Protein 3OUT (pdb70)

CATH classification: 3.40.50.1860 (+1 more: 3.40.50.1860)

Foldseek 3Di:
DLQAAEEEAECDQLSLLLVLLCVVQQAGAYEYEYAVVDDDPLPDDLVVLQVVSLLSLLVVVVSVHQAYEHSFLLCVLRHVVSSCVSNPPHYYFYLLVLQLVVCQPDQEEEEEEGNNNVVSVRNVVVNCVSPVRRHYHYWYLHVQVVVLVVPQDDDVLLVSLCVTCVVCVPRPGQEYEHSGSSCVSNVVSNCVNPVHHYHDRSNSSSCVVVVCVVVVSHNPDDNHHYEYEYQDDDPSRQVSSVNNVHHHYYDHDDSPVD/DLQAAEEEAECDQLSLLLVLLLVVFQQGAYEYEYAVVDDDPLPPDLVVLQVVSLLSLLVVVVSVHQAYEHSFLLCVLRHVVSNCVSNPVRYYFYLLVLQLVVPLPDQEEEEEERNSNVVSVRNLVVSVVSPVRRHYHYWYLHVQVVVLVVCQDDDVVLVSLCVTCVVCPPRPGQEYEDSGSSCVSNVVSNCVNDVHHYDDRSSSSSVCVVVCVVVVSHRDDPDRHHYAYEYQDDDPSRQVSSVNNVDHDHYDHDDSPVD/DLQFAEEEEECDQLSLLLVLLCCVFQFGAYEYEYAVVDDDPLVDDLVVLQVVSLLRLLVVVVSVHQEYEHSFLLCCLRHVVSSVVSQPNHYYFYLLVLQLVVDLPDAEEEEEERNNNVVSVRNLVVNCVSPVRRHYHYWYLHVQVVVLVVPQDDDVVLVSLLVGCVSCPPRPGQEYEHSGSRCVSNVVSNCVRPVHHYHYSSSSSSCVSVVCVVVVSHDDDPPRHHYAYEYQDDDDCRQVSSVNNVDHDHYYHDDSVVD

Radius of gyration: 28.75 Å; Cα contacts (8 Å, |Δi|>4): 1679; chains: 3; bounding box: 87×74×52 Å

Organism: Francisella tularensis subsp. tularensis (strain SCHU S4 / Schu 4) (NCBI:txid177416)

Structure (mmCIF, N/CA/C/O backbone):
data_3OUT
#
_entry.id   3OUT
#
_cell.length_a   98.060
_cell.length_b   98.060
_cell.length_c   154.150
_cell.angle_alpha   90.00
_cell.angle_beta   90.00
_cell.angle_gamma   90.00
#
_symmetry.space_group_name_H-M   'P 43 21 2'
#
loop_
_entity.id
_entity.type
_entity.pdbx_description
1 polymer 'Glutamate racemase'
2 non-polymer 'D-GLUTAMIC ACID'
3 water water
#
loop_
_atom_site.group_PDB
_atom_site.id
_atom_site.type_symbol
_atom_site.label_atom_id
_atom_site.label_alt_id
_atom_site.label_comp_id
_atom_site.label_asym_id
_atom_site.label_entity_id
_atom_site.label_seq_id
_atom_site.pdbx_PDB_ins_code
_atom_site.Cartn_x
_atom_site.Cartn_y
_atom_site.Cartn_z
_atom_site.occupancy
_atom_site.B_iso_or_equiv
_atom_site.auth_seq_id
_atom_site.auth_comp_id
_atom_site.auth_asym_id
_atom_site.auth_atom_id
_atom_site.pdbx_PDB_model_num
ATOM 1 N N . LEU A 1 5 ? 61.785 104.417 86.118 1.00 34.37 2 LEU A N 1
ATOM 2 C CA . LEU A 1 5 ? 60.387 104.252 85.602 1.00 34.33 2 LEU A CA 1
ATOM 3 C C . LEU A 1 5 ? 60.211 104.675 84.129 1.00 33.27 2 LEU A C 1
ATOM 4 O O . LEU A 1 5 ? 59.610 103.941 83.348 1.00 32.83 2 LEU A O 1
ATOM 9 N N . ASP A 1 6 ? 60.729 105.827 83.717 1.00 32.11 3 ASP A N 1
ATOM 10 C CA . ASP A 1 6 ? 60.553 106.208 82.297 1.00 32.11 3 ASP A CA 1
ATOM 11 C C . ASP A 1 6 ? 61.386 105.341 81.318 1.00 30.49 3 ASP A C 1
ATOM 12 O O . ASP A 1 6 ? 61.092 105.322 80.110 1.00 30.70 3 ASP A O 1
ATOM 17 N N . ASN A 1 7 ? 62.394 104.620 81.825 1.00 28.97 4 ASN A N 1
ATOM 18 C CA . ASN A 1 7 ? 63.128 103.634 80.995 1.00 27.63 4 ASN A CA 1
ATOM 19 C C . ASN A 1 7 ? 62.565 102.191 81.026 1.00 25.09 4 ASN A C 1
ATOM 20 O O . ASN A 1 7 ? 63.200 101.266 80.521 1.00 26.84 4 ASN A O 1
ATOM 25 N N A ARG A 1 8 ? 61.393 102.005 81.636 0.50 22.92 5 ARG A N 1
ATOM 26 N N B ARG A 1 8 ? 61.385 102.013 81.612 0.50 22.73 5 ARG A N 1
ATOM 27 C CA A ARG A 1 8 ? 60.694 100.719 81.616 0.50 20.79 5 ARG A CA 1
ATOM 28 C CA B ARG A 1 8 ? 60.703 100.729 81.586 0.50 20.45 5 ARG A CA 1
ATOM 29 C C A ARG A 1 8 ? 59.975 100.598 80.270 0.50 18.60 5 ARG A C 1
ATOM 30 C C B ARG A 1 8 ? 59.991 100.601 80.246 0.50 18.41 5 ARG A C 1
ATOM 31 O O A ARG A 1 8 ? 59.652 101.621 79.652 0.50 17.18 5 ARG A O 1
ATOM 32 O O B ARG A 1 8 ? 59.685 101.619 79.609 0.50 16.96 5 ARG A O 1
ATOM 47 N N . PRO A 1 9 ? 59.724 99.354 79.800 1.00 16.71 6 PRO A N 1
ATOM 48 C CA . PRO A 1 9 ? 59.017 99.190 78.548 1.00 14.57 6 PRO A CA 1
ATOM 49 C C . PRO A 1 9 ? 57.514 99.407 78.616 1.00 13.51 6 PRO A C 1
ATOM 50 O O . PRO A 1 9 ? 56.899 99.263 79.649 1.00 13.05 6 PRO A O 1
ATOM 54 N N . ILE A 1 10 ? 56.948 99.678 77.467 1.00 11.72 7 ILE A N 1
ATOM 55 C CA . ILE A 1 10 ? 55.548 99.615 77.262 1.00 11.61 7 ILE A CA 1
ATOM 56 C C . ILE A 1 10 ? 55.123 98.168 77.032 1.00 11.60 7 ILE A C 1
ATOM 57 O O . ILE A 1 10 ? 55.769 97.505 76.310 1.00 11.18 7 ILE A O 1
ATOM 62 N N . GLY A 1 11 ? 53.995 97.760 77.600 1.00 11.06 8 GLY A N 1
ATOM 63 C CA . GLY A 1 11 ? 53.467 96.442 77.317 1.00 10.95 8 GLY A CA 1
ATOM 64 C C . GLY A 1 11 ? 52.314 96.432 76.340 1.00 10.54 8 GLY A C 1
ATOM 65 O O . GLY A 1 11 ? 51.364 97.021 76.590 1.00 11.99 8 GLY A O 1
ATOM 66 N N . VAL A 1 12 ? 52.452 95.729 75.220 1.00 8.76 9 VAL A N 1
ATOM 67 C CA . VAL A 1 12 ? 51.344 95.564 74.281 1.00 8.39 9 VAL A CA 1
ATOM 68 C C . VAL A 1 12 ? 50.729 94.207 74.512 1.00 8.94 9 VAL A C 1
ATOM 69 O O . VAL A 1 12 ? 51.355 93.238 74.349 1.00 9.81 9 VAL A O 1
ATOM 73 N N . PHE A 1 13 ? 49.485 94.216 74.942 1.00 8.36 10 PHE A N 1
ATOM 74 C CA . PHE A 1 13 ? 48.777 93.053 75.471 1.00 8.98 10 PHE A CA 1
ATOM 75 C C . PHE A 1 13 ? 47.813 92.553 74.383 1.00 8.23 10 PHE A C 1
ATOM 76 O O . PHE A 1 13 ? 46.913 93.210 74.019 1.00 9.66 10 PHE A O 1
ATOM 84 N N . ASP A 1 14 ? 48.115 91.402 73.815 1.00 7.79 11 ASP A N 1
ATOM 85 C CA . ASP A 1 14 ? 47.328 90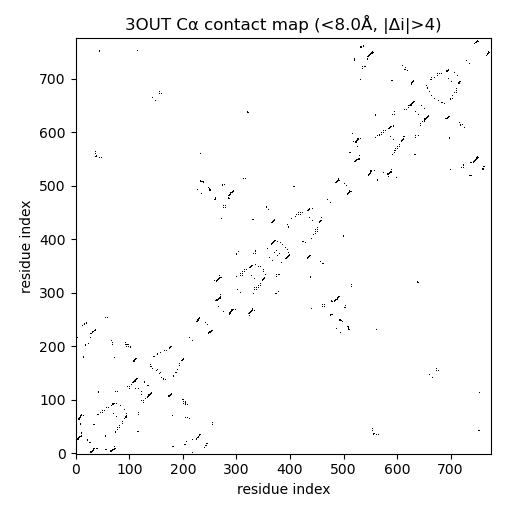.849 72.742 1.00 8.49 11 ASP A CA 1
ATOM 86 C C . ASP A 1 14 ? 46.820 89.440 73.084 1.00 8.76 11 ASP A C 1
ATOM 87 O O . ASP A 1 14 ? 47.352 88.787 73.932 1.00 9.49 11 ASP A O 1
ATOM 92 N N . SER A 1 15 ? 45.797 89.018 72.355 1.00 8.57 12 SER A N 1
ATOM 93 C CA . SER A 1 15 ? 45.446 87.632 72.272 1.00 8.68 12 SER A CA 1
ATOM 94 C C . SER A 1 15 ? 46.509 86.937 71.366 1.00 9.52 12 SER A C 1
ATOM 95 O O . SER A 1 15 ? 47.194 86.075 71.743 1.00 9.53 12 SER A O 1
ATOM 98 N N . GLY A 1 16 ? 46.646 87.454 70.167 1.00 9.19 13 GLY A N 1
ATOM 99 C CA . GLY A 1 16 ? 47.744 87.056 69.331 1.00 9.63 13 GLY A CA 1
ATOM 100 C C . GLY A 1 16 ? 47.646 87.515 67.906 1.00 9.96 13 GLY A C 1
ATOM 101 O O . GLY A 1 16 ? 46.529 87.663 67.354 1.00 10.69 13 GLY A O 1
ATOM 102 N N . ILE A 1 17 ? 48.817 87.809 67.324 1.00 9.06 14 ILE A N 1
ATOM 103 C CA . ILE A 1 17 ? 48.980 88.163 65.907 1.00 10.66 14 ILE A CA 1
ATOM 104 C C . ILE A 1 17 ? 48.513 89.533 65.464 1.00 10.08 14 ILE A C 1
ATOM 105 O O . ILE A 1 17 ? 49.303 90.298 64.940 1.00 10.66 14 ILE A O 1
ATOM 110 N N . GLY A 1 18 ? 47.244 89.870 65.655 1.00 9.72 15 GLY A N 1
ATOM 111 C CA . GLY A 1 18 ? 46.763 91.170 65.129 1.00 11.10 15 GLY A CA 1
ATOM 112 C C . GLY A 1 18 ? 47.172 92.411 65.891 1.00 11.05 15 GLY A C 1
ATOM 113 O O . GLY A 1 18 ? 47.201 93.526 65.362 1.00 11.35 15 GLY A O 1
ATOM 114 N N . GLY A 1 19 ? 47.511 92.227 67.159 1.00 10.26 16 GLY A N 1
ATOM 115 C CA . GLY A 1 19 ? 47.945 93.318 68.035 1.00 9.66 16 GLY A CA 1
ATOM 116 C C . GLY A 1 19 ? 49.331 93.838 67.667 1.00 9.01 16 GLY A C 1
ATOM 117 O O . GLY A 1 19 ? 49.788 94.855 68.204 1.00 10.62 16 GLY A O 1
ATOM 118 N N . LEU A 1 20 ? 50.020 93.129 66.789 1.00 9.32 17 LEU A N 1
ATOM 119 C CA . LEU A 1 20 ? 51.288 93.608 66.241 1.00 8.99 17 LEU A CA 1
ATOM 120 C C . LEU A 1 20 ? 51.125 94.941 65.496 1.00 10.79 17 LEU A C 1
ATOM 121 O O . LEU A 1 20 ? 52.087 95.691 65.364 1.00 12.32 17 LEU A O 1
ATOM 126 N N A THR A 1 21 ? 49.909 95.235 65.051 0.50 10.97 18 THR A N 1
ATOM 127 N N B THR A 1 21 ? 49.914 95.268 65.031 0.50 11.15 18 THR A N 1
ATOM 128 C CA A THR A 1 21 ? 49.589 96.527 64.450 0.50 11.42 18 THR A CA 1
ATOM 129 C CA B THR A 1 21 ? 49.715 96.586 64.394 0.50 11.88 18 THR A CA 1
ATOM 130 C C A THR A 1 21 ? 49.886 97.664 65.417 0.50 11.11 18 THR A C 1
ATOM 131 C C B THR A 1 21 ? 49.912 97.698 65.424 0.50 11.28 18 THR A C 1
ATOM 132 O O A THR A 1 21 ? 50.425 98.696 65.020 0.50 12.95 18 THR A O 1
ATOM 133 O O B THR A 1 21 ? 50.415 98.767 65.071 0.50 13.15 18 THR A O 1
ATOM 140 N N . ILE A 1 22 ? 49.536 97.470 66.686 1.00 11.83 19 ILE A N 1
ATOM 141 C CA . ILE A 1 22 ? 49.799 98.474 67.735 1.00 11.69 19 ILE A CA 1
ATOM 142 C C . ILE A 1 22 ? 51.306 98.651 67.937 1.00 11.72 19 ILE A C 1
ATOM 143 O O . ILE A 1 22 ? 51.792 99.768 68.124 1.00 11.55 19 ILE A O 1
ATOM 148 N N . VAL A 1 23 ? 52.070 97.559 67.924 1.00 9.76 20 VAL A N 1
ATOM 149 C CA . VAL A 1 23 ? 53.529 97.701 67.985 1.00 10.01 20 VAL A CA 1
ATOM 150 C C . VAL A 1 23 ? 54.055 98.568 66.810 1.00 10.14 20 VAL A C 1
ATOM 151 O O . VAL A 1 23 ? 54.893 99.466 67.015 1.00 10.73 20 VAL A O 1
ATOM 155 N N . LYS A 1 24 ? 53.583 98.269 65.598 1.00 10.41 21 LYS A N 1
ATOM 156 C CA . LYS A 1 24 ? 53.943 99.059 64.396 1.00 11.26 21 LYS A CA 1
ATOM 157 C C . LYS A 1 24 ? 53.654 100.546 64.612 1.00 12.15 21 LYS A C 1
ATOM 158 O O . LYS A 1 24 ? 54.486 101.405 64.320 1.00 12.48 21 LYS A O 1
ATOM 164 N N . ASN A 1 25 ? 52.464 100.837 65.122 1.00 12.18 22 ASN A N 1
ATOM 165 C CA . ASN A 1 25 ? 52.054 102.230 65.345 1.00 12.56 22 ASN A CA 1
ATOM 166 C C . ASN A 1 25 ? 52.989 102.905 66.357 1.00 12.40 22 ASN A C 1
ATOM 167 O O . ASN A 1 25 ? 53.433 104.050 66.172 1.00 12.89 22 ASN A O 1
ATOM 172 N N . LEU A 1 26 ? 53.311 102.215 67.452 1.00 12.01 23 LEU A N 1
ATOM 173 C CA . LEU A 1 26 ? 54.143 102.779 68.499 1.00 11.80 23 LEU A CA 1
ATOM 174 C C . LEU A 1 26 ? 55.609 102.962 67.997 1.00 12.83 23 LEU A C 1
ATOM 175 O O . LEU A 1 26 ? 56.275 103.968 68.332 1.00 12.55 23 LEU A O 1
ATOM 188 N N . SER A 1 28 ? 56.379 103.860 65.155 1.00 13.12 25 SER A N 1
ATOM 189 C CA . SER A 1 28 ? 56.301 105.064 64.346 1.00 13.62 25 SER A CA 1
ATOM 190 C C . SER A 1 28 ? 56.180 106.341 65.191 1.00 13.94 25 SER A C 1
ATOM 191 O O . SER A 1 28 ? 56.952 107.312 65.001 1.00 15.31 25 SER A O 1
ATOM 194 N N . ILE A 1 29 ? 55.237 106.347 66.125 1.00 14.33 26 ILE A N 1
ATOM 195 C CA . ILE A 1 29 ? 54.941 107.573 66.859 1.00 13.79 26 ILE A CA 1
ATOM 196 C C . ILE A 1 29 ? 55.795 107.734 68.124 1.00 14.29 26 ILE A C 1
ATOM 197 O O . ILE A 1 29 ? 55.961 108.840 68.612 1.00 15.34 26 ILE A O 1
ATOM 202 N N . LEU A 1 30 ? 56.340 106.632 68.646 1.00 14.41 27 LEU A N 1
ATOM 203 C CA . LEU A 1 30 ? 57.179 106.644 69.845 1.00 14.42 27 LEU A CA 1
ATOM 204 C C . LEU A 1 30 ? 58.485 105.849 69.543 1.00 15.16 27 LEU A C 1
ATOM 205 O O . LEU A 1 30 ? 58.725 104.785 70.102 1.00 15.40 27 LEU A O 1
ATOM 210 N N . PRO A 1 31 ? 59.341 106.394 68.660 1.00 15.93 28 PRO A N 1
ATOM 211 C CA . PRO A 1 31 ? 60.488 105.610 68.141 1.00 16.55 28 PRO A CA 1
ATOM 212 C C . PRO A 1 31 ? 61.581 105.307 69.142 1.00 17.95 28 PRO A C 1
ATOM 213 O O . PRO A 1 31 ? 62.470 104.534 68.809 1.00 19.34 28 PRO A O 1
ATOM 217 N N . ASN A 1 32 ? 61.537 105.907 70.332 1.00 18.50 29 ASN A N 1
ATOM 218 C CA . ASN A 1 32 ? 62.565 105.658 71.312 1.00 19.31 29 ASN A CA 1
ATOM 219 C C . ASN A 1 32 ? 62.067 104.909 72.548 1.00 18.08 29 ASN A C 1
ATOM 220 O O . ASN A 1 32 ? 62.792 104.750 73.533 1.00 18.34 29 ASN A O 1
ATOM 225 N N . GLU A 1 33 ? 60.843 104.402 72.466 1.00 15.90 30 GLU A N 1
ATOM 226 C CA . GLU A 1 33 ? 60.291 103.554 73.524 1.00 15.74 30 GLU A CA 1
ATOM 227 C C . GLU A 1 33 ? 60.639 102.083 73.301 1.00 14.83 30 GLU A C 1
ATOM 228 O O . GLU A 1 33 ? 60.533 101.586 72.183 1.00 14.42 30 GLU A O 1
ATOM 234 N N . ASP A 1 34 ? 61.071 101.429 74.373 1.00 14.29 31 ASP A N 1
ATOM 235 C CA . ASP A 1 34 ? 61.194 99.967 74.394 1.00 14.21 31 ASP A CA 1
ATOM 236 C C . ASP A 1 34 ? 59.786 99.381 74.493 1.00 12.81 31 ASP A C 1
ATOM 237 O O . ASP A 1 34 ? 58.894 99.940 75.148 1.00 12.96 31 ASP A O 1
ATOM 242 N N . ILE A 1 35 ? 59.589 98.231 73.855 1.00 11.56 32 ILE A N 1
ATOM 243 C CA . ILE A 1 35 ? 58.258 97.586 73.835 1.00 10.26 32 ILE A CA 1
ATOM 244 C C . ILE A 1 35 ? 58.409 96.091 74.116 1.00 10.77 32 ILE A C 1
ATOM 245 O O . ILE A 1 35 ? 59.306 95.444 73.574 1.00 11.18 32 ILE A O 1
ATOM 250 N N . ILE A 1 36 ? 57.529 95.582 74.972 1.00 9.91 33 ILE A N 1
ATOM 251 C CA . ILE A 1 36 ? 57.299 94.147 75.153 1.00 10.43 33 ILE A CA 1
ATOM 252 C C . ILE A 1 36 ? 55.923 93.838 74.574 1.00 10.07 33 ILE A C 1
ATOM 253 O O . ILE A 1 36 ? 54.929 94.397 75.033 1.00 10.16 33 ILE A O 1
ATOM 258 N N . TYR A 1 37 ? 55.888 92.980 73.556 1.00 8.93 34 TYR A N 1
ATOM 259 C CA . TYR A 1 37 ? 54.647 92.452 72.997 1.00 8.01 34 TYR A CA 1
ATOM 260 C C . TYR A 1 37 ? 54.379 91.081 73.633 1.00 8.09 34 TYR A C 1
ATOM 261 O O . TYR A 1 37 ? 55.304 90.267 73.749 1.00 7.23 34 TYR A O 1
ATOM 270 N N . PHE A 1 38 ? 53.141 90.822 74.055 1.00 7.31 35 PHE A N 1
ATOM 271 C CA . PHE A 1 38 ? 52.735 89.508 74.499 1.00 7.58 35 PHE A CA 1
ATOM 272 C C . PHE A 1 38 ? 51.639 88.944 73.623 1.00 7.49 35 PHE A C 1
ATOM 273 O O . PHE A 1 38 ? 50.611 89.586 73.437 1.00 7.76 35 PHE A O 1
ATOM 281 N N . GLY A 1 39 ? 51.856 87.754 73.070 1.00 7.31 36 GLY A N 1
ATOM 282 C CA . GLY A 1 39 ? 50.847 87.066 72.304 1.00 7.28 36 GLY A CA 1
ATOM 283 C C . GLY A 1 39 ? 50.689 85.662 72.818 1.00 7.91 36 GLY A C 1
ATOM 284 O O . GLY A 1 39 ? 51.652 84.893 72.837 1.00 6.72 36 GLY A O 1
ATOM 285 N N . ASP A 1 40 ? 49.445 85.292 73.125 1.00 7.93 37 ASP A N 1
ATOM 286 C CA . ASP A 1 40 ? 49.120 83.936 73.614 1.00 7.82 37 ASP A CA 1
ATOM 287 C C . ASP A 1 40 ? 48.835 83.014 72.413 1.00 7.57 37 ASP A C 1
ATOM 288 O O . ASP A 1 40 ? 47.709 82.476 72.211 1.00 8.56 37 ASP A O 1
ATOM 293 N N . ILE A 1 41 ? 49.862 82.869 71.572 1.00 6.52 38 ILE A N 1
ATOM 294 C CA . ILE A 1 41 ? 49.771 82.156 70.290 1.00 6.79 38 ILE A CA 1
ATOM 295 C C . ILE A 1 41 ? 49.339 80.695 70.547 1.00 6.96 38 ILE A C 1
ATOM 296 O O . ILE A 1 41 ? 48.732 80.075 69.704 1.00 8.31 38 ILE A O 1
ATOM 301 N N . ALA A 1 42 ? 49.676 80.117 71.712 1.00 6.89 39 ALA A N 1
ATOM 302 C CA . ALA A 1 42 ? 49.262 78.724 71.988 1.00 7.36 39 ALA A CA 1
ATOM 303 C C . ALA A 1 42 ? 47.761 78.511 72.015 1.00 7.75 39 ALA A C 1
ATOM 304 O O . ALA A 1 42 ? 47.307 77.423 71.697 1.00 8.48 39 ALA A O 1
ATOM 306 N N . ARG A 1 43 ? 46.993 79.541 72.407 1.00 7.84 40 ARG A N 1
ATOM 307 C CA . ARG A 1 43 ? 45.572 79.389 72.725 1.00 7.91 40 ARG A CA 1
ATOM 308 C C . ARG A 1 43 ? 44.644 80.221 71.865 1.00 8.32 40 ARG A C 1
ATOM 309 O O . ARG A 1 43 ? 43.457 80.123 72.019 1.00 10.27 40 ARG A O 1
ATOM 317 N N . ILE A 1 44 ? 45.184 81.019 70.946 1.00 8.92 41 ILE A N 1
ATOM 318 C CA . ILE A 1 44 ? 44.322 81.689 69.967 1.00 8.91 41 ILE A CA 1
ATOM 319 C C . ILE A 1 44 ? 43.576 80.700 69.049 1.00 8.92 41 ILE A C 1
ATOM 320 O O . ILE A 1 44 ? 44.016 79.583 68.777 1.00 7.92 41 ILE A O 1
ATOM 325 N N . PRO A 1 45 ? 42.406 81.119 68.549 1.00 8.05 42 PRO A N 1
ATOM 326 C CA . PRO A 1 45 ? 41.781 82.410 68.754 1.00 9.00 42 PRO A CA 1
ATOM 327 C C . PRO A 1 45 ? 41.062 82.546 70.058 1.00 8.29 42 PRO A C 1
ATOM 328 O O . PRO A 1 45 ? 40.558 81.540 70.612 1.00 10.42 42 PRO A O 1
ATOM 332 N N . TYR A 1 46 ? 40.958 83.788 70.545 1.00 8.42 43 TYR A N 1
ATOM 333 C CA . TYR A 1 46 ? 40.066 84.129 71.664 1.00 8.80 43 TYR A CA 1
ATOM 334 C C . TYR A 1 46 ? 38.633 84.443 71.208 1.00 9.22 43 TYR A C 1
ATOM 335 O O . TYR A 1 46 ? 37.687 84.352 72.004 1.00 9.86 43 TYR A O 1
ATOM 344 N N . GLY A 1 47 ? 38.495 84.828 69.943 1.00 10.42 44 GLY A N 1
ATOM 345 C CA . GLY A 1 47 ? 37.250 85.461 69.480 1.00 11.05 44 GLY A CA 1
ATOM 346 C C . GLY A 1 47 ? 36.061 84.540 69.391 1.00 11.29 44 GLY A C 1
ATOM 347 O O . GLY A 1 47 ? 34.922 84.997 69.254 1.00 10.47 44 GLY A O 1
ATOM 348 N N . THR A 1 48 ? 36.315 83.233 69.433 1.00 11.65 45 THR A N 1
ATOM 349 C CA . THR A 1 48 ? 35.236 82.252 69.451 1.00 13.41 45 THR A CA 1
ATOM 350 C C . THR A 1 48 ? 35.134 81.493 70.791 1.00 15.47 45 THR A C 1
ATOM 351 O O . THR A 1 48 ? 34.386 80.512 70.882 1.00 19.21 45 THR A O 1
ATOM 355 N N . LYS A 1 49 ? 35.840 81.939 71.819 1.00 14.48 46 LYS A N 1
ATOM 356 C CA . LYS A 1 49 ? 35.842 81.256 73.109 1.00 13.73 46 LYS A CA 1
ATOM 357 C C . LYS A 1 49 ? 34.820 81.912 74.045 1.00 13.14 46 LYS A C 1
ATOM 358 O O . LYS A 1 49 ? 34.348 83.027 73.782 1.00 13.18 46 LYS A O 1
ATOM 364 N N . SER A 1 50 ? 34.500 81.243 75.153 1.00 11.89 47 SER A N 1
ATOM 365 C CA . SER A 1 50 ? 33.576 81.812 76.165 1.00 12.25 47 SER A CA 1
ATOM 366 C C . SER A 1 50 ? 34.157 82.969 76.942 1.00 11.99 47 SER A C 1
ATOM 367 O O . SER A 1 50 ? 35.381 83.124 77.073 1.00 11.01 47 SER A O 1
ATOM 370 N N . ARG A 1 51 ? 33.230 83.748 77.496 1.00 12.61 48 ARG A N 1
ATOM 371 C CA . ARG A 1 51 ? 33.557 84.869 78.370 1.00 12.49 48 ARG A CA 1
ATOM 372 C C . ARG A 1 51 ? 34.467 84.431 79.502 1.00 11.81 48 ARG A C 1
ATOM 373 O O . ARG A 1 51 ? 35.518 85.045 79.701 1.00 11.39 48 ARG A O 1
ATOM 381 N N . ALA A 1 52 ? 34.101 83.357 80.224 1.00 12.43 49 ALA A N 1
ATOM 382 C CA . ALA A 1 52 ? 34.890 82.942 81.369 1.00 12.95 49 ALA A CA 1
ATOM 383 C C . ALA A 1 52 ? 36.299 82.490 80.982 1.00 12.93 49 ALA A C 1
ATOM 384 O O . ALA A 1 52 ? 37.248 82.761 81.721 1.00 12.32 49 ALA A O 1
ATOM 386 N N . THR A 1 53 ? 36.428 81.833 79.831 1.00 12.48 50 THR A N 1
ATOM 387 C CA . THR A 1 53 ? 37.761 81.407 79.323 1.00 12.80 50 THR A CA 1
ATOM 388 C C . THR A 1 53 ? 38.645 82.578 78.941 1.00 12.06 50 THR A C 1
ATOM 389 O O . THR A 1 53 ? 39.833 82.647 79.350 1.00 12.44 50 THR A O 1
ATOM 393 N N . ILE A 1 54 ? 38.059 83.552 78.246 1.00 10.44 51 ILE A N 1
ATOM 394 C CA . ILE A 1 54 ? 38.819 84.742 77.877 1.00 10.18 51 ILE A CA 1
ATOM 395 C C . ILE A 1 54 ? 39.312 85.474 79.140 1.00 10.64 51 ILE A C 1
ATOM 396 O O . ILE A 1 54 ? 40.465 85.901 79.201 1.00 10.70 51 ILE A O 1
ATOM 401 N N . GLN A 1 55 ? 38.455 85.588 80.161 1.00 10.66 52 GLN A N 1
ATOM 402 C CA . GLN A 1 55 ? 38.818 86.238 81.410 1.00 10.59 52 GLN A CA 1
ATOM 403 C C . GLN A 1 55 ? 39.958 85.512 82.131 1.00 11.28 52 GLN A C 1
ATOM 404 O O . GLN A 1 55 ? 40.833 86.150 82.687 1.00 11.51 52 GLN A O 1
ATOM 410 N N . LYS A 1 56 ? 39.898 84.180 82.100 1.00 11.32 53 LYS A N 1
ATOM 411 C CA . LYS A 1 56 ? 40.932 83.327 82.740 1.00 12.68 53 LYS A CA 1
ATOM 412 C C . LYS A 1 56 ? 42.260 83.554 82.027 1.00 11.83 53 LYS A C 1
ATOM 413 O O . LYS A 1 56 ? 43.287 83.821 82.686 1.00 12.05 53 LYS A O 1
ATOM 419 N N . PHE A 1 57 ? 42.238 83.491 80.695 1.00 11.05 54 PHE A N 1
ATOM 420 C CA . PHE A 1 57 ? 43.449 83.684 79.916 1.00 10.58 54 PHE A CA 1
ATOM 421 C C . PHE A 1 57 ? 44.050 85.068 80.096 1.00 10.11 54 PHE A C 1
ATOM 422 O O . PHE A 1 57 ? 45.247 85.229 80.282 1.00 10.28 54 PHE A O 1
ATOM 430 N N . ALA A 1 58 ? 43.200 86.098 80.040 1.00 9.53 55 ALA A N 1
ATOM 431 C CA . ALA A 1 58 ? 43.656 87.476 80.170 1.00 9.34 55 ALA A CA 1
ATOM 432 C C . ALA A 1 58 ? 44.287 87.781 81.513 1.00 9.42 55 ALA A C 1
ATOM 433 O O . ALA A 1 58 ? 45.227 88.565 81.588 1.00 9.85 55 ALA A O 1
ATOM 435 N N . ALA A 1 59 ? 43.753 87.187 82.581 1.00 9.22 56 ALA A N 1
ATOM 436 C CA . ALA A 1 59 ? 44.326 87.373 83.899 1.00 9.37 56 ALA A CA 1
ATOM 437 C C . ALA A 1 59 ? 45.762 86.853 83.950 1.00 9.55 56 ALA A C 1
ATOM 438 O O . ALA A 1 59 ? 46.606 87.464 84.595 1.00 9.11 56 ALA A O 1
ATOM 440 N N . GLN A 1 60 ? 46.014 85.715 83.305 1.00 10.24 57 GLN A N 1
ATOM 441 C CA . GLN A 1 60 ? 47.390 85.158 83.282 1.00 9.61 57 GLN A CA 1
ATOM 442 C C . GLN A 1 60 ? 48.362 86.114 82.564 1.00 9.51 57 GLN A C 1
ATOM 443 O O . GLN A 1 60 ? 49.445 86.431 83.096 1.00 9.27 57 GLN A O 1
ATOM 449 N N . THR A 1 61 ? 47.999 86.582 81.363 1.00 8.44 58 THR A N 1
ATOM 450 C CA . THR A 1 61 ? 48.863 87.542 80.639 1.00 9.18 58 THR A CA 1
ATOM 451 C C . THR A 1 61 ? 49.099 88.839 81.409 1.00 8.54 58 THR A C 1
ATOM 452 O O . THR A 1 61 ? 50.203 89.355 81.460 1.00 8.65 58 THR A O 1
ATOM 456 N N . ALA A 1 62 ? 48.043 89.374 82.014 1.00 9.85 59 ALA A N 1
ATOM 457 C CA . ALA A 1 62 ? 48.176 90.573 82.804 1.00 9.34 59 ALA A CA 1
ATOM 458 C C . ALA A 1 62 ? 49.233 90.378 83.906 1.00 10.16 59 ALA A C 1
ATOM 459 O O . ALA A 1 62 ? 50.069 91.253 84.128 1.00 10.13 59 ALA A O 1
ATOM 461 N N . LYS A 1 63 ? 49.169 89.248 84.617 1.00 10.32 60 LYS A N 1
ATOM 462 C CA . LYS A 1 63 ? 50.100 88.976 85.724 1.00 10.76 60 LYS A CA 1
ATOM 463 C C . LYS A 1 63 ? 51.530 88.861 85.201 1.00 9.99 60 LYS A C 1
ATOM 464 O O . LYS A 1 63 ? 52.480 89.397 85.810 1.00 11.12 60 LYS A O 1
ATOM 470 N N . PHE A 1 64 ? 51.681 88.206 84.044 1.00 9.87 61 PHE A N 1
ATOM 471 C CA . PHE A 1 64 ? 52.988 88.095 83.377 1.00 10.26 61 PHE A CA 1
ATOM 472 C C . PHE A 1 64 ? 53.560 89.481 83.081 1.00 10.12 61 PHE A C 1
ATOM 473 O O . PHE A 1 64 ? 54.709 89.784 83.408 1.00 10.36 61 PHE A O 1
ATOM 481 N N . LEU A 1 65 ? 52.751 90.356 82.489 1.00 11.03 62 LEU A N 1
ATOM 482 C CA . LEU A 1 65 ? 53.214 91.683 82.129 1.00 10.66 62 LEU A CA 1
ATOM 483 C C . LEU A 1 65 ? 53.559 92.538 83.337 1.00 10.84 62 LEU A C 1
ATOM 484 O O . LEU A 1 65 ? 54.569 93.227 83.334 1.00 9.40 62 LEU A O 1
ATOM 489 N N . ILE A 1 66 ? 52.763 92.457 84.387 1.00 11.41 63 ILE A N 1
ATOM 490 C CA . ILE A 1 66 ? 53.069 93.217 85.610 1.00 13.28 63 ILE A CA 1
ATOM 491 C C . ILE A 1 66 ? 54.381 92.728 86.246 1.00 12.65 63 ILE A C 1
ATOM 492 O O . ILE A 1 66 ? 55.151 93.546 86.764 1.00 12.07 63 ILE A O 1
ATOM 497 N N . ASP A 1 67 ? 54.680 91.428 86.130 1.00 12.49 64 ASP A N 1
ATOM 498 C CA . ASP A 1 67 ? 55.966 90.904 86.662 1.00 12.59 64 ASP A CA 1
ATOM 499 C C . ASP A 1 67 ? 57.167 91.517 85.923 1.00 12.18 64 ASP A C 1
ATOM 500 O O . ASP A 1 67 ? 58.262 91.580 86.491 1.00 12.20 64 ASP A O 1
ATOM 505 N N . GLN A 1 68 ? 56.968 91.955 84.670 1.00 10.17 65 GLN A N 1
ATOM 506 C CA . GLN A 1 68 ? 58.017 92.561 83.866 1.00 11.09 65 GLN A CA 1
ATOM 507 C C . GLN A 1 68 ? 58.227 94.029 84.216 1.00 11.47 65 GLN A C 1
ATOM 508 O O . GLN A 1 68 ? 59.177 94.654 83.704 1.00 12.95 65 GLN A O 1
ATOM 514 N N . GLU A 1 69 ? 57.347 94.562 85.062 1.00 11.71 66 GLU A N 1
ATOM 515 C CA . GLU A 1 69 ? 57.361 95.993 85.448 1.00 12.18 66 GLU A CA 1
ATOM 516 C C . GLU A 1 69 ? 57.336 96.892 84.228 1.00 12.89 66 GLU A C 1
ATOM 517 O O . GLU A 1 69 ? 58.146 97.811 84.073 1.00 13.27 66 GLU A O 1
ATOM 523 N N . VAL A 1 70 ? 56.380 96.625 83.352 1.00 13.13 67 VAL A N 1
ATOM 524 C CA . VAL A 1 70 ? 56.045 97.596 82.307 1.00 12.01 67 VAL A CA 1
ATOM 525 C C . VAL A 1 70 ? 55.519 98.888 82.958 1.00 13.18 67 VAL A C 1
ATOM 526 O O . VAL A 1 70 ? 54.979 98.857 84.060 1.00 13.20 67 VAL A O 1
ATOM 530 N N . LYS A 1 71 ? 55.700 100.020 82.263 1.00 12.94 68 LYS A N 1
ATOM 531 C CA . LYS A 1 71 ? 55.206 101.299 82.793 1.00 13.36 68 LYS A CA 1
ATOM 532 C C . LYS A 1 71 ? 53.779 101.635 82.400 1.00 13.47 68 LYS A C 1
ATOM 533 O O . LYS A 1 71 ? 53.125 102.502 83.032 1.00 14.97 68 LYS A O 1
ATOM 539 N N . ALA A 1 72 ? 53.276 100.951 81.374 1.00 12.33 69 ALA A N 1
ATOM 540 C CA . ALA A 1 72 ? 51.926 101.127 80.894 1.00 11.48 69 ALA A CA 1
ATOM 541 C C . ALA A 1 72 ? 51.566 99.936 80.042 1.00 10.81 69 ALA A C 1
ATOM 542 O O . ALA A 1 72 ? 52.440 99.289 79.516 1.00 11.48 69 ALA A O 1
ATOM 544 N N . ILE A 1 73 ? 50.281 99.679 79.916 1.00 11.85 70 ILE A N 1
ATOM 545 C CA . ILE A 1 73 ? 49.757 98.577 79.119 1.00 11.32 70 ILE A CA 1
ATOM 546 C C . ILE A 1 73 ? 48.764 99.115 78.103 1.00 11.83 70 ILE A C 1
ATOM 547 O O . ILE A 1 73 ? 47.898 99.920 78.451 1.00 11.74 70 ILE A O 1
ATOM 552 N N . ILE A 1 74 ? 48.884 98.646 76.872 1.00 10.61 71 ILE A N 1
ATOM 553 C CA . ILE A 1 74 ? 47.858 98.875 75.866 1.00 10.30 71 ILE A CA 1
ATOM 554 C C . ILE A 1 74 ? 47.259 97.541 75.461 1.00 10.74 71 ILE A C 1
ATOM 555 O O . ILE A 1 74 ? 47.967 96.649 75.010 1.00 11.10 71 ILE A O 1
ATOM 560 N N . ILE A 1 75 ? 45.948 97.391 75.665 1.00 9.24 72 ILE A N 1
ATOM 561 C CA . ILE A 1 75 ? 45.260 96.180 75.270 1.00 9.87 72 ILE A CA 1
ATOM 562 C C . ILE A 1 75 ? 44.910 96.357 73.820 1.00 10.42 72 ILE A C 1
ATOM 563 O O . ILE A 1 75 ? 44.019 97.132 73.452 1.00 10.68 72 ILE A O 1
ATOM 568 N N . ALA A 1 76 ? 45.659 95.652 72.976 1.00 10.05 73 ALA A N 1
ATOM 569 C CA . ALA A 1 76 ? 45.554 95.762 71.556 1.00 10.54 73 ALA A CA 1
ATOM 570 C C . ALA A 1 76 ? 44.377 94.989 70.975 1.00 10.94 73 ALA A C 1
ATOM 571 O O . ALA A 1 76 ? 43.890 95.356 69.892 1.00 14.13 73 ALA A O 1
ATOM 573 N N . CYS A 1 77 ? 43.871 93.992 71.712 1.00 9.69 74 CYS A N 1
ATOM 574 C CA . CYS A 1 77 ? 42.843 93.070 71.230 1.00 9.11 74 CYS A CA 1
ATOM 575 C C . CYS A 1 77 ? 41.458 93.556 71.672 1.00 8.55 74 CYS A C 1
ATOM 576 O O . CYS A 1 77 ? 41.246 93.867 72.827 1.00 8.81 74 CYS A O 1
ATOM 579 N N . ASN A 1 78 ? 40.545 93.668 70.716 1.00 9.73 75 ASN A N 1
ATOM 580 C CA . ASN A 1 78 ? 39.173 94.079 71.003 1.00 9.27 75 ASN A CA 1
ATOM 581 C C . ASN A 1 78 ? 38.450 93.054 71.856 1.00 10.16 75 ASN A C 1
ATOM 582 O O . ASN A 1 78 ? 37.629 93.409 72.688 1.00 8.27 75 ASN A O 1
ATOM 587 N N . THR A 1 79 ? 38.768 91.786 71.636 1.00 9.65 76 THR A N 1
ATOM 588 C CA . THR A 1 79 ? 38.109 90.703 72.383 1.00 10.19 76 THR A CA 1
ATOM 589 C C . THR A 1 79 ? 38.468 90.766 73.888 1.00 10.07 76 THR A C 1
ATOM 590 O O . THR A 1 79 ? 37.574 90.738 74.750 1.00 10.16 76 THR A O 1
ATOM 594 N N . ILE A 1 80 ? 39.763 90.862 74.225 1.00 9.72 77 ILE A N 1
ATOM 595 C CA . ILE A 1 80 ? 40.150 91.038 75.631 1.00 9.73 77 ILE A CA 1
ATOM 596 C C . ILE A 1 80 ? 39.593 92.336 76.190 1.00 10.68 77 ILE A C 1
ATOM 597 O O . ILE A 1 80 ? 39.157 92.403 77.352 1.00 11.75 77 ILE A O 1
ATOM 602 N N . SER A 1 81 ? 39.604 93.402 75.356 1.00 10.40 78 SER A N 1
ATOM 603 C CA . SER A 1 81 ? 39.135 94.699 75.819 1.00 10.97 78 SER A CA 1
ATOM 604 C C . SER A 1 81 ? 37.647 94.620 76.144 1.00 10.80 78 SER A C 1
ATOM 605 O O . SER A 1 81 ? 37.222 95.222 77.129 1.00 11.20 78 SER A O 1
ATOM 608 N N . ALA A 1 82 ? 36.887 93.898 75.331 1.00 11.67 79 ALA A N 1
ATOM 609 C CA . ALA A 1 82 ? 35.421 93.782 75.533 1.00 11.57 79 ALA A CA 1
ATOM 610 C C . ALA A 1 82 ? 35.054 93.041 76.802 1.00 13.50 79 ALA A C 1
ATOM 611 O O . ALA A 1 82 ? 34.034 93.346 77.448 1.00 13.63 79 ALA A O 1
ATOM 613 N N . ILE A 1 83 ? 35.855 92.023 77.133 1.00 12.97 80 ILE A N 1
ATOM 614 C CA . ILE A 1 83 ? 35.442 91.012 78.090 1.00 14.28 80 ILE A CA 1
ATOM 615 C C . ILE A 1 83 ? 36.242 91.048 79.383 1.00 14.67 80 ILE A C 1
ATOM 616 O O . ILE A 1 83 ? 35.725 90.695 80.444 1.00 15.81 80 ILE A O 1
ATOM 621 N N . ALA A 1 84 ? 37.514 91.461 79.314 1.00 15.29 81 ALA A N 1
ATOM 622 C CA . ALA A 1 84 ? 38.406 91.330 80.452 1.00 16.01 81 ALA A CA 1
ATOM 623 C C . ALA A 1 84 ? 39.107 92.613 80.858 1.00 17.07 81 ALA A C 1
ATOM 624 O O . ALA A 1 84 ? 40.063 92.601 81.644 1.00 16.43 81 ALA A O 1
ATOM 626 N N . LYS A 1 85 ? 38.644 93.757 80.350 1.00 17.45 82 LYS A N 1
ATOM 627 C CA . LYS A 1 85 ? 39.283 95.001 80.695 1.00 18.51 82 LYS A CA 1
ATOM 628 C C . LYS A 1 85 ? 39.308 95.228 82.195 1.00 19.19 82 LYS A C 1
ATOM 629 O O . LYS A 1 85 ? 40.304 95.688 82.703 1.00 18.41 82 LYS A O 1
ATOM 635 N N . ASP A 1 86 ? 38.208 94.931 82.892 1.00 20.17 83 ASP A N 1
ATOM 636 C CA . ASP A 1 86 ? 38.178 95.153 84.333 1.00 21.36 83 ASP A CA 1
ATOM 637 C C . ASP A 1 86 ? 39.158 94.246 85.072 1.00 20.11 83 ASP A C 1
ATOM 638 O O . ASP A 1 86 ? 39.809 94.690 86.003 1.00 20.52 83 ASP A O 1
ATOM 643 N N . ILE A 1 87 ? 39.239 92.992 84.672 1.00 19.76 84 ILE A N 1
ATOM 644 C CA . ILE A 1 87 ? 40.202 92.080 85.295 1.00 19.67 84 ILE A CA 1
ATOM 645 C C . ILE A 1 87 ? 41.644 92.580 85.083 1.00 19.40 84 ILE A C 1
ATOM 646 O O . ILE A 1 87 ? 42.474 92.624 86.015 1.00 19.13 84 ILE A O 1
ATOM 651 N N . VAL A 1 88 ? 41.948 93.006 83.864 1.00 18.38 85 VAL A N 1
ATOM 652 C CA . VAL A 1 88 ? 43.298 93.495 83.580 1.00 17.42 85 VAL A CA 1
ATOM 653 C C . VAL A 1 88 ? 43.628 94.727 84.424 1.00 18.38 85 VAL A C 1
ATOM 654 O O . VAL A 1 88 ? 44.734 94.873 84.971 1.00 16.75 85 VAL A O 1
ATOM 658 N N . GLN A 1 89 ? 42.669 95.639 84.530 1.00 19.01 86 GLN A N 1
ATOM 659 C CA . GLN A 1 89 ? 42.865 96.821 85.334 1.00 21.17 86 GLN A CA 1
ATOM 660 C C . GLN A 1 89 ? 43.056 96.488 86.812 1.00 21.26 86 GLN A C 1
ATOM 661 O O . GLN A 1 89 ? 43.838 97.160 87.460 1.00 22.98 86 GLN A O 1
ATOM 667 N N . GLU A 1 90 ? 42.339 95.487 87.329 1.00 22.17 87 GLU A N 1
ATOM 668 C CA . GLU A 1 90 ? 42.449 95.075 88.748 1.00 23.45 87 GLU A CA 1
ATOM 669 C C . GLU A 1 90 ? 43.835 94.498 89.037 1.00 22.58 87 GLU A C 1
ATOM 670 O O . GLU A 1 90 ? 44.419 94.728 90.117 1.00 23.41 87 GLU A O 1
ATOM 676 N N . ILE A 1 91 ? 44.387 93.795 88.053 1.00 20.12 88 ILE A N 1
ATOM 677 C CA . ILE A 1 91 ? 45.719 93.209 88.175 1.00 19.27 88 ILE A CA 1
ATOM 678 C C . ILE A 1 91 ? 46.780 94.293 88.003 1.00 18.93 88 ILE A C 1
ATOM 679 O O . ILE A 1 91 ? 47.781 94.285 88.697 1.00 17.64 88 ILE A O 1
ATOM 684 N N . ALA A 1 92 ? 46.574 95.210 87.055 1.00 18.56 89 ALA A N 1
ATOM 685 C CA . ALA A 1 92 ? 47.571 96.242 86.769 1.00 18.70 89 ALA A CA 1
ATOM 686 C C . ALA A 1 92 ? 47.715 97.254 87.885 1.00 21.20 89 ALA A C 1
ATOM 687 O O . ALA A 1 92 ? 48.766 97.841 88.043 1.00 20.51 89 ALA A O 1
ATOM 689 N N . LYS A 1 93 ? 46.649 97.449 88.650 1.00 23.06 90 LYS A N 1
ATOM 690 C CA . LYS A 1 93 ? 46.681 98.319 89.827 1.00 24.21 90 LYS A CA 1
ATOM 691 C C . LYS A 1 93 ? 47.106 99.684 89.290 1.00 24.42 90 LYS A C 1
ATOM 692 O O . LYS A 1 93 ? 46.425 100.180 88.403 1.00 24.11 90 LYS A O 1
ATOM 698 N N . ALA A 1 94 ? 48.223 100.258 89.745 1.00 24.36 91 ALA A N 1
ATOM 699 C CA . ALA A 1 94 ? 48.553 101.657 89.431 1.00 24.27 91 ALA A CA 1
ATOM 700 C C . ALA A 1 94 ? 49.184 101.835 88.055 1.00 24.58 91 ALA A C 1
ATOM 701 O O . ALA A 1 94 ? 49.459 102.958 87.649 1.00 25.26 91 ALA A O 1
ATOM 703 N N . ILE A 1 95 ? 49.392 100.735 87.341 1.00 22.44 92 ILE A N 1
ATOM 704 C CA . ILE A 1 95 ? 49.863 100.791 85.972 1.00 22.38 92 ILE A CA 1
ATOM 705 C C . ILE A 1 95 ? 48.674 101.132 85.072 1.00 21.82 92 ILE A C 1
ATOM 706 O O . ILE A 1 95 ? 47.682 100.378 85.032 1.00 22.55 92 ILE A O 1
ATOM 711 N N . PRO A 1 96 ? 48.779 102.245 84.361 1.00 20.06 93 PRO A N 1
ATOM 712 C CA . PRO A 1 96 ? 47.711 102.649 83.448 1.00 20.40 93 PRO A CA 1
ATOM 713 C C . PRO A 1 96 ? 47.475 101.695 82.285 1.00 19.18 93 PRO A C 1
ATOM 714 O O . PRO A 1 96 ? 48.435 101.164 81.727 1.00 18.89 93 PRO A O 1
ATOM 718 N N . VAL A 1 97 ? 46.210 101.538 81.911 1.00 17.69 94 VAL A N 1
ATOM 719 C CA . VAL A 1 97 ? 45.781 100.641 80.873 1.00 16.99 94 VAL A CA 1
ATOM 720 C C . VAL A 1 97 ? 44.978 101.465 79.881 1.00 16.50 94 VAL A C 1
ATOM 721 O O . VAL A 1 97 ? 44.007 102.147 80.270 1.00 18.15 94 VAL A O 1
ATOM 725 N N . ILE A 1 98 ? 45.397 101.413 78.626 1.00 13.74 95 ILE A N 1
ATOM 726 C CA . ILE A 1 98 ? 44.646 101.946 77.497 1.00 14.53 95 ILE A CA 1
ATOM 727 C C . ILE A 1 98 ? 44.061 100.728 76.778 1.00 12.96 95 ILE A C 1
ATOM 728 O O . ILE A 1 98 ? 44.730 99.693 76.714 1.00 12.60 95 ILE A O 1
ATOM 733 N N . ASP A 1 99 ? 42.847 100.827 76.225 1.00 11.01 96 ASP A N 1
ATOM 734 C CA . ASP A 1 99 ? 42.321 99.730 75.406 1.00 11.18 96 ASP A CA 1
ATOM 735 C C . ASP A 1 99 ? 41.715 100.225 74.111 1.00 11.32 96 ASP A C 1
ATOM 736 O O . ASP A 1 99 ? 41.276 101.386 74.025 1.00 10.83 96 ASP A O 1
ATOM 741 N N . VAL A 1 100 ? 41.650 99.339 73.133 1.00 10.99 97 VAL A N 1
ATOM 742 C CA . VAL A 1 100 ? 41.243 99.713 71.766 1.00 12.08 97 VAL A CA 1
ATOM 743 C C . VAL A 1 100 ? 39.736 100.054 71.656 1.00 12.26 97 VAL A C 1
ATOM 744 O O . VAL A 1 100 ? 39.331 100.829 70.766 1.00 12.57 97 VAL A O 1
ATOM 748 N N . ILE A 1 101 ? 38.886 99.473 72.511 1.00 12.13 98 ILE A N 1
ATOM 749 C CA . ILE A 1 101 ? 37.442 99.807 72.454 1.00 12.63 98 ILE A CA 1
ATOM 750 C C . ILE A 1 101 ? 37.198 101.251 72.880 1.00 12.36 98 ILE A C 1
ATOM 751 O O . ILE A 1 101 ? 36.476 101.966 72.177 1.00 13.20 98 ILE A O 1
ATOM 756 N N . THR A 1 102 ? 37.828 101.692 73.962 1.00 11.65 99 THR A N 1
ATOM 757 C CA . THR A 1 102 ? 37.800 103.105 74.396 1.00 11.98 99 THR A CA 1
ATOM 758 C C . THR A 1 102 ? 38.270 104.002 73.255 1.00 12.31 99 THR A C 1
ATOM 759 O O . THR A 1 102 ? 37.652 105.054 72.959 1.00 11.52 99 THR A O 1
ATOM 763 N N . ALA A 1 103 ? 39.308 103.563 72.552 1.00 10.62 100 ALA A N 1
ATOM 764 C CA . ALA A 1 103 ? 39.767 104.332 71.379 1.00 11.76 100 ALA A CA 1
ATOM 765 C C . ALA A 1 103 ? 38.726 104.409 70.269 1.00 12.01 100 ALA A C 1
ATOM 766 O O . ALA A 1 103 ? 38.424 105.498 69.731 1.00 11.60 100 ALA A O 1
ATOM 768 N N . GLY A 1 104 ? 38.143 103.269 69.936 1.00 12.58 101 GLY A N 1
ATOM 769 C CA . GLY A 1 104 ? 37.121 103.194 68.879 1.00 13.73 101 GLY A CA 1
ATOM 770 C C . GLY A 1 104 ? 35.899 104.039 69.204 1.00 14.64 101 GLY A C 1
ATOM 771 O O . GLY A 1 104 ? 35.382 104.778 68.342 1.00 13.73 101 GLY A O 1
ATOM 772 N N . VAL A 1 105 ? 35.457 103.950 70.441 1.00 14.93 102 VAL A N 1
ATOM 773 C CA . VAL A 1 105 ? 34.297 104.729 70.896 1.00 16.19 102 VAL A CA 1
ATOM 774 C C . VAL A 1 105 ? 34.546 106.230 70.812 1.00 16.92 102 VAL A C 1
ATOM 775 O O . VAL A 1 105 ? 33.664 106.991 70.358 1.00 17.10 102 VAL A O 1
ATOM 779 N N . SER A 1 106 ? 35.786 106.645 71.107 1.00 15.47 103 SER A N 1
ATOM 780 C CA . SER A 1 106 ? 36.166 108.050 71.071 1.00 16.10 103 SER A CA 1
ATOM 781 C C . SER A 1 106 ? 36.049 108.648 69.676 1.00 17.13 103 SER A C 1
ATOM 782 O O . SER A 1 106 ? 35.971 109.870 69.561 1.00 18.49 103 SER A O 1
ATOM 785 N N . LEU A 1 107 ? 36.097 107.815 68.636 1.00 16.44 104 LEU A N 1
ATOM 786 C CA . LEU A 1 107 ? 36.108 108.280 67.253 1.00 17.18 104 LEU A CA 1
ATOM 787 C C . LEU A 1 107 ? 34.700 108.428 66.651 1.00 18.76 104 LEU A C 1
ATOM 788 O O . LEU A 1 107 ? 34.561 108.839 65.494 1.00 18.88 104 LEU A O 1
ATOM 793 N N . VAL A 1 108 ? 33.669 108.028 67.391 1.00 20.95 105 VAL A N 1
ATOM 794 C CA . VAL A 1 108 ? 32.294 108.033 66.865 1.00 22.40 105 VAL A CA 1
ATOM 795 C C . VAL A 1 108 ? 31.348 108.860 67.711 1.00 25.11 105 VAL A C 1
ATOM 796 O O . VAL A 1 108 ? 30.127 108.935 67.419 1.00 23.99 105 VAL A O 1
ATOM 800 N N . ASP A 1 109 ? 31.877 109.543 68.720 1.00 27.99 106 ASP A N 1
ATOM 801 C CA . ASP A 1 109 ? 30.956 110.101 69.714 1.00 30.91 106 ASP A CA 1
ATOM 802 C C . ASP A 1 109 ? 30.246 111.382 69.232 1.00 31.28 106 ASP A C 1
ATOM 803 O O . ASP A 1 109 ? 29.377 111.895 69.927 1.00 33.42 106 ASP A O 1
ATOM 808 N N . ASN A 1 110 ? 30.566 111.832 68.019 1.00 31.93 107 ASN A N 1
ATOM 809 C CA . ASN A 1 110 ? 29.829 112.917 67.338 1.00 32.09 107 ASN A CA 1
ATOM 810 C C . ASN A 1 110 ? 28.883 112.465 66.199 1.00 30.51 107 ASN A C 1
ATOM 811 O O . ASN A 1 110 ? 28.342 113.293 65.469 1.00 30.02 107 ASN A O 1
ATOM 816 N N . LEU A 1 111 ? 28.700 111.157 66.036 1.00 27.82 108 LEU A N 1
ATOM 817 C CA . LEU A 1 111 ? 27.806 110.612 65.006 1.00 26.28 108 LEU A CA 1
ATOM 818 C C . LEU A 1 111 ? 26.443 110.254 65.606 1.00 25.43 108 LEU A C 1
ATOM 819 O O . LEU A 1 111 ? 26.273 110.273 66.820 1.00 25.24 108 LEU A O 1
ATOM 824 N N . ASN A 1 112 ? 25.477 109.918 64.763 1.00 25.18 109 ASN A N 1
ATOM 825 C CA . ASN A 1 112 ? 24.195 109.436 65.296 1.00 25.58 109 ASN A CA 1
ATOM 826 C C . ASN A 1 112 ? 23.806 108.009 64.871 1.00 23.59 109 ASN A C 1
ATOM 827 O O . ASN A 1 112 ? 22.916 107.453 65.467 1.00 23.93 109 ASN A O 1
ATOM 832 N N . THR A 1 113 ? 24.454 107.437 63.858 1.00 22.97 110 THR A N 1
ATOM 833 C CA . THR A 1 113 ? 24.220 106.034 63.458 1.00 21.89 110 THR A CA 1
ATOM 834 C C . THR A 1 113 ? 25.564 105.346 63.118 1.00 20.39 110 THR A C 1
ATOM 835 O O . THR A 1 113 ? 26.295 105.794 62.255 1.00 19.69 110 THR A O 1
ATOM 839 N N . VAL A 1 114 ? 25.859 104.227 63.779 1.00 19.62 111 VAL A N 1
ATOM 840 C CA . VAL A 1 114 ? 27.164 103.591 63.689 1.00 18.91 111 VAL A CA 1
ATOM 841 C C . VAL A 1 114 ? 27.019 102.085 63.559 1.00 17.44 111 VAL A C 1
ATOM 842 O O . VAL A 1 114 ? 26.100 101.512 64.126 1.00 17.70 111 VAL A O 1
ATOM 846 N N . GLY A 1 115 ? 27.885 101.464 62.753 1.00 16.47 112 GLY A N 1
ATOM 847 C CA . GLY A 1 115 ? 27.936 100.012 62.688 1.00 15.27 112 GLY A CA 1
ATOM 848 C C . GLY A 1 115 ? 29.217 99.540 63.334 1.00 15.27 112 GLY A C 1
ATOM 849 O O . GLY A 1 115 ? 30.171 100.290 63.430 1.00 14.35 112 GLY A O 1
ATOM 850 N N . VAL A 1 116 ? 29.205 98.307 63.803 1.00 14.18 113 VAL A N 1
ATOM 851 C CA . VAL A 1 116 ? 30.383 97.701 64.442 1.00 13.55 113 VAL A CA 1
ATOM 852 C C . VAL A 1 116 ? 30.423 96.255 63.947 1.00 13.34 113 VAL A C 1
ATOM 853 O O . VAL A 1 116 ? 29.409 95.542 64.010 1.00 13.33 113 VAL A O 1
ATOM 857 N N . ILE A 1 117 ? 31.584 95.831 63.467 1.00 12.07 114 ILE A N 1
ATOM 858 C CA . ILE A 1 117 ? 31.869 94.405 63.183 1.00 11.31 114 ILE A CA 1
ATOM 859 C C . ILE A 1 117 ? 33.016 93.997 64.130 1.00 11.18 114 ILE A C 1
ATOM 860 O O . ILE A 1 117 ? 33.890 94.812 64.427 1.00 11.99 114 ILE A O 1
ATOM 865 N N . ALA A 1 118 ? 32.948 92.759 64.626 1.00 11.17 115 ALA A N 1
ATOM 866 C CA . ALA A 1 118 ? 33.940 92.259 65.568 1.00 11.00 115 ALA A CA 1
ATOM 867 C C . ALA A 1 118 ? 33.840 90.727 65.609 1.00 11.24 115 ALA A C 1
ATOM 868 O O . ALA A 1 118 ? 33.000 90.103 64.928 1.00 10.48 115 ALA A O 1
ATOM 870 N N . THR A 1 119 ? 34.667 90.113 66.460 1.00 11.20 116 THR A N 1
ATOM 871 C CA . THR A 1 119 ? 34.558 88.681 66.690 1.00 11.29 116 THR A CA 1
ATOM 872 C C . THR A 1 119 ? 33.232 88.290 67.308 1.00 11.53 116 THR A C 1
ATOM 873 O O . THR A 1 119 ? 32.603 89.071 67.984 1.00 10.59 116 THR A O 1
ATOM 877 N N . PRO A 1 120 ? 32.832 87.018 67.151 1.00 11.06 117 PRO A N 1
ATOM 878 C CA . PRO A 1 120 ? 31.629 86.581 67.870 1.00 11.99 117 PRO A CA 1
ATOM 879 C C . PRO A 1 120 ? 31.622 86.914 69.383 1.00 10.98 117 PRO A C 1
ATOM 880 O O . PRO A 1 120 ? 30.615 87.381 69.896 1.00 10.97 117 PRO A O 1
ATOM 884 N N . ALA A 1 121 ? 32.726 86.703 70.112 1.00 11.48 118 ALA A N 1
ATOM 885 C CA . ALA A 1 121 ? 32.789 87.046 71.494 1.00 10.59 118 ALA A CA 1
ATOM 886 C C . ALA A 1 121 ? 32.612 88.526 71.783 1.00 10.46 118 ALA A C 1
ATOM 887 O O . ALA A 1 121 ? 31.908 88.888 72.716 1.00 11.13 118 ALA A O 1
ATOM 889 N N . THR A 1 122 ? 33.251 89.378 70.980 1.00 10.98 119 THR A N 1
ATOM 890 C CA . THR A 1 122 ? 33.158 90.825 71.179 1.00 10.89 119 THR A CA 1
ATOM 891 C C . THR A 1 122 ? 31.725 91.267 70.953 1.00 11.02 119 THR A C 1
ATOM 892 O O . THR A 1 122 ? 31.189 91.998 71.779 1.00 12.57 119 THR A O 1
ATOM 896 N N . ILE A 1 123 ? 31.131 90.799 69.873 1.00 11.67 120 ILE A N 1
ATOM 897 C CA . ILE A 1 123 ? 29.731 91.198 69.568 1.00 11.26 120 ILE A CA 1
ATOM 898 C C . ILE A 1 123 ? 28.781 90.638 70.620 1.00 12.71 120 ILE A C 1
ATOM 899 O O . ILE A 1 123 ? 27.888 91.335 71.141 1.00 11.39 120 ILE A O 1
ATOM 904 N N . ASN A 1 124 ? 28.953 89.366 70.967 1.00 13.04 121 ASN A N 1
ATOM 905 C CA . ASN A 1 124 ? 28.118 88.787 72.025 1.00 13.45 121 ASN A CA 1
ATOM 906 C C . ASN A 1 124 ? 28.136 89.562 73.342 1.00 14.26 121 ASN A C 1
ATOM 907 O O . ASN A 1 124 ? 27.113 89.704 74.011 1.00 15.67 121 ASN A O 1
ATOM 912 N N . SER A 1 125 ? 29.304 90.103 73.715 1.00 13.62 122 SER A N 1
ATOM 913 C CA . SER A 1 125 ? 29.480 90.839 74.927 1.00 13.68 122 SER A CA 1
ATOM 914 C C . SER A 1 125 ? 28.721 92.178 74.951 1.00 13.25 122 SER A C 1
ATOM 915 O O . SER A 1 125 ? 28.454 92.725 76.027 1.00 13.61 122 SER A O 1
ATOM 918 N N . ASN A 1 126 ? 28.423 92.653 73.752 1.00 13.95 123 ASN A N 1
ATOM 919 C CA . ASN A 1 126 ? 27.789 93.927 73.470 1.00 14.20 123 ASN A CA 1
ATOM 920 C C . ASN A 1 126 ? 28.603 95.116 73.950 1.00 14.45 123 ASN A C 1
ATOM 921 O O . ASN A 1 126 ? 28.063 96.225 74.098 1.00 13.65 123 ASN A O 1
ATOM 926 N N . ALA A 1 127 ? 29.916 94.919 74.183 1.00 13.89 124 ALA A N 1
ATOM 927 C CA . ALA A 1 127 ? 30.744 95.983 74.736 1.00 13.56 124 ALA A CA 1
ATOM 928 C C . ALA A 1 127 ? 30.727 97.286 73.927 1.00 12.82 124 ALA A C 1
ATOM 929 O O . ALA A 1 127 ? 30.669 98.356 74.520 1.00 13.66 124 ALA A O 1
ATOM 931 N N . TYR A 1 128 ? 30.783 97.206 72.607 1.00 12.47 125 TYR A N 1
ATOM 932 C CA . TYR A 1 128 ? 30.862 98.417 71.775 1.00 12.68 125 TYR A CA 1
ATOM 933 C C . TYR A 1 128 ? 29.573 99.237 71.922 1.00 13.02 125 TYR A C 1
ATOM 934 O O . TYR A 1 128 ? 29.617 100.443 72.161 1.00 14.04 125 TYR A O 1
ATOM 943 N N . ALA A 1 129 ? 28.432 98.573 71.804 1.00 13.78 126 ALA A N 1
ATOM 944 C CA . ALA A 1 129 ? 27.137 99.287 71.929 1.00 14.81 126 ALA A CA 1
ATOM 945 C C . ALA A 1 129 ? 27.001 99.858 73.309 1.00 16.12 126 ALA A C 1
ATOM 946 O O . ALA A 1 129 ? 26.573 101.014 73.484 1.00 16.80 126 ALA A O 1
ATOM 948 N N . LEU A 1 130 ? 27.375 99.087 74.330 1.00 16.37 127 LEU A N 1
ATOM 949 C CA . LEU A 1 130 ? 27.259 99.569 75.682 1.00 17.58 127 LEU A CA 1
ATOM 950 C C . LEU A 1 130 ? 28.129 100.784 75.934 1.00 17.48 127 LEU A C 1
ATOM 951 O O . LEU A 1 130 ? 27.666 101.758 76.519 1.00 18.45 127 LEU A O 1
ATOM 956 N N . GLN A 1 131 ? 29.377 100.738 75.479 1.00 16.78 128 GLN A N 1
ATOM 957 C CA . GLN A 1 131 ? 30.289 101.853 75.701 1.00 17.51 128 GLN A CA 1
ATOM 958 C C . GLN A 1 131 ? 29.890 103.085 74.859 1.00 16.83 128 GLN A C 1
ATOM 959 O O . GLN A 1 131 ? 30.027 104.204 75.341 1.00 18.30 128 GLN A O 1
ATOM 965 N N . ILE A 1 132 ? 29.356 102.907 73.658 1.00 17.75 129 ILE A N 1
ATOM 966 C CA . ILE A 1 132 ? 28.862 104.027 72.850 1.00 17.57 129 ILE A CA 1
ATOM 967 C C . ILE A 1 132 ? 27.598 104.651 73.486 1.00 19.60 129 ILE A C 1
ATOM 968 O O . ILE A 1 132 ? 27.528 105.865 73.665 1.00 19.28 129 ILE A O 1
ATOM 973 N N . HIS A 1 133 ? 26.624 103.801 73.843 1.00 20.54 130 HIS A N 1
ATOM 974 C CA . HIS A 1 133 ? 25.331 104.270 74.353 1.00 21.41 130 HIS A CA 1
ATOM 975 C C . HIS A 1 133 ? 25.474 104.937 75.689 1.00 22.91 130 HIS A C 1
ATOM 976 O O . HIS A 1 133 ? 24.650 105.792 76.066 1.00 24.27 130 HIS A O 1
ATOM 983 N N . LYS A 1 134 ? 26.516 104.567 76.400 1.00 23.98 131 LYS A N 1
ATOM 984 C CA . LYS A 1 134 ? 26.849 105.220 77.626 1.00 25.82 131 LYS A CA 1
ATOM 985 C C . LYS A 1 134 ? 27.158 106.691 77.424 1.00 27.80 131 LYS A C 1
ATOM 986 O O . LYS A 1 134 ? 26.688 107.514 78.223 1.00 28.89 131 LYS A O 1
ATOM 992 N N . LYS A 1 135 ? 27.975 107.004 76.402 1.00 29.28 132 LYS A N 1
ATOM 993 C CA . LYS A 1 135 ? 28.334 108.404 76.033 1.00 29.68 132 LYS A CA 1
ATOM 994 C C . LYS A 1 135 ? 27.145 109.166 75.455 1.00 29.66 132 LYS A C 1
ATOM 995 O O . LYS A 1 135 ? 26.879 110.302 75.849 1.00 30.59 132 LYS A O 1
ATOM 1001 N N . ASN A 1 136 ? 26.422 108.537 74.543 1.00 28.64 133 ASN A N 1
ATOM 1002 C CA . ASN A 1 136 ? 25.215 109.104 73.989 1.00 28.13 133 ASN A CA 1
ATOM 1003 C C . ASN A 1 136 ? 24.220 108.006 73.597 1.00 27.65 133 ASN A C 1
ATOM 1004 O O . ASN A 1 136 ? 24.402 107.309 72.603 1.00 25.78 133 ASN A O 1
ATOM 1009 N N . PRO A 1 137 ? 23.139 107.860 74.392 1.00 27.32 134 PRO A N 1
ATOM 1010 C CA . PRO A 1 137 ? 22.094 106.850 74.183 1.00 27.49 134 PRO A CA 1
ATOM 1011 C C . PRO A 1 137 ? 21.334 106.971 72.880 1.00 27.70 134 PRO A C 1
ATOM 1012 O O . PRO A 1 137 ? 20.733 105.977 72.411 1.00 27.76 134 PRO A O 1
ATOM 1016 N N . ASN A 1 138 ? 21.350 108.174 72.295 1.00 26.94 135 ASN A N 1
ATOM 1017 C CA . ASN A 1 138 ? 20.667 108.405 71.044 1.00 27.63 135 ASN A CA 1
ATOM 1018 C C . ASN A 1 138 ? 21.395 107.893 69.822 1.00 26.55 135 ASN A C 1
ATOM 1019 O O . ASN A 1 138 ? 20.756 107.715 68.787 1.00 27.77 135 ASN A O 1
ATOM 1024 N N . ILE A 1 139 ? 22.689 107.571 69.925 1.00 25.57 136 ILE A N 1
ATOM 1025 C CA . ILE A 1 139 ? 23.373 107.014 68.767 1.00 24.61 136 ILE A CA 1
ATOM 1026 C C . ILE A 1 139 ? 22.802 105.617 68.481 1.00 23.51 136 ILE A C 1
ATOM 1027 O O . ILE A 1 139 ? 22.718 104.804 69.380 1.00 25.09 136 ILE A O 1
ATOM 1032 N N . GLU A 1 140 ? 22.361 105.355 67.260 1.00 23.76 137 GLU A N 1
ATOM 1033 C CA . GLU A 1 140 ? 21.886 104.024 66.898 1.00 23.61 137 GLU A CA 1
ATOM 1034 C C . GLU A 1 140 ? 23.129 103.196 66.610 1.00 21.89 137 GLU A C 1
ATOM 1035 O O . GLU A 1 140 ? 23.943 103.599 65.780 1.00 21.26 137 GLU A O 1
ATOM 1041 N N . VAL A 1 141 ? 23.267 102.049 67.284 1.00 20.81 138 VAL A N 1
ATOM 1042 C CA . VAL A 1 141 ? 24.418 101.158 67.057 1.00 17.74 138 VAL A CA 1
ATOM 1043 C C . VAL A 1 141 ? 23.931 99.813 66.530 1.00 17.16 138 VAL A C 1
ATOM 1044 O O . VAL A 1 141 ? 23.078 99.172 67.160 1.00 17.67 138 VAL A O 1
ATOM 1048 N N . TYR A 1 142 ? 24.445 99.404 65.375 1.00 15.91 139 TYR A N 1
ATOM 1049 C CA . TYR A 1 142 ? 24.106 98.110 64.768 1.00 15.97 139 TYR A CA 1
ATOM 1050 C C . TYR A 1 142 ? 25.370 97.256 64.783 1.00 16.58 139 TYR A C 1
ATOM 1051 O O . TYR A 1 142 ? 26.417 97.674 64.234 1.00 16.75 139 TYR A O 1
ATOM 1060 N N . SER A 1 143 ? 25.256 96.065 65.388 1.00 15.32 140 SER A N 1
ATOM 1061 C CA . SER A 1 143 ? 26.393 95.155 65.512 1.00 15.40 140 SER A CA 1
ATOM 1062 C C . SER A 1 143 ? 26.207 93.818 64.748 1.00 15.68 140 SER A C 1
ATOM 1063 O O . SER A 1 143 ? 25.101 93.292 64.643 1.00 14.40 140 SER A O 1
ATOM 1066 N N . ASN A 1 144 ? 27.274 93.281 64.168 1.00 14.44 141 ASN A N 1
ATOM 1067 C CA . ASN A 1 144 ? 27.216 91.967 63.490 1.00 14.54 141 ASN A CA 1
ATOM 1068 C C . ASN A 1 144 ? 28.569 91.247 63.647 1.00 14.72 141 ASN A C 1
ATOM 1069 O O . ASN A 1 144 ? 29.609 91.773 63.256 1.00 14.73 141 ASN A O 1
ATOM 1074 N N . PRO A 1 145 ? 28.550 90.023 64.183 1.00 14.44 142 PRO A N 1
ATOM 1075 C CA . PRO A 1 145 ? 29.825 89.282 64.224 1.00 13.89 142 PRO A CA 1
ATOM 1076 C C . PRO A 1 145 ? 30.280 88.796 62.838 1.00 13.47 142 PRO A C 1
ATOM 1077 O O . PRO A 1 145 ? 29.441 88.522 61.953 1.00 13.37 142 PRO A O 1
ATOM 1081 N N . CYS A 1 146 ? 31.602 88.633 62.659 1.00 13.06 143 CYS A N 1
ATOM 1082 C CA . CYS A 1 146 ? 32.207 88.221 61.394 1.00 12.90 143 CYS A CA 1
ATOM 1083 C C . CYS A 1 146 ? 33.137 87.038 61.642 1.00 12.77 143 CYS A C 1
ATOM 1084 O O . CYS A 1 146 ? 34.350 87.135 61.402 1.00 12.54 143 CYS A O 1
ATOM 1087 N N . GLY A 1 147 ? 32.566 85.941 62.135 1.00 12.95 144 GLY A N 1
ATOM 1088 C CA . GLY A 1 147 ? 33.368 84.830 62.668 1.00 12.14 144 GLY A CA 1
ATOM 1089 C C . GLY A 1 147 ? 34.513 84.310 61.836 1.00 11.13 144 GLY A C 1
ATOM 1090 O O . GLY A 1 147 ? 35.594 84.050 62.370 1.00 11.96 144 GLY A O 1
ATOM 1091 N N . LEU A 1 148 ? 34.318 84.136 60.542 1.00 11.63 145 LEU A N 1
ATOM 1092 C CA . LEU A 1 148 ? 35.358 83.568 59.708 1.00 12.01 145 LEU A CA 1
ATOM 1093 C C . LEU A 1 148 ? 36.527 84.509 59.396 1.00 12.27 145 LEU A C 1
ATOM 1094 O O . LEU A 1 148 ? 37.591 84.031 58.979 1.00 12.16 145 LEU A O 1
ATOM 1099 N N . PHE A 1 149 ? 36.355 85.818 59.572 1.00 12.14 146 PHE A N 1
ATOM 1100 C CA . PHE A 1 149 ? 37.380 86.787 59.121 1.00 11.86 146 PHE A CA 1
ATOM 1101 C C . PHE A 1 149 ? 38.795 86.520 59.708 1.00 12.31 146 PHE A C 1
ATOM 1102 O O . PHE A 1 149 ? 39.768 86.520 58.968 1.00 12.75 146 PHE A O 1
ATOM 1110 N N . VAL A 1 150 ? 38.878 86.289 61.011 1.00 11.17 147 VAL A N 1
ATOM 1111 C CA . VAL A 1 150 ? 40.188 86.106 61.677 1.00 11.30 147 VAL A CA 1
ATOM 1112 C C . VAL A 1 150 ? 40.989 84.972 61.016 1.00 10.79 147 VAL A C 1
ATOM 1113 O O . VAL A 1 150 ? 42.121 85.199 60.554 1.00 10.40 147 VAL A O 1
ATOM 1117 N N A SER A 1 151 ? 40.420 83.762 60.937 0.50 10.09 148 SER A N 1
ATOM 1118 N N B SER A 1 151 ? 40.414 83.777 60.938 0.50 10.73 148 SER A N 1
ATOM 1119 C CA A SER A 1 151 ? 41.129 82.628 60.322 0.50 9.87 148 SER A CA 1
ATOM 1120 C CA B SER A 1 151 ? 41.129 82.651 60.366 0.50 11.12 148 SER A CA 1
ATOM 1121 C C A SER A 1 151 ? 41.427 82.882 58.852 0.50 10.42 148 SER A C 1
ATOM 1122 C C B SER A 1 151 ? 41.397 82.838 58.860 0.50 11.05 148 SER A C 1
ATOM 1123 O O A SER A 1 151 ? 42.518 82.622 58.371 0.50 10.21 148 SER A O 1
ATOM 1124 O O B SER A 1 151 ? 42.454 82.495 58.365 0.50 10.89 148 SER A O 1
ATOM 1137 N N . ILE A 1 153 ? 41.943 85.583 57.251 1.00 12.22 150 ILE A N 1
ATOM 1138 C CA . ILE A 1 153 ? 43.041 86.526 57.124 1.00 11.42 150 ILE A CA 1
ATOM 1139 C C . ILE A 1 153 ? 44.383 85.899 57.534 1.00 11.58 150 ILE A C 1
ATOM 1140 O O . ILE A 1 153 ? 45.387 86.063 56.847 1.00 12.75 150 ILE A O 1
ATOM 1145 N N . GLU A 1 154 ? 44.373 85.144 58.634 1.00 11.70 151 GLU A N 1
ATOM 1146 C CA . GLU A 1 154 ? 45.609 84.466 59.076 1.00 12.16 151 GLU A CA 1
ATOM 1147 C C . GLU A 1 154 ? 46.064 83.392 58.073 1.00 13.22 151 GLU A C 1
ATOM 1148 O O . GLU A 1 154 ? 47.250 83.034 58.022 1.00 13.65 151 GLU A O 1
ATOM 1154 N N . GLU A 1 155 ? 45.155 82.879 57.246 1.00 12.42 152 GLU A N 1
ATOM 1155 C CA . GLU A 1 155 ? 45.479 81.8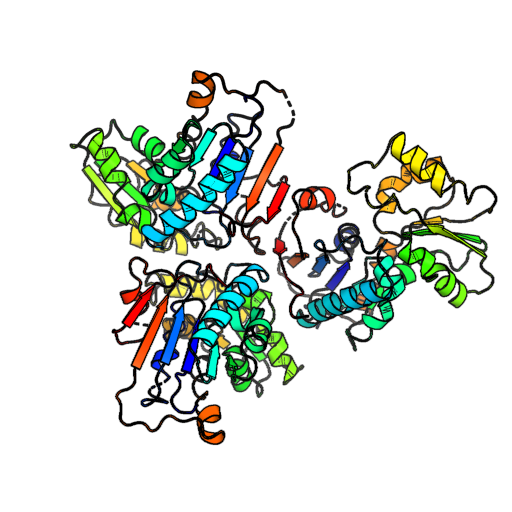78 56.225 1.00 13.80 152 GLU A CA 1
ATOM 1156 C C . GLU A 1 155 ? 45.874 82.528 54.899 1.00 16.03 152 GLU A C 1
ATOM 1157 O O . GLU A 1 155 ? 46.137 81.823 53.942 1.00 18.25 152 GLU A O 1
ATOM 1163 N N . GLY A 1 156 ? 45.863 83.851 54.884 1.00 17.68 153 GLY A N 1
ATOM 1164 C CA . GLY A 1 156 ? 46.374 84.661 53.773 1.00 18.28 153 GLY A CA 1
ATOM 1165 C C . GLY A 1 156 ? 45.350 84.960 52.690 1.00 18.67 153 GLY A C 1
ATOM 1166 O O . GLY A 1 156 ? 45.731 85.360 51.583 1.00 19.31 153 GLY A O 1
ATOM 1167 N N . PHE A 1 157 ? 44.068 84.784 52.991 1.00 17.98 154 PHE A N 1
ATOM 1168 C CA . PHE A 1 157 ? 43.004 85.232 52.075 1.00 18.48 154 PHE A CA 1
ATOM 1169 C C . PHE A 1 157 ? 42.684 86.667 52.447 1.00 18.68 154 PHE A C 1
ATOM 1170 O O . PHE A 1 157 ? 41.925 86.936 53.398 1.00 18.37 154 PHE A O 1
ATOM 1178 N N . VAL A 1 158 ? 43.317 87.610 51.738 1.00 18.62 155 VAL A N 1
ATOM 1179 C CA . VAL A 1 158 ? 43.217 89.008 52.120 1.00 20.23 155 VAL A CA 1
ATOM 1180 C C . VAL A 1 158 ? 42.706 89.925 50.984 1.00 21.19 155 VAL A C 1
ATOM 1181 O O . VAL A 1 158 ? 42.545 91.122 51.195 1.00 22.00 155 VAL A O 1
ATOM 1185 N N . SER A 1 159 ? 42.449 89.353 49.824 1.00 22.27 156 SER A N 1
ATOM 1186 C CA . SER A 1 159 ? 41.795 90.074 48.730 1.00 23.11 156 SER A CA 1
ATOM 1187 C C . SER A 1 159 ? 41.167 89.062 47.799 1.00 22.76 156 SER A C 1
ATOM 1188 O O . SER A 1 159 ? 41.400 87.852 47.920 1.00 23.26 156 SER A O 1
ATOM 1191 N N . GLY A 1 160 ? 40.347 89.537 46.875 1.00 22.16 157 GLY A N 1
ATOM 1192 C CA . GLY A 1 160 ? 39.852 88.665 45.832 1.00 21.94 157 GLY A CA 1
ATOM 1193 C C . GLY A 1 160 ? 38.464 88.139 46.104 1.00 21.82 157 GLY A C 1
ATOM 1194 O O . GLY A 1 160 ? 37.813 88.539 47.065 1.00 20.85 157 GLY A O 1
ATOM 1195 N N . HIS A 1 161 ? 38.028 87.223 45.252 1.00 22.21 158 HIS A N 1
ATOM 1196 C CA . HIS A 1 161 ? 36.636 86.804 45.213 1.00 22.78 158 HIS A CA 1
ATOM 1197 C C . HIS A 1 161 ? 36.166 86.080 46.493 1.00 21.33 158 HIS A C 1
ATOM 1198 O O . HIS A 1 161 ? 35.040 86.272 46.929 1.00 20.87 158 HIS A O 1
ATOM 1205 N N . ILE A 1 162 ? 37.022 85.259 47.100 1.00 19.49 159 ILE A N 1
ATOM 1206 C CA . ILE A 1 162 ? 36.645 84.613 48.352 1.00 18.80 159 ILE A CA 1
ATOM 1207 C C . ILE A 1 162 ? 36.379 85.629 49.470 1.00 17.45 159 ILE A C 1
ATOM 1208 O O . ILE A 1 162 ? 35.357 85.547 50.150 1.00 17.20 159 ILE A O 1
ATOM 1213 N N . VAL A 1 163 ? 37.298 86.568 49.648 1.00 16.95 160 VAL A N 1
ATOM 1214 C CA . VAL A 1 163 ? 37.156 87.611 50.647 1.00 16.86 160 VAL A CA 1
ATOM 1215 C C . VAL A 1 163 ? 35.874 88.450 50.409 1.00 18.31 160 VAL A C 1
ATOM 1216 O O . VAL A 1 163 ? 35.102 88.713 51.328 1.00 16.32 160 VAL A O 1
ATOM 1220 N N . GLU A 1 164 ? 35.653 88.837 49.159 1.00 19.41 161 GLU A N 1
ATOM 1221 C CA . GLU A 1 164 ? 34.435 89.584 48.812 1.00 20.53 161 GLU A CA 1
ATOM 1222 C C . GLU A 1 164 ? 33.147 88.825 49.149 1.00 19.12 161 GLU A C 1
ATOM 1223 O O . GLU A 1 164 ? 32.221 89.394 49.743 1.00 19.54 161 GLU A O 1
ATOM 1229 N N . LEU A 1 165 ? 33.114 87.529 48.846 1.00 18.31 162 LEU A N 1
ATOM 1230 C CA . LEU A 1 165 ? 31.924 86.720 49.150 1.00 17.09 162 LEU A CA 1
ATOM 1231 C C . LEU A 1 165 ? 31.673 86.531 50.655 1.00 16.22 162 LEU A C 1
ATOM 1232 O O . LEU A 1 165 ? 30.533 86.597 51.137 1.00 15.23 162 LEU A O 1
ATOM 1237 N N . VAL A 1 166 ? 32.732 86.273 51.426 1.00 15.31 163 VAL A N 1
ATOM 1238 C CA . VAL A 1 166 ? 32.545 86.152 52.876 1.00 14.94 163 VAL A CA 1
ATOM 1239 C C . VAL A 1 166 ? 32.096 87.497 53.470 1.00 14.16 163 VAL A C 1
ATOM 1240 O O . VAL A 1 166 ? 31.232 87.553 54.299 1.00 13.68 163 VAL A O 1
ATOM 1244 N N . ALA A 1 167 ? 32.741 88.570 53.033 1.00 15.18 164 ALA A N 1
ATOM 1245 C CA . ALA A 1 167 ? 32.414 89.917 53.461 1.00 16.17 164 ALA A CA 1
ATOM 1246 C C . ALA A 1 167 ? 30.955 90.248 53.130 1.00 16.90 164 ALA A C 1
ATOM 1247 O O . ALA A 1 167 ? 30.268 90.806 53.957 1.00 17.59 164 ALA A O 1
ATOM 1249 N N . LYS A 1 168 ? 30.477 89.846 51.950 1.00 19.27 165 LYS A N 1
ATOM 1250 C CA . LYS A 1 168 ? 29.059 90.125 51.576 1.00 20.04 165 LYS A CA 1
ATOM 1251 C C . LYS A 1 168 ? 28.097 89.424 52.532 1.00 19.86 165 LYS A C 1
ATOM 1252 O O . LYS A 1 168 ? 27.066 89.980 52.941 1.00 19.94 165 LYS A O 1
ATOM 1258 N N . GLU A 1 169 ? 28.443 88.195 52.915 1.00 19.94 166 GLU A N 1
ATOM 1259 C CA . GLU A 1 169 ? 27.670 87.434 53.886 1.00 20.07 166 GLU A CA 1
ATOM 1260 C C . GLU A 1 169 ? 27.508 88.166 55.237 1.00 19.38 166 GLU A C 1
ATOM 1261 O O . GLU A 1 169 ? 26.448 88.146 55.849 1.00 19.31 166 GLU A O 1
ATOM 1267 N N . TYR A 1 170 ? 28.568 88.808 55.735 1.00 17.70 167 TYR A N 1
ATOM 1268 C CA . TYR A 1 170 ? 28.523 89.485 57.016 1.00 16.68 167 TYR A CA 1
ATOM 1269 C C . TYR A 1 170 ? 28.085 90.966 56.978 1.00 16.78 167 TYR A C 1
ATOM 1270 O O . TYR A 1 170 ? 27.594 91.496 57.964 1.00 17.81 167 TYR A O 1
ATOM 1279 N N . LEU A 1 171 ? 28.332 91.631 55.858 1.00 17.02 168 LEU A N 1
ATOM 1280 C CA . LEU A 1 171 ? 28.160 93.087 55.765 1.00 17.73 168 LEU A CA 1
ATOM 1281 C C . LEU A 1 171 ? 26.866 93.523 55.125 1.00 19.41 168 LEU A C 1
ATOM 1282 O O . LEU A 1 171 ? 26.454 94.676 55.291 1.00 18.85 168 LEU A O 1
ATOM 1287 N N A SER A 1 172 ? 26.205 92.615 54.413 0.50 20.22 169 SER A N 1
ATOM 1288 N N B SER A 1 172 ? 26.212 92.623 54.409 0.50 19.96 169 SER A N 1
ATOM 1289 C CA A SER A 1 172 ? 24.938 92.974 53.746 0.50 20.76 169 SER A CA 1
ATOM 1290 C CA B SER A 1 172 ? 24.960 92.995 53.738 0.50 20.26 169 SER A CA 1
ATOM 1291 C C A SER A 1 172 ? 23.926 93.475 54.774 0.50 20.43 169 SER A C 1
ATOM 1292 C C B SER A 1 172 ? 23.914 93.458 54.766 0.50 20.19 169 SER A C 1
ATOM 1293 O O A SER A 1 172 ? 23.092 94.342 54.479 0.50 20.75 169 SER A O 1
ATOM 1294 O O B SER A 1 172 ? 23.049 94.288 54.462 0.50 20.57 169 SER A O 1
ATOM 1299 N N . TYR A 1 173 ? 24.023 92.954 55.993 1.00 19.87 170 TYR A N 1
ATOM 1300 C CA . TYR A 1 173 ? 23.259 93.439 57.133 1.00 19.02 170 TYR A CA 1
ATOM 1301 C C . TYR A 1 173 ? 23.214 94.964 57.283 1.00 18.98 170 TYR A C 1
ATOM 1302 O O . TYR A 1 173 ? 22.246 95.513 57.772 1.00 17.93 170 TYR A O 1
ATOM 1311 N N . PHE A 1 174 ? 24.284 95.639 56.886 1.00 18.97 171 PHE A N 1
ATOM 1312 C CA . PHE A 1 174 ? 24.380 97.064 57.123 1.00 18.33 171 PHE A CA 1
ATOM 1313 C C . PHE A 1 174 ? 23.773 97.941 56.025 1.00 18.29 171 PHE A C 1
ATOM 1314 O O . PHE A 1 174 ? 23.629 99.143 56.253 1.00 18.45 171 PHE A O 1
ATOM 1322 N N . HIS A 1 175 ? 23.450 97.354 54.883 1.00 18.91 172 HIS A N 1
ATOM 1323 C CA . HIS A 1 175 ? 22.988 98.134 53.702 1.00 19.68 172 HIS A CA 1
ATOM 1324 C C . HIS A 1 175 ? 21.774 99.008 53.985 1.00 19.97 172 HIS A C 1
ATOM 1325 O O . HIS A 1 175 ? 21.682 100.122 53.432 1.00 20.37 172 HIS A O 1
ATOM 1332 N N . ASP A 1 176 ? 20.865 98.532 54.833 1.00 18.66 173 ASP A N 1
ATOM 1333 C CA . ASP A 1 176 ? 19.625 99.265 55.105 1.00 18.74 173 ASP A CA 1
ATOM 1334 C C . ASP A 1 176 ? 19.606 99.955 56.457 1.00 17.87 173 ASP A C 1
ATOM 1335 O O . ASP A 1 176 ? 18.564 100.375 56.942 1.00 17.96 173 ASP A O 1
ATOM 1340 N N . LYS A 1 177 ? 20.783 100.110 57.078 1.00 17.02 174 LYS A N 1
ATOM 1341 C CA . LYS A 1 177 ? 20.868 100.656 58.405 1.00 16.80 174 LYS A CA 1
ATOM 1342 C C . LYS A 1 177 ? 21.275 102.155 58.472 1.00 16.88 174 LYS A C 1
ATOM 1343 O O . LYS A 1 177 ? 21.258 102.748 59.532 1.00 16.08 174 LYS A O 1
ATOM 1349 N N . ASN A 1 178 ? 21.596 102.750 57.331 1.00 18.10 175 ASN A N 1
ATOM 1350 C CA . ASN A 1 178 ? 21.954 104.173 57.227 1.00 19.08 175 ASN A CA 1
ATOM 1351 C C . ASN A 1 178 ? 23.081 104.573 58.195 1.00 18.37 175 ASN A C 1
ATOM 1352 O O . ASN A 1 178 ? 23.032 105.589 58.861 1.00 18.44 175 ASN A O 1
ATOM 1357 N N . ILE A 1 179 ? 24.103 103.735 58.287 1.00 18.21 176 ILE A N 1
ATOM 1358 C CA . ILE A 1 179 ? 25.197 104.055 59.196 1.00 17.80 176 ILE A CA 1
ATOM 1359 C C . ILE A 1 179 ? 26.105 105.106 58.579 1.00 16.79 176 ILE A C 1
ATOM 1360 O O . ILE A 1 179 ? 26.304 105.125 57.378 1.00 18.48 176 ILE A O 1
ATOM 1365 N N . GLN A 1 180 ? 26.682 105.932 59.434 1.00 17.65 177 GLN A N 1
ATOM 1366 C CA . GLN A 1 180 ? 27.614 106.978 59.019 1.00 17.99 177 GLN A CA 1
ATOM 1367 C C . GLN A 1 180 ? 29.067 106.491 59.102 1.00 18.20 177 GLN A C 1
ATOM 1368 O O . GLN A 1 180 ? 29.968 107.063 58.473 1.00 19.11 177 GLN A O 1
ATOM 1374 N N . ALA A 1 181 ? 29.300 105.414 59.860 1.00 17.10 178 ALA A N 1
ATOM 1375 C CA . ALA A 1 181 ? 30.653 104.830 59.907 1.00 16.07 178 ALA A CA 1
ATOM 1376 C C . ALA A 1 181 ? 30.563 103.407 60.379 1.00 15.30 178 ALA A C 1
ATOM 1377 O O . ALA A 1 181 ? 29.599 103.075 61.041 1.00 14.96 178 ALA A O 1
ATOM 1379 N N . LEU A 1 182 ? 31.555 102.594 60.010 1.00 15.20 179 LEU A N 1
ATOM 1380 C CA . LEU A 1 182 ? 31.672 101.198 60.504 1.00 14.97 179 LEU A CA 1
ATOM 1381 C C . LEU A 1 182 ? 32.976 101.104 61.300 1.00 14.56 179 LEU A C 1
ATOM 1382 O O . LEU A 1 182 ? 34.047 101.369 60.742 1.00 14.53 179 LEU A O 1
ATOM 1387 N N . ILE A 1 183 ? 32.881 100.702 62.569 1.00 13.91 180 ILE A N 1
ATOM 1388 C CA . ILE A 1 183 ? 34.046 100.410 63.423 1.00 13.24 180 ILE A CA 1
ATOM 1389 C C . ILE A 1 183 ? 34.541 98.989 63.073 1.00 13.11 180 ILE A C 1
ATOM 1390 O O . ILE A 1 183 ? 33.770 97.987 63.125 1.00 13.25 180 ILE A O 1
ATOM 1395 N N . LEU A 1 184 ? 35.807 98.944 62.677 1.00 12.10 181 LEU A N 1
ATOM 1396 C CA . LEU A 1 184 ? 36.526 97.703 62.429 1.00 12.40 181 LEU A CA 1
ATOM 1397 C C . LEU A 1 184 ? 37.013 97.236 63.796 1.00 12.19 181 LEU A C 1
ATOM 1398 O O . LEU A 1 184 ? 38.175 97.473 64.188 1.00 13.29 181 LEU A O 1
ATOM 1403 N N . GLY A 1 185 ? 36.112 96.590 64.540 1.00 11.42 182 GLY A N 1
ATOM 1404 C CA . GLY A 1 185 ? 36.295 96.228 65.927 1.00 10.88 182 GLY A CA 1
ATOM 1405 C C . GLY A 1 185 ? 37.019 94.901 66.194 1.00 9.62 182 GLY A C 1
ATOM 1406 O O . GLY A 1 185 ? 36.738 94.215 67.150 1.00 10.63 182 GLY A O 1
ATOM 1407 N N . CYS A 1 186 ? 37.982 94.625 65.340 1.00 10.78 183 CYS A N 1
ATOM 1408 C CA . CYS A 1 186 ? 38.902 93.480 65.465 1.00 11.23 183 CYS A CA 1
ATOM 1409 C C . CYS A 1 186 ? 40.203 93.877 64.787 1.00 11.48 183 CYS A C 1
ATOM 1410 O O . CYS A 1 186 ? 40.194 94.432 63.672 1.00 12.75 183 CYS A O 1
ATOM 1413 N N . THR A 1 187 ? 41.335 93.568 65.425 1.00 11.44 184 THR A N 1
ATOM 1414 C CA . THR A 1 187 ? 42.650 93.930 64.877 1.00 12.00 184 THR A CA 1
ATOM 1415 C C . THR A 1 187 ? 42.871 93.502 63.441 1.00 11.11 184 THR A C 1
ATOM 1416 O O . THR A 1 187 ? 43.631 94.161 62.711 1.00 11.62 184 THR A O 1
ATOM 1420 N N . HIS A 1 188 ? 42.278 92.376 63.036 1.00 10.38 185 HIS A N 1
ATOM 1421 C CA . HIS A 1 188 ? 42.524 91.783 61.737 1.00 10.46 185 HIS A CA 1
ATOM 1422 C C . HIS A 1 188 ? 41.824 92.508 60.590 1.00 11.62 185 HIS A C 1
ATOM 1423 O O . HIS A 1 188 ? 42.254 92.393 59.450 1.00 13.16 185 HIS A O 1
ATOM 1430 N N . TYR A 1 189 ? 40.726 93.201 60.884 1.00 12.88 186 TYR A N 1
ATOM 1431 C CA . TYR A 1 189 ? 39.825 93.604 59.806 1.00 13.62 186 TYR A CA 1
ATOM 1432 C C . TYR A 1 189 ? 40.393 94.714 58.905 1.00 13.50 186 TYR A C 1
ATOM 1433 O O . TYR A 1 189 ? 40.092 94.705 57.717 1.00 15.20 186 TYR A O 1
ATOM 1442 N N . PRO A 1 190 ? 41.218 95.637 59.451 1.00 13.60 187 PRO A N 1
ATOM 1443 C CA . PRO A 1 190 ? 41.865 96.623 58.573 1.00 14.07 187 PRO A CA 1
ATOM 1444 C C . PRO A 1 190 ? 42.679 96.038 57.413 1.00 16.01 187 PRO A C 1
ATOM 1445 O O . PRO A 1 190 ? 42.798 96.684 56.359 1.00 17.07 187 PRO A O 1
ATOM 1449 N N . ILE A 1 191 ? 43.201 94.815 57.544 1.00 15.82 188 ILE A N 1
ATOM 1450 C CA . ILE A 1 191 ? 43.894 94.146 56.433 1.00 17.18 188 ILE A CA 1
ATOM 1451 C C . ILE A 1 191 ? 43.038 94.024 55.176 1.00 17.17 188 ILE A C 1
ATOM 1452 O O . ILE A 1 191 ? 43.560 94.102 54.048 1.00 19.17 188 ILE A O 1
ATOM 1457 N N . ILE A 1 192 ? 41.723 93.847 55.364 1.00 16.48 189 ILE A N 1
ATOM 1458 C CA . ILE A 1 192 ? 40.815 93.653 54.248 1.00 16.06 189 ILE A CA 1
ATOM 1459 C C . ILE A 1 192 ? 39.908 94.846 54.021 1.00 17.53 189 ILE A C 1
ATOM 1460 O O . ILE A 1 192 ? 38.843 94.705 53.402 1.00 17.90 189 ILE A O 1
ATOM 1465 N N . LYS A 1 193 ? 40.342 96.016 54.479 1.00 18.83 190 LYS A N 1
ATOM 1466 C CA . LYS A 1 193 ? 39.501 97.226 54.378 1.00 21.33 190 LYS A CA 1
ATOM 1467 C C . LYS A 1 193 ? 39.097 97.541 52.931 1.00 21.77 190 LYS A C 1
ATOM 1468 O O . LYS A 1 193 ? 38.010 98.079 52.724 1.00 22.88 190 LYS A O 1
ATOM 1474 N N . GLU A 1 194 ? 39.944 97.209 51.961 1.00 23.56 191 GLU A N 1
ATOM 1475 C CA . GLU A 1 194 ? 39.628 97.435 50.530 1.00 24.39 191 GLU A CA 1
ATOM 1476 C C . GLU A 1 194 ? 38.409 96.624 50.090 1.00 24.48 191 GLU A C 1
ATOM 1477 O O . GLU A 1 194 ? 37.552 97.133 49.344 1.00 24.67 191 GLU A O 1
ATOM 1483 N N . SER A 1 195 ? 38.308 95.372 50.545 1.00 22.32 192 SER A N 1
ATOM 1484 C CA . SER A 1 195 ? 37.134 94.545 50.240 1.00 22.27 192 SER A CA 1
ATOM 1485 C C . SER A 1 195 ? 35.899 95.015 51.013 1.00 21.08 192 SER A C 1
ATOM 1486 O O . SER A 1 195 ? 34.783 94.988 50.474 1.00 23.33 192 SER A O 1
ATOM 1489 N N . ILE A 1 196 ? 36.081 95.457 52.249 1.00 20.10 193 ILE A N 1
ATOM 1490 C CA . ILE A 1 196 ? 34.977 95.956 53.056 1.00 19.76 193 ILE A CA 1
ATOM 1491 C C . ILE A 1 196 ? 34.406 97.211 52.385 1.00 21.64 193 ILE A C 1
ATOM 1492 O O . ILE A 1 196 ? 33.198 97.302 52.221 1.00 22.28 193 ILE A O 1
ATOM 1497 N N . ALA A 1 197 ? 35.293 98.109 51.960 1.00 22.94 194 ALA A N 1
ATOM 1498 C CA . ALA A 1 197 ? 34.900 99.382 51.319 1.00 25.27 194 ALA A CA 1
ATOM 1499 C C . ALA A 1 197 ? 34.047 99.124 50.100 1.00 26.01 194 ALA A C 1
ATOM 1500 O O . ALA A 1 197 ? 33.029 99.813 49.877 1.00 27.72 194 ALA A O 1
ATOM 1502 N N . LYS A 1 198 ? 34.483 98.162 49.303 1.00 26.28 195 LYS A N 1
ATOM 1503 C CA . LYS A 1 198 ? 33.776 97.717 48.098 1.00 27.32 195 LYS A CA 1
ATOM 1504 C C . LYS A 1 198 ? 32.302 97.440 48.373 1.00 26.45 195 LYS A C 1
ATOM 1505 O O . LYS A 1 198 ? 31.434 97.862 47.611 1.00 27.24 195 LYS A O 1
ATOM 1511 N N . ILE A 1 199 ? 32.017 96.734 49.463 1.00 25.12 196 ILE A N 1
ATOM 1512 C CA . ILE A 1 199 ? 30.665 96.264 49.768 1.00 25.16 196 ILE A CA 1
ATOM 1513 C C . ILE A 1 199 ? 29.844 97.335 50.470 1.00 25.32 196 ILE A C 1
ATOM 1514 O O . ILE A 1 199 ? 28.651 97.477 50.220 1.00 25.81 196 ILE A O 1
ATOM 1519 N N . LEU A 1 200 ? 30.500 98.090 51.337 1.00 25.22 197 LEU A N 1
ATOM 1520 C CA . LEU A 1 200 ? 29.869 99.066 52.207 1.00 25.66 197 LEU A CA 1
ATOM 1521 C C . LEU A 1 200 ? 30.588 100.414 52.060 1.00 26.48 197 LEU A C 1
ATOM 1522 O O . LEU A 1 200 ? 31.689 100.621 52.597 1.00 27.37 197 LEU A O 1
ATOM 1527 N N . ASP A 1 201 ? 29.956 101.346 51.359 1.00 25.66 198 ASP A N 1
ATOM 1528 C CA . ASP A 1 201 ? 30.550 102.642 51.061 1.00 25.57 198 ASP A CA 1
ATOM 1529 C C . ASP A 1 201 ? 30.340 103.627 52.220 1.00 24.73 198 ASP A C 1
ATOM 1530 O O . ASP A 1 201 ? 29.572 104.584 52.142 1.00 24.97 198 ASP A O 1
ATOM 1535 N N . VAL A 1 202 ? 31.031 103.376 53.317 1.00 22.98 199 VAL A N 1
ATOM 1536 C CA . VAL A 1 202 ? 30.939 104.215 54.512 1.00 21.79 199 VAL A CA 1
ATOM 1537 C C . VAL A 1 202 ? 32.342 104.383 55.071 1.00 20.96 199 VAL A C 1
ATOM 1538 O O . VAL A 1 202 ? 33.246 103.588 54.748 1.00 20.99 199 VAL A O 1
ATOM 1542 N N . LYS A 1 203 ? 32.510 105.425 55.878 1.00 19.78 200 LYS A N 1
ATOM 1543 C CA . LYS A 1 203 ? 33.747 105.665 56.611 1.00 19.79 200 LYS A CA 1
ATOM 1544 C C . LYS A 1 203 ? 34.060 104.444 57.475 1.00 18.77 200 LYS A C 1
ATOM 1545 O O . LYS A 1 203 ? 33.192 104.002 58.212 1.00 16.81 200 LYS A O 1
ATOM 1551 N N . LEU A 1 204 ? 35.290 103.935 57.370 1.00 18.06 201 LEU A N 1
ATOM 1552 C CA . LEU A 1 204 ? 35.736 102.764 58.161 1.00 19.12 201 LEU A CA 1
ATOM 1553 C C . LEU A 1 204 ? 36.611 103.276 59.282 1.00 18.79 201 LEU A C 1
ATOM 1554 O O . LEU A 1 204 ? 37.559 104.005 59.003 1.00 21.55 201 LEU A O 1
ATOM 1559 N N . ILE A 1 205 ? 36.266 102.975 60.532 1.00 18.13 202 ILE A N 1
ATOM 1560 C CA . ILE A 1 205 ? 37.004 103.455 61.707 1.00 17.59 202 ILE A CA 1
ATOM 1561 C C . ILE A 1 205 ? 37.925 102.321 62.222 1.00 17.46 202 ILE A C 1
ATOM 1562 O O . ILE A 1 205 ? 37.461 101.214 62.533 1.00 16.70 202 ILE A O 1
ATOM 1567 N N . ASP A 1 206 ? 39.233 102.591 62.222 1.00 16.85 203 ASP A N 1
ATOM 1568 C CA . ASP A 1 206 ? 40.237 101.629 62.676 1.00 16.26 203 ASP A CA 1
ATOM 1569 C C . ASP A 1 206 ? 40.777 102.232 63.955 1.00 15.96 203 ASP A C 1
ATOM 1570 O O . ASP A 1 206 ? 41.483 103.250 63.894 1.00 17.43 203 ASP A O 1
ATOM 1575 N N . PRO A 1 207 ? 40.462 101.636 65.124 1.00 15.54 204 PRO A N 1
ATOM 1576 C CA . PRO A 1 207 ? 40.881 102.265 66.361 1.00 15.87 204 PRO A CA 1
ATOM 1577 C C . PRO A 1 207 ? 42.352 102.095 66.767 1.00 14.57 204 PRO A C 1
ATOM 1578 O O . PRO A 1 207 ? 42.766 102.656 67.783 1.00 14.05 204 PRO A O 1
ATOM 1582 N N A SER A 1 208 ? 43.110 101.321 65.991 0.50 14.25 205 SER A N 1
ATOM 1583 N N B SER A 1 208 ? 43.127 101.330 66.009 0.50 14.61 205 SER A N 1
ATOM 1584 C CA A SER A 1 208 ? 44.515 101.047 66.312 0.50 13.49 205 SER A CA 1
ATOM 1585 C CA B SER A 1 208 ? 44.503 101.048 66.423 0.50 14.25 205 SER A CA 1
ATOM 1586 C C A SER A 1 208 ? 45.342 102.302 66.576 0.50 13.13 205 SER A C 1
ATOM 1587 C C B SER A 1 208 ? 45.402 102.286 66.568 0.50 13.46 205 SER A C 1
ATOM 1588 O O A SER A 1 208 ? 45.924 102.434 67.641 0.50 12.02 205 SER A O 1
ATOM 1589 O O B SER A 1 208 ? 46.103 102.391 67.562 0.50 12.19 205 SER A O 1
ATOM 1594 N N . LEU A 1 209 ? 45.403 103.226 65.615 1.00 13.66 206 LEU A N 1
ATOM 1595 C CA . LEU A 1 209 ? 46.267 104.423 65.783 1.00 13.44 206 LEU A CA 1
ATOM 1596 C C . LEU A 1 209 ? 45.798 105.311 66.942 1.00 12.96 206 LEU A C 1
ATOM 1597 O O . LEU A 1 209 ? 46.595 105.792 67.743 1.00 11.98 206 LEU A O 1
ATOM 1602 N N . GLN A 1 210 ? 44.496 105.507 67.044 1.00 12.37 207 GLN A N 1
ATOM 1603 C CA . GLN A 1 210 ? 43.951 106.305 68.118 1.00 11.60 207 GLN A CA 1
ATOM 1604 C C . GLN A 1 210 ? 44.317 105.705 69.482 1.00 10.56 207 GLN A C 1
ATOM 1605 O O . GLN A 1 210 ? 44.637 106.436 70.409 1.00 10.58 207 GLN A O 1
ATOM 1611 N N . ALA A 1 211 ? 44.257 104.380 69.613 1.00 11.12 208 ALA A N 1
ATOM 1612 C CA . ALA A 1 211 ? 44.698 103.763 70.884 1.00 10.94 208 ALA A CA 1
ATOM 1613 C C . ALA A 1 211 ? 46.169 104.081 71.156 1.00 11.31 208 ALA A C 1
ATOM 1614 O O . ALA A 1 211 ? 46.535 104.430 72.276 1.00 11.07 208 ALA A O 1
ATOM 1616 N N . SER A 1 212 ? 46.990 103.967 70.123 1.00 11.54 209 SER A N 1
ATOM 1617 C CA . SER A 1 212 ? 48.435 104.257 70.266 1.00 11.96 209 SER A CA 1
ATOM 1618 C C . SER A 1 212 ? 48.675 105.732 70.640 1.00 11.32 209 SER A C 1
ATOM 1619 O O . SER A 1 212 ? 49.494 106.031 71.523 1.00 11.63 209 SER A O 1
ATOM 1622 N N . LYS A 1 213 ? 47.907 106.641 70.027 1.00 12.33 210 LYS A N 1
ATOM 1623 C CA . LYS A 1 213 ? 47.921 108.081 70.379 1.00 12.77 210 LYS A CA 1
ATOM 1624 C C . LYS A 1 213 ? 47.449 108.382 71.797 1.00 12.77 210 LYS A C 1
ATOM 1625 O O . LYS A 1 213 ? 48.002 109.249 72.473 1.00 13.10 210 LYS A O 1
ATOM 1639 N N . LEU A 1 215 ? 47.815 106.287 74.244 1.00 12.93 212 LEU A N 1
ATOM 1640 C CA . LEU A 1 215 ? 48.943 105.862 75.075 1.00 13.86 212 LEU A CA 1
ATOM 1641 C C . LEU A 1 215 ? 50.042 106.942 75.128 1.00 13.97 212 LEU A C 1
ATOM 1642 O O . LEU A 1 215 ? 50.556 107.262 76.196 1.00 14.76 212 LEU A O 1
ATOM 1647 N N . TYR A 1 216 ? 50.373 107.516 73.975 1.00 14.75 213 TYR A N 1
ATOM 1648 C CA . TYR A 1 216 ? 51.300 108.638 73.946 1.00 14.67 213 TYR A CA 1
ATOM 1649 C C . TYR A 1 216 ? 50.829 109.732 74.923 1.00 14.72 213 TYR A C 1
ATOM 1650 O O . TYR A 1 216 ? 51.598 110.206 75.798 1.00 14.05 213 TYR A O 1
ATOM 1659 N N . SER A 1 217 ? 49.581 110.144 74.785 1.00 15.82 214 SER A N 1
ATOM 1660 C CA . SER A 1 217 ? 49.048 111.164 75.696 1.00 16.80 214 SER A CA 1
ATOM 1661 C C . SER A 1 217 ? 49.184 110.793 77.153 1.00 17.42 214 SER A C 1
ATOM 1662 O O . SER A 1 217 ? 49.603 111.615 77.976 1.00 18.81 214 SER A O 1
ATOM 1665 N N . LEU A 1 218 ? 48.883 109.543 77.479 1.00 18.24 215 LEU A N 1
ATOM 1666 C CA . LEU A 1 218 ? 48.998 109.086 78.847 1.00 19.51 215 LEU A CA 1
ATOM 1667 C C . LEU A 1 218 ? 50.447 109.154 79.377 1.00 19.28 215 LEU A C 1
ATOM 1668 O O . LEU A 1 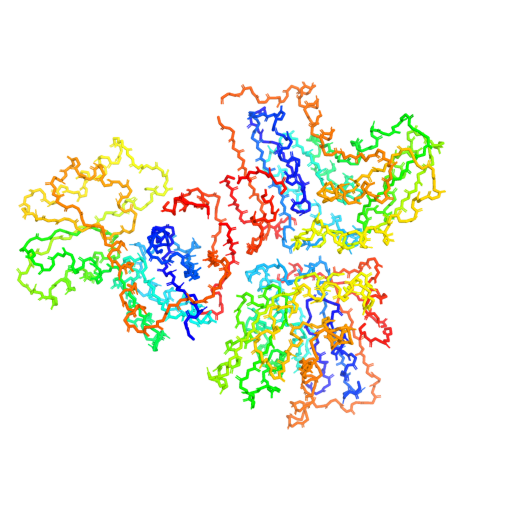218 ? 50.696 109.612 80.514 1.00 20.53 215 LEU A O 1
ATOM 1673 N N . LEU A 1 219 ? 51.394 108.707 78.567 1.00 17.52 216 LEU A N 1
ATOM 1674 C CA . LEU A 1 219 ? 52.797 108.778 78.951 1.00 17.84 216 LEU A CA 1
ATOM 1675 C C . LEU A 1 219 ? 53.226 110.229 79.104 1.00 18.15 216 LEU A C 1
ATOM 1676 O O . LEU A 1 219 ? 53.954 110.559 80.031 1.00 17.86 216 LEU A O 1
ATOM 1681 N N . PHE A 1 220 ? 52.791 111.098 78.190 1.00 18.71 217 PHE A N 1
ATOM 1682 C CA . PHE A 1 220 ? 53.142 112.506 78.322 1.00 19.62 217 PHE A CA 1
ATOM 1683 C C . PHE A 1 220 ? 52.564 113.123 79.614 1.00 20.00 217 PHE A C 1
ATOM 1684 O O . PHE A 1 220 ? 53.269 113.813 80.359 1.00 20.91 217 PHE A O 1
ATOM 1692 N N . GLU A 1 221 ? 51.288 112.883 79.877 1.00 21.52 218 GLU A N 1
ATOM 1693 C CA . GLU A 1 221 ? 50.612 113.479 81.040 1.00 22.95 218 GLU A CA 1
ATOM 1694 C C . GLU A 1 221 ? 51.181 112.995 82.371 1.00 23.11 218 GLU A C 1
ATOM 1695 O O . GLU A 1 221 ? 51.284 113.771 83.327 1.00 23.75 218 GLU A O 1
ATOM 1701 N N . ASN A 1 222 ? 51.540 111.716 82.427 1.00 22.98 219 ASN A N 1
ATOM 1702 C CA . ASN A 1 222 ? 52.119 111.119 83.612 1.00 24.10 219 ASN A CA 1
ATOM 1703 C C . ASN A 1 222 ? 53.634 111.224 83.687 1.00 22.88 219 ASN A C 1
ATOM 1704 O O . ASN A 1 222 ? 54.241 110.661 84.592 1.00 23.61 219 ASN A O 1
ATOM 1709 N N . LYS A 1 223 ? 54.251 111.958 82.761 1.00 22.25 220 LYS A N 1
ATOM 1710 C CA . LYS A 1 223 ? 55.702 112.152 82.775 1.00 22.83 220 LYS A CA 1
ATOM 1711 C C . LYS A 1 223 ? 56.462 110.825 82.694 1.00 22.27 220 LYS A C 1
ATOM 1712 O O . LYS A 1 223 ? 57.395 110.584 83.459 1.00 21.59 220 LYS A O 1
ATOM 1718 N N . LEU A 1 224 ? 56.078 109.980 81.739 1.00 21.64 221 LEU A N 1
ATOM 1719 C CA . LEU A 1 224 ? 56.631 108.624 81.602 1.00 21.52 221 LEU A CA 1
ATOM 1720 C C . LEU A 1 224 ? 57.327 108.392 80.252 1.00 21.35 221 LEU A C 1
ATOM 1721 O O . LEU A 1 224 ? 57.645 107.230 79.896 1.00 21.60 221 LEU A O 1
ATOM 1726 N N . LEU A 1 225 ? 57.574 109.461 79.493 1.00 19.96 222 LEU A N 1
ATOM 1727 C CA . LEU A 1 225 ? 58.231 109.296 78.196 1.00 20.57 222 LEU A CA 1
ATOM 1728 C C . LEU A 1 225 ? 59.717 108.958 78.344 1.00 21.71 222 LEU A C 1
ATOM 1729 O O . LEU A 1 225 ? 60.428 109.579 79.152 1.00 22.22 222 LEU A O 1
ATOM 1734 N N . ASN A 1 226 ? 60.179 107.971 77.576 1.00 22.10 223 ASN A N 1
ATOM 1735 C CA . ASN A 1 226 ? 61.619 107.615 77.516 1.00 24.00 223 ASN A CA 1
ATOM 1736 C C . ASN A 1 226 ? 62.337 108.732 76.751 1.00 25.77 223 ASN A C 1
ATOM 1737 O O . ASN A 1 226 ? 61.938 109.100 75.651 1.00 24.68 223 ASN A O 1
ATOM 1742 N N . THR A 1 227 ? 63.364 109.323 77.345 1.00 28.53 224 THR A N 1
ATOM 1743 C CA . THR A 1 227 ? 64.045 110.433 76.682 1.00 30.78 224 THR A CA 1
ATOM 1744 C C . THR A 1 227 ? 65.239 109.972 75.841 1.00 32.37 224 THR A C 1
ATOM 1745 O O . THR A 1 227 ? 65.742 110.742 75.014 1.00 33.50 224 THR A O 1
ATOM 1749 N N . THR A 1 228 ? 65.663 108.715 76.000 1.00 33.45 225 THR A N 1
ATOM 1750 C CA . THR A 1 228 ? 66.856 108.195 75.299 1.00 34.05 225 THR A CA 1
ATOM 1751 C C . THR A 1 228 ? 66.797 108.350 73.784 1.00 34.00 225 THR A C 1
ATOM 1752 O O . THR A 1 228 ? 65.720 108.346 73.187 1.00 33.79 225 THR A O 1
ATOM 1756 N N . LYS A 1 229 ? 67.967 108.449 73.174 1.00 34.72 226 LYS A N 1
ATOM 1757 C CA . LYS A 1 229 ? 68.088 108.505 71.717 1.00 35.54 226 LYS A CA 1
ATOM 1758 C C . LYS A 1 229 ? 69.086 107.464 71.189 1.00 36.03 226 LYS A C 1
ATOM 1759 O O . LYS A 1 229 ? 68.801 106.258 71.173 1.00 37.55 226 LYS A O 1
ATOM 1765 N N . ASN A 1 231 ? 68.912 103.333 70.230 1.00 28.07 228 ASN A N 1
ATOM 1766 C CA . ASN A 1 231 ? 68.264 102.198 69.596 1.00 27.81 228 ASN A CA 1
ATOM 1767 C C . ASN A 1 231 ? 67.361 101.428 70.597 1.00 25.24 228 ASN A C 1
ATOM 1768 O O . ASN A 1 231 ? 67.836 100.760 71.515 1.00 25.03 228 ASN A O 1
ATOM 1773 N N . PRO A 1 232 ? 66.034 101.511 70.402 1.00 23.38 229 PRO A N 1
ATOM 1774 C CA . PRO A 1 232 ? 65.132 100.847 71.325 1.00 22.77 229 PRO A CA 1
ATOM 1775 C C . PRO A 1 232 ? 65.141 99.317 71.169 1.00 21.31 229 PRO A C 1
ATOM 1776 O O . PRO A 1 232 ? 65.587 98.774 70.139 1.00 20.81 229 PRO A O 1
ATOM 1780 N N . GLU A 1 233 ? 64.734 98.643 72.221 1.00 20.70 230 GLU A N 1
ATOM 1781 C CA . GLU A 1 233 ? 64.628 97.214 72.159 1.00 20.46 230 GLU A CA 1
ATOM 1782 C C . GLU A 1 233 ? 63.187 96.726 72.106 1.00 18.04 230 GLU A C 1
ATOM 1783 O O . GLU A 1 233 ? 62.333 97.170 72.913 1.00 17.30 230 GLU A O 1
ATOM 1789 N N . TYR A 1 234 ? 62.956 95.798 71.187 1.00 16.18 231 TYR A N 1
ATOM 1790 C CA . TYR A 1 234 ? 61.623 95.247 70.934 1.00 14.42 231 TYR A CA 1
ATOM 1791 C C . TYR A 1 234 ? 61.690 93.750 71.265 1.00 13.62 231 TYR A C 1
ATOM 1792 O O . TYR A 1 234 ? 62.407 93.014 70.565 1.00 13.53 231 TYR A O 1
ATOM 1801 N N . ARG A 1 235 ? 60.973 93.324 72.298 1.00 11.58 232 ARG A N 1
ATOM 1802 C CA . ARG A 1 235 ? 60.855 91.914 72.704 1.00 11.86 232 ARG A CA 1
ATOM 1803 C C . ARG A 1 235 ? 59.458 91.381 72.423 1.00 11.72 232 ARG A C 1
ATOM 1804 O O . ARG A 1 235 ? 58.465 92.040 72.702 1.00 12.19 232 ARG A O 1
ATOM 1812 N N . PHE A 1 236 ? 59.412 90.203 71.813 1.00 9.35 233 PHE A N 1
ATOM 1813 C CA . PHE A 1 236 ? 58.160 89.540 71.438 1.00 9.26 233 PHE A CA 1
ATOM 1814 C C . PHE A 1 236 ? 58.094 88.244 72.208 1.00 9.21 233 PHE A C 1
ATOM 1815 O O . PHE A 1 236 ? 58.825 87.285 71.929 1.00 7.90 233 PHE A O 1
ATOM 1823 N N . TYR A 1 237 ? 57.282 88.271 73.250 1.00 8.39 234 TYR A N 1
ATOM 1824 C CA . TYR A 1 237 ? 57.072 87.110 74.106 1.00 8.32 234 TYR A CA 1
ATOM 1825 C C . TYR A 1 237 ? 55.813 86.385 73.692 1.00 8.31 234 TYR A C 1
ATOM 1826 O O . TYR A 1 237 ? 54.728 86.995 73.672 1.00 8.47 234 TYR A O 1
ATOM 1835 N N . VAL A 1 238 ? 55.944 85.108 73.342 1.00 7.56 235 VAL A N 1
ATOM 1836 C CA . VAL A 1 238 ? 54.824 84.339 72.866 1.00 7.18 235 VAL A CA 1
ATOM 1837 C C . VAL A 1 238 ? 54.729 82.941 73.503 1.00 7.05 235 VAL A C 1
ATOM 1838 O O . VAL A 1 238 ? 55.726 82.322 73.801 1.00 8.34 235 VAL A O 1
ATOM 1842 N N . THR A 1 239 ? 53.513 82.425 73.649 1.00 7.39 236 THR A N 1
ATOM 1843 C CA . THR A 1 239 ? 53.304 81.079 74.215 1.00 7.24 236 THR A CA 1
ATOM 1844 C C . THR A 1 239 ? 53.372 79.935 73.182 1.00 7.32 236 THR A C 1
ATOM 1845 O O . THR A 1 239 ? 53.342 78.761 73.557 1.00 7.83 236 THR A O 1
ATOM 1849 N N . ASP A 1 240 ? 53.470 80.249 71.899 1.00 7.54 237 ASP A N 1
ATOM 1850 C CA . ASP A 1 240 ? 53.795 79.226 70.892 1.00 7.78 237 ASP A CA 1
ATOM 1851 C C . ASP A 1 240 ? 54.478 79.903 69.702 1.00 8.11 237 ASP A C 1
ATOM 1852 O O . ASP A 1 240 ? 54.276 81.096 69.464 1.00 7.30 237 ASP A O 1
ATOM 1857 N N . ILE A 1 241 ? 55.220 79.117 68.946 1.00 8.09 238 ILE A N 1
ATOM 1858 C CA . ILE A 1 241 ? 55.827 79.537 67.677 1.00 7.77 238 ILE A CA 1
ATOM 1859 C C . ILE A 1 241 ? 55.650 78.420 66.630 1.00 8.57 238 ILE A C 1
ATOM 1860 O O . ILE A 1 241 ? 56.556 77.596 66.427 1.00 7.83 238 ILE A O 1
ATOM 1865 N N . PRO A 1 242 ? 54.503 78.417 65.949 1.00 8.04 239 PRO A N 1
ATOM 1866 C CA . PRO A 1 242 ? 54.359 77.558 64.793 1.00 9.21 239 PRO A CA 1
ATOM 1867 C C . PRO A 1 242 ? 55.007 78.159 63.546 1.00 8.84 239 PRO A C 1
ATOM 1868 O O . PRO A 1 242 ? 55.297 79.282 63.501 1.00 8.69 239 PRO A O 1
ATOM 1872 N N . LEU A 1 243 ? 55.231 77.283 62.571 1.00 9.42 240 LEU A N 1
ATOM 1873 C CA . LEU A 1 243 ? 55.947 77.609 61.351 1.00 10.52 240 LEU A CA 1
ATOM 1874 C C . LEU A 1 243 ? 55.429 78.878 60.703 1.00 9.54 240 LEU A C 1
ATOM 1875 O O . LEU A 1 243 ? 56.216 79.704 60.240 1.00 9.84 240 LEU A O 1
ATOM 1880 N N . LYS A 1 244 ? 54.111 79.044 60.657 1.00 10.73 241 LYS A N 1
ATOM 1881 C CA . LYS A 1 244 ? 53.591 80.209 59.994 1.00 11.93 241 LYS A CA 1
ATOM 1882 C C . LYS A 1 244 ? 53.610 81.528 60.805 1.00 11.73 241 LYS A C 1
ATOM 1883 O O . LYS A 1 244 ? 53.299 82.547 60.328 1.00 12.15 241 LYS A O 1
ATOM 1889 N N . PHE A 1 245 ? 54.011 81.462 62.043 1.00 10.58 242 PHE A N 1
ATOM 1890 C CA . PHE A 1 245 ? 53.900 82.611 62.921 1.00 10.54 242 PHE A CA 1
ATOM 1891 C C . PHE A 1 245 ? 54.677 83.862 62.444 1.00 11.06 242 PHE A C 1
ATOM 1892 O O . PHE A 1 245 ? 54.123 84.978 62.437 1.00 10.34 242 PHE A O 1
ATOM 1900 N N . ARG A 1 246 ? 55.946 83.720 62.110 1.00 10.65 243 ARG A N 1
ATOM 1901 C CA . ARG A 1 246 ? 56.711 84.904 61.696 1.00 12.46 243 ARG A CA 1
ATOM 1902 C C . ARG A 1 246 ? 56.137 85.583 60.464 1.00 12.17 243 ARG A C 1
ATOM 1903 O O . ARG A 1 246 ? 56.017 86.786 60.443 1.00 12.16 243 ARG A O 1
ATOM 1911 N N A SER A 1 247 ? 55.751 84.798 59.465 0.50 12.17 244 SER A N 1
ATOM 1912 N N B SER A 1 247 ? 55.745 84.799 59.465 0.50 12.04 244 SER A N 1
ATOM 1913 C CA A SER A 1 247 ? 55.181 85.336 58.237 0.50 12.67 244 SER A CA 1
ATOM 1914 C CA B SER A 1 247 ? 55.225 85.358 58.225 0.50 12.40 244 SER A CA 1
ATOM 1915 C C A SER A 1 247 ? 53.915 86.125 58.512 0.50 12.60 244 SER A C 1
ATOM 1916 C C B SER A 1 247 ? 53.900 86.096 58.455 0.50 12.55 244 SER A C 1
ATOM 1917 O O A SER A 1 247 ? 53.784 87.259 58.070 0.50 13.41 244 SER A O 1
ATOM 1918 O O B SER A 1 247 ? 53.720 87.181 57.924 0.50 13.30 244 SER A O 1
ATOM 1923 N N . VAL A 1 248 ? 52.987 85.503 59.227 1.00 11.97 245 VAL A N 1
ATOM 1924 C CA . VAL A 1 248 ? 51.694 86.139 59.495 1.00 11.76 245 VAL A CA 1
ATOM 1925 C C . VAL A 1 248 ? 51.854 87.314 60.420 1.00 11.47 245 VAL A C 1
ATOM 1926 O O . VAL A 1 248 ? 51.316 88.390 60.154 1.00 11.10 245 VAL A O 1
ATOM 1930 N N . GLY A 1 249 ? 52.645 87.151 61.465 1.00 10.84 246 GLY A N 1
ATOM 1931 C CA . GLY A 1 249 ? 52.881 88.251 62.409 1.00 9.83 246 GLY A CA 1
ATOM 1932 C C . GLY A 1 249 ? 53.542 89.439 61.766 1.00 10.33 246 GLY A C 1
ATOM 1933 O O . GLY A 1 249 ? 53.182 90.616 62.025 1.00 10.50 246 GLY A O 1
ATOM 1934 N N . GLU A 1 250 ? 54.505 89.150 60.899 1.00 10.62 247 GLU A N 1
ATOM 1935 C CA . GLU A 1 250 ? 55.313 90.226 60.302 1.00 11.76 247 GLU A CA 1
ATOM 1936 C C . GLU A 1 250 ? 54.522 90.954 59.238 1.00 13.29 247 GLU A C 1
ATOM 1937 O O . GLU A 1 250 ? 54.822 92.095 58.875 1.00 15.34 247 GLU A O 1
ATOM 1951 N N . PHE A 1 252 ? 51.464 91.897 59.940 1.00 13.71 249 PHE A N 1
ATOM 1952 C CA . PHE A 1 252 ? 50.857 92.944 60.712 1.00 12.94 249 PHE A CA 1
ATOM 1953 C C . PHE A 1 252 ? 51.885 93.935 61.197 1.00 12.92 249 PHE A C 1
ATOM 1954 O O . PHE A 1 252 ? 51.588 95.098 61.320 1.00 14.50 249 PHE A O 1
ATOM 1962 N N . LEU A 1 253 ? 53.068 93.455 61.546 1.00 12.17 250 LEU A N 1
ATOM 1963 C CA . LEU A 1 253 ? 54.085 94.333 62.151 1.00 11.60 250 LEU A CA 1
ATOM 1964 C C . LEU A 1 253 ? 54.741 95.250 61.117 1.00 12.74 250 LEU A C 1
ATOM 1965 O O . LEU A 1 253 ? 55.151 96.359 61.459 1.00 12.34 250 LEU A O 1
ATOM 1970 N N . GLN A 1 254 ? 54.848 94.741 59.879 1.00 14.57 251 GLN A N 1
ATOM 1971 C CA . GLN A 1 254 ? 55.456 95.452 58.734 1.00 15.63 251 GLN A CA 1
ATOM 1972 C C . GLN A 1 254 ? 56.952 95.645 58.896 1.00 16.22 251 GLN A C 1
ATOM 1973 O O . GLN A 1 254 ? 57.571 96.442 58.180 1.00 17.01 251 GLN A O 1
ATOM 1979 N N . THR A 1 255 ? 57.548 94.908 59.833 1.00 15.27 252 THR A N 1
ATOM 1980 C CA . THR A 1 255 ? 58.985 94.786 59.904 1.00 16.14 252 THR A CA 1
ATOM 1981 C C . THR A 1 255 ? 59.291 93.428 60.556 1.00 15.52 252 THR A C 1
ATOM 1982 O O . THR A 1 255 ? 58.394 92.697 60.944 1.00 14.70 252 THR A O 1
ATOM 1986 N N . GLU A 1 256 ? 60.555 93.065 60.599 1.00 15.93 253 GLU A N 1
ATOM 1987 C CA . GLU A 1 256 ? 60.934 91.797 61.208 1.00 16.24 253 GLU A CA 1
ATOM 1988 C C . GLU A 1 256 ? 60.979 91.907 62.727 1.00 15.67 253 GLU A C 1
ATOM 1989 O O . GLU A 1 256 ? 61.337 92.964 63.275 1.00 16.03 253 GLU A O 1
ATOM 2011 N N . GLN A 1 258 ? 62.536 91.710 66.126 1.00 15.84 255 GLN A N 1
ATOM 2012 C CA . GLN A 1 258 ? 63.956 91.814 66.534 1.00 16.71 255 GLN A CA 1
ATOM 2013 C C . GLN A 1 258 ? 64.395 90.634 67.430 1.00 15.57 255 GLN A C 1
ATOM 2014 O O . GLN A 1 258 ? 65.373 89.957 67.156 1.00 17.44 255 GLN A O 1
ATOM 2020 N N . HIS A 1 259 ? 63.609 90.349 68.451 1.00 12.35 256 HIS A N 1
ATOM 2021 C CA . HIS A 1 259 ? 63.969 89.381 69.501 1.00 9.98 256 HIS A CA 1
ATOM 2022 C C . HIS A 1 259 ? 62.678 88.647 69.888 1.00 9.34 256 HIS A C 1
ATOM 2023 O O . HIS A 1 259 ? 61.697 89.276 70.290 1.00 9.24 256 HIS A O 1
ATOM 2030 N N . LEU A 1 260 ? 62.675 87.331 69.721 1.00 8.89 257 LEU A N 1
ATOM 2031 C CA . LEU A 1 260 ? 61.503 86.515 69.961 1.00 8.68 257 LEU A CA 1
ATOM 2032 C C . LEU A 1 260 ? 61.835 85.438 70.997 1.00 8.51 257 LEU A C 1
ATOM 2033 O O . LEU A 1 260 ? 62.881 84.795 70.908 1.00 8.02 257 LEU A O 1
ATOM 2038 N N . GLU A 1 261 ? 60.945 85.205 71.963 1.00 7.74 258 GLU A N 1
ATOM 2039 C CA . GLU A 1 261 ? 61.170 84.176 73.004 1.00 7.11 258 GLU A CA 1
ATOM 2040 C C . GLU A 1 261 ? 59.889 83.452 73.321 1.00 7.93 258 GLU A C 1
ATOM 2041 O O . GLU A 1 261 ? 58.810 84.080 73.493 1.00 8.04 258 GLU A O 1
ATOM 2047 N N . ILE A 1 262 ? 60.007 82.133 73.407 1.00 7.09 259 ILE A N 1
ATOM 2048 C CA . ILE A 1 262 ? 58.921 81.266 73.890 1.00 7.77 259 ILE A CA 1
ATOM 2049 C C . ILE A 1 262 ? 58.861 81.267 75.415 1.00 7.84 259 ILE A C 1
ATOM 2050 O O . ILE A 1 262 ? 59.870 81.056 76.114 1.00 7.44 259 ILE A O 1
ATOM 2055 N N . VAL A 1 263 ? 57.672 81.626 75.895 1.00 7.59 260 VAL A N 1
ATOM 2056 C CA . VAL A 1 263 ? 57.388 81.705 77.320 1.00 8.41 260 VAL A CA 1
ATOM 2057 C C . VAL A 1 263 ? 56.173 80.864 77.673 1.00 8.76 260 VAL A C 1
ATOM 2058 O O . VAL A 1 263 ? 55.435 80.384 76.815 1.00 8.54 260 VAL A O 1
ATOM 2062 N N . SER A 1 264 ? 55.965 80.685 78.987 1.00 9.72 261 SER A N 1
ATOM 2063 C CA . SER A 1 264 ? 54.838 79.902 79.511 1.00 9.60 261 SER A CA 1
ATOM 2064 C C . SER A 1 264 ? 54.017 80.685 80.525 1.00 9.31 261 SER A C 1
ATOM 2065 O O . SER A 1 264 ? 54.571 81.450 81.334 1.00 9.33 261 SER A O 1
ATOM 2068 N N . LEU A 1 265 ? 52.711 80.459 80.486 1.00 9.70 262 LEU A N 1
ATOM 2069 C CA . LEU A 1 265 ? 51.807 81.024 81.480 1.00 9.43 262 LEU A CA 1
ATOM 2070 C C . LEU A 1 265 ? 51.405 79.990 82.544 1.00 11.32 262 LEU A C 1
ATOM 2071 O O . LEU A 1 265 ? 50.513 80.247 83.357 1.00 10.62 262 LEU A O 1
ATOM 2076 N N . ASP A 1 266 ? 52.079 78.835 82.566 1.00 10.97 263 ASP A N 1
ATOM 2077 C CA . ASP A 1 266 ? 51.699 77.761 83.488 1.00 12.33 263 ASP A CA 1
ATOM 2078 C C . ASP A 1 266 ? 51.694 78.236 84.955 1.00 11.97 263 ASP A C 1
ATOM 2079 O O . ASP A 1 266 ? 50.839 77.785 85.745 1.00 13.53 263 ASP A O 1
ATOM 2084 N N . SER A 1 267 ? 52.594 79.150 85.318 1.00 12.57 264 SER A N 1
ATOM 2085 C CA . SER A 1 267 ? 52.685 79.640 86.716 1.00 13.76 264 SER A CA 1
ATOM 2086 C C . SER A 1 267 ? 51.849 80.867 87.012 1.00 14.90 264 SER A C 1
ATOM 2087 O O . SER A 1 267 ? 51.932 81.447 88.128 1.00 15.89 264 SER A O 1
ATOM 2090 N N . TYR A 1 268 ? 51.038 81.283 86.044 1.00 13.40 265 TYR A N 1
ATOM 2091 C CA . TYR A 1 268 ? 50.301 82.547 86.155 1.00 14.56 265 TYR A CA 1
ATOM 2092 C C . TYR A 1 268 ? 48.804 82.314 86.258 1.00 15.80 265 TYR A C 1
ATOM 2093 O O . TYR A 1 268 ? 48.273 81.210 85.991 1.00 14.90 265 TYR A O 1
ATOM 2103 N N . LEU B 1 5 ? 61.866 60.772 45.281 1.00 22.00 2 LEU B N 1
ATOM 2104 C CA . LEU B 1 5 ? 63.048 61.167 46.138 1.00 20.62 2 LEU B CA 1
ATOM 2105 C C . LEU B 1 5 ? 63.582 62.564 45.767 1.00 20.03 2 LEU B C 1
ATOM 2106 O O . LEU B 1 5 ? 63.987 63.352 46.641 1.00 17.81 2 LEU B O 1
ATOM 2111 N N . ASP B 1 6 ? 63.562 62.869 44.471 1.00 18.65 3 ASP B N 1
ATOM 2112 C CA . ASP B 1 6 ? 64.079 64.146 43.951 1.00 18.56 3 ASP B CA 1
ATOM 2113 C C . ASP B 1 6 ? 63.582 65.387 44.667 1.00 17.54 3 ASP B C 1
ATOM 2114 O O . ASP B 1 6 ? 64.322 66.371 44.806 1.00 16.09 3 ASP B O 1
ATOM 2119 N N . ASN B 1 7 ? 62.305 65.390 45.023 1.00 16.72 4 ASN B N 1
ATOM 2120 C CA . ASN B 1 7 ? 61.653 66.600 45.534 1.00 16.67 4 ASN B CA 1
ATOM 2121 C C . ASN B 1 7 ? 61.528 66.613 47.067 1.00 15.08 4 ASN B C 1
ATOM 2122 O O . ASN B 1 7 ? 60.784 67.400 47.637 1.00 16.79 4 ASN B O 1
ATOM 2127 N N A ARG B 1 8 ? 62.275 65.728 47.722 0.50 14.10 5 ARG B N 1
ATOM 2128 N N B ARG B 1 8 ? 62.267 65.718 47.719 0.50 13.93 5 ARG B N 1
ATOM 2129 C CA A ARG B 1 8 ? 62.381 65.730 49.165 0.50 13.19 5 ARG B CA 1
ATOM 2130 C CA B ARG B 1 8 ? 62.389 65.716 49.160 0.50 12.90 5 ARG B CA 1
ATOM 2131 C C A ARG B 1 8 ? 63.409 66.779 49.594 0.50 12.30 5 ARG B C 1
ATOM 2132 C C B ARG B 1 8 ? 63.356 66.839 49.572 0.50 12.13 5 ARG B C 1
ATOM 2133 O O A ARG B 1 8 ? 64.295 67.147 48.796 0.50 11.17 5 ARG B O 1
ATOM 2134 O O B ARG B 1 8 ? 64.150 67.316 48.743 0.50 10.84 5 ARG B O 1
ATOM 2149 N N . PRO B 1 9 ? 63.290 67.281 50.839 1.00 12.01 6 PRO B N 1
ATOM 2150 C CA . PRO B 1 9 ? 64.214 68.305 51.340 1.00 11.14 6 PRO B CA 1
ATOM 2151 C C . PRO B 1 9 ? 65.574 67.736 51.717 1.00 10.37 6 PRO B C 1
ATOM 2152 O O . PRO B 1 9 ? 65.724 66.532 51.997 1.00 10.44 6 PRO B O 1
ATOM 2156 N N . ILE B 1 10 ? 66.557 68.631 51.764 1.00 9.78 7 ILE B N 1
ATOM 2157 C CA . ILE B 1 10 ? 67.885 68.369 52.329 1.00 9.23 7 ILE B CA 1
ATOM 2158 C C . ILE B 1 10 ? 67.791 68.676 53.833 1.00 9.57 7 ILE B C 1
ATOM 2159 O O . ILE B 1 10 ? 67.202 69.673 54.216 1.00 10.87 7 ILE B O 1
ATOM 2164 N N . GLY B 1 11 ? 68.347 67.801 54.657 1.00 9.41 8 GLY B N 1
ATOM 2165 C CA . GLY B 1 11 ? 68.422 68.019 56.095 1.00 8.99 8 GLY B CA 1
ATOM 2166 C C . GLY B 1 11 ? 69.767 68.598 56.470 1.00 9.00 8 GLY B C 1
ATOM 2167 O O . GLY B 1 11 ? 70.804 67.988 56.183 1.00 9.66 8 GLY B O 1
ATOM 2168 N N . VAL B 1 12 ? 69.754 69.741 57.141 1.00 7.08 9 VAL B N 1
ATOM 2169 C CA . VAL B 1 12 ? 70.932 70.305 57.693 1.00 7.18 9 VAL B CA 1
ATOM 2170 C C . VAL B 1 12 ? 70.893 70.089 59.215 1.00 7.90 9 VAL B C 1
ATOM 2171 O O . VAL B 1 12 ? 70.026 70.631 59.915 1.00 7.86 9 VAL B O 1
ATOM 2175 N N . PHE B 1 13 ? 71.834 69.260 59.675 1.00 7.56 10 PHE B N 1
ATOM 2176 C CA . PHE B 1 13 ? 71.895 68.690 61.029 1.00 7.67 10 PHE B CA 1
ATOM 2177 C C . PHE B 1 13 ? 72.921 69.444 61.875 1.00 7.88 10 PHE B C 1
ATOM 2178 O O . PHE B 1 13 ? 74.124 69.346 61.624 1.00 8.85 10 PHE B O 1
ATOM 2186 N N . ASP B 1 14 ? 72.440 70.219 62.856 1.00 7.41 11 ASP B N 1
ATOM 2187 C CA . ASP B 1 14 ? 73.318 71.052 63.672 1.00 6.85 11 ASP B CA 1
ATOM 2188 C C . ASP B 1 14 ? 73.117 70.690 65.134 1.00 7.80 11 ASP B C 1
ATOM 2189 O O . ASP B 1 14 ? 72.075 70.135 65.541 1.00 8.56 11 ASP B O 1
ATOM 2194 N N . SER B 1 15 ? 74.103 71.069 65.925 1.00 7.18 12 SER B N 1
ATOM 2195 C CA . SER B 1 15 ? 73.917 71.184 67.374 1.00 6.95 12 SER B CA 1
ATOM 2196 C C . SER B 1 15 ? 73.088 72.462 67.617 1.00 7.48 12 SER B C 1
ATOM 2197 O O . SER B 1 15 ? 71.987 72.413 68.183 1.00 7.97 12 SER B O 1
ATOM 2200 N N . GLY B 1 16 ? 73.586 73.591 67.141 1.00 6.92 13 GLY B N 1
ATOM 2201 C CA . GLY B 1 16 ? 72.769 74.787 67.087 1.00 8.11 13 GLY B CA 1
ATOM 2202 C C . GLY B 1 16 ? 73.557 76.016 66.688 1.00 8.44 13 GLY B C 1
ATOM 2203 O O . GLY B 1 16 ? 74.734 76.146 67.011 1.00 10.47 13 GLY B O 1
ATOM 2204 N N . ILE B 1 17 ? 72.834 76.928 66.014 1.00 7.94 14 ILE B N 1
ATOM 2205 C CA . ILE B 1 17 ? 73.297 78.279 65.680 1.00 8.34 14 ILE B CA 1
ATOM 2206 C C . ILE B 1 17 ? 74.387 78.432 64.597 1.00 9.88 14 ILE B C 1
ATOM 2207 O O . ILE B 1 17 ? 74.174 79.156 63.587 1.00 8.88 14 ILE B O 1
ATOM 2212 N N . GLY B 1 18 ? 75.542 77.776 64.759 1.00 8.89 15 GLY B N 1
ATOM 2213 C CA . GLY B 1 18 ? 76.611 77.961 63.749 1.00 10.25 15 GLY B CA 1
ATOM 2214 C C . GLY B 1 18 ? 76.417 77.231 62.436 1.00 10.51 15 GLY B C 1
ATOM 2215 O O . GLY B 1 18 ? 76.964 77.600 61.386 1.00 9.61 15 GLY B O 1
ATOM 2216 N N . GLY B 1 19 ? 75.668 76.145 62.466 1.00 9.39 16 GLY B N 1
ATOM 2217 C CA . GLY B 1 19 ? 75.353 75.373 61.249 1.00 9.06 16 GLY B CA 1
ATOM 2218 C C . GLY B 1 19 ? 74.482 76.097 60.249 1.00 8.79 16 GLY B C 1
ATOM 2219 O O . GLY B 1 19 ? 74.265 75.586 59.154 1.00 9.20 16 GLY B O 1
ATOM 2220 N N . LEU B 1 20 ? 73.922 77.248 60.633 1.00 8.46 17 LEU B N 1
ATOM 2221 C CA . LEU B 1 20 ? 73.094 78.057 59.738 1.00 8.35 17 LEU B CA 1
ATOM 2222 C C . LEU B 1 20 ? 73.926 78.537 58.531 1.00 9.97 17 LEU B C 1
ATOM 2223 O O . LEU B 1 20 ? 73.364 78.818 57.477 1.00 9.70 17 LEU B O 1
ATOM 2228 N N A THR B 1 21 ? 75.242 78.630 58.687 0.50 10.72 18 THR B N 1
ATOM 2229 N N B THR B 1 21 ? 75.252 78.619 58.690 0.50 10.87 18 THR B N 1
ATOM 2230 C CA A THR B 1 21 ? 76.083 78.969 57.554 0.50 11.20 18 THR B CA 1
ATOM 2231 C CA B THR B 1 21 ? 76.134 78.953 57.567 0.50 11.53 18 THR B CA 1
ATOM 2232 C C A THR B 1 21 ? 75.953 77.969 56.401 0.50 11.36 18 THR B C 1
ATOM 2233 C C B THR B 1 21 ? 75.988 77.963 56.405 0.50 11.54 18 THR B C 1
ATOM 2234 O O A THR B 1 21 ? 76.023 78.380 55.233 0.50 10.98 18 THR B O 1
ATOM 2235 O O B THR B 1 21 ? 76.076 78.373 55.236 0.50 11.22 18 THR B O 1
ATOM 2242 N N . ILE B 1 22 ? 75.749 76.681 56.711 1.00 10.71 19 ILE B N 1
ATOM 2243 C CA . ILE B 1 22 ? 75.574 75.636 55.667 1.00 11.37 19 ILE B CA 1
ATOM 2244 C C . ILE B 1 22 ? 74.290 75.910 54.892 1.00 11.05 19 ILE B C 1
ATOM 2245 O O . ILE B 1 22 ? 74.215 75.676 53.676 1.00 10.49 19 ILE B O 1
ATOM 2250 N N . VAL B 1 23 ? 73.251 76.394 55.578 1.00 10.18 20 VAL B N 1
ATOM 2251 C CA . VAL B 1 23 ? 72.020 76.752 54.895 1.00 9.69 20 VAL B CA 1
ATOM 2252 C C . VAL B 1 23 ? 72.288 77.868 53.865 1.00 10.06 20 VAL B C 1
ATOM 2253 O O . VAL B 1 23 ? 71.869 77.789 52.705 1.00 9.46 20 VAL B O 1
ATOM 2257 N N . LYS B 1 24 ? 73.013 78.891 54.304 1.00 9.97 21 LYS B N 1
ATOM 2258 C CA . LYS B 1 24 ? 73.438 79.995 53.461 1.00 10.53 21 LYS B CA 1
ATOM 2259 C C . LYS B 1 24 ? 74.201 79.448 52.218 1.00 10.62 21 LYS B C 1
ATOM 2260 O O . LYS B 1 24 ? 73.920 79.819 51.060 1.00 10.11 21 LYS B O 1
ATOM 2266 N N . ASN B 1 25 ? 75.138 78.554 52.472 1.00 10.40 22 ASN B N 1
ATOM 2267 C CA . ASN B 1 25 ? 75.967 78.029 51.407 1.00 9.94 22 ASN B CA 1
ATOM 2268 C C . ASN B 1 25 ? 75.107 77.269 50.408 1.00 9.82 22 ASN B C 1
ATOM 2269 O O . ASN B 1 25 ? 75.234 77.385 49.268 1.00 9.82 22 ASN B O 1
ATOM 2274 N N . LEU B 1 26 ? 74.218 76.448 50.934 1.00 10.39 23 LEU B N 1
ATOM 2275 C CA . LEU B 1 26 ? 73.342 75.654 50.080 1.00 10.52 23 LEU B CA 1
ATOM 2276 C C . LEU B 1 26 ? 72.456 76.528 49.227 1.00 11.50 23 LEU B C 1
ATOM 2277 O O . LEU B 1 26 ? 72.224 76.232 48.110 1.00 12.29 23 LEU B O 1
ATOM 2290 N N . SER B 1 28 ? 73.140 79.211 48.022 1.00 10.59 25 SER B N 1
ATOM 2291 C CA . SER B 1 28 ? 73.939 79.850 46.984 1.00 10.06 25 SER B CA 1
ATOM 2292 C C . SER B 1 28 ? 74.321 78.938 45.826 1.00 11.02 25 SER B C 1
ATOM 2293 O O . SER B 1 28 ? 74.641 79.437 44.801 1.00 10.98 25 SER B O 1
ATOM 2296 N N . ILE B 1 29 ? 74.283 77.619 46.054 1.00 9.74 26 ILE B N 1
ATOM 2297 C CA . ILE B 1 29 ? 74.659 76.651 44.995 1.00 10.96 26 ILE B CA 1
ATOM 2298 C C . ILE B 1 29 ? 73.495 75.772 44.532 1.00 12.16 26 ILE B C 1
ATOM 2299 O O . ILE B 1 29 ? 73.575 75.163 43.450 1.00 13.51 26 ILE B O 1
ATOM 2304 N N . LEU B 1 30 ? 72.441 75.702 45.353 1.00 10.72 27 LEU B N 1
ATOM 2305 C CA . LEU B 1 30 ? 71.273 74.849 45.103 1.00 12.73 27 LEU B CA 1
ATOM 2306 C C . LEU B 1 30 ? 70.010 75.642 45.417 1.00 12.30 27 LEU B C 1
ATOM 2307 O O . LEU B 1 30 ? 69.245 75.319 46.324 1.00 11.32 27 LEU B O 1
ATOM 2312 N N . PRO B 1 31 ? 69.755 76.719 44.667 1.00 12.32 28 PRO B N 1
ATOM 2313 C CA . PRO B 1 31 ? 68.688 77.629 45.027 1.00 12.73 28 PRO B CA 1
ATOM 2314 C C . PRO B 1 31 ? 67.267 77.091 44.879 1.00 12.43 28 PRO B C 1
ATOM 2315 O O . PRO B 1 31 ? 66.362 77.731 45.412 1.00 14.87 28 PRO B O 1
ATOM 2319 N N . ASN B 1 32 ? 67.099 75.943 44.218 1.00 12.83 29 ASN B N 1
ATOM 2320 C CA . ASN B 1 32 ? 65.765 75.351 44.023 1.00 14.97 29 ASN B CA 1
ATOM 2321 C C . ASN B 1 32 ? 65.455 74.270 45.031 1.00 13.26 29 ASN B C 1
ATOM 2322 O O . ASN B 1 32 ? 64.388 73.719 44.953 1.00 14.96 29 ASN B O 1
ATOM 2327 N N . GLU B 1 33 ? 66.381 73.939 45.922 1.00 11.28 30 GLU B N 1
ATOM 2328 C CA . GLU B 1 33 ? 66.165 72.845 46.902 1.00 11.34 30 GLU B CA 1
ATOM 2329 C C . GLU B 1 33 ? 65.432 73.291 48.165 1.00 10.99 30 GLU B C 1
ATOM 2330 O O . GLU B 1 33 ? 65.686 74.380 48.690 1.00 11.49 30 GLU B O 1
ATOM 2336 N N . ASP B 1 34 ? 64.520 72.445 48.650 1.00 9.30 31 ASP B N 1
ATOM 2337 C CA . ASP B 1 34 ? 63.931 72.635 49.976 1.00 10.12 31 ASP B CA 1
ATOM 2338 C C . ASP B 1 34 ? 64.963 72.213 51.027 1.00 8.43 31 ASP B C 1
ATOM 2339 O O . ASP B 1 34 ? 65.742 71.268 50.827 1.00 8.11 31 ASP B O 1
ATOM 2344 N N . ILE B 1 35 ? 64.996 72.925 52.153 1.00 8.30 32 ILE B N 1
ATOM 2345 C CA . ILE B 1 35 ? 65.946 72.644 53.236 1.00 8.56 32 ILE B CA 1
ATOM 2346 C C . ILE B 1 35 ? 65.191 72.637 54.562 1.00 8.20 32 ILE B C 1
ATOM 2347 O O . ILE B 1 35 ? 64.391 73.542 54.852 1.00 9.96 32 ILE B O 1
ATOM 2352 N N . ILE B 1 36 ? 65.497 71.633 55.385 1.00 8.48 33 ILE B N 1
ATOM 2353 C CA . ILE B 1 36 ? 65.067 71.577 56.766 1.00 8.30 33 ILE B CA 1
ATOM 2354 C C . ILE B 1 36 ? 66.341 71.723 57.604 1.00 7.18 33 ILE B C 1
ATOM 2355 O O . ILE B 1 36 ? 67.227 70.884 57.514 1.00 8.33 33 ILE B O 1
ATOM 2360 N N . TYR B 1 37 ? 66.436 72.806 58.360 1.00 7.52 34 TYR B N 1
ATOM 2361 C CA . TYR B 1 37 ? 67.485 72.997 59.333 1.00 6.73 34 TYR B CA 1
ATOM 2362 C C . TYR B 1 37 ? 66.973 72.496 60.711 1.00 6.72 34 TYR B C 1
ATOM 2363 O O . TYR B 1 37 ? 65.841 72.840 61.119 1.00 7.59 34 TYR B O 1
ATOM 2372 N N . PHE B 1 38 ? 67.803 71.723 61.400 1.00 5.54 35 PHE B N 1
ATOM 2373 C CA . PHE B 1 38 ? 67.513 71.326 62.785 1.00 5.50 35 PHE B CA 1
ATOM 2374 C C . PHE B 1 38 ? 68.556 71.850 63.717 1.00 6.58 35 PHE B C 1
ATOM 2375 O O . PHE B 1 38 ? 69.748 71.553 63.548 1.00 7.71 35 PHE B O 1
ATOM 2383 N N . GLY B 1 39 ? 68.135 72.576 64.734 1.00 5.99 36 GLY B N 1
ATOM 2384 C CA . GLY B 1 39 ? 69.062 72.984 65.781 1.00 6.68 36 GLY B CA 1
ATOM 2385 C C . GLY B 1 39 ? 68.497 72.625 67.140 1.00 6.56 36 GLY B C 1
ATOM 2386 O O . GLY B 1 39 ? 67.363 73.015 67.478 1.00 6.19 36 GLY B O 1
ATOM 2387 N N . ASP B 1 40 ? 69.284 71.899 67.928 1.00 6.09 37 ASP B N 1
ATOM 2388 C CA . ASP B 1 40 ? 68.921 71.500 69.296 1.00 5.68 37 ASP B CA 1
ATOM 2389 C C . ASP B 1 40 ? 69.268 72.620 70.272 1.00 6.21 37 ASP B C 1
ATOM 2390 O O . ASP B 1 40 ? 70.053 72.446 71.216 1.00 6.92 37 ASP B O 1
ATOM 2395 N N . ILE B 1 41 ? 68.650 73.766 70.052 1.00 5.75 38 ILE B N 1
ATOM 2396 C CA . ILE B 1 41 ? 68.903 74.998 70.839 1.00 5.72 38 ILE B CA 1
ATOM 2397 C C . ILE B 1 41 ? 68.681 74.810 72.362 1.00 6.71 38 ILE B C 1
ATOM 2398 O O . ILE B 1 41 ? 69.323 75.473 73.174 1.00 7.48 38 ILE B O 1
ATOM 2403 N N . ALA B 1 42 ? 67.780 73.908 72.749 1.00 6.76 39 ALA B N 1
ATOM 2404 C CA . ALA B 1 42 ? 67.514 73.645 74.167 1.00 6.61 39 ALA B CA 1
ATOM 2405 C C . ALA B 1 42 ? 68.725 73.105 74.915 1.00 6.17 39 ALA B C 1
ATOM 2406 O O . ALA B 1 42 ? 68.839 73.319 76.115 1.00 7.01 39 ALA B O 1
ATOM 2408 N N . ARG B 1 43 ? 69.627 72.396 74.225 1.00 6.41 40 ARG B N 1
ATOM 2409 C CA . ARG B 1 43 ? 70.703 71.650 74.921 1.00 6.21 40 ARG B CA 1
ATOM 2410 C C . ARG B 1 43 ? 72.112 72.022 74.486 1.00 6.88 40 ARG B C 1
ATOM 2411 O O . ARG B 1 43 ? 73.081 71.431 74.984 1.00 8.94 40 ARG B O 1
ATOM 2419 N N . ILE B 1 44 ? 72.251 73.002 73.593 1.00 7.36 41 ILE B N 1
ATOM 2420 C CA . ILE B 1 44 ? 73.566 73.573 73.283 1.00 7.80 41 ILE B CA 1
ATOM 2421 C C . ILE B 1 44 ? 74.192 74.229 74.536 1.00 8.03 41 ILE B C 1
ATOM 2422 O O . ILE B 1 44 ? 73.494 74.724 75.437 1.00 8.12 41 ILE B O 1
ATOM 2427 N N . PRO B 1 45 ? 75.523 74.252 74.602 1.00 7.41 42 PRO B N 1
ATOM 2428 C CA . PRO B 1 45 ? 76.466 73.750 73.610 1.00 6.68 42 PRO B CA 1
ATOM 2429 C C . PRO B 1 45 ? 76.680 72.251 73.710 1.00 8.07 42 PRO B C 1
ATOM 2430 O O . PRO B 1 45 ? 76.577 71.660 74.797 1.00 8.72 42 PRO B O 1
ATOM 2434 N N . TYR B 1 46 ? 77.027 71.620 72.596 1.00 5.91 43 TYR B N 1
ATOM 2435 C CA . TYR B 1 46 ? 77.508 70.249 72.628 1.00 6.10 43 TYR B CA 1
ATOM 2436 C C . TYR B 1 46 ? 79.019 70.171 72.847 1.00 7.18 43 TYR B C 1
ATOM 2437 O O . TYR B 1 46 ? 79.525 69.136 73.243 1.00 6.36 43 TYR B O 1
ATOM 2446 N N . GLY B 1 47 ? 79.727 71.264 72.591 1.00 7.07 44 GLY B N 1
ATOM 2447 C CA . GLY B 1 47 ? 81.195 71.241 72.584 1.00 7.61 44 GLY B CA 1
ATOM 2448 C C . GLY B 1 47 ? 81.846 70.921 73.918 1.00 8.05 44 GLY B C 1
ATOM 2449 O O . GLY B 1 47 ? 83.049 70.631 73.974 1.00 7.91 44 GLY B O 1
ATOM 2450 N N . THR B 1 48 ? 81.087 71.053 75.004 1.00 7.61 45 THR B N 1
ATOM 2451 C CA . THR B 1 48 ? 81.565 70.818 76.357 1.00 9.38 45 THR B CA 1
ATOM 2452 C C . THR B 1 48 ? 80.879 69.617 77.018 1.00 8.73 45 THR B C 1
ATOM 2453 O O . THR B 1 48 ? 81.021 69.458 78.226 1.00 10.79 45 THR B O 1
ATOM 2457 N N . LYS B 1 49 ? 80.159 68.793 76.247 1.00 7.06 46 LYS B N 1
ATOM 2458 C CA . LYS B 1 49 ? 79.430 67.629 76.776 1.00 6.77 46 LYS B CA 1
ATOM 2459 C C . LYS B 1 49 ? 80.244 66.348 76.515 1.00 6.79 46 LYS B C 1
ATOM 2460 O O . LYS B 1 49 ? 81.219 66.374 75.768 1.00 7.39 46 LYS B O 1
ATOM 2466 N N . SER B 1 50 ? 79.855 65.257 77.148 1.00 6.65 47 SER B N 1
ATOM 2467 C CA . SER B 1 50 ? 80.520 63.964 77.009 1.00 6.70 47 SER B CA 1
ATOM 2468 C C . SER B 1 50 ? 80.220 63.297 75.671 1.00 7.14 47 SER B C 1
ATOM 2469 O O . SER B 1 50 ? 79.204 63.576 75.009 1.00 7.38 47 SER B O 1
ATOM 2472 N N . ARG B 1 51 ? 81.066 62.358 75.299 1.00 7.55 48 ARG B N 1
ATOM 2473 C CA . ARG B 1 51 ? 80.791 61.574 74.090 1.00 7.88 48 ARG B CA 1
ATOM 2474 C C . ARG B 1 51 ? 79.465 60.822 74.179 1.00 8.00 48 ARG B C 1
ATOM 2475 O O . ARG B 1 51 ? 78.717 60.753 73.182 1.00 7.71 48 ARG B O 1
ATOM 2483 N N . ALA B 1 52 ? 79.157 60.231 75.336 1.00 6.73 49 ALA B N 1
ATOM 2484 C CA . ALA B 1 52 ? 77.929 59.416 75.490 1.00 7.36 49 ALA B CA 1
ATOM 2485 C C . ALA B 1 52 ? 76.709 60.300 75.291 1.00 8.20 49 ALA B C 1
ATOM 2486 O O . ALA B 1 52 ? 75.750 59.919 74.607 1.00 8.51 49 ALA B O 1
ATOM 2488 N N . THR B 1 53 ? 76.754 61.501 75.837 1.00 7.52 50 THR B N 1
ATOM 2489 C CA . THR B 1 53 ? 75.613 62.393 75.739 1.00 7.81 50 THR B CA 1
ATOM 2490 C C . THR B 1 53 ? 75.452 62.989 74.344 1.00 7.42 50 THR B C 1
ATOM 2491 O O . THR B 1 53 ? 74.338 63.093 73.838 1.00 7.30 50 THR B O 1
ATOM 2495 N N . ILE B 1 54 ? 76.563 63.323 73.698 1.00 6.30 51 ILE B N 1
ATOM 2496 C CA . ILE B 1 54 ? 76.503 63.818 72.329 1.00 6.40 51 ILE B CA 1
ATOM 2497 C C . ILE B 1 54 ? 75.904 62.762 71.424 1.00 7.33 51 ILE B C 1
ATOM 2498 O O . ILE B 1 54 ? 75.051 63.096 70.586 1.00 7.06 51 ILE B O 1
ATOM 2503 N N . GLN B 1 55 ? 76.300 61.497 71.589 1.00 6.99 52 GLN B N 1
ATOM 2504 C CA . GLN B 1 55 ? 75.698 60.421 70.801 1.00 7.86 52 GLN B CA 1
ATOM 2505 C C . GLN B 1 55 ? 74.201 60.246 71.048 1.00 7.47 52 GLN B C 1
ATOM 2506 O O . GLN B 1 55 ? 73.460 60.016 70.105 1.00 7.11 52 GLN B O 1
ATOM 2512 N N . LYS B 1 56 ? 73.771 60.308 72.312 1.00 7.42 53 LYS B N 1
ATOM 2513 C CA . LYS B 1 56 ? 72.373 60.221 72.676 1.00 8.26 53 LYS B CA 1
ATOM 2514 C C . LYS B 1 56 ? 71.571 61.311 71.972 1.00 8.59 53 LYS B C 1
ATOM 2515 O O . LYS B 1 56 ? 70.558 61.018 71.319 1.00 8.16 53 LYS B O 1
ATOM 2521 N N . PHE B 1 57 ? 72.054 62.562 72.041 1.00 7.33 54 PHE B N 1
ATOM 2522 C CA . PHE B 1 57 ? 71.354 63.696 71.453 1.00 7.47 54 PHE B CA 1
ATOM 2523 C C . PHE B 1 57 ? 71.285 63.554 69.943 1.00 7.28 54 PHE B C 1
ATOM 2524 O O . PHE B 1 57 ? 70.208 63.753 69.301 1.00 6.97 54 PHE B O 1
ATOM 2532 N N . ALA B 1 58 ? 72.405 63.159 69.323 1.00 6.91 55 ALA B N 1
ATOM 2533 C CA . ALA B 1 58 ? 72.455 63.047 67.846 1.00 7.03 55 ALA B CA 1
ATOM 2534 C C . ALA B 1 58 ? 71.535 61.954 67.324 1.00 7.13 55 ALA B C 1
ATOM 2535 O O . ALA B 1 58 ? 70.939 62.133 66.255 1.00 7.60 55 ALA B O 1
ATOM 2537 N N . ALA B 1 59 ? 71.379 60.858 68.074 1.00 6.92 56 ALA B N 1
ATOM 2538 C CA . ALA B 1 59 ? 70.448 59.806 67.632 1.00 7.35 56 ALA B CA 1
ATOM 2539 C C . ALA B 1 59 ? 69.014 60.355 67.562 1.00 6.87 56 ALA B C 1
ATOM 2540 O O . ALA B 1 59 ? 68.282 60.051 66.646 1.00 7.04 56 ALA B O 1
ATOM 2542 N N . GLN B 1 60 ? 68.629 61.225 68.493 1.00 7.48 57 GLN B N 1
ATOM 2543 C CA . GLN B 1 60 ? 67.300 61.779 68.493 1.00 7.64 57 GLN B CA 1
ATOM 2544 C C . GLN B 1 60 ? 67.066 62.677 67.272 1.00 8.20 57 GLN B C 1
ATOM 2545 O O . GLN B 1 60 ? 66.054 62.532 66.584 1.00 7.53 57 GLN B O 1
ATOM 2551 N N . THR B 1 61 ? 68.006 63.591 66.994 1.00 7.23 58 THR B N 1
ATOM 2552 C CA . THR B 1 61 ? 67.889 64.512 65.848 1.00 6.40 58 THR B CA 1
ATOM 2553 C C . THR B 1 61 ? 67.869 63.694 64.554 1.00 6.53 58 THR B C 1
ATOM 2554 O O . THR B 1 61 ? 67.112 63.988 63.660 1.00 7.73 58 THR B O 1
ATOM 2558 N N . ALA B 1 62 ? 68.700 62.684 64.455 1.00 6.55 59 ALA B N 1
ATOM 2559 C CA . ALA B 1 62 ? 68.725 61.830 63.265 1.00 7.17 59 ALA B CA 1
ATOM 2560 C C . ALA B 1 62 ? 67.384 61.210 63.000 1.00 7.12 59 ALA B C 1
ATOM 2561 O O . ALA B 1 62 ? 66.879 61.251 61.860 1.00 7.75 59 ALA B O 1
ATOM 2563 N N . LYS B 1 63 ? 66.757 60.668 64.051 1.00 8.05 60 LYS B N 1
ATOM 2564 C CA . LYS B 1 63 ? 65.452 60.049 63.889 1.00 7.77 60 LYS B CA 1
ATOM 2565 C C . LYS B 1 63 ? 64.417 61.089 63.463 1.00 8.62 60 LYS B C 1
ATOM 2566 O O . LYS B 1 63 ? 63.551 60.806 62.631 1.00 7.79 60 LYS B O 1
ATOM 2572 N N . PHE B 1 64 ? 64.456 62.286 64.053 1.00 7.90 61 PHE B N 1
ATOM 2573 C CA . PHE B 1 64 ? 63.533 63.329 63.664 1.00 8.46 61 PHE B CA 1
ATOM 2574 C C . PHE B 1 64 ? 63.685 63.633 62.180 1.00 8.99 61 PHE B C 1
ATOM 2575 O O . PHE B 1 64 ? 62.697 63.747 61.460 1.00 8.33 61 PHE B O 1
ATOM 2583 N N . LEU B 1 65 ? 64.911 63.769 61.693 1.00 7.88 62 LEU B N 1
ATOM 2584 C CA . LEU B 1 65 ? 65.084 64.147 60.284 1.00 7.86 62 LEU B CA 1
ATOM 2585 C C . LEU B 1 65 ? 64.639 63.048 59.334 1.00 7.76 62 LEU B C 1
ATOM 2586 O O . LEU B 1 65 ? 64.062 63.337 58.286 1.00 7.85 62 LEU B O 1
ATOM 2591 N N . ILE B 1 66 ? 64.928 61.798 59.693 1.00 8.31 63 ILE B N 1
ATOM 2592 C CA . ILE B 1 66 ? 64.547 60.647 58.861 1.00 10.10 63 ILE B CA 1
ATOM 2593 C C . ILE B 1 66 ? 63.025 60.520 58.781 1.00 10.50 63 ILE B C 1
ATOM 2594 O O . ILE B 1 66 ? 62.482 60.208 57.724 1.00 10.23 63 ILE B O 1
ATOM 2599 N N . ASP B 1 67 ? 62.319 60.862 59.849 1.00 10.45 64 ASP B N 1
ATOM 2600 C CA . ASP B 1 67 ? 60.856 60.907 59.841 1.00 10.13 64 ASP B CA 1
ATOM 2601 C C . ASP B 1 67 ? 60.292 61.977 58.925 1.00 9.92 64 ASP B C 1
ATOM 2602 O O . ASP B 1 67 ? 59.120 61.872 58.487 1.00 11.24 64 ASP B O 1
ATOM 2607 N N . GLN B 1 68 ? 61.096 62.995 58.599 1.00 9.12 65 GLN B N 1
ATOM 2608 C CA . GLN B 1 68 ? 60.681 64.028 57.619 1.00 9.40 65 GLN B CA 1
ATOM 2609 C C . GLN B 1 68 ? 61.003 63.645 56.183 1.00 9.64 65 GLN B C 1
ATOM 2610 O O . GLN B 1 68 ? 60.709 64.420 55.232 1.00 11.56 65 GLN B O 1
ATOM 2616 N N . GLU B 1 69 ? 61.598 62.475 56.004 1.00 8.79 66 GLU B N 1
ATOM 2617 C CA . GLU B 1 69 ? 61.916 61.912 54.682 1.00 8.80 66 GLU B CA 1
ATOM 2618 C C . GLU B 1 69 ? 62.809 62.863 53.882 1.00 9.25 66 GLU B C 1
ATOM 2619 O O . GLU B 1 69 ? 62.512 63.205 52.716 1.00 12.73 66 GLU B O 1
ATOM 2625 N N . VAL B 1 70 ? 63.893 63.326 54.526 1.00 9.05 67 VAL B N 1
ATOM 2626 C CA . VAL B 1 70 ? 64.939 64.055 53.800 1.00 9.67 67 VAL B CA 1
ATOM 2627 C C . VAL B 1 70 ? 65.595 63.129 52.769 1.00 9.91 67 VAL B C 1
ATOM 2628 O O . VAL B 1 70 ? 65.691 61.923 53.011 1.00 10.69 67 VAL B O 1
ATOM 2632 N N . LYS B 1 71 ? 66.114 63.678 51.675 1.00 9.15 68 LYS B N 1
ATOM 2633 C CA . LYS B 1 71 ? 66.857 62.849 50.676 1.00 10.10 68 LYS B CA 1
ATOM 2634 C C . LYS B 1 71 ? 68.356 62.723 50.950 1.00 9.83 68 LYS B C 1
ATOM 2635 O O . LYS B 1 71 ? 69.030 61.848 50.394 1.00 10.28 68 LYS B O 1
ATOM 2641 N N . ALA B 1 72 ? 68.863 63.596 51.819 1.00 8.02 69 ALA B N 1
ATOM 2642 C CA . ALA B 1 72 ? 70.274 63.643 52.182 1.00 8.20 69 ALA B CA 1
ATOM 2643 C C . ALA B 1 72 ? 70.393 64.451 53.473 1.00 7.94 69 ALA B C 1
ATOM 2644 O O . ALA B 1 72 ? 69.575 65.316 53.752 1.00 9.29 69 ALA B O 1
ATOM 2646 N N . ILE B 1 73 ? 71.424 64.147 54.223 1.00 9.13 70 ILE B N 1
ATOM 2647 C CA . ILE B 1 73 ? 71.781 64.869 55.444 1.00 9.16 70 ILE B CA 1
ATOM 2648 C C . ILE B 1 73 ? 73.175 65.442 55.301 1.00 8.63 70 ILE B C 1
ATOM 2649 O O . ILE B 1 73 ? 74.057 64.758 54.869 1.00 9.33 70 ILE B O 1
ATOM 2654 N N . ILE B 1 74 ? 73.356 66.699 55.709 1.00 8.86 71 ILE B N 1
ATOM 2655 C CA . ILE B 1 74 ? 74.666 67.237 55.943 1.00 9.15 71 ILE B CA 1
ATOM 2656 C C . ILE B 1 74 ? 74.801 67.563 57.425 1.00 9.32 71 ILE B C 1
ATOM 2657 O O . ILE B 1 74 ? 73.995 68.331 57.977 1.00 9.38 71 ILE B O 1
ATOM 2662 N N . ILE B 1 75 ? 75.808 66.989 58.057 1.00 7.86 72 ILE B N 1
ATOM 2663 C CA . ILE B 1 75 ? 76.113 67.333 59.477 1.00 7.98 72 ILE B CA 1
ATOM 2664 C C . ILE B 1 75 ? 77.001 68.572 59.475 1.00 8.88 72 ILE B C 1
ATOM 2665 O O . ILE B 1 75 ? 78.174 68.533 59.076 1.00 9.76 72 ILE B O 1
ATOM 2670 N N . ALA B 1 76 ? 76.394 69.689 59.839 1.00 8.92 73 ALA B N 1
ATOM 2671 C C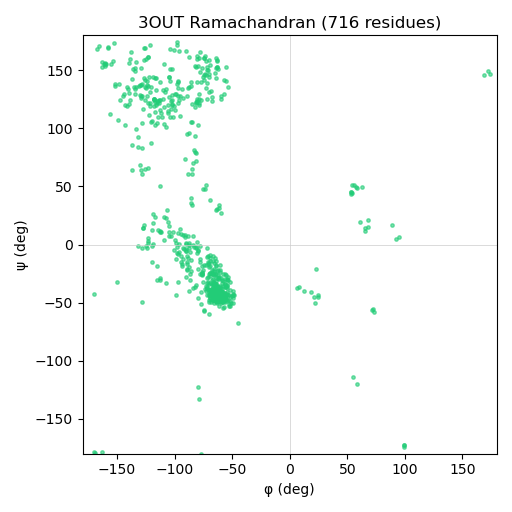A . ALA B 1 76 ? 77.034 71.028 59.827 1.00 8.65 73 ALA B CA 1
ATOM 2672 C C . ALA B 1 76 ? 78.000 71.251 60.985 1.00 9.38 73 ALA B C 1
ATOM 2673 O O . ALA B 1 76 ? 78.929 72.108 60.905 1.00 10.97 73 ALA B O 1
ATOM 2675 N N . CYS B 1 77 ? 77.773 70.489 62.060 1.00 9.22 74 CYS B N 1
ATOM 2676 C CA . CYS B 1 77 ? 78.455 70.641 63.338 1.00 7.94 74 CYS B CA 1
ATOM 2677 C C . CYS B 1 77 ? 79.675 69.727 63.383 1.00 7.73 74 CYS B C 1
ATOM 2678 O O . CYS B 1 77 ? 79.570 68.507 63.164 1.00 7.64 74 CYS B O 1
ATOM 2681 N N . ASN B 1 78 ? 80.838 70.304 63.673 1.00 7.75 75 ASN B N 1
ATOM 2682 C CA . ASN B 1 78 ? 82.049 69.532 63.795 1.00 7.85 75 ASN B CA 1
ATOM 2683 C C . ASN B 1 78 ? 82.038 68.582 64.993 1.00 7.75 75 ASN B C 1
ATOM 2684 O O . ASN B 1 78 ? 82.628 67.502 64.950 1.00 7.65 75 ASN B O 1
ATOM 2689 N N . THR B 1 79 ? 81.364 68.985 66.058 1.00 7.11 76 THR B N 1
ATOM 2690 C CA . THR B 1 79 ? 81.319 68.214 67.302 1.00 6.98 76 THR B CA 1
ATOM 2691 C C . THR B 1 79 ? 80.482 66.953 67.068 1.00 6.81 76 THR B C 1
ATOM 2692 O O . THR B 1 79 ? 80.922 65.858 67.379 1.00 6.70 76 THR B O 1
ATOM 2696 N N . ILE B 1 80 ? 79.302 67.087 66.464 1.00 6.80 77 ILE B N 1
ATOM 2697 C CA . ILE B 1 80 ? 78.503 65.900 66.084 1.00 6.67 77 ILE B CA 1
ATOM 2698 C C . ILE B 1 80 ? 79.253 65.040 65.058 1.00 7.39 77 ILE B C 1
ATOM 2699 O O . ILE B 1 80 ? 79.301 63.820 65.189 1.00 7.47 77 ILE B O 1
ATOM 2704 N N . SER B 1 81 ? 79.866 65.674 64.066 1.00 6.62 78 SER B N 1
ATOM 2705 C CA . SER B 1 81 ? 80.646 64.887 63.073 1.00 7.53 78 SER B CA 1
ATOM 2706 C C . SER B 1 81 ? 81.778 64.075 63.699 1.00 8.26 78 SER B C 1
ATOM 2707 O O . SER B 1 81 ? 82.074 62.959 63.279 1.00 8.59 78 SER B O 1
ATOM 2710 N N . ALA B 1 82 ? 82.463 64.667 64.654 1.00 8.36 79 ALA B N 1
ATOM 2711 C CA . ALA B 1 82 ? 83.579 64.033 65.325 1.00 8.86 79 ALA B CA 1
ATOM 2712 C C . ALA B 1 82 ? 83.195 62.784 66.119 1.00 9.45 79 ALA B C 1
ATOM 2713 O O . ALA B 1 82 ? 83.956 61.799 66.217 1.00 9.51 79 ALA B O 1
ATOM 2715 N N . ILE B 1 83 ? 82.025 62.860 66.751 1.00 8.47 80 ILE B N 1
ATOM 2716 C CA . ILE B 1 83 ? 81.649 61.923 67.807 1.00 8.44 80 ILE B CA 1
ATOM 2717 C C . ILE B 1 83 ? 80.502 61.000 67.453 1.00 8.71 80 ILE B C 1
ATOM 2718 O O . ILE B 1 83 ? 80.468 59.874 67.964 1.00 10.86 80 ILE B O 1
ATOM 2723 N N . ALA B 1 84 ? 79.595 61.448 66.578 1.00 9.18 81 ALA B N 1
ATOM 2724 C CA . ALA B 1 84 ? 78.343 60.743 66.294 1.00 8.14 81 ALA B CA 1
ATOM 2725 C C . ALA B 1 84 ? 78.059 60.477 64.851 1.00 8.52 81 ALA B C 1
ATOM 2726 O O . ALA B 1 84 ? 76.943 60.056 64.514 1.00 9.08 81 ALA B O 1
ATOM 2728 N N . LYS B 1 85 ? 79.057 60.622 63.960 1.00 9.07 82 LYS B N 1
ATOM 2729 C CA . LYS B 1 85 ? 78.802 60.399 62.547 1.00 10.63 82 LYS B CA 1
ATOM 2730 C C . LYS B 1 85 ? 78.263 59.009 62.302 1.00 10.07 82 LYS B C 1
ATOM 2731 O O . LYS B 1 85 ? 77.330 58.843 61.530 1.00 10.44 82 LYS B O 1
ATOM 2737 N N . ASP B 1 86 ? 78.852 57.985 62.925 1.00 11.67 83 ASP B N 1
ATOM 2738 C CA . ASP B 1 86 ? 78.416 56.624 62.665 1.00 13.31 83 ASP B CA 1
ATOM 2739 C C . ASP B 1 86 ? 77.015 56.335 63.201 1.00 12.79 83 ASP B C 1
ATOM 2740 O O . ASP B 1 86 ? 76.258 55.627 62.547 1.00 12.23 83 ASP B O 1
ATOM 2745 N N . ILE B 1 87 ? 76.693 56.882 64.376 1.00 12.89 84 ILE B N 1
ATOM 2746 C CA . ILE B 1 87 ? 75.349 56.813 64.960 1.00 12.88 84 ILE B CA 1
ATOM 2747 C C . ILE B 1 87 ? 74.345 57.366 63.952 1.00 11.44 84 ILE B C 1
ATOM 2748 O O . ILE B 1 87 ? 73.306 56.758 63.686 1.00 11.51 84 ILE B O 1
ATOM 2753 N N . VAL B 1 88 ? 74.670 58.520 63.364 1.00 9.84 85 VAL B N 1
ATOM 2754 C CA . VAL B 1 88 ? 73.754 59.183 62.399 1.00 9.37 85 VAL B CA 1
ATOM 2755 C C . VAL B 1 88 ? 73.616 58.376 61.101 1.00 10.32 85 VAL B C 1
ATOM 2756 O O . VAL B 1 88 ? 72.509 58.174 60.613 1.00 10.07 85 VAL B O 1
ATOM 2760 N N A GLN B 1 89 ? 74.749 57.940 60.556 0.50 10.86 86 GLN B N 1
ATOM 2761 N N B GLN B 1 89 ? 74.724 57.915 60.529 0.50 10.56 86 GLN B N 1
ATOM 2762 C CA A GLN B 1 89 ? 74.776 57.088 59.366 0.50 12.20 86 GLN B CA 1
ATOM 2763 C CA B GLN B 1 89 ? 74.635 57.103 59.306 0.50 11.57 86 GLN B CA 1
ATOM 2764 C C A GLN B 1 89 ? 73.944 55.804 59.536 0.50 12.47 86 GLN B C 1
ATOM 2765 C C B GLN B 1 89 ? 73.880 55.790 59.534 0.50 12.18 86 GLN B C 1
ATOM 2766 O O A GLN B 1 89 ? 73.221 55.395 58.610 0.50 13.27 86 GLN B O 1
ATOM 2767 O O B GLN B 1 89 ? 73.150 55.331 58.638 0.50 12.82 86 GLN B O 1
ATOM 2778 N N . GLU B 1 90 ? 74.016 55.190 60.715 1.00 12.25 87 GLU B N 1
ATOM 2779 C CA . GLU B 1 90 ? 73.320 53.936 60.995 1.00 13.82 87 GLU B CA 1
ATOM 2780 C C . GLU B 1 90 ? 71.810 54.136 60.980 1.00 12.77 87 GLU B C 1
ATOM 2781 O O . GLU B 1 90 ? 71.055 53.302 60.482 1.00 13.70 87 GLU B O 1
ATOM 2787 N N . ILE B 1 91 ? 71.373 55.244 61.558 1.00 10.42 88 ILE B N 1
ATOM 2788 C CA . ILE B 1 91 ? 69.960 55.627 61.513 1.00 10.45 88 ILE B CA 1
ATOM 2789 C C . ILE B 1 91 ? 69.495 56.033 60.110 1.00 10.22 88 ILE B C 1
ATOM 2790 O O . ILE B 1 91 ? 68.376 55.686 59.723 1.00 11.39 88 ILE B O 1
ATOM 2795 N N . ALA B 1 92 ? 70.333 56.747 59.371 1.00 11.51 89 ALA B N 1
ATOM 2796 C CA . ALA B 1 92 ? 69.946 57.232 58.060 1.00 11.32 89 ALA B CA 1
ATOM 2797 C C . ALA B 1 92 ? 69.804 56.079 57.045 1.00 13.13 89 ALA B C 1
ATOM 2798 O O . ALA B 1 92 ? 69.072 56.216 56.082 1.00 13.88 89 ALA B O 1
ATOM 2800 N N . LYS B 1 93 ? 70.494 54.966 57.288 1.00 14.23 90 LYS B N 1
ATOM 2801 C CA . LYS B 1 93 ? 70.470 53.774 56.422 1.00 15.39 90 LYS B CA 1
ATOM 2802 C C . LYS B 1 93 ? 70.852 54.201 55.020 1.00 14.59 90 LYS B C 1
ATOM 2803 O O . LYS B 1 93 ? 71.966 54.649 54.832 1.00 15.85 90 LYS B O 1
ATOM 2809 N N . ALA B 1 94 ? 69.937 54.112 54.052 1.00 15.15 91 ALA B N 1
ATOM 2810 C CA . ALA B 1 94 ? 70.283 54.387 52.640 1.00 15.49 91 ALA B CA 1
ATOM 2811 C C . ALA B 1 94 ? 70.348 55.875 52.288 1.00 14.99 91 ALA B C 1
ATOM 2812 O O . ALA B 1 94 ? 70.740 56.257 51.174 1.00 16.19 91 ALA B O 1
ATOM 2814 N N . ILE B 1 95 ? 69.985 56.737 53.234 1.00 12.29 92 ILE B N 1
ATOM 2815 C CA . ILE B 1 95 ? 70.093 58.193 53.031 1.00 12.00 92 ILE B CA 1
ATOM 2816 C C . ILE B 1 95 ? 71.539 58.634 53.220 1.00 11.36 92 ILE B C 1
ATOM 2817 O O . ILE B 1 95 ? 72.129 58.350 54.243 1.00 11.41 92 ILE B O 1
ATOM 2822 N N . PRO B 1 96 ? 72.123 59.320 52.242 1.00 11.46 93 PRO B N 1
ATOM 2823 C CA . PRO B 1 96 ? 73.511 59.701 52.383 1.00 12.26 93 PRO B CA 1
ATOM 2824 C C . PRO B 1 96 ? 73.728 60.814 53.397 1.00 11.93 93 PRO B C 1
ATOM 2825 O O . PRO B 1 96 ? 72.911 61.717 53.497 1.00 11.26 93 PRO B O 1
ATOM 2829 N N . VAL B 1 97 ? 74.864 60.731 54.085 1.00 13.02 94 VAL B N 1
ATOM 2830 C CA . VAL B 1 97 ? 75.277 61.692 55.090 1.00 11.93 94 VAL B CA 1
ATOM 2831 C C . VAL B 1 97 ? 76.638 62.253 54.713 1.00 12.63 94 VAL B C 1
ATOM 2832 O O . VAL B 1 97 ? 77.625 61.495 54.569 1.00 13.13 94 VAL B O 1
ATOM 2836 N N . ILE B 1 98 ? 76.696 63.572 54.562 1.00 10.01 95 ILE B N 1
ATOM 2837 C CA . ILE B 1 98 ? 77.911 64.313 54.307 1.00 11.06 95 ILE B CA 1
ATOM 2838 C C . ILE B 1 98 ? 78.264 64.997 55.619 1.00 10.67 95 ILE B C 1
ATOM 2839 O O . ILE B 1 98 ? 77.373 65.427 56.328 1.00 10.42 95 ILE B O 1
ATOM 2844 N N . ASP B 1 99 ? 79.535 65.123 55.954 1.00 9.32 96 ASP B N 1
ATOM 2845 C CA . ASP B 1 99 ? 79.922 65.768 57.248 1.00 9.22 96 ASP B CA 1
ATOM 2846 C C . ASP B 1 99 ? 81.057 66.757 57.063 1.00 9.08 96 ASP B C 1
ATOM 2847 O O . ASP B 1 99 ? 81.881 66.618 56.151 1.00 8.91 96 ASP B O 1
ATOM 2852 N N . VAL B 1 100 ? 81.104 67.767 57.925 1.00 8.89 97 VAL B N 1
ATOM 2853 C CA . VAL B 1 100 ? 82.077 68.856 57.775 1.00 8.48 97 VAL B CA 1
ATOM 2854 C C . VAL B 1 100 ? 83.516 68.445 58.057 1.00 8.41 97 VAL B C 1
ATOM 2855 O O . VAL B 1 100 ? 84.424 69.077 57.529 1.00 9.50 97 VAL B O 1
ATOM 2859 N N . ILE B 1 101 ? 83.765 67.407 58.863 1.00 8.09 98 ILE B N 1
ATOM 2860 C CA . ILE B 1 101 ? 85.130 66.971 59.097 1.00 8.32 98 ILE B CA 1
ATOM 2861 C C . ILE B 1 101 ? 85.689 66.332 57.829 1.00 8.13 98 ILE B C 1
ATOM 2862 O O . ILE B 1 101 ? 86.826 66.623 57.452 1.00 8.85 98 ILE B O 1
ATOM 2867 N N . THR B 1 102 ? 84.890 65.496 57.164 1.00 8.12 99 THR B N 1
ATOM 2868 C CA . THR B 1 102 ? 85.316 64.960 55.841 1.00 8.16 99 THR B CA 1
ATOM 2869 C C . THR B 1 102 ? 85.675 66.082 54.883 1.00 9.02 99 THR B C 1
ATOM 2870 O O . THR B 1 102 ? 86.678 65.997 54.155 1.00 9.88 99 THR B O 1
ATOM 2874 N N . ALA B 1 103 ? 84.878 67.125 54.868 1.00 8.67 100 ALA B N 1
ATOM 2875 C CA . ALA B 1 103 ? 85.159 68.308 54.048 1.00 9.52 100 ALA B CA 1
ATOM 2876 C C . ALA B 1 103 ? 86.480 68.974 54.423 1.00 9.80 100 ALA B C 1
ATOM 2877 O O . ALA B 1 103 ? 87.302 69.285 53.560 1.00 11.34 100 ALA B O 1
ATOM 2879 N N . GLY B 1 104 ? 86.695 69.212 55.721 1.00 9.67 101 GLY B N 1
ATOM 2880 C CA . GLY B 1 104 ? 87.958 69.807 56.166 1.00 9.35 101 GLY B CA 1
ATOM 2881 C C . GLY B 1 104 ? 89.172 68.987 55.773 1.00 8.84 101 GLY B C 1
ATOM 2882 O O . GLY B 1 104 ? 90.192 69.544 55.344 1.00 10.12 101 GLY B O 1
ATOM 2883 N N . VAL B 1 105 ? 89.075 67.683 55.975 1.00 8.96 102 VAL B N 1
ATOM 2884 C CA . VAL B 1 105 ? 90.202 66.788 55.705 1.00 9.40 102 VAL B CA 1
ATOM 2885 C C . VAL B 1 105 ? 90.559 66.898 54.230 1.00 10.49 102 VAL B C 1
ATOM 2886 O O . VAL B 1 105 ? 91.751 66.939 53.859 1.00 12.08 102 VAL B O 1
ATOM 2890 N N . SER B 1 106 ? 89.518 66.950 53.386 1.00 12.23 103 SER B N 1
ATOM 2891 C CA . SER B 1 106 ? 89.720 67.011 51.934 1.00 11.67 103 SER B CA 1
ATOM 2892 C C . SER B 1 106 ? 90.514 68.274 51.509 1.00 13.15 103 SER B C 1
ATOM 2893 O O . SER B 1 106 ? 91.097 68.312 50.432 1.00 13.99 103 SER B O 1
ATOM 2896 N N . LEU B 1 107 ? 90.515 69.296 52.335 1.00 11.88 104 LEU B N 1
ATOM 2897 C CA . LEU B 1 107 ? 91.214 70.539 52.024 1.00 11.93 104 LEU B CA 1
ATOM 2898 C C . LEU B 1 107 ? 92.646 70.637 52.510 1.00 12.85 104 LEU B C 1
ATOM 2899 O O . LEU B 1 107 ? 93.317 71.619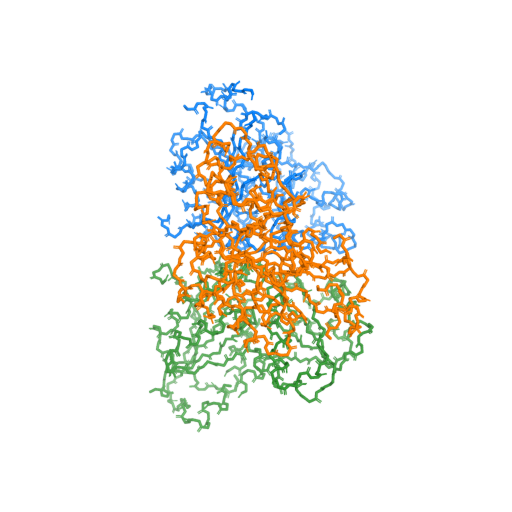 52.173 1.00 14.89 104 LEU B O 1
ATOM 2904 N N . VAL B 1 108 ? 93.158 69.644 53.239 1.00 11.38 105 VAL B N 1
ATOM 2905 C CA . VAL B 1 108 ? 94.485 69.694 53.855 1.00 11.48 105 VAL B CA 1
ATOM 2906 C C . VAL B 1 108 ? 95.329 68.440 53.610 1.00 13.19 105 VAL B C 1
ATOM 2907 O O . VAL B 1 108 ? 96.456 68.357 54.118 1.00 14.14 105 VAL B O 1
ATOM 2911 N N . ASP B 1 109 ? 94.779 67.448 52.905 1.00 14.97 106 ASP B N 1
ATOM 2912 C CA . ASP B 1 109 ? 95.419 66.123 52.940 1.00 15.73 106 ASP B CA 1
ATOM 2913 C C . ASP B 1 109 ? 96.630 66.019 51.997 1.00 17.35 106 ASP B C 1
ATOM 2914 O O . ASP B 1 109 ? 97.259 64.947 51.956 1.00 17.10 106 ASP B O 1
ATOM 2919 N N . ASN B 1 110 ? 96.981 67.120 51.318 1.00 16.81 107 ASN B N 1
ATOM 2920 C CA . ASN B 1 110 ? 98.287 67.236 50.644 1.00 18.71 107 ASN B CA 1
ATOM 2921 C C . ASN B 1 110 ? 99.336 68.097 51.350 1.00 17.95 107 ASN B C 1
ATOM 2922 O O . ASN B 1 110 ? 100.423 68.312 50.811 1.00 18.92 107 ASN B O 1
ATOM 2927 N N . LEU B 1 111 ? 99.057 68.545 52.571 1.00 15.14 108 LEU B N 1
ATOM 2928 C CA . LEU B 1 111 ? 100.011 69.313 53.328 1.00 14.74 108 LEU B CA 1
ATOM 2929 C C . LEU B 1 111 ? 100.877 68.394 54.163 1.00 14.29 108 LEU B C 1
ATOM 2930 O O . LEU B 1 111 ? 100.549 67.233 54.319 1.00 14.49 108 LEU B O 1
ATOM 2935 N N . ASN B 1 112 ? 101.961 68.924 54.701 1.00 14.42 109 ASN B N 1
ATOM 2936 C CA . ASN B 1 112 ? 102.856 68.199 55.578 1.00 14.57 109 ASN B CA 1
ATOM 2937 C C . ASN B 1 112 ? 102.591 68.445 57.066 1.00 13.18 109 ASN B C 1
ATOM 2938 O O . ASN B 1 112 ? 102.775 67.551 57.896 1.00 11.83 109 ASN B O 1
ATOM 2943 N N . THR B 1 113 ? 102.141 69.664 57.388 1.00 13.82 110 THR B N 1
ATOM 2944 C CA . THR B 1 113 ? 101.971 70.095 58.777 1.00 13.86 110 THR B CA 1
ATOM 2945 C C . THR B 1 113 ? 100.687 70.936 58.889 1.00 13.72 110 THR B C 1
ATOM 2946 O O . THR B 1 113 ? 100.534 71.928 58.186 1.00 14.04 110 THR B O 1
ATOM 2950 N N . VAL B 1 114 ? 99.730 70.463 59.709 1.00 12.60 111 VAL B N 1
ATOM 2951 C CA . VAL B 1 114 ? 98.383 71.066 59.791 1.00 12.73 111 VAL B CA 1
ATOM 2952 C C . VAL B 1 114 ? 98.052 71.338 61.255 1.00 11.10 111 VAL B C 1
ATOM 2953 O O . VAL B 1 114 ? 98.345 70.519 62.128 1.00 11.89 111 VAL B O 1
ATOM 2957 N N . GLY B 1 115 ? 97.471 72.507 61.525 1.00 11.28 112 GLY B N 1
ATOM 2958 C CA . GLY B 1 115 ? 96.888 72.804 62.807 1.00 10.82 112 GLY B CA 1
ATOM 2959 C C . GLY B 1 115 ? 95.378 72.690 62.758 1.00 9.99 112 GLY B C 1
ATOM 2960 O O . GLY B 1 115 ? 94.760 72.924 61.735 1.00 10.00 112 GLY B O 1
ATOM 2961 N N . VAL B 1 116 ? 94.801 72.343 63.901 1.00 10.29 113 VAL B N 1
ATOM 2962 C CA . VAL B 1 116 ? 93.328 72.272 64.084 1.00 10.36 113 VAL B CA 1
ATOM 2963 C C . VAL B 1 116 ? 92.931 72.940 65.394 1.00 9.72 113 VAL B C 1
ATOM 2964 O O . VAL B 1 116 ? 93.500 72.663 66.450 1.00 9.62 113 VAL B O 1
ATOM 2968 N N . ILE B 1 117 ? 91.902 73.772 65.316 1.00 9.04 114 ILE B N 1
ATOM 2969 C CA . ILE B 1 117 ? 91.244 74.306 66.519 1.00 9.48 114 ILE B CA 1
ATOM 2970 C C . ILE B 1 117 ? 89.789 73.914 66.446 1.00 9.28 114 ILE B C 1
ATOM 2971 O O . ILE B 1 117 ? 89.190 73.917 65.360 1.00 9.25 114 ILE B O 1
ATOM 2976 N N . ALA B 1 118 ? 89.207 73.620 67.612 1.00 8.35 115 ALA B N 1
ATOM 2977 C CA . ALA B 1 118 ? 87.828 73.160 67.673 1.00 7.69 115 ALA B CA 1
ATOM 2978 C C . ALA B 1 118 ? 87.358 73.150 69.106 1.00 8.19 115 ALA B C 1
ATOM 2979 O O . ALA B 1 118 ? 88.121 73.458 70.016 1.00 8.70 115 ALA B O 1
ATOM 2981 N N . THR B 1 119 ? 86.125 72.722 69.307 1.00 7.78 116 THR B N 1
ATOM 2982 C CA . THR B 1 119 ? 85.610 72.591 70.673 1.00 7.87 116 THR B CA 1
ATOM 2983 C C . THR B 1 119 ? 86.390 71.551 71.472 1.00 8.25 116 THR B C 1
ATOM 2984 O O . THR B 1 119 ? 87.036 70.649 70.914 1.00 7.15 116 THR B O 1
ATOM 2988 N N . PRO B 1 120 ? 86.323 71.658 72.798 1.00 8.28 117 PRO B N 1
ATOM 2989 C CA . PRO B 1 120 ? 86.950 70.607 73.618 1.00 8.62 117 PRO B CA 1
ATOM 2990 C C . PRO B 1 120 ? 86.507 69.198 73.243 1.00 8.33 117 PRO B C 1
ATOM 2991 O O . PRO B 1 120 ? 87.359 68.299 73.128 1.00 8.83 117 PRO B O 1
ATOM 2995 N N . ALA B 1 121 ? 85.201 68.970 73.035 1.00 8.10 118 ALA B N 1
ATOM 2996 C CA . ALA B 1 121 ? 84.723 67.641 72.624 1.00 7.48 118 ALA B CA 1
ATOM 2997 C C . ALA B 1 121 ? 85.360 67.180 71.320 1.00 7.17 118 ALA B C 1
ATOM 2998 O O . ALA B 1 121 ? 85.806 66.047 71.219 1.00 8.20 118 ALA B O 1
ATOM 3000 N N . THR B 1 122 ? 85.440 68.071 70.334 1.00 6.67 119 THR B N 1
ATOM 3001 C CA . THR B 1 122 ? 85.995 67.687 69.059 1.00 6.87 119 THR B CA 1
ATOM 3002 C C . THR B 1 122 ? 87.452 67.320 69.208 1.00 6.90 119 THR B C 1
ATOM 3003 O O . THR B 1 122 ? 87.899 66.338 68.630 1.00 8.39 119 THR B O 1
ATOM 3007 N N . ILE B 1 123 ? 88.231 68.167 69.879 1.00 8.34 120 ILE B N 1
ATOM 3008 C CA . ILE B 1 123 ? 89.678 67.937 69.948 1.00 8.89 120 ILE B CA 1
ATOM 3009 C C . ILE B 1 123 ? 89.934 66.678 70.801 1.00 9.06 120 ILE B C 1
ATOM 3010 O O . ILE B 1 123 ? 90.706 65.798 70.403 1.00 9.73 120 ILE B O 1
ATOM 3015 N N . ASN B 1 124 ? 89.235 66.547 71.940 1.00 9.49 121 ASN B N 1
ATOM 3016 C CA . ASN B 1 124 ? 89.414 65.386 72.809 1.00 10.61 121 ASN B CA 1
ATOM 3017 C C . ASN B 1 124 ? 88.981 64.083 72.146 1.00 10.34 121 ASN B C 1
ATOM 3018 O O . ASN B 1 124 ? 89.515 63.033 72.458 1.00 11.24 121 ASN B O 1
ATOM 3023 N N . SER B 1 125 ? 88.068 64.145 71.176 1.00 9.54 122 SER B N 1
ATOM 3024 C CA . SER B 1 125 ? 87.662 62.968 70.437 1.00 9.28 122 SER B CA 1
ATOM 3025 C C . SER B 1 125 ? 88.764 62.464 69.505 1.00 9.96 122 SER B C 1
ATOM 3026 O O . SER B 1 125 ? 88.730 61.313 69.069 1.00 9.61 122 SER B O 1
ATOM 3029 N N . ASN B 1 126 ? 89.702 63.344 69.207 1.00 9.64 123 ASN B N 1
ATOM 3030 C CA . ASN B 1 126 ? 90.791 63.083 68.241 1.00 9.53 123 ASN B CA 1
ATOM 3031 C C . ASN B 1 126 ? 90.347 62.885 66.791 1.00 10.30 123 ASN B C 1
ATOM 3032 O O . ASN B 1 126 ? 91.163 62.454 65.939 1.00 9.17 123 ASN B O 1
ATOM 3037 N N . ALA B 1 127 ? 89.107 63.243 66.457 1.00 9.61 124 ALA B N 1
ATOM 3038 C CA . ALA B 1 127 ? 88.584 62.912 65.160 1.00 9.60 124 ALA B CA 1
ATOM 3039 C C . ALA B 1 127 ? 89.382 63.552 63.997 1.00 9.46 124 ALA B C 1
ATOM 3040 O O . ALA B 1 127 ? 89.589 62.904 62.974 1.00 9.51 124 ALA B O 1
ATOM 3042 N N . TYR B 1 128 ? 89.784 64.812 64.117 1.00 9.29 125 TYR B N 1
ATOM 3043 C CA . TYR B 1 128 ? 90.442 65.461 62.972 1.00 9.20 125 TYR B CA 1
ATOM 3044 C C . TYR B 1 128 ? 91.786 64.808 62.720 1.00 8.79 125 TYR B C 1
ATOM 3045 O O . TYR B 1 128 ? 92.113 64.484 61.585 1.00 10.37 125 TYR B O 1
ATOM 3054 N N . ALA B 1 129 ? 92.575 64.619 63.772 1.00 9.45 126 ALA B N 1
ATOM 3055 C CA . ALA B 1 129 ? 93.893 63.950 63.567 1.00 9.54 126 ALA B CA 1
ATOM 3056 C C . ALA B 1 129 ? 93.715 62.551 63.002 1.00 9.93 126 ALA B C 1
ATOM 3057 O O . ALA B 1 129 ? 94.401 62.154 62.078 1.00 9.83 126 ALA B O 1
ATOM 3059 N N . LEU B 1 130 ? 92.771 61.793 63.544 1.00 9.71 127 LEU B N 1
ATOM 3060 C CA . LEU B 1 130 ? 92.512 60.441 63.052 1.00 9.75 127 LEU B CA 1
ATOM 3061 C C . LEU B 1 130 ? 92.131 60.406 61.581 1.00 9.19 127 LEU B C 1
ATOM 3062 O O . LEU B 1 130 ? 92.673 59.600 60.804 1.00 10.28 127 LEU B O 1
ATOM 3067 N N . GLN B 1 131 ? 91.232 61.291 61.181 1.00 9.72 128 GLN B N 1
ATOM 3068 C CA . GLN B 1 131 ? 90.730 61.288 59.792 1.00 10.54 128 GLN B CA 1
ATOM 3069 C C . GLN B 1 131 ? 91.779 61.799 58.828 1.00 11.25 128 GLN B C 1
ATOM 3070 O O . GLN B 1 131 ? 91.862 61.316 57.715 1.00 10.62 128 GLN B O 1
ATOM 3076 N N . ILE B 1 132 ? 92.575 62.766 59.258 1.00 10.22 129 ILE B N 1
ATOM 3077 C CA . ILE B 1 132 ? 93.687 63.244 58.434 1.00 10.67 129 ILE B CA 1
ATOM 3078 C C . ILE B 1 132 ? 94.664 62.104 58.254 1.00 11.48 129 ILE B C 1
ATOM 3079 O O . ILE B 1 132 ? 95.126 61.847 57.146 1.00 12.63 129 ILE B O 1
ATOM 3084 N N . HIS B 1 133 ? 94.959 61.396 59.346 1.00 10.63 130 HIS B N 1
ATOM 3085 C CA . HIS B 1 133 ? 95.894 60.263 59.289 1.00 11.26 130 HIS B CA 1
ATOM 3086 C C . HIS B 1 133 ? 95.406 59.046 58.494 1.00 11.79 130 HIS B C 1
ATOM 3087 O O . HIS B 1 133 ? 96.248 58.286 57.957 1.00 13.05 130 HIS B O 1
ATOM 3094 N N . LYS B 1 134 ? 94.094 58.900 58.348 1.00 11.32 131 LYS B N 1
ATOM 3095 C CA . LYS B 1 134 ? 93.522 57.902 57.437 1.00 12.61 131 LYS B CA 1
ATOM 3096 C C . LYS B 1 134 ? 93.875 58.162 55.981 1.00 13.44 131 LYS B C 1
ATOM 3097 O O . LYS B 1 134 ? 93.993 57.220 55.210 1.00 13.40 131 LYS B O 1
ATOM 3103 N N . LYS B 1 135 ? 94.034 59.438 55.608 1.00 12.65 132 LYS B N 1
ATOM 3104 C CA . LYS B 1 135 ? 94.514 59.824 54.271 1.00 13.14 132 LYS B CA 1
ATOM 3105 C C . LYS B 1 135 ? 96.014 59.692 54.185 1.00 14.13 132 LYS B C 1
ATOM 3106 O O . LYS B 1 135 ? 96.548 59.149 53.193 1.00 12.77 132 LYS B O 1
ATOM 3112 N N . ASN B 1 136 ? 96.730 60.183 55.200 1.00 12.42 133 ASN B N 1
ATOM 3113 C CA . ASN B 1 136 ? 98.181 60.061 55.237 1.00 13.17 133 ASN B CA 1
ATOM 3114 C C . ASN B 1 136 ? 98.697 60.138 56.661 1.00 13.90 133 ASN B C 1
ATOM 3115 O O . ASN B 1 136 ? 98.664 61.198 57.253 1.00 12.76 133 ASN B O 1
ATOM 3120 N N . PRO B 1 137 ? 99.236 59.030 57.180 1.00 14.16 134 PRO B N 1
ATOM 3121 C CA . PRO B 1 137 ? 99.611 58.949 58.584 1.00 14.87 134 PRO B CA 1
ATOM 3122 C C . PRO B 1 137 ? 100.840 59.764 58.915 1.00 14.55 134 PRO B C 1
ATOM 3123 O O . PRO B 1 137 ? 101.124 59.989 60.070 1.00 16.57 134 PRO B O 1
ATOM 3127 N N . ASN B 1 138 ? 101.543 60.258 57.901 1.00 14.93 135 ASN B N 1
ATOM 3128 C CA . ASN B 1 138 ? 102.740 61.035 58.158 1.00 15.58 135 ASN B CA 1
ATOM 3129 C C . ASN B 1 138 ? 102.553 62.544 58.158 1.00 14.92 135 ASN B C 1
ATOM 3130 O O . ASN B 1 138 ? 103.514 63.274 58.412 1.00 15.70 135 ASN B O 1
ATOM 3135 N N . ILE B 1 139 ? 101.316 63.003 57.942 1.00 13.43 136 ILE B N 1
ATOM 3136 C CA . ILE B 1 139 ? 100.980 64.418 58.132 1.00 12.53 136 ILE B CA 1
ATOM 3137 C C . ILE B 1 139 ? 101.070 64.713 59.632 1.00 13.32 136 ILE B C 1
ATOM 3138 O O . ILE B 1 139 ? 100.532 63.970 60.484 1.00 13.32 136 ILE B O 1
ATOM 3143 N N . GLU B 1 140 ? 101.755 65.797 59.962 1.00 12.55 137 GLU B N 1
ATOM 3144 C CA . GLU B 1 140 ? 101.912 66.239 61.335 1.00 12.45 137 GLU B CA 1
ATOM 3145 C C . GLU B 1 140 ? 100.682 67.053 61.653 1.00 11.82 137 GLU B C 1
ATOM 3146 O O . GLU B 1 140 ? 100.412 68.044 60.970 1.00 11.64 137 GLU B O 1
ATOM 3152 N N . VAL B 1 141 ? 99.935 66.621 62.667 1.00 10.92 138 VAL B N 1
ATOM 3153 C CA . VAL B 1 141 ? 98.700 67.317 63.095 1.00 11.05 138 VAL B CA 1
ATOM 3154 C C . VAL B 1 141 ? 98.818 67.833 64.532 1.00 10.90 138 VAL B C 1
ATOM 3155 O O . VAL B 1 141 ? 99.084 67.066 65.446 1.00 13.46 138 VAL B O 1
ATOM 3159 N N . TYR B 1 142 ? 98.702 69.152 64.682 1.00 11.19 139 TYR B N 1
ATOM 3160 C CA . TYR B 1 142 ? 98.722 69.819 65.982 1.00 11.90 139 TYR B CA 1
ATOM 3161 C C . TYR B 1 142 ? 97.311 70.348 66.284 1.00 12.04 139 TYR B C 1
ATOM 3162 O O . TYR B 1 142 ? 96.722 71.064 65.479 1.00 12.45 139 TYR B O 1
ATOM 3171 N N . SER B 1 143 ? 96.783 69.955 67.429 1.00 12.28 140 SER B N 1
ATOM 3172 C CA . SER B 1 143 ? 95.409 70.275 67.776 1.00 12.51 140 SER B CA 1
ATOM 3173 C C . SER B 1 143 ? 95.345 71.001 69.103 1.00 13.43 140 SER B C 1
ATOM 3174 O O . SER B 1 143 ? 96.073 70.646 70.052 1.00 13.83 140 SER B O 1
ATOM 3177 N N . ASN B 1 144 ? 94.464 71.997 69.191 1.00 11.97 141 ASN B N 1
ATOM 3178 C CA . ASN B 1 144 ? 94.259 72.720 70.451 1.00 12.03 141 ASN B CA 1
ATOM 3179 C C . ASN B 1 144 ? 92.792 73.129 70.606 1.00 10.88 141 ASN B C 1
ATOM 3180 O O . ASN B 1 144 ? 92.260 73.764 69.731 1.00 10.96 141 ASN B O 1
ATOM 3185 N N . PRO B 1 145 ? 92.162 72.793 71.764 1.00 9.99 142 PRO B N 1
ATOM 3186 C CA . PRO B 1 145 ? 90.788 73.260 71.984 1.00 10.16 142 PRO B CA 1
ATOM 3187 C C . PRO B 1 145 ? 90.721 74.778 72.251 1.00 10.41 142 PRO B C 1
ATOM 3188 O O . PRO B 1 145 ? 91.671 75.361 72.774 1.00 11.49 142 PRO B O 1
ATOM 3192 N N . CYS B 1 146 ? 89.614 75.421 71.864 1.00 10.30 143 CYS B N 1
ATOM 3193 C CA . CYS B 1 146 ? 89.419 76.847 72.112 1.00 9.79 143 CYS B CA 1
ATOM 3194 C C . CYS B 1 146 ? 88.107 77.032 72.849 1.00 9.10 143 CYS B C 1
ATOM 3195 O O . CYS B 1 146 ? 87.166 77.636 72.325 1.00 10.11 143 CYS B O 1
ATOM 3198 N N . GLY B 1 147 ? 88.045 76.506 74.069 1.00 9.96 144 GLY B N 1
ATOM 3199 C CA . GLY B 1 147 ? 86.764 76.360 74.777 1.00 9.23 144 GLY B CA 1
ATOM 3200 C C . GLY B 1 147 ? 85.865 77.583 74.833 1.00 9.81 144 GLY B C 1
ATOM 3201 O O . GLY B 1 147 ? 84.649 77.473 74.612 1.00 10.44 144 GLY B O 1
ATOM 3202 N N . LEU B 1 148 ? 86.445 78.760 75.105 1.00 8.19 145 LEU B N 1
ATOM 3203 C CA . LEU B 1 148 ? 85.658 79.981 75.253 1.00 8.41 145 LEU B CA 1
ATOM 3204 C C . LEU B 1 148 ? 85.101 80.549 73.962 1.00 8.06 145 LEU B C 1
ATOM 3205 O O . LEU B 1 148 ? 84.137 81.336 74.014 1.00 8.07 145 LEU B O 1
ATOM 3210 N N . PHE B 1 149 ? 85.640 80.148 72.805 1.00 8.41 146 PHE B N 1
ATOM 3211 C CA . PHE B 1 149 ? 85.235 80.835 71.584 1.00 8.72 146 PHE B CA 1
ATOM 3212 C C . PHE B 1 149 ? 83.717 80.790 71.282 1.00 7.95 146 PHE B C 1
ATOM 3213 O O . PHE B 1 149 ? 83.134 81.787 70.846 1.00 8.60 146 PHE B O 1
ATOM 3221 N N . VAL B 1 150 ? 83.081 79.640 71.449 1.00 9.29 147 VAL B N 1
ATOM 3222 C CA . VAL B 1 150 ? 81.681 79.514 71.113 1.00 8.06 147 VAL B CA 1
ATOM 3223 C C . VAL B 1 150 ? 80.817 80.514 71.880 1.00 8.27 147 VAL B C 1
ATOM 3224 O O . VAL B 1 150 ? 80.062 81.282 71.275 1.00 8.48 147 VAL B O 1
ATOM 3228 N N . SER B 1 151 ? 80.913 80.529 73.207 1.00 8.12 148 SER B N 1
ATOM 3229 C CA . SER B 1 151 ? 80.092 81.467 73.992 1.00 8.22 148 SER B CA 1
ATOM 3230 C C . SER B 1 151 ? 80.439 82.935 73.686 1.00 9.08 148 SER B C 1
ATOM 3231 O O . SER B 1 151 ? 79.564 83.774 73.570 1.00 9.31 148 SER B O 1
ATOM 3242 N N . ILE B 1 153 ? 81.500 84.257 70.967 1.00 7.85 150 ILE B N 1
ATOM 3243 C CA . ILE B 1 153 ? 80.941 84.661 69.687 1.00 8.53 150 ILE B CA 1
ATOM 3244 C C . ILE B 1 153 ? 79.418 84.805 69.791 1.00 8.85 150 ILE B C 1
ATOM 3245 O O . ILE B 1 153 ? 78.811 85.754 69.259 1.00 10.29 150 ILE B O 1
ATOM 3250 N N . GLU B 1 154 ? 78.784 83.874 70.506 1.00 9.14 151 GLU B N 1
ATOM 3251 C CA . GLU B 1 154 ? 77.325 83.936 70.678 1.00 10.08 151 GLU B CA 1
ATOM 3252 C C . GLU B 1 154 ? 76.903 85.138 71.513 1.00 11.06 151 GLU B C 1
ATOM 3253 O O . GLU B 1 154 ? 75.781 85.624 71.354 1.00 12.29 151 GLU B O 1
ATOM 3259 N N . GLU B 1 155 ? 77.800 85.624 72.374 1.00 9.89 152 GLU B N 1
ATOM 3260 C CA . GLU B 1 155 ? 77.536 86.822 73.172 1.00 11.26 152 GLU B CA 1
ATOM 3261 C C . GLU B 1 155 ? 77.849 88.110 72.418 1.00 12.81 152 GLU B C 1
ATOM 3262 O O . GLU B 1 155 ? 77.713 89.197 72.969 1.00 15.88 152 GLU B O 1
ATOM 3268 N N . GLY B 1 156 ? 78.317 87.980 71.189 1.00 13.65 153 GLY B N 1
ATOM 3269 C CA . GLY B 1 156 ? 78.545 89.152 70.329 1.00 14.64 153 GLY B CA 1
ATOM 3270 C C . GLY B 1 156 ? 79.947 89.697 70.328 1.00 15.50 153 GLY B C 1
ATOM 3271 O O . GLY B 1 156 ? 80.172 90.767 69.736 1.00 16.94 153 GLY B O 1
ATOM 3272 N N . PHE B 1 157 ? 80.898 89.023 70.982 1.00 14.60 154 PHE B N 1
ATOM 3273 C CA . PHE B 1 157 ? 82.288 89.463 70.984 1.00 14.12 154 PHE B CA 1
ATOM 3274 C C . PHE B 1 157 ? 82.926 88.838 69.746 1.00 14.23 154 PHE B C 1
ATOM 3275 O O . PHE B 1 157 ? 83.330 87.680 69.776 1.00 12.28 154 PHE B O 1
ATOM 3283 N N . VAL B 1 158 ? 82.986 89.606 68.662 1.00 14.55 155 VAL B N 1
ATOM 3284 C CA . VAL B 1 158 ? 83.360 89.073 67.320 1.00 16.07 155 VAL B CA 1
ATOM 3285 C C . VAL B 1 158 ? 84.557 89.799 66.682 1.00 16.38 155 VAL B C 1
ATOM 3286 O O . VAL B 1 158 ? 85.034 89.415 65.604 1.00 16.98 155 VAL B O 1
ATOM 3290 N N . SER B 1 159 ? 85.044 90.820 67.361 1.00 17.15 156 SER B N 1
ATOM 3291 C CA . SER B 1 159 ? 86.268 91.516 67.002 1.00 17.90 156 SER B CA 1
ATOM 3292 C C . SER B 1 159 ? 86.692 92.366 68.177 1.00 18.14 156 SER B C 1
ATOM 3293 O O . SER B 1 159 ? 85.956 92.497 69.141 1.00 18.26 156 SER B O 1
ATOM 3296 N N . GLY B 1 160 ? 87.883 92.933 68.113 1.00 17.96 157 GLY B N 1
ATOM 3297 C CA . GLY B 1 160 ? 88.362 93.787 69.197 1.00 18.63 157 GLY B CA 1
ATOM 3298 C C . GLY B 1 160 ? 89.310 93.132 70.188 1.00 19.05 157 GLY B C 1
ATOM 3299 O O . GLY B 1 160 ? 89.790 91.992 70.013 1.00 18.07 157 GLY B O 1
ATOM 3300 N N . HIS B 1 161 ? 89.610 93.869 71.248 1.00 18.86 158 HIS B N 1
ATOM 3301 C CA . HIS B 1 161 ? 90.742 93.525 72.090 1.00 20.24 158 HIS B CA 1
ATOM 3302 C C . HIS B 1 161 ? 90.471 92.241 72.888 1.00 18.47 158 HIS B C 1
ATOM 3303 O O . HIS B 1 161 ? 91.360 91.434 73.062 1.00 18.82 158 HIS B O 1
ATOM 3310 N N . ILE B 1 162 ? 89.257 92.061 73.377 1.00 18.68 159 ILE B N 1
ATOM 3311 C CA . ILE B 1 162 ? 88.932 90.789 74.103 1.00 17.85 159 ILE B CA 1
ATOM 3312 C C . ILE B 1 162 ? 89.120 89.557 73.210 1.00 16.82 159 ILE B C 1
ATOM 3313 O O . ILE B 1 162 ? 89.763 88.555 73.601 1.00 16.27 159 ILE B O 1
ATOM 3318 N N . VAL B 1 163 ? 88.558 89.618 72.016 1.00 16.61 160 VAL B N 1
ATOM 3319 C CA . VAL B 1 163 ? 88.656 88.515 71.061 1.00 14.08 160 VAL B CA 1
ATOM 3320 C C . VAL B 1 163 ? 90.117 88.246 70.756 1.00 15.78 160 VAL B C 1
ATOM 3321 O O . VAL B 1 163 ? 90.581 87.105 70.785 1.00 13.64 160 VAL B O 1
ATOM 3325 N N . GLU B 1 164 ? 90.874 89.310 70.509 1.00 16.72 161 GLU B N 1
ATOM 3326 C CA . GLU B 1 164 ? 92.308 89.140 70.267 1.00 17.28 161 GLU B CA 1
ATOM 3327 C C . GLU B 1 164 ? 93.078 88.510 71.432 1.00 16.35 161 GLU B C 1
ATOM 3328 O O . GLU B 1 164 ? 93.906 87.646 71.230 1.00 17.24 161 GLU B O 1
ATOM 3334 N N . LEU B 1 165 ? 92.786 88.900 72.672 1.00 15.90 162 LEU B N 1
ATOM 3335 C CA . LEU B 1 165 ? 93.463 88.310 73.797 1.00 15.14 162 LEU B CA 1
ATOM 3336 C C . LEU B 1 165 ? 93.086 86.846 74.048 1.00 14.13 162 LEU B C 1
ATOM 3337 O O . LEU B 1 165 ? 93.942 86.070 74.393 1.00 14.06 162 LEU B O 1
ATOM 3342 N N . VAL B 1 166 ? 91.795 86.509 73.924 1.00 13.75 163 VAL B N 1
ATOM 3343 C CA . VAL B 1 166 ? 91.385 85.118 74.050 1.00 13.35 163 VAL B CA 1
ATOM 3344 C C . VAL B 1 166 ? 92.049 84.278 72.931 1.00 12.27 163 VAL B C 1
ATOM 3345 O O . VAL B 1 166 ? 92.538 83.204 73.197 1.00 13.71 163 VAL B O 1
ATOM 3349 N N . ALA B 1 167 ? 92.054 84.787 71.695 1.00 12.73 164 ALA B N 1
ATOM 3350 C CA . ALA B 1 167 ? 92.699 84.082 70.584 1.00 12.86 164 ALA B CA 1
ATOM 3351 C C . ALA B 1 167 ? 94.200 83.902 70.850 1.00 14.66 164 ALA B C 1
ATOM 3352 O O . ALA B 1 167 ? 94.758 82.822 70.595 1.00 15.18 164 ALA B O 1
ATOM 3354 N N . LYS B 1 168 ? 94.867 84.924 71.378 1.00 14.82 165 LYS B N 1
ATOM 3355 C CA . LYS B 1 168 ? 96.315 84.764 71.709 1.00 16.68 165 LYS B CA 1
ATOM 3356 C C . LYS B 1 168 ? 96.520 83.633 72.694 1.00 16.45 165 LYS B C 1
ATOM 3357 O O . LYS B 1 168 ? 97.448 82.820 72.548 1.00 16.63 165 LYS B O 1
ATOM 3363 N N . GLU B 1 169 ? 95.630 83.522 73.684 1.00 15.84 166 GLU B N 1
ATOM 3364 C CA . GLU B 1 169 ? 95.735 82.467 74.679 1.00 17.18 166 GLU B CA 1
ATOM 3365 C C . GLU B 1 169 ? 95.710 81.070 74.044 1.00 16.22 166 GLU B C 1
ATOM 3366 O O . GLU B 1 169 ? 96.497 80.204 74.423 1.00 17.79 166 GLU B O 1
ATOM 3372 N N . TYR B 1 170 ? 94.816 80.862 73.073 1.00 15.00 167 TYR B N 1
ATOM 3373 C CA . TYR B 1 170 ? 94.628 79.569 72.461 1.00 14.11 167 TYR B CA 1
ATOM 3374 C C . TYR B 1 170 ? 95.584 79.305 71.290 1.00 15.06 167 TYR B C 1
ATOM 3375 O O . TYR B 1 170 ? 95.903 78.150 71.004 1.00 16.32 167 TYR B O 1
ATOM 3384 N N . LEU B 1 171 ? 95.984 80.341 70.589 1.00 15.45 168 LEU B N 1
ATOM 3385 C CA . LEU B 1 171 ? 96.753 80.163 69.334 1.00 16.41 168 LEU B CA 1
ATOM 3386 C C . LEU B 1 171 ? 98.257 80.231 69.517 1.00 17.67 168 LEU B C 1
ATOM 3387 O O . LEU B 1 171 ? 99.006 79.857 68.602 1.00 16.45 168 LEU B O 1
ATOM 3392 N N A SER B 1 172 ? 98.707 80.686 70.685 0.50 18.35 169 SER B N 1
ATOM 3393 N N B SER B 1 172 ? 98.702 80.678 70.690 0.50 18.43 169 SER B N 1
ATOM 3394 C CA A SER B 1 172 ? 100.143 80.751 70.973 0.50 19.33 169 SER B CA 1
ATOM 3395 C CA B SER B 1 172 ? 100.133 80.726 71.009 0.50 19.51 169 SER B CA 1
ATOM 3396 C C A SER B 1 172 ? 100.787 79.358 70.901 0.50 19.66 169 SER B C 1
ATOM 3397 C C B SER B 1 172 ? 100.783 79.353 70.898 0.50 19.75 169 SER B C 1
ATOM 3398 O O A SER B 1 172 ? 101.963 79.241 70.528 0.50 20.37 169 SER B O 1
ATOM 3399 O O B SER B 1 172 ? 101.954 79.244 70.507 0.50 20.45 169 SER B O 1
ATOM 3404 N N . TYR B 1 173 ? 100.019 78.315 71.232 1.00 19.34 170 TYR B N 1
ATOM 3405 C CA . TYR B 1 173 ? 100.459 76.927 71.081 1.00 19.49 170 TYR B CA 1
ATOM 3406 C C . TYR B 1 173 ? 101.068 76.648 69.695 1.00 18.60 170 TYR B C 1
ATOM 3407 O O . TYR B 1 173 ? 101.938 75.801 69.607 1.00 19.50 170 TYR B O 1
ATOM 3416 N N . PHE B 1 174 ? 100.600 77.339 68.648 1.00 19.04 171 PHE B N 1
ATOM 3417 C CA . PHE B 1 174 ? 101.011 77.036 67.269 1.00 19.24 171 PHE B CA 1
ATOM 3418 C C . PHE B 1 174 ? 102.244 77.800 66.816 1.00 20.79 171 PHE B C 1
ATOM 3419 O O . PHE B 1 174 ? 102.769 77.526 65.753 1.00 20.17 171 PHE B O 1
ATOM 3427 N N . HIS B 1 175 ? 102.691 78.778 67.593 1.00 23.41 172 HIS B N 1
ATOM 3428 C CA . HIS B 1 175 ? 103.729 79.676 67.057 1.00 25.24 172 HIS B CA 1
ATOM 3429 C C . HIS B 1 175 ? 105.028 78.958 66.685 1.00 26.24 172 HIS B C 1
ATOM 3430 O O . HIS B 1 175 ? 105.645 79.311 65.676 1.00 28.04 172 HIS B O 1
ATOM 3437 N N . ASP B 1 176 ? 105.422 77.952 67.449 1.00 26.79 173 ASP B N 1
ATOM 3438 C CA . ASP B 1 176 ? 106.658 77.215 67.128 1.00 27.71 173 ASP B CA 1
ATOM 3439 C C . ASP B 1 176 ? 106.428 75.951 66.276 1.00 26.64 173 ASP B C 1
ATOM 3440 O O . ASP B 1 176 ? 107.367 75.174 66.088 1.00 27.35 173 ASP B O 1
ATOM 3445 N N . LYS B 1 177 ? 105.213 75.732 65.756 1.00 24.48 174 LYS B N 1
ATOM 3446 C CA . LYS B 1 177 ? 104.893 74.434 65.130 1.00 24.07 174 LYS B CA 1
ATOM 3447 C C . LYS B 1 177 ? 105.045 74.422 63.614 1.00 22.78 174 LYS B C 1
ATOM 3448 O O . LYS B 1 177 ? 104.926 73.357 63.004 1.00 23.22 174 LYS B O 1
ATOM 3454 N N . ASN B 1 178 ? 105.271 75.583 63.002 1.00 22.07 175 ASN B N 1
ATOM 3455 C CA . ASN B 1 178 ? 105.439 75.690 61.565 1.00 22.04 175 ASN B CA 1
ATOM 3456 C C . ASN B 1 178 ? 104.278 75.039 60.787 1.00 19.96 175 ASN B C 1
ATOM 3457 O O . ASN B 1 178 ? 104.477 74.309 59.800 1.00 18.77 175 ASN B O 1
ATOM 3462 N N . ILE B 1 179 ? 103.047 75.312 61.215 1.00 17.40 176 ILE B N 1
ATOM 3463 C CA . ILE B 1 179 ? 101.895 74.797 60.463 1.00 15.67 176 ILE B CA 1
ATOM 3464 C C . ILE B 1 179 ? 101.730 75.502 59.105 1.00 14.72 176 ILE B C 1
ATOM 3465 O O . ILE B 1 179 ? 101.997 76.715 58.955 1.00 15.20 176 ILE B O 1
ATOM 3470 N N . GLN B 1 180 ? 101.255 74.751 58.110 1.00 14.55 177 GLN B N 1
ATOM 3471 C CA . GLN B 1 180 ? 100.966 75.275 56.775 1.00 14.37 177 GLN B CA 1
ATOM 3472 C C . GLN B 1 180 ? 99.553 75.804 56.598 1.00 13.20 177 GLN B C 1
ATOM 3473 O O . GLN B 1 180 ? 99.271 76.577 55.679 1.00 13.28 177 GLN B O 1
ATOM 3479 N N . ALA B 1 181 ? 98.646 75.344 57.463 1.00 12.37 178 ALA B N 1
ATOM 3480 C CA . ALA B 1 181 ? 97.260 75.800 57.437 1.00 11.16 178 ALA B CA 1
ATOM 3481 C C . ALA B 1 181 ? 96.657 75.483 58.800 1.00 10.27 178 ALA B C 1
ATOM 3482 O O . ALA B 1 181 ? 97.147 74.603 59.543 1.00 11.70 178 ALA B O 1
ATOM 3484 N N . LEU B 1 182 ? 95.627 76.227 59.133 1.00 11.25 179 LEU B N 1
ATOM 3485 C CA . LEU B 1 182 ? 94.890 76.056 60.385 1.00 10.18 179 LEU B CA 1
ATOM 3486 C C . LEU B 1 182 ? 93.435 75.761 60.018 1.00 9.43 179 LEU B C 1
ATOM 3487 O O . LEU B 1 182 ? 92.750 76.607 59.410 1.00 10.64 179 LEU B O 1
ATOM 3492 N N . ILE B 1 183 ? 92.948 74.587 60.426 1.00 9.59 180 ILE B N 1
ATOM 3493 C CA . ILE B 1 183 ? 91.539 74.237 60.238 1.00 9.85 180 ILE B CA 1
ATOM 3494 C C . ILE B 1 183 ? 90.699 74.925 61.295 1.00 9.28 180 ILE B C 1
ATOM 3495 O O . ILE B 1 183 ? 90.900 74.735 62.519 1.00 9.30 180 ILE B O 1
ATOM 3500 N N . LEU B 1 184 ? 89.742 75.719 60.809 1.00 9.25 181 LEU B N 1
ATOM 3501 C CA . LEU B 1 184 ? 88.715 76.322 61.662 1.00 9.75 181 LEU B CA 1
ATOM 3502 C C . LEU B 1 184 ? 87.610 75.250 61.906 1.00 8.72 181 LEU B C 1
ATOM 3503 O O . LEU B 1 184 ? 86.521 75.213 61.228 1.00 9.56 181 LEU B O 1
ATOM 3508 N N . GLY B 1 185 ? 87.927 74.341 62.827 1.00 9.26 182 GLY B N 1
ATOM 3509 C CA . GLY B 1 185 ? 87.153 73.117 63.062 1.00 8.88 182 GLY B CA 1
ATOM 3510 C C . GLY B 1 185 ? 85.963 73.258 64.000 1.00 8.53 182 GLY B C 1
ATOM 3511 O O . GLY B 1 185 ? 85.601 72.316 64.690 1.00 7.38 182 GLY B O 1
ATOM 3512 N N . CYS B 1 186 ? 85.337 74.428 63.947 1.00 8.27 183 CYS B N 1
ATOM 3513 C CA . CYS B 1 186 ? 84.081 74.714 64.628 1.00 8.18 183 CYS B CA 1
ATOM 3514 C C . CYS B 1 186 ? 83.334 75.715 63.779 1.00 8.96 183 CYS B C 1
ATOM 3515 O O . CYS B 1 186 ? 83.922 76.671 63.258 1.00 7.78 183 CYS B O 1
ATOM 3518 N N . THR B 1 187 ? 82.036 75.522 63.640 1.00 8.25 184 THR B N 1
ATOM 3519 C CA . THR B 1 187 ? 81.217 76.411 62.801 1.00 9.21 184 THR B CA 1
ATOM 3520 C C . THR B 1 187 ? 81.340 77.901 63.148 1.00 9.80 184 THR B C 1
ATOM 3521 O O . THR B 1 187 ? 81.136 78.770 62.272 1.00 10.94 184 THR B O 1
ATOM 3525 N N . HIS B 1 188 ? 81.587 78.186 64.427 1.00 8.93 185 HIS B N 1
ATOM 3526 C CA . HIS B 1 188 ? 81.576 79.560 64.911 1.00 8.92 185 HIS B CA 1
ATOM 3527 C C . HIS B 1 188 ? 82.832 80.344 64.523 1.00 9.35 185 HIS B C 1
ATOM 3528 O O . HIS B 1 188 ? 82.798 81.568 64.492 1.00 11.26 185 HIS B O 1
ATOM 3535 N N . TYR B 1 189 ? 83.934 79.641 64.279 1.00 9.19 186 TYR B N 1
ATOM 3536 C CA . TYR B 1 189 ? 85.249 80.310 64.256 1.00 9.66 186 TYR B CA 1
ATOM 3537 C C . TYR B 1 189 ? 85.470 81.199 63.028 1.00 10.45 186 TYR B C 1
ATOM 3538 O O . TYR B 1 189 ? 86.194 82.185 63.157 1.00 10.78 186 TYR B O 1
ATOM 3547 N N . PRO B 1 190 ? 84.914 80.843 61.853 1.00 10.32 187 PRO B N 1
ATOM 3548 C CA . PRO B 1 190 ? 85.097 81.771 60.703 1.00 11.71 187 PRO B CA 1
ATOM 3549 C C . PRO B 1 190 ? 84.598 83.215 60.949 1.00 12.76 187 PRO B C 1
ATOM 3550 O O . PRO B 1 190 ? 85.123 84.137 60.326 1.00 13.58 187 PRO B O 1
ATOM 3554 N N . ILE B 1 191 ? 83.637 83.431 61.851 1.00 12.73 188 ILE B N 1
ATOM 3555 C CA . ILE B 1 191 ? 83.192 84.786 62.240 1.00 13.69 188 ILE B CA 1
ATOM 3556 C C . ILE B 1 191 ? 84.316 85.671 62.702 1.00 12.90 188 ILE B C 1
ATOM 3557 O O . ILE B 1 191 ? 84.285 86.887 62.441 1.00 14.19 188 ILE B O 1
ATOM 3562 N N . ILE B 1 192 ? 85.299 85.079 63.378 1.00 12.29 189 ILE B N 1
ATOM 3563 C CA . ILE B 1 192 ? 86.427 85.801 63.940 1.00 11.67 189 ILE B CA 1
ATOM 3564 C C . ILE B 1 192 ? 87.730 85.588 63.142 1.00 12.13 189 ILE B C 1
ATOM 3565 O O . ILE B 1 192 ? 88.817 85.798 63.670 1.00 12.23 189 ILE B O 1
ATOM 3570 N N . LYS B 1 193 ? 87.605 85.153 61.899 1.00 13.38 190 LYS B N 1
ATOM 3571 C CA . LYS B 1 193 ? 88.793 84.811 61.117 1.00 15.19 190 LYS B CA 1
ATOM 3572 C C . LYS B 1 193 ? 89.790 85.964 61.003 1.00 15.09 190 LYS B C 1
ATOM 3573 O O . LYS B 1 193 ? 91.014 85.726 61.004 1.00 16.10 190 LYS B O 1
ATOM 3579 N N . GLU B 1 194 ? 89.281 87.185 60.903 1.00 15.92 191 GLU B N 1
ATOM 3580 C CA . GLU B 1 194 ? 90.170 88.363 60.820 1.00 17.90 191 GLU B CA 1
ATOM 3581 C C . GLU B 1 194 ? 91.004 88.542 62.083 1.00 16.98 191 GLU B C 1
ATOM 3582 O O . GLU B 1 194 ? 92.186 88.888 61.999 1.00 17.74 191 GLU B O 1
ATOM 3588 N N . SER B 1 195 ? 90.425 88.295 63.259 1.00 16.20 192 SER B N 1
ATOM 3589 C CA . SER B 1 195 ? 91.193 88.330 64.501 1.00 16.20 192 SER B CA 1
ATOM 3590 C C . SER B 1 195 ? 92.186 87.184 64.547 1.00 15.87 192 SER B C 1
ATOM 3591 O O . SER B 1 195 ? 93.300 87.356 64.982 1.00 16.94 192 SER B O 1
ATOM 3594 N N . ILE B 1 196 ? 91.787 85.994 64.106 1.00 14.98 193 ILE B N 1
ATOM 3595 C CA . ILE B 1 196 ? 92.709 84.859 64.083 1.00 15.27 193 ILE B CA 1
ATOM 3596 C C . ILE B 1 196 ? 93.917 85.169 63.176 1.00 16.75 193 ILE B C 1
ATOM 3597 O O . ILE B 1 196 ? 95.048 84.925 63.551 1.00 15.94 193 ILE B O 1
ATOM 3602 N N . ALA B 1 197 ? 93.640 85.691 61.994 1.00 18.17 194 ALA B N 1
ATOM 3603 C CA . ALA B 1 197 ? 94.668 86.003 60.987 1.00 20.12 194 ALA B CA 1
ATOM 3604 C C . ALA B 1 197 ? 95.709 86.997 61.507 1.00 22.21 194 ALA B C 1
ATOM 3605 O O . ALA B 1 197 ? 96.874 86.949 61.085 1.00 23.36 194 ALA B O 1
ATOM 3607 N N . LYS B 1 198 ? 95.302 87.892 62.411 1.00 23.05 195 LYS B N 1
ATOM 3608 C CA . LYS B 1 198 ? 96.262 88.852 63.058 1.00 24.95 195 LYS B CA 1
ATOM 3609 C C . LYS B 1 198 ? 97.293 88.168 63.964 1.00 25.10 195 LYS B C 1
ATOM 3610 O O . LYS B 1 198 ? 98.440 88.632 64.079 1.00 25.19 195 LYS B O 1
ATOM 3616 N N . ILE B 1 199 ? 96.878 87.093 64.634 1.00 24.18 196 ILE B N 1
ATOM 3617 C CA . ILE B 1 199 ? 97.717 86.373 65.589 1.00 24.62 196 ILE B CA 1
ATOM 3618 C C . ILE B 1 199 ? 98.574 85.284 64.922 1.00 24.50 196 ILE B C 1
ATOM 3619 O O . ILE B 1 199 ? 99.738 85.067 65.284 1.00 25.28 196 ILE B O 1
ATOM 3624 N N . LEU B 1 200 ? 97.982 84.580 63.965 1.00 24.48 197 LEU B N 1
ATOM 3625 C CA . LEU B 1 200 ? 98.611 83.436 63.361 1.00 24.84 197 LEU B CA 1
ATOM 3626 C C . LEU B 1 200 ? 98.452 83.561 61.867 1.00 25.37 197 LEU B C 1
ATOM 3627 O O . LEU B 1 200 ? 97.407 83.251 61.302 1.00 25.19 197 LEU B O 1
ATOM 3632 N N . ASP B 1 201 ? 99.512 84.033 61.234 1.00 25.44 198 ASP B N 1
ATOM 3633 C CA . ASP B 1 201 ? 99.519 84.366 59.822 1.00 26.20 198 ASP B CA 1
ATOM 3634 C C . ASP B 1 201 ? 99.718 83.125 58.948 1.00 25.09 198 ASP B C 1
ATOM 3635 O O . ASP B 1 201 ? 100.795 82.889 58.383 1.00 26.00 198 ASP B O 1
ATOM 3640 N N . VAL B 1 202 ? 98.681 82.291 58.876 1.00 23.04 199 VAL B N 1
ATOM 3641 C CA . VAL B 1 202 ? 98.700 81.099 58.027 1.00 20.48 199 VAL B CA 1
ATOM 3642 C C . VAL B 1 202 ? 97.369 80.938 57.320 1.00 19.25 199 VAL B C 1
ATOM 3643 O O . VAL B 1 202 ? 96.395 81.590 57.697 1.00 18.96 199 VAL B O 1
ATOM 3647 N N . LYS B 1 203 ? 97.324 80.085 56.299 1.00 17.86 200 LYS B N 1
ATOM 3648 C CA . LYS B 1 203 ? 96.106 79.826 55.553 1.00 18.20 200 LYS B CA 1
ATOM 3649 C C . LYS B 1 203 ? 95.038 79.277 56.514 1.00 16.03 200 LYS B C 1
ATOM 3650 O O . LYS B 1 203 ? 95.303 78.315 57.208 1.00 15.11 200 LYS B O 1
ATOM 3656 N N . LEU B 1 204 ? 93.879 79.925 56.551 1.00 15.03 201 LEU B N 1
ATOM 3657 C CA . LEU B 1 204 ? 92.766 79.439 57.390 1.00 14.10 201 LEU B CA 1
ATOM 3658 C C . LEU B 1 204 ? 91.774 78.641 56.552 1.00 14.66 201 LEU B C 1
ATOM 3659 O O . LEU B 1 204 ? 91.301 79.107 55.510 1.00 16.00 201 LEU B O 1
ATOM 3664 N N . ILE B 1 205 ? 91.423 77.438 57.019 1.00 12.59 202 ILE B N 1
ATOM 3665 C CA . ILE B 1 205 ? 90.567 76.540 56.289 1.00 13.61 202 ILE B CA 1
ATOM 3666 C C . ILE B 1 205 ? 89.174 76.519 56.929 1.00 13.43 202 ILE B C 1
ATOM 3667 O O . ILE B 1 205 ? 89.020 76.139 58.092 1.00 12.59 202 ILE B O 1
ATOM 3672 N N . ASP B 1 206 ? 88.166 76.903 56.145 1.00 13.98 203 ASP B N 1
ATOM 3673 C CA . ASP B 1 206 ? 86.779 76.885 56.611 1.00 13.31 203 ASP B CA 1
ATOM 3674 C C . ASP B 1 206 ? 86.071 75.850 55.764 1.00 14.25 203 ASP B C 1
ATOM 3675 O O . ASP B 1 206 ? 85.833 76.108 54.589 1.00 15.48 203 ASP B O 1
ATOM 3680 N N . PRO B 1 207 ? 85.699 74.714 56.353 1.00 14.28 204 PRO B N 1
ATOM 3681 C CA . PRO B 1 207 ? 85.189 73.608 55.550 1.00 15.13 204 PRO B CA 1
ATOM 3682 C C . PRO B 1 207 ? 83.709 73.678 55.183 1.00 12.98 204 PRO B C 1
ATOM 3683 O O . PRO B 1 207 ? 83.229 72.786 54.504 1.00 12.80 204 PRO B O 1
ATOM 3687 N N . SER B 1 208 ? 82.958 74.682 55.638 1.00 12.31 205 SER B N 1
ATOM 3688 C CA . SER B 1 208 ? 81.500 74.688 55.353 1.00 13.11 205 SER B CA 1
ATOM 3689 C C . SER B 1 208 ? 81.094 74.670 53.905 1.00 11.94 205 SER B C 1
ATOM 3690 O O . SER B 1 208 ? 80.192 73.921 53.526 1.00 11.23 205 SER B O 1
ATOM 3693 N N . LEU B 1 209 ? 81.700 75.518 53.075 1.00 11.36 206 LEU B N 1
ATOM 3694 C CA . LEU B 1 209 ? 81.317 75.542 51.669 1.00 11.28 206 LEU B CA 1
ATOM 3695 C C . LEU B 1 209 ? 81.696 74.237 50.963 1.00 11.07 206 LEU B C 1
ATOM 3696 O O . LEU B 1 209 ? 80.924 73.729 50.168 1.00 12.50 206 LEU B O 1
ATOM 3701 N N . GLN B 1 210 ? 82.875 73.715 51.271 1.00 12.03 207 GLN B N 1
ATOM 3702 C CA . GLN B 1 210 ? 83.332 72.422 50.723 1.00 11.65 207 GLN B CA 1
ATOM 3703 C C . GLN B 1 210 ? 82.323 71.328 51.047 1.00 12.37 207 GLN B C 1
ATOM 3704 O O . GLN B 1 210 ? 81.968 70.531 50.161 1.00 11.52 207 GLN B O 1
ATOM 3710 N N . ALA B 1 211 ? 81.835 71.296 52.294 1.00 11.22 208 ALA B N 1
ATOM 3711 C CA . ALA B 1 211 ? 80.802 70.315 52.655 1.00 10.93 208 ALA B CA 1
ATOM 3712 C C . ALA B 1 211 ? 79.550 70.476 51.801 1.00 11.15 208 ALA B C 1
ATOM 3713 O O . ALA B 1 211 ? 78.969 69.504 51.292 1.00 10.33 208 ALA B O 1
ATOM 3715 N N . SER B 1 212 ? 79.122 71.724 51.614 1.00 10.99 209 SER B N 1
ATOM 3716 C CA . SER B 1 212 ? 77.971 71.983 50.746 1.00 12.14 209 SER B CA 1
ATOM 3717 C C . SER B 1 212 ? 78.208 71.521 49.305 1.00 12.05 209 SER B C 1
ATOM 3718 O O . SER B 1 212 ? 77.327 70.935 48.691 1.00 12.31 209 SER B O 1
ATOM 3721 N N . LYS B 1 213 ? 79.401 71.790 48.780 1.00 12.51 210 LYS B N 1
ATOM 3722 C CA . LYS B 1 213 ? 79.781 71.304 47.434 1.00 13.18 210 LYS B CA 1
ATOM 3723 C C . LYS B 1 213 ? 79.788 69.796 47.306 1.00 12.42 210 LYS B C 1
ATOM 3724 O O . LYS B 1 213 ? 79.396 69.280 46.257 1.00 12.39 210 LYS B O 1
ATOM 3738 N N . LEU B 1 215 ? 77.799 67.819 48.956 1.00 13.71 212 LEU B N 1
ATOM 3739 C CA . LEU B 1 215 ? 76.401 67.469 48.845 1.00 13.96 212 LEU B CA 1
ATOM 3740 C C . LEU B 1 215 ? 75.879 67.775 47.424 1.00 14.17 212 LEU B C 1
ATOM 3741 O O . LEU B 1 215 ? 75.247 66.937 46.839 1.00 14.31 212 LEU B O 1
ATOM 3746 N N . TYR B 1 216 ? 76.201 68.942 46.869 1.00 14.95 213 TYR B N 1
ATOM 3747 C CA . TYR B 1 216 ? 75.861 69.262 45.480 1.00 14.67 213 TYR B CA 1
ATOM 3748 C C . TYR B 1 216 ? 76.327 68.135 44.520 1.00 15.62 213 TYR B C 1
ATOM 3749 O O . TYR B 1 216 ? 75.543 67.642 43.696 1.00 14.79 213 TYR B O 1
ATOM 3758 N N . SER B 1 217 ? 77.591 67.715 44.635 1.00 15.67 214 SER B N 1
ATOM 3759 C CA . SER B 1 217 ? 78.114 66.735 43.677 1.00 17.69 214 SER B CA 1
ATOM 3760 C C . SER B 1 217 ? 77.351 65.436 43.771 1.00 17.82 214 SER B C 1
ATOM 3761 O O . SER B 1 217 ? 77.028 64.830 42.749 1.00 18.08 214 SER B O 1
ATOM 3764 N N . LEU B 1 218 ? 77.030 65.022 45.002 1.00 16.79 215 LEU B N 1
ATOM 3765 C CA . LEU B 1 218 ? 76.274 63.817 45.199 1.00 18.03 215 LEU B CA 1
ATOM 3766 C C . LEU B 1 218 ? 74.897 63.918 44.571 1.00 17.87 215 LEU B C 1
ATOM 3767 O O . LEU B 1 218 ? 74.472 63.006 43.876 1.00 18.99 215 LEU B O 1
ATOM 3772 N N . LEU B 1 219 ? 74.176 65.005 44.830 1.00 16.87 216 LEU B N 1
ATOM 3773 C CA . LEU B 1 219 ? 72.823 65.133 44.245 1.00 17.25 216 LEU B CA 1
ATOM 3774 C C . LEU B 1 219 ? 72.853 65.184 42.717 1.00 18.86 216 LEU B C 1
ATOM 3775 O O . LEU B 1 219 ? 72.025 64.589 42.045 1.00 18.68 216 LEU B O 1
ATOM 3780 N N . PHE B 1 220 ? 73.809 65.923 42.182 1.00 20.47 217 PHE B N 1
ATOM 3781 C CA . PHE B 1 220 ? 73.936 66.062 40.740 1.00 22.69 217 PHE B CA 1
ATOM 3782 C C . PHE B 1 220 ? 74.250 64.724 40.090 1.00 24.05 217 PHE B C 1
ATOM 3783 O O . PHE B 1 220 ? 73.590 64.315 39.117 1.00 24.48 217 PHE B O 1
ATOM 3791 N N . GLU B 1 221 ? 75.258 64.038 40.614 1.00 25.85 218 GLU B N 1
ATOM 3792 C CA . GLU B 1 221 ? 75.727 62.822 39.949 1.00 27.69 218 GLU B CA 1
ATOM 3793 C C . GLU B 1 221 ? 74.658 61.741 40.041 1.00 28.06 218 GLU B C 1
ATOM 3794 O O . GLU B 1 221 ? 74.510 60.917 39.126 1.00 27.89 218 GLU B O 1
ATOM 3800 N N . ASN B 1 222 ? 73.873 61.769 41.114 1.00 28.38 219 ASN B N 1
ATOM 3801 C CA . ASN B 1 222 ? 72.820 60.773 41.312 1.00 28.62 219 ASN B CA 1
ATOM 3802 C C . ASN B 1 222 ? 71.446 61.188 40.783 1.00 28.20 219 ASN B C 1
ATOM 3803 O O . ASN B 1 222 ? 70.467 60.482 40.998 1.00 28.99 219 ASN B O 1
ATOM 3808 N N . LYS B 1 223 ? 71.396 62.313 40.062 1.00 28.31 220 LYS B N 1
ATOM 3809 C CA . LYS B 1 223 ? 70.170 62.861 39.472 1.00 28.12 220 LYS B CA 1
ATOM 3810 C C . LYS B 1 223 ? 69.044 63.059 40.505 1.00 27.15 220 LYS B C 1
ATOM 3811 O O . LYS B 1 223 ? 67.877 62.709 40.250 1.00 27.97 220 LYS B O 1
ATOM 3817 N N . LEU B 1 224 ? 69.397 63.606 41.669 1.00 23.84 221 LEU B N 1
ATOM 3818 C CA . LEU B 1 224 ? 68.428 63.822 42.751 1.00 23.08 221 LEU B CA 1
ATOM 3819 C C . LEU B 1 224 ? 68.171 65.299 43.026 1.00 21.58 221 LEU B C 1
ATOM 3820 O O . LEU B 1 224 ? 68.229 65.737 44.154 1.00 21.20 221 LEU B O 1
ATOM 3825 N N . LEU B 1 225 ? 67.872 66.051 41.975 1.00 21.26 222 LEU B N 1
ATOM 3826 C CA . LEU B 1 225 ? 67.658 67.483 42.052 1.00 19.60 222 LEU B CA 1
ATOM 3827 C C . LEU B 1 225 ? 66.182 67.834 41.974 1.00 19.57 222 LEU B C 1
ATOM 3828 O O . LEU B 1 225 ? 65.396 67.229 41.235 1.00 18.86 222 LEU B O 1
ATOM 3833 N N . ASN B 1 226 ? 65.785 68.823 42.770 1.00 19.10 223 ASN B N 1
ATOM 3834 C CA . ASN B 1 226 ? 64.414 69.266 42.867 1.00 20.24 223 ASN B CA 1
ATOM 3835 C C . ASN B 1 226 ? 63.948 69.937 41.563 1.00 22.47 223 ASN B C 1
ATOM 3836 O O . ASN B 1 226 ? 64.584 70.877 41.088 1.00 22.93 223 ASN B O 1
ATOM 3841 N N . THR B 1 227 ? 62.865 69.413 40.993 1.00 24.91 224 THR B N 1
ATOM 3842 C CA . THR B 1 227 ? 62.310 69.923 39.725 1.00 27.02 224 THR B CA 1
ATOM 3843 C C . THR B 1 227 ? 60.911 70.479 39.905 1.00 27.87 224 THR B C 1
ATOM 3844 O O . THR B 1 227 ? 60.126 70.525 38.946 1.00 30.13 224 THR B O 1
ATOM 3848 N N . THR B 1 228 ? 60.563 70.882 41.124 1.00 27.02 225 THR B N 1
ATOM 3849 C CA . THR B 1 228 ? 59.308 71.583 41.347 1.00 26.48 225 THR B CA 1
ATOM 3850 C C . THR B 1 228 ? 59.494 73.059 40.921 1.00 26.18 225 THR B C 1
ATOM 3851 O O . THR B 1 228 ? 60.621 73.571 40.853 1.00 26.01 225 THR B O 1
ATOM 3855 N N . LYS B 1 229 ? 58.383 73.730 40.672 1.00 25.65 226 LYS B N 1
ATOM 3856 C CA . LYS B 1 229 ? 58.412 75.116 40.180 1.00 25.19 226 LYS B CA 1
ATOM 3857 C C . LYS B 1 229 ? 57.951 76.104 41.240 1.00 25.14 226 LYS B C 1
ATOM 3858 O O . LYS B 1 229 ? 57.862 77.308 40.993 1.00 25.77 226 LYS B O 1
ATOM 3864 N N . SER B 1 230 ? 57.675 75.593 42.431 1.00 24.67 227 SER B N 1
ATOM 3865 C CA . SER B 1 230 ? 57.176 76.397 43.533 1.00 24.10 227 SER B CA 1
ATOM 3866 C C . SER B 1 230 ? 58.366 76.972 44.301 1.00 23.09 227 SER B C 1
ATOM 3867 O O . SER B 1 230 ? 59.487 76.491 44.155 1.00 23.46 227 SER B O 1
ATOM 3870 N N . ASN B 1 231 ? 58.112 78.013 45.076 1.00 21.45 228 ASN B N 1
ATOM 3871 C CA . ASN B 1 231 ? 59.107 78.617 45.933 1.00 20.99 228 ASN B CA 1
ATOM 3872 C C . ASN B 1 231 ? 59.714 77.535 46.830 1.00 20.00 228 ASN B C 1
ATOM 3873 O O . ASN B 1 231 ? 58.968 76.735 47.379 1.00 19.81 228 ASN B O 1
ATOM 3878 N N . PRO B 1 232 ? 61.048 77.530 46.989 1.00 18.43 229 PRO B N 1
ATOM 3879 C CA . PRO B 1 232 ? 61.629 76.567 47.914 1.00 18.69 229 PRO B CA 1
ATOM 3880 C C . PRO B 1 232 ? 61.194 76.849 49.326 1.00 18.57 229 PRO B C 1
ATOM 3881 O O . PRO B 1 232 ? 60.968 78.007 49.702 1.00 19.14 229 PRO B O 1
ATOM 3885 N N . GLU B 1 233 ? 61.069 75.772 50.078 1.00 17.61 230 GLU B N 1
ATOM 3886 C CA . GLU B 1 233 ? 60.644 75.822 51.432 1.00 17.96 230 GLU B CA 1
ATOM 3887 C C . GLU B 1 233 ? 61.881 75.676 52.309 1.00 15.76 230 GLU B C 1
ATOM 3888 O O . GLU B 1 233 ? 62.573 74.658 52.232 1.00 14.85 230 GLU B O 1
ATOM 3894 N N . TYR B 1 234 ? 62.108 76.693 53.125 1.00 14.92 231 TYR B N 1
ATOM 3895 C CA . TYR B 1 234 ? 63.168 76.665 54.140 1.00 13.67 231 TYR B CA 1
ATOM 3896 C C . TYR B 1 234 ? 62.554 76.628 55.528 1.00 12.98 231 TYR B C 1
ATOM 3897 O O . TYR B 1 234 ? 61.941 77.629 55.968 1.00 14.02 231 TYR B O 1
ATOM 3906 N N . ARG B 1 235 ? 62.737 75.510 56.247 1.00 10.89 232 ARG B N 1
ATOM 3907 C CA . ARG B 1 235 ? 62.071 75.324 57.562 1.00 9.87 232 ARG B CA 1
ATOM 3908 C C . ARG B 1 235 ? 63.166 75.238 58.602 1.00 8.99 232 ARG B C 1
ATOM 3909 O O . ARG B 1 235 ? 64.134 74.533 58.395 1.00 8.43 232 ARG B O 1
ATOM 3917 N N . PHE B 1 236 ? 63.011 75.977 59.690 1.00 7.21 233 PHE B N 1
ATOM 3918 C CA . PHE B 1 236 ? 64.002 76.016 60.759 1.00 6.96 233 PHE B CA 1
ATOM 3919 C C . PHE B 1 236 ? 63.305 75.419 61.956 1.00 8.01 233 PHE B C 1
ATOM 3920 O O . PHE B 1 236 ? 62.418 76.056 62.548 1.00 9.03 233 PHE B O 1
ATOM 3928 N N . TYR B 1 237 ? 63.662 74.181 62.269 1.00 7.36 234 TYR B N 1
ATOM 3929 C CA . TYR B 1 237 ? 63.085 73.473 63.409 1.00 6.85 234 TYR B CA 1
ATOM 3930 C C . TYR B 1 237 ? 64.066 73.482 64.556 1.00 7.60 234 TYR B C 1
ATOM 3931 O O . TYR B 1 237 ? 65.222 73.089 64.394 1.00 8.00 234 TYR B O 1
ATOM 3940 N N . VAL B 1 238 ? 63.631 73.989 65.720 1.00 6.10 235 VAL B N 1
ATOM 3941 C CA . VAL B 1 238 ? 64.513 74.134 66.844 1.00 5.84 235 VAL B CA 1
ATOM 3942 C C . VAL B 1 238 ? 63.826 73.678 68.132 1.00 6.89 235 VAL B C 1
ATOM 3943 O O . VAL B 1 238 ? 62.590 73.791 68.266 1.00 6.50 235 VAL B O 1
ATOM 3947 N N . THR B 1 239 ? 64.631 73.201 69.089 1.00 6.09 236 THR B N 1
ATOM 3948 C CA . THR B 1 239 ? 64.077 72.736 70.364 1.00 7.37 236 THR B CA 1
ATOM 3949 C C . THR B 1 239 ? 63.987 73.829 71.439 1.00 6.95 236 THR B C 1
ATOM 3950 O O . THR B 1 239 ? 63.462 73.581 72.506 1.00 7.36 236 THR B O 1
ATOM 3954 N N . ASP B 1 240 ? 64.478 75.024 71.134 1.00 6.58 237 ASP B N 1
ATOM 3955 C CA . ASP B 1 240 ? 64.207 76.199 72.001 1.00 6.90 237 ASP B CA 1
ATOM 3956 C C . ASP B 1 240 ? 64.313 77.460 71.180 1.00 7.35 237 ASP B C 1
ATOM 3957 O O . ASP B 1 240 ? 65.006 77.487 70.146 1.00 7.41 237 ASP B O 1
ATOM 3962 N N . ILE B 1 241 ? 63.615 78.505 71.642 1.00 7.39 238 ILE B N 1
ATOM 3963 C CA . ILE B 1 241 ? 63.722 79.825 71.028 1.00 7.87 238 ILE B CA 1
ATOM 3964 C C . ILE B 1 241 ? 63.921 80.808 72.173 1.00 8.33 238 ILE B C 1
ATOM 3965 O O . ILE B 1 241 ? 62.961 81.423 72.661 1.00 8.92 238 ILE B O 1
ATOM 3970 N N . PRO B 1 242 ? 65.174 80.968 72.615 1.00 8.46 239 PRO B N 1
ATOM 3971 C CA . PRO B 1 242 ? 65.486 82.036 73.574 1.00 9.39 239 PRO B CA 1
ATOM 3972 C C . PRO B 1 242 ? 65.578 83.409 72.906 1.00 8.94 239 PRO B C 1
ATOM 3973 O O . PRO B 1 242 ? 65.680 83.519 71.676 1.00 8.54 239 PRO B O 1
ATOM 3977 N N . LEU B 1 243 ? 65.559 84.457 73.709 1.00 10.12 240 LEU B N 1
ATOM 3978 C CA . LEU B 1 243 ? 65.468 85.800 73.162 1.00 10.16 240 LEU B CA 1
ATOM 3979 C C . LEU B 1 243 ? 66.578 86.161 72.190 1.00 10.08 240 LEU B C 1
ATOM 3980 O O . LEU B 1 243 ? 66.325 86.862 71.233 1.00 10.55 240 LEU B O 1
ATOM 3985 N N . LYS B 1 244 ? 67.800 85.686 72.432 1.00 10.91 241 LYS B N 1
ATOM 3986 C CA . LYS B 1 244 ? 68.916 86.030 71.545 1.00 12.40 241 LYS B CA 1
ATOM 3987 C C . LYS B 1 244 ? 68.993 85.187 70.281 1.00 10.25 241 LYS B C 1
ATOM 3988 O O . LYS B 1 244 ? 69.842 85.473 69.436 1.00 10.44 241 LYS B O 1
ATOM 3994 N N . PHE B 1 245 ? 68.121 84.193 70.105 1.00 8.80 242 PHE B N 1
ATOM 3995 C CA . PHE B 1 245 ? 68.294 83.251 68.999 1.00 9.51 242 PHE B CA 1
ATOM 3996 C C . PHE B 1 245 ? 68.174 83.868 67.601 1.00 10.05 242 PHE B C 1
ATOM 3997 O O . PHE B 1 245 ? 68.995 83.618 66.707 1.00 9.94 242 PHE B O 1
ATOM 4005 N N . ARG B 1 246 ? 67.119 84.647 67.409 1.00 10.95 243 ARG B N 1
ATOM 4006 C CA . ARG B 1 246 ? 66.884 85.295 66.127 1.00 12.43 243 ARG B CA 1
ATOM 4007 C C . ARG B 1 246 ? 68.106 86.045 65.693 1.00 12.17 243 ARG B C 1
ATOM 4008 O O . ARG B 1 246 ? 68.621 85.827 64.585 1.00 12.97 243 ARG B O 1
ATOM 4016 N N . SER B 1 247 ? 68.605 86.906 66.559 1.00 11.53 244 SER B N 1
ATOM 4017 C CA . SER B 1 247 ? 69.712 87.774 66.181 1.00 10.93 244 SER B CA 1
ATOM 4018 C C . SER B 1 247 ? 71.028 87.018 65.978 1.00 10.90 244 SER B C 1
ATOM 4019 O O . SER B 1 247 ? 71.734 87.273 65.024 1.00 11.00 244 SER B O 1
ATOM 4022 N N . VAL B 1 248 ? 71.351 86.084 66.867 1.00 9.96 245 VAL B N 1
ATOM 4023 C CA . VAL B 1 248 ? 72.634 85.378 66.738 1.00 10.51 245 VAL B CA 1
ATOM 4024 C C . VAL B 1 248 ? 72.552 84.396 65.555 1.00 10.41 245 VAL B C 1
ATOM 4025 O O . VAL B 1 248 ? 73.507 84.289 64.772 1.00 11.30 245 VAL B O 1
ATOM 4029 N N . GLY B 1 249 ? 71.427 83.708 65.379 1.00 10.31 246 GLY B N 1
ATOM 4030 C CA . GLY B 1 249 ? 71.309 82.778 64.258 1.00 10.52 246 GLY B CA 1
ATOM 4031 C C . GLY B 1 249 ? 71.414 83.471 62.916 1.00 10.09 246 GLY B C 1
ATOM 4032 O O . GLY B 1 249 ? 72.061 82.994 62.011 1.00 9.60 246 GLY B O 1
ATOM 4033 N N . GLU B 1 250 ? 70.734 84.612 62.784 1.00 10.81 247 GLU B N 1
ATOM 4034 C CA . GLU B 1 250 ? 70.694 85.326 61.515 1.00 10.86 247 GLU B CA 1
ATOM 4035 C C . GLU B 1 250 ? 72.021 86.006 61.222 1.00 12.04 247 GLU B C 1
ATOM 4036 O O . GLU B 1 250 ? 72.305 86.263 60.055 1.00 10.74 247 GLU B O 1
ATOM 4050 N N . PHE B 1 252 ? 74.730 84.297 61.403 1.00 10.90 249 PHE B N 1
ATOM 4051 C CA . PHE B 1 252 ? 75.337 83.211 60.631 1.00 11.44 249 PHE B CA 1
ATOM 4052 C C . PHE B 1 252 ? 74.628 83.000 59.325 1.00 11.70 249 PHE B C 1
ATOM 4053 O O . PHE B 1 252 ? 75.281 82.719 58.323 1.00 11.17 249 PHE B O 1
ATOM 4061 N N . LEU B 1 253 ? 73.301 83.085 59.334 1.00 10.39 250 LEU B N 1
ATOM 4062 C CA . LEU B 1 253 ? 72.503 82.757 58.126 1.00 11.21 250 LEU B CA 1
ATOM 4063 C C . LEU B 1 253 ? 72.626 83.864 57.090 1.00 12.99 250 LEU B C 1
ATOM 4064 O O . LEU B 1 253 ? 72.634 83.606 55.904 1.00 13.21 250 LEU B O 1
ATOM 4069 N N A GLN B 1 254 ? 72.703 85.110 57.538 0.50 12.76 251 GLN B N 1
ATOM 4070 N N B GLN B 1 254 ? 72.647 85.090 57.608 0.50 13.08 251 GLN B N 1
ATOM 4071 C CA A GLN B 1 254 ? 72.836 86.271 56.628 0.50 13.75 251 GLN B CA 1
ATOM 4072 C CA B GLN B 1 254 ? 72.760 86.346 56.845 0.50 14.54 251 GLN B CA 1
ATOM 4073 C C A GLN B 1 254 ? 71.557 86.591 55.850 0.50 14.19 251 GLN B C 1
ATOM 4074 C C B GLN B 1 254 ? 71.468 86.820 56.171 0.50 14.24 251 GLN B C 1
ATOM 4075 O O A GLN B 1 254 ? 71.579 87.325 54.841 0.50 13.88 251 GLN B O 1
ATOM 4076 O O B GLN B 1 254 ? 71.408 87.955 55.655 0.50 14.43 251 GLN B O 1
ATOM 4087 N N A THR B 1 255 ? 70.438 86.053 56.338 0.50 14.30 252 THR B N 1
ATOM 4088 N N B THR B 1 255 ? 70.445 85.956 56.178 0.50 13.93 252 THR B N 1
ATOM 4089 C CA A THR B 1 255 ? 69.118 86.330 55.811 0.50 14.63 252 THR B CA 1
ATOM 4090 C CA B THR B 1 255 ? 69.090 86.305 55.769 0.50 13.68 252 THR B CA 1
ATOM 4091 C C A THR B 1 255 ? 68.096 85.917 56.889 0.50 14.86 252 THR B C 1
ATOM 4092 C C B THR B 1 255 ? 68.106 85.959 56.901 0.50 14.40 252 THR B C 1
ATOM 4093 O O A THR B 1 255 ? 68.465 85.270 57.870 0.50 13.97 252 THR B O 1
ATOM 4094 O O B THR B 1 255 ? 68.507 85.396 57.918 0.50 13.46 252 THR B O 1
ATOM 4101 N N . GLU B 1 256 ? 66.830 86.290 56.716 1.00 14.99 253 GLU B N 1
ATOM 4102 C CA . GLU B 1 256 ? 65.793 85.979 57.739 1.00 16.39 253 GLU B CA 1
ATOM 4103 C C . GLU B 1 256 ? 65.448 84.503 57.813 1.00 17.00 253 GLU B C 1
ATOM 4104 O O . GLU B 1 256 ? 65.194 83.850 56.766 1.00 17.86 253 GLU B O 1
ATOM 4118 N N . GLN B 1 258 ? 62.665 82.858 58.181 1.00 17.84 255 GLN B N 1
ATOM 4119 C CA . GLN B 1 258 ? 61.259 83.243 58.033 1.00 18.89 255 GLN B CA 1
ATOM 4120 C C . GLN B 1 258 ? 60.283 82.187 58.546 1.00 17.40 255 GLN B C 1
ATOM 4121 O O . GLN B 1 258 ? 59.307 82.572 59.206 1.00 19.41 255 GLN B O 1
ATOM 4127 N N . HIS B 1 259 ? 60.515 80.887 58.275 1.00 13.47 256 HIS B N 1
ATOM 4128 C CA . HIS B 1 259 ? 59.606 79.854 58.816 1.00 11.49 256 HIS B CA 1
ATOM 4129 C C . HIS B 1 259 ? 60.306 79.078 59.939 1.00 9.60 256 HIS B C 1
ATOM 4130 O O . HIS B 1 259 ? 61.144 78.216 59.685 1.00 9.25 256 HIS B O 1
ATOM 4137 N N . LEU B 1 260 ? 59.957 79.436 61.167 1.00 8.76 257 LEU B N 1
ATOM 4138 C CA . LEU B 1 260 ? 60.617 78.967 62.397 1.00 8.41 257 LEU B CA 1
ATOM 4139 C C . LEU B 1 260 ? 59.586 78.268 63.272 1.00 8.57 257 LEU B C 1
ATOM 4140 O O . LEU B 1 260 ? 58.496 78.803 63.479 1.00 8.46 257 LEU B O 1
ATOM 4145 N N . GLU B 1 261 ? 59.900 77.066 63.763 1.00 8.40 258 GLU B N 1
ATOM 4146 C CA . GLU B 1 261 ? 58.927 76.339 64.584 1.00 7.53 258 GLU B CA 1
ATOM 4147 C C . GLU B 1 261 ? 59.636 75.622 65.758 1.00 7.68 258 GLU B C 1
ATOM 4148 O O . GLU B 1 261 ? 60.697 75.029 65.585 1.00 7.07 258 GLU B O 1
ATOM 4154 N N . ILE B 1 262 ? 59.057 75.757 66.959 1.00 6.59 259 ILE B N 1
ATOM 4155 C CA . ILE B 1 262 ? 59.491 75.033 68.136 1.00 7.18 259 ILE B CA 1
ATOM 4156 C C . ILE B 1 262 ? 58.994 73.585 68.090 1.00 7.80 259 ILE B C 1
ATOM 4157 O O . ILE B 1 262 ? 57.797 73.325 67.939 1.00 7.38 259 ILE B O 1
ATOM 4162 N N . VAL B 1 263 ? 59.934 72.660 68.199 1.00 7.72 260 VAL B N 1
ATOM 4163 C CA . VAL B 1 263 ? 59.664 71.235 68.206 1.00 7.61 260 VAL B CA 1
ATOM 4164 C C . VAL B 1 263 ? 60.285 70.587 69.439 1.00 8.54 260 VAL B C 1
ATOM 4165 O O . VAL B 1 263 ? 61.045 71.205 70.204 1.00 8.80 260 VAL B O 1
ATOM 4169 N N . SER B 1 264 ? 59.896 69.330 69.654 1.00 9.54 261 SER B N 1
ATOM 4170 C CA . SER B 1 264 ? 60.380 68.524 70.748 1.00 10.27 261 SER B CA 1
ATOM 4171 C C . SER B 1 264 ? 60.948 67.214 70.271 1.00 10.26 261 SER B C 1
ATOM 4172 O O . SER B 1 264 ? 60.423 66.580 69.322 1.00 9.68 261 SER B O 1
ATOM 4175 N N . LEU B 1 265 ? 62.030 66.811 70.935 1.00 8.46 262 LEU B N 1
ATOM 4176 C CA . LEU B 1 265 ? 62.642 65.493 70.748 1.00 8.69 262 LEU B CA 1
ATOM 4177 C C . LEU B 1 265 ? 62.173 64.489 71.811 1.00 10.78 262 LEU B C 1
ATOM 4178 O O . LEU B 1 265 ? 62.723 63.390 71.875 1.00 11.24 262 LEU B O 1
ATOM 4183 N N . ASP B 1 266 ? 61.158 64.837 72.605 1.00 11.42 263 ASP B N 1
ATOM 4184 C CA . ASP B 1 266 ? 60.705 63.946 73.693 1.00 13.05 263 ASP B CA 1
ATOM 4185 C C . ASP B 1 266 ? 60.360 62.515 73.212 1.00 14.61 263 ASP B C 1
ATOM 4186 O O . ASP B 1 266 ? 60.568 61.550 73.954 1.00 16.99 263 ASP B O 1
ATOM 4191 N N . SER B 1 267 ? 59.803 62.394 72.017 1.00 13.74 264 SER B N 1
ATOM 4192 C CA . SER B 1 267 ? 59.390 61.082 71.481 1.00 16.27 264 SER B CA 1
ATOM 4193 C C . SER B 1 267 ? 60.440 60.371 70.680 1.00 16.47 264 SER B C 1
ATOM 4194 O O . SER B 1 267 ? 60.133 59.339 70.094 1.00 17.79 264 SER B O 1
ATOM 4197 N N . TYR B 1 268 ? 61.671 60.876 70.664 1.00 15.32 265 TYR B N 1
ATOM 4198 C CA . TYR B 1 268 ? 62.708 60.382 69.773 1.00 16.21 265 TYR B CA 1
ATOM 4199 C C . TYR B 1 268 ? 63.864 59.767 70.530 1.00 17.69 265 TYR B C 1
ATOM 4200 O O . TYR B 1 268 ? 64.016 59.896 71.763 1.00 17.17 265 TYR B O 1
ATOM 4210 N N . LEU C 1 5 ? 36.962 45.076 83.639 1.00 32.20 2 LEU C N 1
ATOM 4211 C CA . LEU C 1 5 ? 37.646 45.805 82.530 1.00 32.27 2 LEU C CA 1
ATOM 4212 C C . LEU C 1 5 ? 36.669 46.003 81.390 1.00 31.79 2 LEU C C 1
ATOM 4213 O O . LEU C 1 5 ? 36.594 47.087 80.818 1.00 31.18 2 LEU C O 1
ATOM 4218 N N . ASP C 1 6 ? 35.935 44.945 81.043 1.00 30.88 3 ASP C N 1
ATOM 4219 C CA . ASP C 1 6 ? 35.046 45.022 79.896 1.00 30.56 3 ASP C CA 1
ATOM 4220 C C . ASP C 1 6 ? 33.875 45.998 80.100 1.00 29.43 3 ASP C C 1
ATOM 4221 O O . ASP C 1 6 ? 33.224 46.348 79.134 1.00 29.41 3 ASP C O 1
ATOM 4226 N N . ASN C 1 7 ? 33.627 46.436 81.336 1.00 28.60 4 ASN C N 1
ATOM 4227 C CA . ASN C 1 7 ? 32.563 47.416 81.641 1.00 28.58 4 ASN C CA 1
ATOM 4228 C C . ASN C 1 7 ? 33.018 48.871 81.795 1.00 26.62 4 ASN C C 1
ATOM 4229 O O . ASN C 1 7 ? 32.199 49.764 82.048 1.00 27.67 4 ASN C O 1
ATOM 4234 N N . ARG C 1 8 ? 34.311 49.101 81.610 1.00 23.14 5 ARG C N 1
ATOM 4235 C CA . ARG C 1 8 ? 34.861 50.455 81.580 1.00 21.25 5 ARG C CA 1
ATOM 4236 C C . ARG C 1 8 ? 34.512 51.153 80.273 1.00 18.21 5 ARG C C 1
ATOM 4237 O O . ARG C 1 8 ? 34.217 50.486 79.279 1.00 16.72 5 ARG C O 1
ATOM 4245 N N . PRO C 1 9 ? 34.581 52.502 80.258 1.00 17.38 6 PRO C N 1
ATOM 4246 C CA . PRO C 1 9 ? 34.212 53.216 79.032 1.00 16.33 6 PRO C CA 1
ATOM 4247 C C . PRO C 1 9 ? 35.312 53.240 77.972 1.00 14.77 6 PRO C C 1
ATOM 4248 O O . PRO C 1 9 ? 36.488 53.035 78.300 1.00 14.93 6 PRO C O 1
ATOM 4252 N N . ILE C 1 10 ? 34.907 53.484 76.734 1.00 14.25 7 ILE C N 1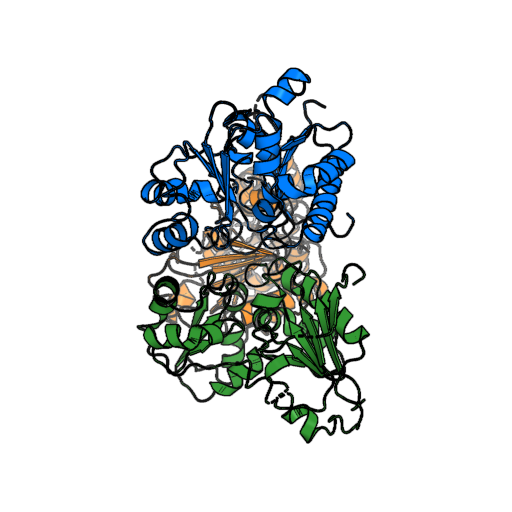
ATOM 4253 C CA . ILE C 1 10 ? 35.830 53.819 75.626 1.00 13.60 7 ILE C CA 1
ATOM 4254 C C . ILE C 1 10 ? 36.091 55.328 75.656 1.00 13.16 7 ILE C C 1
ATOM 4255 O O . ILE C 1 10 ? 35.155 56.110 75.847 1.00 13.57 7 ILE C O 1
ATOM 4260 N N . GLY C 1 11 ? 37.349 55.728 75.484 1.00 11.52 8 GLY C N 1
ATOM 4261 C CA . GLY C 1 11 ? 37.703 57.127 75.367 1.00 11.67 8 GLY C CA 1
ATOM 4262 C C . GLY C 1 11 ? 37.855 57.598 73.935 1.00 11.46 8 GLY C C 1
ATOM 4263 O O . GLY C 1 11 ? 38.586 56.996 73.148 1.00 12.67 8 GLY C O 1
ATOM 4264 N N . VAL C 1 12 ? 37.169 58.680 73.579 1.00 9.52 9 VAL C N 1
ATOM 4265 C CA . VAL C 1 12 ? 37.353 59.302 72.264 1.00 9.26 9 VAL C CA 1
ATOM 4266 C C . VAL C 1 12 ? 38.160 60.586 72.556 1.00 8.81 9 VAL C C 1
ATOM 4267 O O . VAL C 1 12 ? 37.674 61.495 73.222 1.00 9.22 9 VAL C O 1
ATOM 4271 N N . PHE C 1 13 ? 39.388 60.626 72.044 1.00 7.88 10 PHE C N 1
ATOM 4272 C CA . PHE C 1 13 ? 40.400 61.671 72.352 1.00 9.04 10 PHE C CA 1
ATOM 4273 C C . PHE C 1 13 ? 40.456 62.620 71.151 1.00 8.40 10 PHE C C 1
ATOM 4274 O O . PHE C 1 13 ? 40.801 62.213 70.062 1.00 9.04 10 PHE C O 1
ATOM 4282 N N . ASP C 1 14 ? 40.093 63.874 71.366 1.00 8.24 11 ASP C N 1
ATOM 4283 C CA . ASP C 1 14 ? 39.999 64.872 70.316 1.00 8.38 11 ASP C CA 1
ATOM 4284 C C . ASP C 1 14 ? 40.806 66.081 70.694 1.00 9.06 11 ASP C C 1
ATOM 4285 O O . ASP C 1 14 ? 41.038 66.341 71.883 1.00 8.13 11 ASP C O 1
ATOM 4290 N N . SER C 1 15 ? 41.177 66.866 69.677 1.00 8.49 12 SER C N 1
ATOM 4291 C CA . SER C 1 15 ? 41.525 68.259 69.865 1.00 8.06 12 SER C CA 1
ATOM 4292 C C . SER C 1 15 ? 40.236 69.018 70.198 1.00 7.97 12 SER C C 1
ATOM 4293 O O . SER C 1 15 ? 40.106 69.634 71.290 1.00 10.14 12 SER C O 1
ATOM 4296 N N . GLY C 1 16 ? 39.263 68.973 69.292 1.00 8.56 13 GLY C N 1
ATOM 4297 C CA . GLY C 1 16 ? 37.939 69.485 69.610 1.00 9.62 13 GLY C CA 1
ATOM 4298 C C . GLY C 1 16 ? 36.992 69.489 68.440 1.00 10.56 13 GLY C C 1
ATOM 4299 O O . GLY C 1 16 ? 37.392 69.726 67.304 1.00 10.27 13 GLY C O 1
ATOM 4300 N N . ILE C 1 17 ? 35.729 69.262 68.765 1.00 10.58 14 ILE C N 1
ATOM 4301 C CA . ILE C 1 17 ? 34.584 69.377 67.818 1.00 11.24 14 ILE C CA 1
ATOM 4302 C C . ILE C 1 17 ? 34.409 68.311 66.733 1.00 11.44 14 ILE C C 1
ATOM 4303 O O . ILE C 1 17 ? 33.336 67.685 66.622 1.00 10.70 14 ILE C O 1
ATOM 4308 N N . GLY C 1 18 ? 35.436 68.089 65.922 1.00 10.60 15 GLY C N 1
ATOM 4309 C CA . GLY C 1 18 ? 35.314 67.123 64.813 1.00 11.36 15 GLY C CA 1
ATOM 4310 C C . GLY C 1 18 ? 35.280 65.672 65.229 1.00 11.62 15 GLY C C 1
ATOM 4311 O O . GLY C 1 18 ? 34.677 64.851 64.563 1.00 10.56 15 GLY C O 1
ATOM 4312 N N . GLY C 1 19 ? 35.915 65.363 66.356 1.00 10.22 16 GLY C N 1
ATOM 4313 C CA . GLY C 1 19 ? 35.953 64.027 66.895 1.00 9.63 16 GLY C CA 1
ATOM 4314 C C . GLY C 1 19 ? 34.602 63.491 67.306 1.00 10.35 16 GLY C C 1
ATOM 4315 O O . GLY C 1 19 ? 34.463 62.293 67.587 1.00 10.77 16 GLY C O 1
ATOM 4316 N N . LEU C 1 20 ? 33.606 64.373 67.407 1.00 9.66 17 LEU C N 1
ATOM 4317 C CA . LEU C 1 20 ? 32.249 63.944 67.756 1.00 10.25 17 LEU C CA 1
ATOM 4318 C C . LEU C 1 20 ? 31.659 62.987 66.705 1.00 11.79 17 LEU C C 1
ATOM 4319 O O . LEU C 1 20 ? 30.757 62.201 67.025 1.00 11.11 17 LEU C O 1
ATOM 4324 N N A THR C 1 21 ? 32.172 63.031 65.476 0.50 11.99 18 THR C N 1
ATOM 4325 N N B THR C 1 21 ? 32.189 63.021 65.479 0.50 11.89 18 THR C N 1
ATOM 4326 C CA A THR C 1 21 ? 31.752 62.061 64.463 0.50 13.51 18 THR C CA 1
ATOM 4327 C CA B THR C 1 21 ? 31.767 62.074 64.437 0.50 13.38 18 THR C CA 1
ATOM 4328 C C A THR C 1 21 ? 32.064 60.623 64.896 0.50 13.74 18 THR C C 1
ATOM 4329 C C B THR C 1 21 ? 32.133 60.614 64.775 0.50 13.80 18 THR C C 1
ATOM 4330 O O A THR C 1 21 ? 31.255 59.716 64.674 0.50 13.38 18 THR C O 1
ATOM 4331 O O B THR C 1 21 ? 31.427 59.678 64.359 0.50 13.96 18 THR C O 1
ATOM 4338 N N . ILE C 1 22 ? 33.221 60.418 65.513 1.00 12.87 19 ILE C N 1
ATOM 4339 C CA . ILE C 1 22 ? 33.618 59.092 65.949 1.00 13.92 19 ILE C CA 1
ATOM 4340 C C . ILE C 1 22 ? 32.683 58.653 67.075 1.00 11.70 19 ILE C C 1
ATOM 4341 O O . ILE C 1 22 ? 32.281 57.503 67.136 1.00 11.80 19 ILE C O 1
ATOM 4346 N N . VAL C 1 23 ? 32.272 59.569 67.959 1.00 11.07 20 VAL C N 1
ATOM 4347 C CA . VAL C 1 23 ? 31.301 59.199 68.960 1.00 10.73 20 VAL C CA 1
ATOM 4348 C C . VAL C 1 23 ? 30.007 58.692 68.281 1.00 11.20 20 VAL C C 1
ATOM 4349 O O . VAL C 1 23 ? 29.476 57.661 68.644 1.00 11.17 20 VAL C O 1
ATOM 4353 N N . LYS C 1 24 ? 29.518 59.460 67.327 1.00 12.34 21 LYS C N 1
ATOM 4354 C CA . LYS C 1 24 ? 28.377 59.048 66.467 1.00 12.17 21 LYS C CA 1
ATOM 4355 C C . LYS C 1 24 ? 28.553 57.646 65.872 1.00 13.19 21 LYS C C 1
ATOM 4356 O O . LYS C 1 24 ? 27.661 56.787 66.002 1.00 12.55 21 LYS C O 1
ATOM 4362 N N . ASN C 1 25 ? 29.698 57.395 65.274 1.00 12.69 22 ASN C N 1
ATOM 4363 C CA . ASN C 1 25 ? 29.978 56.059 64.697 1.00 13.97 22 ASN C CA 1
ATOM 4364 C C . ASN C 1 25 ? 29.952 54.959 65.771 1.00 13.92 22 ASN C C 1
ATOM 4365 O O . ASN C 1 25 ? 29.405 53.869 65.535 1.00 14.32 22 ASN C O 1
ATOM 4370 N N . LEU C 1 26 ? 30.515 55.212 66.948 1.00 13.62 23 LEU C N 1
ATOM 4371 C CA . LEU C 1 26 ? 30.563 54.189 67.980 1.00 13.91 23 LEU C CA 1
ATOM 4372 C C . LEU C 1 26 ? 29.172 53.968 68.599 1.00 14.15 23 LEU C C 1
ATOM 4373 O O . LEU C 1 26 ? 28.827 52.848 68.974 1.00 15.18 23 LEU C O 1
ATOM 4386 N N A SER C 1 28 ? 26.580 53.714 66.945 0.50 15.86 25 SER C N 1
ATOM 4387 N N B SER C 1 28 ? 26.592 53.750 66.940 0.50 16.01 25 SER C N 1
ATOM 4388 C CA A SER C 1 28 ? 25.957 52.768 66.005 0.50 16.38 25 SER C CA 1
ATOM 4389 C CA B SER C 1 28 ? 26.026 52.839 65.925 0.50 16.67 25 SER C CA 1
ATOM 4390 C C A SER C 1 28 ? 26.645 51.399 65.989 0.50 16.92 25 SER C C 1
ATOM 4391 C C B SER C 1 28 ? 26.647 51.437 65.963 0.50 17.06 25 SER C C 1
ATOM 4392 O O A SER C 1 28 ? 25.974 50.352 65.977 0.50 16.91 25 SER C O 1
ATOM 4393 O O B SER C 1 28 ? 25.940 50.417 65.946 0.50 17.14 25 SER C O 1
ATOM 4398 N N . ILE C 1 29 ? 27.977 51.405 66.009 1.00 16.41 26 ILE C N 1
ATOM 4399 C CA . ILE C 1 29 ? 28.752 50.154 65.940 1.00 17.28 26 ILE C CA 1
ATOM 4400 C C . ILE C 1 29 ? 28.816 49.397 67.262 1.00 17.30 26 ILE C C 1
ATOM 4401 O O . ILE C 1 29 ? 28.810 48.174 67.265 1.00 16.99 26 ILE C O 1
ATOM 4406 N N . LEU C 1 30 ? 28.887 50.138 68.369 1.00 16.68 27 LEU C N 1
ATOM 4407 C CA . LEU C 1 30 ? 29.013 49.606 69.729 1.00 17.19 27 LEU C CA 1
ATOM 4408 C C . LEU C 1 30 ? 27.953 50.222 70.658 1.00 18.33 27 LEU C C 1
ATOM 4409 O O . LEU C 1 30 ? 28.273 50.903 71.635 1.00 17.32 27 LEU C O 1
ATOM 4414 N N . PRO C 1 31 ? 26.661 49.945 70.380 1.00 18.77 28 PRO C N 1
ATOM 4415 C CA . PRO C 1 31 ? 25.579 50.600 71.118 1.00 19.28 28 PRO C CA 1
ATOM 4416 C C . PRO C 1 31 ? 25.492 50.280 72.610 1.00 18.60 28 PRO C C 1
ATOM 4417 O O . PRO C 1 31 ? 24.777 50.972 73.354 1.00 19.04 28 PRO C O 1
ATOM 4421 N N . ASN C 1 32 ? 26.228 49.285 73.088 1.00 17.87 29 ASN C N 1
ATOM 4422 C CA . ASN C 1 32 ? 26.179 48.978 74.506 1.00 18.06 29 ASN C CA 1
ATOM 4423 C C . ASN C 1 32 ? 27.391 49.419 75.319 1.00 16.43 29 ASN C C 1
ATOM 4424 O O . ASN C 1 32 ? 27.525 49.065 76.508 1.00 17.47 29 ASN C O 1
ATOM 4429 N N . GLU C 1 33 ? 28.244 50.228 74.699 1.00 14.94 30 GLU C N 1
ATOM 4430 C CA . GLU C 1 33 ? 29.461 50.695 75.350 1.00 14.64 30 GLU C CA 1
ATOM 4431 C C . GLU C 1 33 ? 29.246 52.076 75.948 1.00 14.36 30 GLU C C 1
ATOM 4432 O O . GLU C 1 33 ? 28.612 52.924 75.325 1.00 14.46 30 GLU C O 1
ATOM 4438 N N . ASP C 1 34 ? 29.786 52.293 77.132 1.00 13.40 31 ASP C N 1
ATOM 4439 C CA . ASP C 1 34 ? 29.900 53.648 77.688 1.00 12.68 31 ASP C CA 1
ATOM 4440 C C . ASP C 1 34 ? 31.029 54.389 76.950 1.00 12.50 31 ASP C C 1
ATOM 4441 O O . ASP C 1 34 ? 32.039 53.795 76.603 1.00 11.76 31 ASP C O 1
ATOM 4446 N N . ILE C 1 35 ? 30.831 55.675 76.692 1.00 11.43 32 ILE C N 1
ATOM 4447 C CA . ILE C 1 35 ? 31.829 56.481 75.987 1.00 11.93 32 ILE C CA 1
ATOM 4448 C C . ILE C 1 35 ? 32.107 57.762 76.752 1.00 11.40 32 ILE C C 1
ATOM 4449 O O . ILE C 1 35 ? 31.190 58.423 77.218 1.00 12.46 32 ILE C O 1
ATOM 4454 N N . ILE C 1 36 ? 33.383 58.124 76.836 1.00 9.70 33 ILE C N 1
ATOM 4455 C CA . ILE C 1 36 ? 33.819 59.415 77.340 1.00 10.80 33 ILE C CA 1
ATOM 4456 C C . ILE C 1 36 ? 34.489 60.103 76.148 1.00 11.03 33 ILE C C 1
ATOM 4457 O O . ILE C 1 36 ? 35.468 59.570 75.589 1.00 11.91 33 ILE C O 1
ATOM 4462 N N . TYR C 1 37 ? 33.967 61.271 75.781 1.00 9.18 34 TYR C N 1
ATOM 4463 C CA . TYR C 1 37 ? 34.599 62.156 74.815 1.00 8.90 34 TYR C CA 1
ATOM 4464 C C . TYR C 1 37 ? 35.373 63.245 75.532 1.00 9.11 34 TYR C C 1
ATOM 4465 O O . TYR C 1 37 ? 34.884 63.811 76.514 1.00 10.21 34 TYR C O 1
ATOM 4474 N N . PHE C 1 38 ? 36.574 63.560 75.031 1.00 9.16 35 PHE C N 1
ATOM 4475 C CA . PHE C 1 38 ? 37.309 64.735 75.528 1.00 9.45 35 PHE C CA 1
ATOM 4476 C C . PHE C 1 38 ? 37.636 65.666 74.369 1.00 9.83 35 PHE C C 1
ATOM 4477 O O . PHE C 1 38 ? 38.197 65.236 73.348 1.00 11.01 35 PHE C O 1
ATOM 4485 N N . GLY C 1 39 ? 37.267 66.927 74.526 1.00 9.46 36 GLY C N 1
ATOM 4486 C CA . GLY C 1 39 ? 37.678 67.992 73.621 1.00 9.08 36 GLY C CA 1
ATOM 4487 C C . GLY C 1 39 ? 38.264 69.168 74.361 1.00 8.86 36 GLY C C 1
ATOM 4488 O O . GLY C 1 39 ? 37.635 69.748 75.253 1.00 8.95 36 GLY C O 1
ATOM 4489 N N . ASP C 1 40 ? 39.450 69.564 73.938 1.00 7.84 37 ASP C N 1
ATOM 4490 C CA . ASP C 1 40 ? 40.151 70.731 74.504 1.00 8.43 37 ASP C CA 1
ATOM 4491 C C . ASP C 1 40 ? 39.680 72.052 73.807 1.00 9.15 37 ASP C C 1
ATOM 4492 O O . ASP C 1 40 ? 40.455 72.800 73.159 1.00 9.19 37 ASP C O 1
ATOM 4497 N N . ILE C 1 41 ? 38.401 72.351 74.020 1.00 8.93 38 ILE C N 1
ATOM 4498 C CA . ILE C 1 41 ? 37.713 73.413 73.303 1.00 9.29 38 ILE C CA 1
ATOM 4499 C C . ILE C 1 41 ? 38.301 74.784 73.656 1.00 10.06 38 ILE C C 1
ATOM 4500 O O . ILE C 1 41 ? 38.261 75.683 72.809 1.00 10.06 38 ILE C O 1
ATOM 4505 N N . ALA C 1 42 ? 38.892 74.939 74.844 1.00 9.90 39 ALA C N 1
ATOM 4506 C CA . ALA C 1 42 ? 39.510 76.198 75.248 1.00 9.20 39 ALA C CA 1
ATOM 4507 C C . ALA C 1 42 ? 40.714 76.564 74.367 1.00 9.39 39 ALA C C 1
ATOM 4508 O O . ALA C 1 42 ? 41.029 77.734 74.247 1.00 10.46 39 ALA C O 1
ATOM 4510 N N . ARG C 1 43 ? 41.397 75.565 73.812 1.00 8.35 40 ARG C N 1
ATOM 4511 C CA . ARG C 1 43 ? 42.689 75.796 73.147 1.00 8.02 40 ARG C CA 1
ATOM 4512 C C . ARG C 1 43 ? 42.723 75.446 71.677 1.00 9.21 40 ARG C C 1
ATOM 4513 O O . ARG C 1 43 ? 43.775 75.605 71.045 1.00 10.36 40 ARG C O 1
ATOM 4521 N N . ILE C 1 44 ? 41.601 74.968 71.091 1.00 10.15 41 ILE C N 1
ATOM 4522 C CA . ILE C 1 44 ? 41.593 74.692 69.662 1.00 9.50 41 ILE C CA 1
ATOM 4523 C C . ILE C 1 44 ? 41.674 75.997 68.869 1.00 9.23 41 ILE C C 1
ATOM 4524 O O . ILE C 1 44 ? 41.280 77.063 69.373 1.00 9.89 41 ILE C O 1
ATOM 4529 N N . PRO C 1 45 ? 42.188 75.920 67.639 1.00 9.49 42 PRO C N 1
ATOM 4530 C CA . PRO C 1 45 ? 42.585 74.734 66.913 1.00 8.54 42 PRO C CA 1
ATOM 4531 C C . PRO C 1 45 ? 43.981 74.245 67.287 1.00 9.22 42 PRO C C 1
ATOM 4532 O O . PRO C 1 45 ? 44.848 75.062 67.704 1.00 10.21 42 PRO C O 1
ATOM 4536 N N . TYR C 1 46 ? 44.197 72.946 67.118 1.00 7.89 43 TYR C N 1
ATOM 4537 C CA . TYR C 1 46 ? 45.556 72.405 67.171 1.00 7.54 43 TYR C CA 1
ATOM 4538 C C . TYR C 1 46 ? 46.258 72.475 65.815 1.00 7.84 43 TYR C C 1
ATOM 4539 O O . TYR C 1 46 ? 47.488 72.459 65.738 1.00 7.56 43 TYR C O 1
ATOM 4548 N N . GLY C 1 47 ? 45.483 72.489 64.725 1.00 8.00 44 GLY C N 1
ATOM 4549 C CA . GLY C 1 47 ? 46.048 72.392 63.370 1.00 8.13 44 GLY C CA 1
ATOM 4550 C C . GLY C 1 47 ? 47.001 73.475 62.928 1.00 8.91 44 GLY C C 1
ATOM 4551 O O . GLY C 1 47 ? 47.757 73.264 62.004 1.00 10.32 44 GLY C O 1
ATOM 4552 N N . THR C 1 48 ? 46.989 74.603 63.629 1.00 8.68 45 THR C N 1
ATOM 4553 C CA . THR C 1 48 ? 47.815 75.738 63.318 1.00 9.72 45 THR C CA 1
ATOM 4554 C C . THR C 1 48 ? 48.889 75.986 64.405 1.00 9.01 45 THR C C 1
ATOM 4555 O O . THR C 1 48 ? 49.576 77.018 64.361 1.00 10.62 45 THR C O 1
ATOM 4559 N N . LYS C 1 49 ? 49.078 75.027 65.312 1.00 8.95 46 LYS C N 1
ATOM 4560 C CA . LYS C 1 49 ? 50.018 75.179 66.423 1.00 7.59 46 LYS C CA 1
ATOM 4561 C C . LYS C 1 49 ? 51.306 74.376 66.149 1.00 7.86 46 LYS C C 1
ATOM 4562 O O . LYS C 1 49 ? 51.380 73.604 65.199 1.00 8.19 46 LYS C O 1
ATOM 4568 N N . SER C 1 50 ? 52.323 74.607 66.953 1.00 8.14 47 SER C N 1
ATOM 4569 C CA . SER C 1 50 ? 53.595 73.903 66.809 1.00 7.00 47 SER C CA 1
ATOM 4570 C C . SER C 1 50 ? 53.585 72.489 67.311 1.00 8.00 47 SER C C 1
ATOM 4571 O O . SER C 1 50 ? 52.732 72.095 68.105 1.00 8.03 47 SER C O 1
ATOM 4574 N N A ARG C 1 51 ? 54.564 71.709 66.862 0.50 7.49 48 ARG C N 1
ATOM 4575 N N B ARG C 1 51 ? 54.567 71.717 66.849 0.50 7.63 48 ARG C N 1
ATOM 4576 C CA A ARG C 1 51 ? 54.702 70.352 67.359 0.50 8.13 48 ARG C CA 1
ATOM 4577 C CA B ARG C 1 51 ? 54.726 70.354 67.321 0.50 8.39 48 ARG C CA 1
ATOM 4578 C C A ARG C 1 51 ? 54.895 70.321 68.866 0.50 7.98 48 ARG C C 1
ATOM 4579 C C B ARG C 1 51 ? 54.920 70.308 68.842 0.50 8.15 48 ARG C C 1
ATOM 4580 O O A ARG C 1 51 ? 54.293 69.506 69.547 0.50 8.17 48 ARG C O 1
ATOM 4581 O O B ARG C 1 51 ? 54.316 69.485 69.511 0.50 8.28 48 ARG C O 1
ATOM 4596 N N . ALA C 1 52 ? 55.757 71.191 69.385 1.00 7.89 49 ALA C N 1
ATOM 4597 C CA . ALA C 1 52 ? 55.982 71.199 70.830 1.00 8.46 49 ALA C CA 1
ATOM 4598 C C . ALA C 1 52 ? 54.713 71.494 71.645 1.00 9.01 49 ALA C C 1
ATOM 4599 O O . ALA C 1 52 ? 54.429 70.828 72.649 1.00 8.98 49 ALA C O 1
ATOM 4601 N N . THR C 1 53 ? 53.905 72.441 71.179 1.00 8.21 50 THR C N 1
ATOM 4602 C CA . THR C 1 53 ? 52.656 72.759 71.871 1.00 8.32 50 THR C CA 1
ATOM 4603 C C . THR C 1 53 ? 51.595 71.678 71.758 1.00 7.07 50 THR C C 1
ATOM 4604 O O . THR C 1 53 ? 50.954 71.352 72.730 1.00 8.89 50 THR C O 1
ATOM 4608 N N . ILE C 1 54 ? 51.461 71.080 70.577 1.00 7.35 51 ILE C N 1
ATOM 4609 C CA . ILE C 1 54 ? 50.511 69.987 70.365 1.00 8.28 51 ILE C CA 1
ATOM 4610 C C . ILE C 1 54 ? 50.860 68.839 71.306 1.00 9.10 51 ILE C C 1
ATOM 4611 O O . ILE C 1 54 ? 49.970 68.281 71.976 1.00 8.60 51 ILE C O 1
ATOM 4616 N N . GLN C 1 55 ? 52.148 68.511 71.392 1.00 8.37 52 GLN C N 1
ATOM 4617 C CA . GLN C 1 55 ? 52.595 67.440 72.318 1.00 8.82 52 GLN C CA 1
ATOM 4618 C C . GLN C 1 55 ? 52.335 67.739 73.812 1.00 9.74 52 GLN C C 1
ATOM 4619 O O . GLN C 1 55 ? 51.880 66.856 74.563 1.00 8.60 52 GLN C O 1
ATOM 4625 N N . LYS C 1 56 ? 52.592 68.977 74.235 1.00 9.21 53 LYS C N 1
ATOM 4626 C CA . LYS C 1 56 ? 52.291 69.464 75.583 1.00 9.80 53 LYS C CA 1
ATOM 4627 C C . LYS C 1 56 ? 50.812 69.319 75.909 1.00 10.11 53 LYS C C 1
ATOM 4628 O O . LYS C 1 56 ? 50.440 68.739 76.929 1.00 9.71 53 LYS C O 1
ATOM 4634 N N . PHE C 1 57 ? 49.949 69.790 75.004 1.00 9.18 54 PHE C N 1
ATOM 4635 C CA . PHE C 1 57 ? 48.535 69.684 75.205 1.00 10.11 54 PHE C CA 1
ATOM 4636 C C . PHE C 1 57 ? 48.055 68.231 75.237 1.00 9.95 54 PHE C C 1
ATOM 4637 O O . PHE C 1 57 ? 47.234 67.866 76.080 1.00 8.95 54 PHE C O 1
ATOM 4645 N N . ALA C 1 58 ? 48.508 67.428 74.285 1.00 9.97 55 ALA C N 1
ATOM 4646 C CA . ALA C 1 58 ? 48.034 66.040 74.174 1.00 9.91 55 ALA C CA 1
ATOM 4647 C C . ALA C 1 58 ? 48.432 65.253 75.411 1.00 9.31 55 ALA C C 1
ATOM 4648 O O . ALA C 1 58 ? 47.699 64.372 75.879 1.00 9.97 55 ALA C O 1
ATOM 4650 N N . ALA C 1 59 ? 49.590 65.552 75.970 1.00 8.87 56 ALA C N 1
ATOM 4651 C CA . ALA C 1 59 ? 50.017 64.852 77.187 1.00 8.76 56 ALA C CA 1
ATOM 4652 C C . ALA C 1 59 ? 49.050 65.132 78.331 1.00 9.84 56 ALA C C 1
ATOM 4653 O O . ALA C 1 59 ? 48.686 64.223 79.074 1.00 10.68 56 ALA C O 1
ATOM 4655 N N . GLN C 1 60 ? 48.581 66.370 78.455 1.00 9.98 57 GLN C N 1
ATOM 4656 C CA . GLN C 1 60 ? 47.588 66.674 79.519 1.00 11.23 57 GLN C CA 1
ATOM 4657 C C . GLN C 1 60 ? 46.263 65.955 79.331 1.00 12.93 57 GLN C C 1
ATOM 4658 O O . GLN C 1 60 ? 45.701 65.355 80.280 1.00 12.09 57 GLN C O 1
ATOM 4664 N N . THR C 1 61 ? 45.707 65.970 78.115 1.00 11.73 58 THR C N 1
ATOM 4665 C CA . THR C 1 61 ? 44.481 65.219 77.845 1.00 13.22 58 THR C CA 1
ATOM 4666 C C . THR C 1 61 ? 44.579 63.759 78.081 1.00 11.98 58 THR C C 1
ATOM 4667 O O . THR C 1 61 ? 43.664 63.149 78.649 1.00 12.02 58 THR C O 1
ATOM 4671 N N . ALA C 1 62 ? 45.671 63.157 77.599 1.00 10.76 59 ALA C N 1
ATOM 4672 C CA . ALA C 1 62 ? 45.873 61.744 77.779 1.00 10.91 59 ALA C CA 1
ATOM 4673 C C . ALA C 1 62 ? 45.839 61.409 79.251 1.00 11.60 59 ALA C C 1
ATOM 4674 O O . ALA C 1 62 ? 45.223 60.445 79.637 1.00 10.56 59 ALA C O 1
ATOM 4676 N N . LYS C 1 63 ? 46.520 62.209 80.078 1.00 9.51 60 LYS C N 1
ATOM 4677 C CA . LYS C 1 63 ? 46.527 61.953 81.515 1.00 10.54 60 LYS C CA 1
ATOM 4678 C C . LYS C 1 63 ? 45.142 62.067 82.131 1.00 10.68 60 LYS C C 1
ATOM 4679 O O . LYS C 1 63 ? 44.772 61.243 82.953 1.00 11.56 60 LYS C O 1
ATOM 4685 N N . PHE C 1 64 ? 44.371 63.074 81.736 1.00 10.68 61 PHE C N 1
ATOM 4686 C CA . PHE C 1 64 ? 42.970 63.147 82.172 1.00 11.38 61 PHE C CA 1
ATOM 4687 C C . PHE C 1 64 ? 42.188 61.901 81.798 1.00 11.52 61 PHE C C 1
ATOM 4688 O O . PHE C 1 64 ? 41.440 61.373 82.606 1.00 11.74 61 PHE C O 1
ATOM 4696 N N . LEU C 1 65 ? 42.338 61.404 80.570 1.00 13.12 62 LEU C N 1
ATOM 4697 C CA . LEU C 1 65 ? 41.542 60.239 80.145 1.00 14.07 62 LEU C CA 1
ATOM 4698 C C . LEU C 1 65 ? 41.898 58.969 80.899 1.00 14.65 62 LEU C C 1
ATOM 4699 O O . LEU C 1 65 ? 41.017 58.201 81.280 1.00 15.56 62 LEU C O 1
ATOM 4704 N N . ILE C 1 66 ? 43.186 58.743 81.123 1.00 14.14 63 ILE C N 1
ATOM 4705 C CA . ILE C 1 66 ? 43.627 57.596 81.892 1.00 16.48 63 ILE C CA 1
ATOM 4706 C C . ILE C 1 66 ? 43.062 57.643 83.284 1.00 15.50 63 ILE C C 1
ATOM 4707 O O . ILE C 1 66 ? 42.704 56.615 83.836 1.00 16.31 63 ILE C O 1
ATOM 4712 N N . ASP C 1 67 ? 42.940 58.836 83.857 1.00 15.40 64 ASP C N 1
ATOM 4713 C CA . ASP C 1 67 ? 42.384 58.997 85.210 1.00 15.82 64 ASP C CA 1
ATOM 4714 C C . ASP C 1 67 ? 40.893 58.687 85.263 1.00 16.51 64 ASP C C 1
ATOM 4715 O O . ASP C 1 67 ? 40.349 58.533 86.358 1.00 16.59 64 ASP C O 1
ATOM 4720 N N . GLN C 1 68 ? 40.227 58.608 84.108 1.00 15.16 65 GLN C N 1
ATOM 4721 C CA . GLN C 1 68 ? 38.802 58.177 84.048 1.00 15.46 65 GLN C CA 1
ATOM 4722 C C . GLN C 1 68 ? 38.646 56.660 83.874 1.00 15.42 65 GLN C C 1
ATOM 4723 O O . GLN C 1 68 ? 37.516 56.167 83.730 1.00 17.01 65 GLN C O 1
ATOM 4729 N N . GLU C 1 69 ? 39.759 55.938 83.836 1.00 16.22 66 GLU C N 1
ATOM 4730 C CA . GLU C 1 69 ? 39.783 54.457 83.791 1.00 17.88 66 GLU C CA 1
ATOM 4731 C C . GLU C 1 69 ? 39.127 53.915 82.518 1.00 17.61 66 GLU C C 1
ATOM 4732 O O . GLU C 1 69 ? 38.256 53.084 82.566 1.00 19.48 66 GLU C O 1
ATOM 4738 N N . VAL C 1 70 ? 39.523 54.444 81.372 1.00 16.47 67 VAL C N 1
ATOM 4739 C CA . VAL C 1 70 ? 39.013 53.956 80.110 1.00 15.24 67 VAL C CA 1
ATOM 4740 C C . VAL C 1 70 ? 39.695 52.635 79.790 1.00 15.54 67 VAL C C 1
ATOM 4741 O O . VAL C 1 70 ? 40.841 52.433 80.229 1.00 17.24 67 VAL C O 1
ATOM 4745 N N . LYS C 1 71 ? 39.032 51.760 79.038 1.00 13.92 68 LYS C N 1
ATOM 4746 C CA . LYS C 1 71 ? 39.626 50.470 78.619 1.00 14.29 68 LYS C CA 1
ATOM 4747 C C . LYS C 1 71 ? 40.286 50.489 77.247 1.00 12.26 68 LYS C C 1
ATOM 4748 O O . LYS C 1 71 ? 40.997 49.565 76.913 1.00 12.70 68 LYS C O 1
ATOM 4754 N N . ALA C 1 72 ? 40.001 51.522 76.444 1.00 10.72 69 ALA C N 1
ATOM 4755 C CA . ALA C 1 72 ? 40.572 51.707 75.128 1.00 10.55 69 ALA C CA 1
ATOM 4756 C C . ALA C 1 72 ? 40.396 53.167 74.740 1.00 9.81 69 ALA C C 1
ATOM 4757 O O . ALA C 1 72 ? 39.488 53.836 75.228 1.00 9.93 69 ALA C O 1
ATOM 4759 N N . ILE C 1 73 ? 41.263 53.630 73.856 1.00 9.38 70 ILE C N 1
ATOM 4760 C CA . ILE C 1 73 ? 41.204 55.024 73.344 1.00 9.80 70 ILE C CA 1
ATOM 4761 C C . ILE C 1 73 ? 41.226 55.019 71.846 1.00 8.97 70 ILE C C 1
ATOM 4762 O O . ILE C 1 73 ? 41.990 54.276 71.236 1.00 9.37 70 ILE C O 1
ATOM 4767 N N . ILE C 1 74 ? 40.396 55.878 71.219 1.00 8.77 71 ILE C N 1
ATOM 4768 C CA . ILE C 1 74 ? 40.571 56.202 69.816 1.00 8.21 71 ILE C CA 1
ATOM 4769 C C . ILE C 1 74 ? 40.957 57.672 69.721 1.00 7.41 71 ILE C C 1
ATOM 4770 O O . ILE C 1 74 ? 40.252 58.542 70.282 1.00 7.71 71 ILE C O 1
ATOM 4775 N N . ILE C 1 75 ? 42.117 57.921 69.125 1.00 6.36 72 ILE C N 1
ATOM 4776 C CA . ILE C 1 75 ? 42.534 59.289 68.809 1.00 7.12 72 ILE C CA 1
ATOM 4777 C C . ILE C 1 75 ? 41.820 59.708 67.537 1.00 7.95 72 ILE C C 1
ATOM 4778 O O . ILE C 1 75 ? 42.168 59.267 66.435 1.00 8.57 72 ILE C O 1
ATOM 4783 N N . ALA C 1 76 ? 40.784 60.528 67.702 1.00 8.80 73 ALA C N 1
ATOM 4784 C CA . ALA C 1 76 ? 39.925 60.939 66.609 1.00 8.39 73 ALA C CA 1
ATOM 4785 C C . ALA C 1 76 ? 40.572 61.985 65.727 1.00 8.89 73 ALA C C 1
ATOM 4786 O O . ALA C 1 76 ? 40.232 62.084 64.546 1.00 10.19 73 ALA C O 1
ATOM 4788 N N . CYS C 1 77 ? 41.502 62.746 66.301 1.00 8.08 74 CYS C N 1
ATOM 4789 C CA . CYS C 1 77 ? 42.115 63.891 65.636 1.00 8.37 74 CYS C CA 1
ATOM 4790 C C . CYS C 1 77 ? 43.330 63.479 64.855 1.00 7.97 74 CYS C C 1
ATOM 4791 O O . CYS C 1 77 ? 44.246 62.839 65.369 1.00 7.48 74 CYS C O 1
ATOM 4794 N N . ASN C 1 78 ? 43.356 63.859 63.580 1.00 8.01 75 ASN C N 1
ATOM 4795 C CA . ASN C 1 78 ? 44.523 63.594 62.726 1.00 6.79 75 ASN C CA 1
ATOM 4796 C C . ASN C 1 78 ? 45.765 64.353 63.162 1.00 6.42 75 ASN C C 1
ATOM 4797 O O . ASN C 1 78 ? 46.884 63.878 62.976 1.00 7.08 75 ASN C O 1
ATOM 4802 N N . THR C 1 79 ? 45.553 65.570 63.697 1.00 6.49 76 THR C N 1
ATOM 4803 C CA . THR C 1 79 ? 46.646 66.449 64.112 1.00 6.47 76 THR C CA 1
ATOM 4804 C C . THR C 1 79 ? 47.354 65.854 65.344 1.00 6.48 76 THR C C 1
ATOM 4805 O O . THR C 1 79 ? 48.574 65.692 65.309 1.00 6.61 76 THR C O 1
ATOM 4809 N N . ILE C 1 80 ? 46.602 65.393 66.339 1.00 7.11 77 ILE C N 1
ATOM 4810 C CA . ILE C 1 80 ? 47.207 64.711 67.487 1.00 7.35 77 ILE C CA 1
ATOM 4811 C C . ILE C 1 80 ? 47.852 63.395 67.020 1.00 8.33 77 ILE C C 1
ATOM 4812 O O . ILE C 1 80 ? 48.944 63.044 67.477 1.00 8.31 77 ILE C O 1
ATOM 4817 N N . SER C 1 81 ? 47.166 62.661 66.141 1.00 7.52 78 SER C N 1
ATOM 4818 C CA . SER C 1 81 ? 47.700 61.383 65.645 1.00 8.52 78 SER C CA 1
ATOM 4819 C C . SER C 1 81 ? 49.047 61.567 64.942 1.00 8.36 78 SER C C 1
ATOM 4820 O O . SER C 1 81 ? 49.936 60.709 65.055 1.00 10.51 78 SER C O 1
ATOM 4823 N N . ALA C 1 82 ? 49.175 62.639 64.177 1.00 7.75 79 ALA C N 1
ATOM 4824 C CA . ALA C 1 82 ? 50.370 62.901 63.419 1.00 6.88 79 ALA C CA 1
ATOM 4825 C C . ALA C 1 82 ? 51.595 63.203 64.263 1.00 8.71 79 ALA C C 1
ATOM 4826 O O . ALA C 1 82 ? 52.732 62.904 63.872 1.00 9.38 79 ALA C O 1
ATOM 4828 N N . ILE C 1 83 ? 51.348 63.919 65.354 1.00 7.69 80 ILE C N 1
ATOM 4829 C CA . ILE C 1 83 ? 52.419 64.620 66.089 1.00 8.91 80 ILE C CA 1
ATOM 4830 C C . ILE C 1 83 ? 52.620 64.065 67.484 1.00 9.50 80 ILE C C 1
ATOM 4831 O O . ILE C 1 83 ? 53.764 64.091 67.989 1.00 9.86 80 ILE C O 1
ATOM 4836 N N . ALA C 1 84 ? 51.548 63.546 68.104 1.00 8.72 81 ALA C N 1
ATOM 4837 C CA . ALA C 1 84 ? 51.590 63.167 69.497 1.00 8.68 81 ALA C CA 1
ATOM 4838 C C . ALA C 1 84 ? 51.154 61.724 69.786 1.00 9.49 81 ALA C C 1
ATOM 4839 O O . ALA C 1 84 ? 50.871 61.371 70.944 1.00 9.11 81 ALA C O 1
ATOM 4841 N N . LYS C 1 85 ? 51.119 60.870 68.759 1.00 10.11 82 LYS C N 1
ATOM 4842 C CA . LYS C 1 85 ? 50.603 59.524 68.947 1.00 9.73 82 LYS C CA 1
ATOM 4843 C C . LYS C 1 85 ? 51.465 58.779 69.942 1.00 10.67 82 LYS C C 1
ATOM 4844 O O . LYS C 1 85 ? 50.956 58.112 70.847 1.00 10.13 82 LYS C O 1
ATOM 4850 N N . ASP C 1 86 ? 52.771 58.909 69.806 1.00 10.53 83 ASP C N 1
ATOM 4851 C CA . ASP C 1 86 ? 53.672 58.147 70.708 1.00 12.62 83 ASP C CA 1
ATOM 4852 C C . ASP C 1 86 ? 53.554 58.647 72.153 1.00 12.52 83 ASP C C 1
ATOM 4853 O O . ASP C 1 86 ? 53.509 57.836 73.097 1.00 12.74 83 ASP C O 1
ATOM 4858 N N . ILE C 1 87 ? 53.487 59.971 72.329 1.00 12.55 84 ILE C N 1
ATOM 4859 C CA . ILE C 1 87 ? 53.246 60.601 73.656 1.00 12.16 84 ILE C CA 1
ATOM 4860 C C . ILE C 1 87 ? 51.998 59.995 74.328 1.00 11.59 84 ILE C C 1
ATOM 4861 O O . ILE C 1 87 ? 52.014 59.589 75.525 1.00 10.81 84 ILE C O 1
ATOM 4866 N N . VAL C 1 88 ? 50.897 59.927 73.551 1.00 9.30 85 VAL C N 1
ATOM 4867 C CA . VAL C 1 88 ? 49.610 59.402 74.049 1.00 8.87 85 VAL C CA 1
ATOM 4868 C C . VAL C 1 88 ? 49.713 57.930 74.425 1.00 8.56 85 VAL C C 1
ATOM 4869 O O . VAL C 1 88 ? 49.248 57.540 75.495 1.00 9.88 85 VAL C O 1
ATOM 4873 N N . GLN C 1 89 ? 50.315 57.122 73.549 1.00 9.26 86 GLN C N 1
ATOM 4874 C CA . GLN C 1 89 ? 50.443 55.685 73.801 1.00 9.47 86 GLN C CA 1
ATOM 4875 C C . GLN C 1 89 ? 51.337 55.413 75.003 1.00 10.89 86 GLN C C 1
ATOM 4876 O O . GLN C 1 89 ? 51.072 54.438 75.735 1.00 11.39 86 GLN C O 1
ATOM 4882 N N . GLU C 1 90 ? 52.373 56.239 75.199 1.00 11.01 87 GLU C N 1
ATOM 4883 C CA . GLU C 1 90 ? 53.310 56.073 76.332 1.00 11.93 87 GLU C CA 1
ATOM 4884 C C . GLU C 1 90 ? 52.613 56.362 77.663 1.00 12.37 87 GLU C C 1
ATOM 4885 O O . GLU C 1 90 ? 52.921 55.782 78.688 1.00 13.92 87 GLU C O 1
ATOM 4891 N N . ILE C 1 91 ? 51.690 57.301 77.650 1.00 11.10 88 ILE C N 1
ATOM 4892 C CA . ILE C 1 91 ? 50.884 57.621 78.839 1.00 10.59 88 ILE C CA 1
ATOM 4893 C C . ILE C 1 91 ? 49.791 56.575 79.040 1.00 11.30 88 ILE C C 1
ATOM 4894 O O . ILE C 1 91 ? 49.539 56.200 80.179 1.00 11.71 88 ILE C O 1
ATOM 4899 N N A ALA C 1 92 ? 49.168 56.123 77.956 0.50 10.15 89 ALA C N 1
ATOM 4900 N N B ALA C 1 92 ? 49.166 56.102 77.973 0.50 10.15 89 ALA C N 1
ATOM 4901 C CA A ALA C 1 92 ? 48.134 55.098 78.033 0.50 12.26 89 ALA C CA 1
ATOM 4902 C CA B ALA C 1 92 ? 48.108 55.095 78.024 0.50 12.26 89 ALA C CA 1
ATOM 4903 C C A ALA C 1 92 ? 48.757 53.708 77.968 0.50 13.64 89 ALA C C 1
ATOM 4904 C C B ALA C 1 92 ? 48.494 53.651 78.325 0.50 13.64 89 ALA C C 1
ATOM 4905 O O A ALA C 1 92 ? 48.323 52.854 77.194 0.50 17.59 89 ALA C O 1
ATOM 4906 O O B ALA C 1 92 ? 48.115 52.748 77.631 0.50 17.59 89 ALA C O 1
ATOM 4909 N N A LYS C 1 93 ? 49.780 53.493 78.787 0.50 14.18 90 LYS C N 1
ATOM 4910 N N B LYS C 1 93 ? 49.227 53.472 79.348 0.50 13.55 90 LYS C N 1
ATOM 4911 C CA A LYS C 1 93 ? 50.504 52.227 78.817 0.50 12.72 90 LYS C CA 1
ATOM 4912 C CA B LYS C 1 93 ? 49.892 52.210 79.599 0.50 12.35 90 LYS C CA 1
ATOM 4913 C C A LYS C 1 93 ? 49.685 51.056 78.277 0.50 12.01 90 LYS C C 1
ATOM 4914 C C B LYS C 1 93 ? 48.854 51.119 79.904 0.50 12.19 90 LYS C C 1
ATOM 4915 O O A LYS C 1 93 ? 49.529 50.899 77.066 0.50 11.21 90 LYS C O 1
ATOM 4916 O O B LYS C 1 93 ? 47.965 51.311 80.674 0.50 12.55 90 LYS C O 1
ATOM 4927 N N A ALA C 1 94 ? 49.174 50.234 79.187 0.50 11.63 91 ALA C N 1
ATOM 4928 N N B ALA C 1 94 ? 49.016 50.005 79.264 0.50 11.62 91 ALA C N 1
ATOM 4929 C CA A ALA C 1 94 ? 48.457 48.999 78.818 0.50 12.12 91 ALA C CA 1
ATOM 4930 C CA B ALA C 1 94 ? 48.088 48.889 79.320 0.50 12.16 91 ALA C CA 1
ATOM 4931 C C A ALA C 1 94 ? 47.143 49.187 78.023 0.50 12.11 91 ALA C C 1
ATOM 4932 C C B ALA C 1 94 ? 46.752 49.198 78.638 0.50 12.11 91 ALA C C 1
ATOM 4933 O O A ALA C 1 94 ? 46.668 48.264 77.365 0.50 12.56 91 ALA C O 1
ATOM 4934 O O B ALA C 1 94 ? 45.833 48.379 78.734 0.50 12.38 91 ALA C O 1
ATOM 4937 N N . ILE C 1 95 ? 46.604 50.389 78.044 1.00 12.33 92 ILE C N 1
ATOM 4938 C CA . ILE C 1 95 ? 45.360 50.726 77.367 1.00 12.11 92 ILE C CA 1
ATOM 4939 C C . ILE C 1 95 ? 45.657 50.820 75.861 1.00 12.95 92 ILE C C 1
ATOM 4940 O O . ILE C 1 95 ? 46.501 51.648 75.467 1.00 13.07 92 ILE C O 1
ATOM 4945 N N . PRO C 1 96 ? 44.954 50.027 75.029 1.00 12.62 93 PRO C N 1
ATOM 4946 C CA . PRO C 1 96 ? 45.190 50.127 73.588 1.00 12.03 93 PRO C CA 1
ATOM 4947 C C . PRO C 1 96 ? 44.669 51.434 72.989 1.00 12.10 93 PRO C C 1
ATOM 4948 O O . PRO C 1 96 ? 43.633 51.959 73.421 1.00 11.15 93 PRO C O 1
ATOM 4952 N N . VAL C 1 97 ? 45.422 51.933 72.017 1.00 11.01 94 VAL C N 1
ATOM 4953 C CA . VAL C 1 97 ? 45.146 53.219 71.379 1.00 10.98 94 VAL C CA 1
ATOM 4954 C C . VAL C 1 97 ? 45.087 53.025 69.869 1.00 10.98 94 VAL C C 1
ATOM 4955 O O . VAL C 1 97 ? 46.071 52.585 69.232 1.00 13.14 94 VAL C O 1
ATOM 4959 N N . ILE C 1 98 ? 43.907 53.283 69.304 1.00 10.49 95 ILE C N 1
ATOM 4960 C CA . ILE C 1 98 ? 43.662 53.282 67.867 1.00 10.46 95 ILE C CA 1
ATOM 4961 C C . ILE C 1 98 ? 43.761 54.728 67.398 1.00 9.93 95 ILE C C 1
ATOM 4962 O O . ILE C 1 98 ? 43.362 55.657 68.152 1.00 10.47 95 ILE C O 1
ATOM 4967 N N . ASP C 1 99 ? 44.364 54.951 66.225 1.00 9.13 96 ASP C N 1
ATOM 4968 C CA . ASP C 1 99 ? 44.464 56.342 65.687 1.00 8.42 96 ASP C CA 1
ATOM 4969 C C . ASP C 1 99 ? 43.981 56.426 64.261 1.00 8.93 96 ASP C C 1
ATOM 4970 O O . ASP C 1 99 ? 44.100 55.460 63.483 1.00 9.52 96 ASP C O 1
ATOM 4975 N N . VAL C 1 100 ? 43.483 57.603 63.897 1.00 9.07 97 VAL C N 1
ATOM 4976 C CA . VAL C 1 100 ? 42.895 57.771 62.576 1.00 8.96 97 VAL C CA 1
ATOM 4977 C C . VAL C 1 100 ? 43.915 57.713 61.439 1.00 9.43 97 VAL C C 1
ATOM 4978 O O . VAL C 1 100 ? 43.554 57.349 60.318 1.00 9.61 97 VAL C O 1
ATOM 4982 N N . ILE C 1 101 ? 45.202 58.020 61.685 1.00 9.05 98 ILE C N 1
ATOM 4983 C CA . ILE C 1 101 ? 46.191 57.898 60.599 1.00 8.98 98 ILE C CA 1
ATOM 4984 C C . ILE C 1 101 ? 46.417 56.450 60.197 1.00 9.87 98 ILE C C 1
ATOM 4985 O O . ILE C 1 101 ? 46.388 56.097 59.012 1.00 10.69 98 ILE C O 1
ATOM 4990 N N . THR C 1 102 ? 46.599 55.594 61.201 1.00 10.03 99 THR C N 1
ATOM 4991 C CA . THR C 1 102 ? 46.690 54.149 60.978 1.00 10.69 99 THR C CA 1
ATOM 4992 C C . THR C 1 102 ? 45.480 53.670 60.182 1.00 11.16 99 THR C C 1
ATOM 4993 O O . THR C 1 102 ? 45.635 52.866 59.272 1.00 11.63 99 THR C O 1
ATOM 4997 N N . ALA C 1 103 ? 44.297 54.160 60.537 1.00 10.63 100 ALA C N 1
ATOM 4998 C CA . ALA C 1 103 ? 43.066 53.792 59.812 1.00 11.80 100 ALA C CA 1
ATOM 4999 C C . ALA C 1 103 ? 43.109 54.216 58.340 1.00 11.59 100 ALA C C 1
ATOM 5000 O O . ALA C 1 103 ? 42.829 53.415 57.432 1.00 12.19 100 ALA C O 1
ATOM 5002 N N . GLY C 1 104 ? 43.486 55.469 58.097 1.00 10.98 101 GLY C N 1
ATOM 5003 C CA . GLY C 1 104 ? 43.611 56.009 56.758 1.00 11.56 101 GLY C CA 1
ATOM 5004 C C . GLY C 1 104 ? 44.617 55.247 55.916 1.00 12.76 101 GLY C C 1
ATOM 5005 O O . GLY C 1 104 ? 44.335 54.884 54.769 1.00 13.94 101 GLY C O 1
ATOM 5006 N N . VAL C 1 105 ? 45.784 54.957 56.477 1.00 11.35 102 VAL C N 1
ATOM 5007 C CA . VAL C 1 105 ? 46.840 54.239 55.782 1.00 13.31 102 VAL C CA 1
ATOM 5008 C C . VAL C 1 105 ? 46.390 52.839 55.335 1.00 13.63 102 VAL C C 1
ATOM 5009 O O . VAL C 1 105 ? 46.736 52.366 54.246 1.00 15.30 102 VAL C O 1
ATOM 5013 N N . SER C 1 106 ? 45.588 52.200 56.178 1.00 13.05 103 SER C N 1
ATOM 5014 C CA . SER C 1 106 ? 45.056 50.854 55.912 1.00 15.12 103 SER C CA 1
ATOM 5015 C C . SER C 1 106 ? 44.138 50.810 54.698 1.00 15.92 103 SER C C 1
ATOM 5016 O O . SER C 1 106 ? 43.919 49.714 54.140 1.00 17.73 103 SER C O 1
ATOM 5019 N N . LEU C 1 107 ? 43.632 51.965 54.267 1.00 15.59 104 LEU C N 1
ATOM 5020 C CA . LEU C 1 107 ? 42.661 52.032 53.159 1.00 17.65 104 LEU C CA 1
ATOM 5021 C C . LEU C 1 107 ? 43.323 52.326 51.825 1.00 19.17 104 LEU C C 1
ATOM 5022 O O . LEU C 1 107 ? 42.668 52.277 50.781 1.00 19.37 104 LEU C O 1
ATOM 5027 N N . VAL C 1 108 ? 44.619 52.617 51.830 1.00 20.27 105 VAL C N 1
ATOM 5028 C CA . VAL C 1 108 ? 45.271 53.056 50.602 1.00 22.26 105 VAL C CA 1
ATOM 5029 C C . VAL C 1 108 ? 46.524 52.255 50.272 1.00 24.39 105 VAL C C 1
ATOM 5030 O O . VAL C 1 108 ? 47.108 52.437 49.198 1.00 25.25 105 VAL C O 1
ATOM 5034 N N . ASP C 1 109 ? 46.919 51.314 51.129 1.00 27.60 106 ASP C N 1
ATOM 5035 C CA . ASP C 1 109 ? 48.218 50.656 50.916 1.00 29.55 106 ASP C CA 1
ATOM 5036 C C . ASP C 1 109 ? 48.272 49.678 49.718 1.00 29.80 106 ASP C C 1
ATOM 5037 O O . ASP C 1 109 ? 49.354 49.162 49.401 1.00 31.81 106 ASP C O 1
ATOM 5042 N N . ASN C 1 110 ? 47.135 49.478 49.038 1.00 29.65 107 ASN C N 1
ATOM 5043 C CA . ASN C 1 110 ? 47.057 48.815 47.708 1.00 28.59 107 ASN C CA 1
ATOM 5044 C C . ASN C 1 110 ? 47.227 49.710 46.452 1.00 27.18 107 ASN C C 1
ATOM 5045 O O . ASN C 1 110 ? 47.239 49.213 45.325 1.00 28.11 107 ASN C O 1
ATOM 5050 N N . LEU C 1 111 ? 47.371 51.016 46.627 1.00 24.55 108 LEU C N 1
ATOM 5051 C CA . LEU C 1 111 ? 47.375 51.973 45.506 1.00 22.62 108 LEU C CA 1
ATOM 5052 C C . LEU C 1 111 ? 48.782 52.343 45.092 1.00 22.10 108 LEU C C 1
ATOM 5053 O O . LEU C 1 111 ? 49.735 51.924 45.746 1.00 21.82 108 LEU C O 1
ATOM 5058 N N . ASN C 1 112 ? 48.904 53.111 44.005 1.00 21.00 109 ASN C N 1
ATOM 5059 C CA . ASN C 1 112 ? 50.188 53.616 43.503 1.00 21.64 109 ASN C CA 1
ATOM 5060 C C . ASN C 1 112 ? 50.405 55.110 43.738 1.00 19.71 109 ASN C C 1
ATOM 5061 O O . ASN C 1 112 ? 51.552 55.550 43.864 1.00 19.46 109 ASN C O 1
ATOM 5066 N N . THR C 1 113 ? 49.334 55.900 43.694 1.00 18.02 110 THR C N 1
ATOM 5067 C CA . THR C 1 113 ? 49.424 57.371 43.829 1.00 16.94 110 THR C CA 1
ATOM 5068 C C . THR C 1 113 ? 48.277 57.881 44.689 1.00 16.13 110 THR C C 1
ATOM 5069 O O . THR C 1 113 ? 47.124 57.660 44.365 1.00 15.43 110 THR C O 1
ATOM 5073 N N . VAL C 1 114 ? 48.615 58.549 45.801 1.00 14.36 111 VAL C N 1
ATOM 5074 C CA . VAL C 1 114 ? 47.647 58.913 46.846 1.00 14.82 111 VAL C CA 1
ATOM 5075 C C . VAL C 1 114 ? 47.828 60.388 47.165 1.00 13.64 111 VAL C C 1
ATOM 5076 O O . VAL C 1 114 ? 48.944 60.877 47.227 1.00 13.86 111 VAL C O 1
ATOM 5080 N N . GLY C 1 115 ? 46.722 61.105 47.301 1.00 12.89 112 GLY C N 1
ATOM 5081 C CA . GLY C 1 115 ? 46.737 62.480 47.754 1.00 12.02 112 GLY C CA 1
ATOM 5082 C C . GLY C 1 115 ? 46.276 62.522 49.197 1.00 11.64 112 GLY C C 1
ATOM 5083 O O . GLY C 1 115 ? 45.495 61.672 49.660 1.00 11.53 112 GLY C O 1
ATOM 5084 N N . VAL C 1 116 ? 46.784 63.513 49.913 1.00 10.73 113 VAL C N 1
ATOM 5085 C CA . VAL C 1 116 ? 46.395 63.762 51.301 1.00 11.09 113 VAL C CA 1
ATOM 5086 C C . VAL C 1 116 ? 46.134 65.251 51.530 1.00 10.04 113 VAL C C 1
ATOM 5087 O O . VAL C 1 116 ? 46.982 66.072 51.185 1.00 9.47 113 VAL C O 1
ATOM 5091 N N . ILE C 1 117 ? 44.984 65.572 52.127 1.00 9.56 114 ILE C N 1
ATOM 5092 C CA . ILE C 1 117 ? 44.721 66.919 52.634 1.00 9.77 114 ILE C CA 1
ATOM 5093 C C . ILE C 1 117 ? 44.491 66.847 54.138 1.00 8.89 114 ILE C C 1
ATOM 5094 O O . ILE C 1 117 ? 43.924 65.871 54.648 1.00 9.74 114 ILE C O 1
ATOM 5099 N N . ALA C 1 118 ? 44.952 67.881 54.834 1.00 10.13 115 ALA C N 1
ATOM 5100 C CA . ALA C 1 118 ? 44.931 67.914 56.291 1.00 8.54 115 ALA C CA 1
ATOM 5101 C C . ALA C 1 118 ? 45.258 69.307 56.798 1.00 9.03 115 ALA C C 1
ATOM 5102 O O . ALA C 1 118 ? 45.516 70.237 56.023 1.00 9.38 115 ALA C O 1
ATOM 5104 N N . THR C 1 119 ? 45.276 69.452 58.110 1.00 8.44 116 THR C N 1
ATOM 5105 C CA . THR C 1 119 ? 45.689 70.706 58.699 1.00 8.20 116 THR C CA 1
ATOM 5106 C C . THR C 1 119 ? 47.167 70.988 58.378 1.00 8.74 116 THR C C 1
ATOM 5107 O O . THR C 1 119 ? 47.949 70.082 58.063 1.00 8.46 116 THR C O 1
ATOM 5111 N N . PRO C 1 120 ? 47.584 72.257 58.498 1.00 8.26 117 PRO C N 1
ATOM 5112 C CA . PRO C 1 120 ? 49.002 72.597 58.307 1.00 8.60 117 PRO C CA 1
ATOM 5113 C C . PRO C 1 120 ? 49.916 71.743 59.196 1.00 7.35 117 PRO C C 1
ATOM 5114 O O . PRO C 1 120 ? 50.952 71.246 58.726 1.00 8.29 117 PRO C O 1
ATOM 5118 N N . ALA C 1 121 ? 49.533 71.550 60.456 1.00 7.81 118 ALA C N 1
ATOM 5119 C CA . ALA C 1 121 ? 50.366 70.777 61.352 1.00 7.69 118 ALA C CA 1
ATOM 5120 C C . ALA C 1 121 ? 50.516 69.348 60.874 1.00 8.60 118 ALA C C 1
ATOM 5121 O O . ALA C 1 121 ? 51.622 68.785 60.858 1.00 8.06 118 ALA C O 1
ATOM 5123 N N . THR C 1 122 ? 49.405 68.735 60.480 1.00 7.82 119 THR C N 1
ATOM 5124 C CA . THR C 1 122 ? 49.453 67.353 60.014 1.00 8.31 119 THR C CA 1
ATOM 5125 C C . THR C 1 122 ? 50.323 67.201 58.774 1.00 8.45 119 THR C C 1
ATOM 5126 O O . THR C 1 122 ? 51.162 66.305 58.684 1.00 7.78 119 THR C O 1
ATOM 5130 N N . ILE C 1 123 ? 50.127 68.085 57.809 1.00 7.72 120 ILE C N 1
ATOM 5131 C CA . ILE C 1 123 ? 50.951 67.983 56.594 1.00 8.07 120 ILE C CA 1
ATOM 5132 C C . ILE C 1 123 ? 52.415 68.280 56.904 1.00 8.65 120 ILE C C 1
ATOM 5133 O O . ILE C 1 123 ? 53.309 67.547 56.483 1.00 9.02 120 ILE C O 1
ATOM 5138 N N . ASN C 1 124 ? 52.690 69.323 57.666 1.00 8.61 121 ASN C N 1
ATOM 5139 C CA . ASN C 1 124 ? 54.079 69.669 57.953 1.00 9.65 121 ASN C CA 1
ATOM 5140 C C . ASN C 1 124 ? 54.815 68.576 58.698 1.00 9.79 121 ASN C C 1
ATOM 5141 O O . ASN C 1 124 ? 56.033 68.479 58.608 1.00 10.41 121 ASN C O 1
ATOM 5146 N N . SER C 1 125 ? 54.098 67.771 59.485 1.00 8.79 122 SER C N 1
ATOM 5147 C CA . SER C 1 125 ? 54.678 66.672 60.235 1.00 8.89 122 SER C CA 1
ATOM 5148 C C . SER C 1 125 ? 55.143 65.532 59.370 1.00 9.15 122 SER C C 1
ATOM 5149 O O . SER C 1 125 ? 55.917 64.698 59.836 1.00 10.58 122 SER C O 1
ATOM 5152 N N . ASN C 1 126 ? 54.653 65.480 58.134 1.00 9.09 123 ASN C N 1
ATOM 5153 C CA . ASN C 1 126 ? 54.913 64.403 57.185 1.00 9.30 123 ASN C CA 1
ATOM 5154 C C . ASN C 1 126 ? 54.349 63.056 57.590 1.00 9.05 123 ASN C C 1
ATOM 5155 O O . ASN C 1 126 ? 54.683 62.053 56.982 1.00 8.94 123 ASN C O 1
ATOM 5160 N N . ALA C 1 127 ? 53.492 63.006 58.603 1.00 8.97 124 ALA C N 1
ATOM 5161 C CA . ALA C 1 127 ? 53.083 61.742 59.149 1.00 8.90 124 ALA C CA 1
ATOM 5162 C C . ALA C 1 127 ? 52.375 60.817 58.174 1.00 8.85 124 ALA C C 1
ATOM 5163 O O . ALA C 1 127 ? 52.630 59.609 58.163 1.00 9.64 124 ALA C O 1
ATOM 5165 N N . TYR C 1 128 ? 51.480 61.344 57.328 1.00 9.49 125 TYR C N 1
ATOM 5166 C CA . TYR C 1 128 ? 50.780 60.445 56.409 1.00 9.38 125 TYR C CA 1
ATOM 5167 C C . TYR C 1 128 ? 51.733 59.801 55.436 1.00 10.46 125 TYR C C 1
ATOM 5168 O O . TYR C 1 128 ? 51.673 58.598 55.232 1.00 11.04 125 TYR C O 1
ATOM 5177 N N . ALA C 1 129 ? 52.605 60.599 54.821 1.00 10.03 126 ALA C N 1
ATOM 5178 C CA . ALA C 1 129 ? 53.534 60.044 53.868 1.00 10.52 126 ALA C CA 1
ATOM 5179 C C . ALA C 1 129 ? 54.449 59.018 54.517 1.00 9.98 126 ALA C C 1
ATOM 5180 O O . ALA C 1 129 ? 54.718 57.941 53.957 1.00 10.78 126 ALA C O 1
ATOM 5182 N N . LEU C 1 130 ? 54.987 59.347 55.688 1.00 9.49 127 LEU C N 1
ATOM 5183 C CA . LEU C 1 130 ? 55.852 58.441 56.416 1.00 10.06 127 LEU C CA 1
ATOM 5184 C C . LEU C 1 130 ? 55.173 57.114 56.698 1.00 10.56 127 LEU C C 1
ATOM 5185 O O . LEU C 1 130 ? 55.762 56.046 56.537 1.00 11.36 127 LEU C O 1
ATOM 5190 N N . GLN C 1 131 ? 53.953 57.197 57.190 1.00 11.24 128 GLN C N 1
ATOM 5191 C CA . GLN C 1 131 ? 53.237 55.982 57.608 1.00 11.60 128 GLN C CA 1
ATOM 5192 C C . GLN C 1 131 ? 52.818 55.155 56.412 1.00 11.51 128 GLN C C 1
ATOM 5193 O O . GLN C 1 131 ? 52.918 53.923 56.405 1.00 11.83 128 GLN C O 1
ATOM 5199 N N . ILE C 1 132 ? 52.413 55.825 55.356 1.00 11.76 129 ILE C N 1
ATOM 5200 C CA . ILE C 1 132 ? 52.142 55.106 54.103 1.00 12.44 129 ILE C CA 1
ATOM 5201 C C . ILE C 1 132 ? 53.393 54.356 53.637 1.00 13.75 129 ILE C C 1
ATOM 5202 O O . ILE C 1 132 ? 53.335 53.173 53.317 1.00 13.81 129 ILE C O 1
ATOM 5207 N N . HIS C 1 133 ? 54.531 55.037 53.660 1.00 13.40 130 HIS C N 1
ATOM 5208 C CA . HIS C 1 133 ? 55.780 54.454 53.202 1.00 14.13 130 HIS C CA 1
ATOM 5209 C C . HIS C 1 133 ? 56.327 53.358 54.114 1.00 15.71 130 HIS C C 1
ATOM 5210 O O . HIS C 1 133 ? 57.176 52.573 53.686 1.00 17.75 130 HIS C O 1
ATOM 5217 N N . LYS C 1 134 ? 55.842 53.263 55.338 1.00 17.11 131 LYS C N 1
ATOM 5218 C CA . LYS C 1 134 ? 56.204 52.139 56.204 1.00 20.34 131 LYS C CA 1
ATOM 5219 C C . LYS C 1 134 ? 55.641 50.849 55.549 1.00 22.44 131 LYS C C 1
ATOM 5220 O O . LYS C 1 134 ? 56.326 49.854 55.508 1.00 23.96 131 LYS C O 1
ATOM 5226 N N . LYS C 1 135 ? 54.415 50.927 55.031 1.00 24.14 132 LYS C N 1
ATOM 5227 C CA . LYS C 1 135 ? 53.730 49.791 54.380 1.00 25.35 132 LYS C CA 1
ATOM 5228 C C . LYS C 1 135 ? 54.259 49.550 52.952 1.00 25.02 132 LYS C C 1
ATOM 5229 O O . LYS C 1 135 ? 54.622 48.420 52.571 1.00 25.34 132 LYS C O 1
ATOM 5235 N N . ASN C 1 136 ? 54.290 50.618 52.166 1.00 23.65 133 ASN C N 1
ATOM 5236 C CA . ASN C 1 136 ? 54.798 50.559 50.810 1.00 22.81 133 ASN C CA 1
ATOM 5237 C C . ASN C 1 136 ? 55.535 51.809 50.466 1.00 21.66 133 ASN C C 1
ATOM 5238 O O . ASN C 1 136 ? 54.906 52.829 50.163 1.00 19.70 133 ASN C O 1
ATOM 5243 N N . PRO C 1 137 ? 56.877 51.725 50.475 1.00 20.33 134 PRO C N 1
ATOM 5244 C CA . PRO C 1 137 ? 57.741 52.859 50.213 1.00 20.17 134 PRO C CA 1
ATOM 5245 C C . PRO C 1 137 ? 57.651 53.400 48.800 1.00 19.41 134 PRO C C 1
ATOM 5246 O O . PRO C 1 137 ? 58.126 54.513 48.546 1.00 19.31 134 PRO C O 1
ATOM 5250 N N . ASN C 1 138 ? 57.067 52.617 47.882 1.00 19.03 135 ASN C N 1
ATOM 5251 C CA . ASN C 1 138 ? 56.958 53.006 46.490 1.00 20.28 135 ASN C CA 1
ATOM 5252 C C . ASN C 1 138 ? 55.694 53.785 46.122 1.00 18.75 135 ASN C C 1
ATOM 5253 O O . ASN C 1 138 ? 55.566 54.268 44.984 1.00 18.95 135 ASN C O 1
ATOM 5258 N N . ILE C 1 139 ? 54.770 53.935 47.070 1.00 17.77 136 ILE C N 1
ATOM 5259 C CA . ILE C 1 139 ? 53.565 54.725 46.802 1.00 16.36 136 ILE C CA 1
ATOM 5260 C C . ILE C 1 139 ? 53.933 56.191 46.700 1.00 15.10 136 ILE C C 1
ATOM 5261 O O . ILE C 1 139 ? 54.621 56.696 47.580 1.00 14.68 136 ILE C O 1
ATOM 5266 N N . GLU C 1 140 ? 53.464 56.875 45.653 1.00 14.93 137 GLU C N 1
ATOM 5267 C CA . GLU C 1 140 ? 53.673 58.312 45.494 1.00 15.39 137 GLU C CA 1
ATOM 5268 C C . GLU C 1 140 ? 52.611 59.031 46.329 1.00 14.04 137 GLU C C 1
ATOM 5269 O O . GLU C 1 140 ? 51.421 58.889 46.093 1.00 13.22 137 GLU C O 1
ATOM 5275 N N . VAL C 1 141 ? 53.049 59.807 47.315 1.00 12.20 138 VAL C N 1
ATOM 5276 C CA . VAL C 1 141 ? 52.136 60.538 48.185 1.00 12.02 138 VAL C CA 1
ATOM 5277 C C . VAL C 1 141 ? 52.324 62.045 47.958 1.00 11.83 138 VAL C C 1
ATOM 5278 O O . VAL C 1 141 ? 53.443 62.586 48.095 1.00 13.40 138 VAL C O 1
ATOM 5282 N N . TYR C 1 142 ? 51.229 62.711 47.609 1.00 11.80 139 TYR C N 1
ATOM 5283 C CA . TYR C 1 142 ? 51.170 64.163 47.411 1.00 12.66 139 TYR C CA 1
ATOM 5284 C C . TYR C 1 142 ? 50.295 64.769 48.522 1.00 12.88 139 TYR C C 1
ATOM 5285 O O . TYR C 1 142 ? 49.149 64.371 48.694 1.00 12.73 139 TYR C O 1
ATOM 5294 N N . SER C 1 143 ? 50.846 65.722 49.269 1.00 12.20 140 SER C N 1
ATOM 5295 C CA . SER C 1 143 ? 50.180 66.274 50.461 1.00 12.85 140 SER C CA 1
ATOM 5296 C C . SER C 1 143 ? 50.033 67.796 50.348 1.00 12.70 140 SER C C 1
ATOM 5297 O O . SER C 1 143 ? 50.940 68.469 49.889 1.00 14.76 140 SER C O 1
ATOM 5300 N N . ASN C 1 144 ? 48.881 68.329 50.720 1.00 12.80 141 ASN C N 1
ATOM 5301 C CA . ASN C 1 144 ? 48.635 69.767 50.694 1.00 12.15 141 ASN C CA 1
ATOM 5302 C C . ASN C 1 144 ? 47.759 70.161 51.874 1.00 11.66 141 ASN C C 1
ATOM 5303 O O . ASN C 1 144 ? 46.709 69.573 52.102 1.00 10.74 141 ASN C O 1
ATOM 5308 N N . PRO C 1 145 ? 48.176 71.180 52.625 1.00 11.06 142 PRO C N 1
ATOM 5309 C CA . PRO C 1 145 ? 47.380 71.674 53.751 1.00 12.11 142 PRO C CA 1
ATOM 5310 C C . PRO C 1 145 ? 46.176 72.451 53.260 1.00 12.27 142 PRO C C 1
ATOM 5311 O O . PRO C 1 145 ? 46.245 73.078 52.205 1.00 12.76 142 PRO C O 1
ATOM 5315 N N . CYS C 1 146 ? 45.075 72.375 53.999 1.00 11.75 143 CYS C N 1
ATOM 5316 C CA . CYS C 1 146 ? 43.875 73.152 53.687 1.00 12.04 143 CYS C CA 1
ATOM 5317 C C . CYS C 1 146 ? 43.495 74.014 54.887 1.00 10.79 143 CYS C C 1
ATOM 5318 O O . CYS C 1 146 ? 42.431 73.861 55.515 1.00 10.22 143 CYS C O 1
ATOM 5321 N N . GLY C 1 147 ? 44.359 74.970 55.202 1.00 10.79 144 GLY C N 1
ATOM 5322 C CA . GLY C 1 147 ? 44.274 75.660 56.461 1.00 10.13 144 GLY C CA 1
ATOM 5323 C C . GLY C 1 147 ? 42.939 76.271 56.862 1.00 10.38 144 GLY C C 1
ATOM 5324 O O . GLY C 1 147 ? 42.544 76.174 58.013 1.00 10.53 144 GLY C O 1
ATOM 5325 N N . LEU C 1 148 ? 42.208 76.854 55.910 1.00 9.71 145 LEU C N 1
ATOM 5326 C CA . LEU C 1 148 ? 40.947 77.553 56.216 1.00 9.67 145 LEU C CA 1
ATOM 5327 C C . LEU C 1 148 ? 39.749 76.622 56.483 1.00 10.10 145 LEU C C 1
ATOM 5328 O O . LEU C 1 148 ? 38.742 77.062 57.117 1.00 10.59 145 LEU C O 1
ATOM 5333 N N . PHE C 1 149 ? 39.847 75.357 56.044 1.00 9.78 146 PHE C N 1
ATOM 5334 C CA . PHE C 1 149 ? 38.689 74.435 56.092 1.00 11.01 146 PHE C CA 1
ATOM 5335 C C . PHE C 1 149 ? 38.108 74.286 57.506 1.00 10.28 146 PHE C C 1
ATOM 5336 O O . PHE C 1 149 ? 36.901 74.314 57.678 1.00 11.43 146 PHE C O 1
ATOM 5344 N N . VAL C 1 150 ? 38.940 74.081 58.530 1.00 9.93 147 VAL C N 1
ATOM 5345 C CA . VAL C 1 150 ? 38.407 73.823 59.884 1.00 9.91 147 VAL C CA 1
ATOM 5346 C C . VAL C 1 150 ? 37.515 74.972 60.366 1.00 10.09 147 VAL C C 1
ATOM 5347 O O . VAL C 1 150 ? 36.382 74.739 60.797 1.00 10.48 147 VAL C O 1
ATOM 5351 N N A SER C 1 151 ? 38.010 76.211 60.268 0.50 9.83 148 SER C N 1
ATOM 5352 N N B SER C 1 151 ? 38.003 76.204 60.267 0.50 10.35 148 SER C N 1
ATOM 5353 C CA A SER C 1 151 ? 37.252 77.369 60.777 0.50 10.09 148 SER C CA 1
ATOM 5354 C CA B SER C 1 151 ? 37.246 77.320 60.823 0.50 11.06 148 SER C CA 1
ATOM 5355 C C A SER C 1 151 ? 36.026 77.612 59.914 0.50 9.81 148 SER C C 1
ATOM 5356 C C B SER C 1 151 ? 36.054 77.663 59.918 0.50 10.34 148 SER C C 1
ATOM 5357 O O A SER C 1 151 ? 34.935 77.924 60.413 0.50 10.09 148 SER C O 1
ATOM 5358 O O B SER C 1 151 ? 34.997 78.077 60.408 0.50 10.64 148 SER C O 1
ATOM 5371 N N . ILE C 1 153 ? 34.205 75.514 58.259 1.00 10.84 150 ILE C N 1
ATOM 5372 C CA . ILE C 1 153 ? 33.187 74.519 58.579 1.00 10.69 150 ILE C CA 1
ATOM 5373 C C . ILE C 1 153 ? 32.591 74.802 59.939 1.00 11.41 150 ILE C C 1
ATOM 5374 O O . ILE C 1 153 ? 31.375 74.740 60.108 1.00 12.74 150 ILE C O 1
ATOM 5379 N N . GLU C 1 154 ? 33.436 75.132 60.928 1.00 10.96 151 GLU C N 1
ATOM 5380 C CA . GLU C 1 154 ? 32.942 75.477 62.272 1.00 11.58 151 GLU C CA 1
ATOM 5381 C C . GLU C 1 154 ? 32.059 76.726 62.288 1.00 11.69 151 GLU C C 1
ATOM 5382 O O . GLU C 1 154 ? 31.184 76.862 63.154 1.00 13.73 151 GLU C O 1
ATOM 5388 N N . GLU C 1 155 ? 32.257 77.609 61.319 1.00 11.29 152 GLU C N 1
ATOM 5389 C CA . GLU C 1 155 ? 31.458 78.818 61.211 1.00 13.43 152 GLU C CA 1
ATOM 5390 C C . GLU C 1 155 ? 30.180 78.549 60.401 1.00 14.20 152 GLU C C 1
ATOM 5391 O O . GLU C 1 155 ? 29.321 79.440 60.248 1.00 16.40 152 GLU C O 1
ATOM 5397 N N . GLY C 1 156 ? 29.993 77.323 59.974 1.00 13.57 153 GLY C N 1
ATOM 5398 C CA . GLY C 1 156 ? 28.742 76.918 59.295 1.00 14.58 153 GLY C CA 1
ATOM 5399 C C . GLY C 1 156 ? 28.752 77.031 57.775 1.00 15.65 153 GLY C C 1
ATOM 5400 O O . GLY C 1 156 ? 27.715 76.778 57.103 1.00 17.67 153 GLY C O 1
A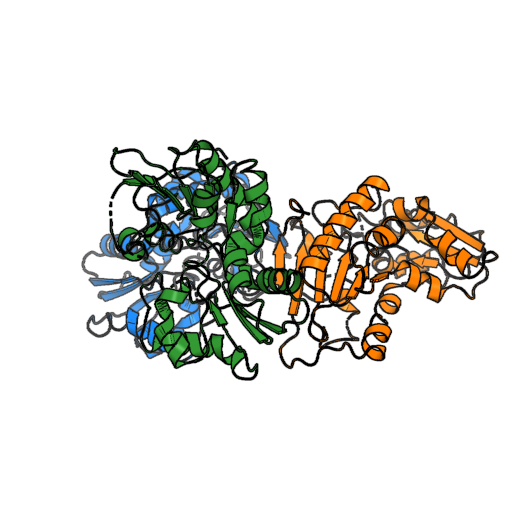TOM 5401 N N . PHE C 1 157 ? 29.894 77.378 57.186 1.00 15.41 154 PHE C N 1
ATOM 5402 C CA . PHE C 1 157 ? 30.052 77.348 55.727 1.00 15.55 154 PHE C CA 1
ATOM 5403 C C . PHE C 1 157 ? 30.376 75.921 55.260 1.00 16.17 154 PHE C C 1
ATOM 5404 O O . PHE C 1 157 ? 31.542 75.502 55.256 1.00 14.16 154 PHE C O 1
ATOM 5412 N N . VAL C 1 158 ? 29.347 75.149 54.893 1.00 16.17 155 VAL C N 1
ATOM 5413 C CA . VAL C 1 158 ? 29.500 73.705 54.646 1.00 16.18 155 VAL C CA 1
ATOM 5414 C C . VAL C 1 158 ? 29.064 73.264 53.239 1.00 16.77 155 VAL C C 1
ATOM 5415 O O . VAL C 1 158 ? 29.162 72.082 52.892 1.00 17.60 155 VAL C O 1
ATOM 5419 N N . SER C 1 159 ? 28.632 74.208 52.425 1.00 17.34 156 SER C N 1
ATOM 5420 C CA . SER C 1 159 ? 28.252 73.950 51.045 1.00 17.67 156 SER C CA 1
ATOM 5421 C C . SER C 1 159 ? 28.124 75.317 50.372 1.00 18.03 156 SER C C 1
ATOM 5422 O O . SER C 1 159 ? 28.120 76.340 51.038 1.00 17.33 156 SER C O 1
ATOM 5425 N N . GLY C 1 160 ? 28.017 75.340 49.056 1.00 18.46 157 GLY C N 1
ATOM 5426 C CA . GLY C 1 160 ? 27.839 76.584 48.359 1.00 18.52 157 GLY C CA 1
ATOM 5427 C C . GLY C 1 160 ? 29.106 77.156 47.754 1.00 18.28 157 GLY C C 1
ATOM 5428 O O . GLY C 1 160 ? 30.170 76.547 47.774 1.00 17.98 157 GLY C O 1
ATOM 5429 N N . HIS C 1 161 ? 28.961 78.353 47.214 1.00 17.78 158 HIS C N 1
ATOM 5430 C CA . HIS C 1 161 ? 29.966 79.005 46.385 1.00 18.67 158 HIS C CA 1
ATOM 5431 C C . HIS C 1 161 ? 31.261 79.307 47.158 1.00 18.01 158 HIS C C 1
ATOM 5432 O O . HIS C 1 161 ? 32.361 79.139 46.623 1.00 16.40 158 HIS C O 1
ATOM 5439 N N . ILE C 1 162 ? 31.130 79.758 48.403 1.00 17.31 159 ILE C N 1
ATOM 5440 C CA . ILE C 1 162 ? 32.326 80.062 49.220 1.00 16.95 159 ILE C CA 1
ATOM 5441 C C . ILE C 1 162 ? 33.150 78.779 49.412 1.00 15.70 159 ILE C C 1
ATOM 5442 O O . ILE C 1 162 ? 34.332 78.759 49.156 1.00 15.40 159 ILE C O 1
ATOM 5447 N N . VAL C 1 163 ? 32.507 77.734 49.884 1.00 15.77 160 VAL C N 1
ATOM 5448 C CA . VAL C 1 163 ? 33.157 76.443 50.056 1.00 14.52 160 VAL C CA 1
ATOM 5449 C C . VAL C 1 163 ? 33.787 75.907 48.781 1.00 15.41 160 VAL C C 1
ATOM 5450 O O . VAL C 1 163 ? 34.921 75.441 48.782 1.00 14.71 160 VAL C O 1
ATOM 5454 N N . GLU C 1 164 ? 33.070 75.992 47.663 1.00 15.71 161 GLU C N 1
ATOM 5455 C CA . GLU C 1 164 ? 33.637 75.562 46.388 1.00 16.12 161 GLU C CA 1
ATOM 5456 C C . GLU C 1 164 ? 34.891 76.356 45.964 1.00 14.60 161 GLU C C 1
ATOM 5457 O O . GLU C 1 164 ? 35.874 75.792 45.490 1.00 14.99 161 GLU C O 1
ATOM 5463 N N . LEU C 1 165 ? 34.883 77.663 46.169 1.00 15.20 162 LEU C N 1
ATOM 5464 C CA . LEU C 1 165 ? 36.036 78.495 45.833 1.00 14.70 162 LEU C CA 1
ATOM 5465 C C . LEU C 1 165 ? 37.268 78.222 46.693 1.00 14.16 162 LEU C C 1
ATOM 5466 O O . LEU C 1 165 ? 38.375 78.116 46.198 1.00 14.29 162 LEU C O 1
ATOM 5471 N N . VAL C 1 166 ? 37.059 78.074 47.990 1.00 13.16 163 VAL C N 1
ATOM 5472 C CA . VAL C 1 166 ? 38.183 77.753 48.881 1.00 12.94 163 VAL C CA 1
ATOM 5473 C C . VAL C 1 166 ? 38.751 76.385 48.545 1.00 12.77 163 VAL C C 1
ATOM 5474 O O . VAL C 1 166 ? 39.973 76.167 48.490 1.00 12.27 163 VAL C O 1
ATOM 5478 N N . ALA C 1 167 ? 37.856 75.449 48.307 1.00 12.87 164 ALA C N 1
ATOM 5479 C CA . ALA C 1 167 ? 38.266 74.109 47.906 1.00 12.48 164 ALA C CA 1
ATOM 5480 C C . ALA C 1 167 ? 39.057 74.129 46.592 1.00 13.51 164 ALA C C 1
ATOM 5481 O O . ALA C 1 167 ? 40.055 73.417 46.461 1.00 13.55 164 ALA C O 1
ATOM 5483 N N . LYS C 1 168 ? 38.611 74.929 45.616 1.00 15.43 165 LYS C N 1
ATOM 5484 C CA . LYS C 1 168 ? 39.375 75.056 44.355 1.00 16.24 165 LYS C CA 1
ATOM 5485 C C . LYS C 1 168 ? 40.788 75.555 44.580 1.00 17.07 165 LYS C C 1
ATOM 5486 O O . LYS C 1 168 ? 41.737 75.128 43.890 1.00 17.29 165 LYS C O 1
ATOM 5492 N N . GLU C 1 169 ? 40.935 76.487 45.517 1.00 16.68 166 GLU C N 1
ATOM 5493 C CA . GLU C 1 169 ? 42.260 77.034 45.819 1.00 17.78 166 GLU C CA 1
ATOM 5494 C C . GLU C 1 169 ? 43.182 75.912 46.314 1.00 17.80 166 GLU C C 1
ATOM 5495 O O . GLU C 1 169 ? 44.310 75.774 45.824 1.00 18.69 166 GLU C O 1
ATOM 5501 N N . TYR C 1 170 ? 42.682 75.088 47.214 1.00 17.23 167 TYR C N 1
ATOM 5502 C CA . TYR C 1 170 ? 43.534 74.075 47.880 1.00 16.91 167 TYR C CA 1
ATOM 5503 C C . TYR C 1 170 ? 43.702 72.837 47.009 1.00 17.99 167 TYR C C 1
ATOM 5504 O O . TYR C 1 170 ? 44.787 72.244 46.980 1.00 20.30 167 TYR C O 1
ATOM 5513 N N . LEU C 1 171 ? 42.649 72.445 46.289 1.00 16.48 168 LEU C N 1
ATOM 5514 C CA . LEU C 1 171 ? 42.688 71.194 45.559 1.00 16.22 168 LEU C CA 1
ATOM 5515 C C . LEU C 1 171 ? 43.320 71.308 44.168 1.00 16.14 168 LEU C C 1
ATOM 5516 O O . LEU C 1 171 ? 43.640 70.284 43.555 1.00 16.32 168 LEU C O 1
ATOM 5521 N N . SER C 1 172 ? 43.508 72.527 43.664 1.00 18.09 169 SER C N 1
ATOM 5522 C CA . SER C 1 172 ? 44.227 72.747 42.381 1.00 19.53 169 SER C CA 1
ATOM 5523 C C . SER C 1 172 ? 45.613 72.101 42.350 1.00 19.34 169 SER C C 1
ATOM 5524 O O . SER C 1 172 ? 46.098 71.688 41.294 1.00 19.03 169 SER C O 1
ATOM 5527 N N . TYR C 1 173 ? 46.242 71.960 43.521 1.00 18.53 170 TYR C N 1
ATOM 5528 C CA . TYR C 1 173 ? 47.516 71.257 43.629 1.00 18.47 170 TYR C CA 1
ATOM 5529 C C . TYR C 1 173 ? 47.495 69.832 43.055 1.00 18.63 170 TYR C C 1
ATOM 5530 O O . TYR C 1 173 ? 48.525 69.350 42.583 1.00 19.99 170 TYR C O 1
ATOM 5539 N N . PHE C 1 174 ? 46.348 69.176 43.086 1.00 18.13 171 PHE C N 1
ATOM 5540 C CA . PHE C 1 174 ? 46.264 67.758 42.738 1.00 18.83 171 PHE C CA 1
ATOM 5541 C C . PHE C 1 174 ? 45.887 67.489 41.292 1.00 20.29 171 PHE C C 1
ATOM 5542 O O . PHE C 1 174 ? 45.892 66.335 40.855 1.00 20.52 171 PHE C O 1
ATOM 5550 N N . HIS C 1 175 ? 45.492 68.524 40.569 1.00 22.04 172 HIS C N 1
ATOM 5551 C CA . HIS C 1 175 ? 44.864 68.254 39.281 1.00 22.72 172 HIS C CA 1
ATOM 5552 C C . HIS C 1 175 ? 45.838 67.579 38.328 1.00 22.73 172 HIS C C 1
ATOM 5553 O O . HIS C 1 175 ? 45.401 66.738 37.520 1.00 22.34 172 HIS C O 1
ATOM 5560 N N . ASP C 1 176 ? 47.133 67.920 38.409 1.00 22.04 173 ASP C N 1
ATOM 5561 C CA . ASP C 1 176 ? 48.137 67.270 37.564 1.00 22.97 173 ASP C CA 1
ATOM 5562 C C . ASP C 1 176 ? 48.889 66.076 38.177 1.00 22.55 173 ASP C C 1
ATOM 5563 O O . ASP C 1 176 ? 49.873 65.592 37.598 1.00 23.77 173 ASP C O 1
ATOM 5568 N N . LYS C 1 177 ? 48.390 65.558 39.292 1.00 21.77 174 LYS C N 1
ATOM 5569 C CA . LYS C 1 177 ? 49.100 64.513 40.034 1.00 21.38 174 LYS C CA 1
ATOM 5570 C C . LYS C 1 177 ? 48.583 63.109 39.743 1.00 21.36 174 LYS C C 1
ATOM 5571 O O . LYS C 1 177 ? 49.245 62.153 40.119 1.00 20.33 174 LYS C O 1
ATOM 5577 N N . ASN C 1 178 ? 47.430 62.999 39.082 1.00 21.52 175 ASN C N 1
ATOM 5578 C CA . ASN C 1 178 ? 46.816 61.699 38.723 1.00 22.15 175 ASN C CA 1
ATOM 5579 C C . ASN C 1 178 ? 46.670 60.790 39.955 1.00 20.43 175 ASN C C 1
ATOM 5580 O O . ASN C 1 178 ? 47.017 59.595 39.939 1.00 20.41 175 ASN C O 1
ATOM 5585 N N . ILE C 1 179 ? 46.185 61.358 41.060 1.00 18.27 176 ILE C N 1
ATOM 5586 C CA . ILE C 1 179 ? 45.997 60.542 42.247 1.00 17.64 176 ILE C CA 1
ATOM 5587 C C . ILE C 1 179 ? 44.820 59.573 42.077 1.00 16.67 176 ILE C C 1
ATOM 5588 O O . ILE C 1 179 ? 43.842 59.897 41.383 1.00 18.26 176 ILE C O 1
ATOM 5593 N N . GLN C 1 180 ? 44.896 58.417 42.734 1.00 16.44 177 GLN C N 1
ATOM 5594 C CA . GLN C 1 180 ? 43.843 57.393 42.685 1.00 16.46 177 GLN C CA 1
ATOM 5595 C C . GLN C 1 180 ? 42.849 57.519 43.827 1.00 16.75 177 GLN C C 1
ATOM 5596 O O . GLN C 1 180 ? 41.733 56.950 43.806 1.00 16.72 177 GLN C O 1
ATOM 5602 N N . ALA C 1 181 ? 43.239 58.257 44.866 1.00 15.50 178 ALA C N 1
ATOM 5603 C CA . ALA C 1 181 ? 42.361 58.440 46.017 1.00 14.65 178 ALA C CA 1
ATOM 5604 C C . ALA C 1 181 ? 42.890 59.685 46.753 1.00 14.29 178 ALA C C 1
ATOM 5605 O O . ALA C 1 181 ? 44.089 59.995 46.658 1.00 14.19 178 ALA C O 1
ATOM 5607 N N . LEU C 1 182 ? 41.991 60.346 47.475 1.00 13.61 179 LEU C N 1
ATOM 5608 C CA . LEU C 1 182 ? 42.352 61.497 48.323 1.00 12.83 179 LEU C CA 1
ATOM 5609 C C . LEU C 1 182 ? 41.952 61.177 49.750 1.00 12.39 179 LEU C C 1
ATOM 5610 O O . LEU C 1 182 ? 40.776 60.892 50.028 1.00 13.93 179 LEU C O 1
ATOM 5615 N N . ILE C 1 183 ? 42.928 61.210 50.655 1.00 12.28 180 ILE C N 1
ATOM 5616 C CA . ILE C 1 183 ? 42.639 61.006 52.052 1.00 11.37 180 ILE C CA 1
ATOM 5617 C C . ILE C 1 183 ? 42.131 62.319 52.659 1.00 10.60 180 ILE C C 1
ATOM 5618 O O . ILE C 1 183 ? 42.805 63.355 52.632 1.00 9.85 180 ILE C O 1
ATOM 5623 N N . LEU C 1 184 ? 40.928 62.248 53.201 1.00 10.45 181 LEU C N 1
ATOM 5624 C CA . LEU C 1 184 ? 40.349 63.368 53.912 1.00 11.13 181 LEU C CA 1
ATOM 5625 C C . LEU C 1 184 ? 40.928 63.315 55.324 1.00 10.90 181 LEU C C 1
ATOM 5626 O O . LEU C 1 184 ? 40.270 62.849 56.256 1.00 12.09 181 LEU C O 1
ATOM 5631 N N . GLY C 1 185 ? 42.169 63.795 55.470 1.00 11.38 182 GLY C N 1
ATOM 5632 C CA . GLY C 1 185 ? 42.962 63.630 56.718 1.00 10.87 182 GLY C CA 1
ATOM 5633 C C . GLY C 1 185 ? 42.747 64.669 57.813 1.00 10.40 182 GLY C C 1
ATOM 5634 O O . GLY C 1 185 ? 43.687 65.086 58.505 1.00 10.76 182 GLY C O 1
ATOM 5635 N N . CYS C 1 186 ? 41.488 65.048 57.993 1.00 9.60 183 CYS C N 1
ATOM 5636 C CA . CYS C 1 186 ? 41.057 65.965 59.069 1.00 9.22 183 CYS C CA 1
ATOM 5637 C C . CYS C 1 186 ? 39.619 65.598 59.384 1.00 10.40 183 CYS C C 1
ATOM 5638 O O . CYS C 1 186 ? 38.845 65.315 58.463 1.00 11.40 183 CYS C O 1
ATOM 5641 N N . THR C 1 187 ? 39.247 65.554 60.653 1.00 10.20 184 THR C N 1
ATOM 5642 C CA . THR C 1 187 ? 37.906 65.162 61.068 1.00 10.89 184 THR C CA 1
ATOM 5643 C C . THR C 1 187 ? 36.784 65.973 60.395 1.00 10.75 184 THR C C 1
ATOM 5644 O O . THR C 1 187 ? 35.671 65.451 60.188 1.00 12.05 184 THR C O 1
ATOM 5648 N N . HIS C 1 188 ? 37.069 67.224 60.066 1.00 11.08 185 HIS C N 1
ATOM 5649 C CA . HIS C 1 188 ? 36.069 68.127 59.557 1.00 10.73 185 HIS C CA 1
ATOM 5650 C C . HIS C 1 188 ? 35.742 67.901 58.095 1.00 12.09 185 HIS C C 1
ATOM 5651 O O . HIS C 1 188 ? 34.636 68.263 57.636 1.00 12.05 185 HIS C O 1
ATOM 5658 N N . TYR C 1 189 ? 36.671 67.337 57.334 1.00 10.88 186 TYR C N 1
ATOM 5659 C CA . TYR C 1 189 ? 36.551 67.415 55.880 1.00 12.21 186 TYR C CA 1
ATOM 5660 C C . TYR C 1 189 ? 35.386 66.592 55.297 1.00 12.75 186 TYR C C 1
ATOM 5661 O O . TYR C 1 189 ? 34.802 67.041 54.283 1.00 14.54 186 TYR C O 1
ATOM 5670 N N . PRO C 1 190 ? 35.030 65.437 55.906 1.00 14.37 187 PRO C N 1
ATOM 5671 C CA . PRO C 1 190 ? 33.888 64.694 55.341 1.00 14.59 187 PRO C CA 1
ATOM 5672 C C . PRO C 1 190 ? 32.587 65.505 55.289 1.00 16.06 187 PRO C C 1
ATOM 5673 O O . PRO C 1 190 ? 31.766 65.233 54.411 1.00 15.99 187 PRO C O 1
ATOM 5677 N N . ILE C 1 191 ? 32.439 66.499 56.165 1.00 15.46 188 ILE C N 1
ATOM 5678 C CA . ILE C 1 191 ? 31.263 67.408 56.181 1.00 16.83 188 ILE C CA 1
ATOM 5679 C C . ILE C 1 191 ? 31.080 68.078 54.810 1.00 15.98 188 ILE C C 1
ATOM 5680 O O . ILE C 1 191 ? 29.942 68.304 54.370 1.00 17.49 188 ILE C O 1
ATOM 5685 N N . ILE C 1 192 ? 32.174 68.412 54.149 1.00 14.55 189 ILE C N 1
ATOM 5686 C CA . ILE C 1 192 ? 32.135 69.087 52.833 1.00 14.33 189 ILE C CA 1
ATOM 5687 C C . ILE C 1 192 ? 32.542 68.156 51.694 1.00 13.82 189 ILE C C 1
ATOM 5688 O O . ILE C 1 192 ? 32.906 68.637 50.625 1.00 13.47 189 ILE C O 1
ATOM 5693 N N . LYS C 1 193 ? 32.421 66.844 51.883 1.00 14.74 190 LYS C N 1
ATOM 5694 C CA . LYS C 1 193 ? 32.836 65.908 50.840 1.00 16.07 190 LYS C CA 1
ATOM 5695 C C . LYS C 1 193 ? 32.084 66.111 49.509 1.00 16.04 190 LYS C C 1
ATOM 5696 O O . LYS C 1 193 ? 32.678 65.888 48.456 1.00 17.52 190 LYS C O 1
ATOM 5702 N N . GLU C 1 194 ? 30.810 66.521 49.553 1.00 16.84 191 GLU C N 1
ATOM 5703 C CA . GLU C 1 194 ? 30.068 66.732 48.283 1.00 19.40 191 GLU C CA 1
ATOM 5704 C C . GLU C 1 194 ? 30.694 67.870 47.466 1.00 19.18 191 GLU C C 1
ATOM 5705 O O . GLU C 1 194 ? 30.746 67.794 46.233 1.00 20.14 191 GLU C O 1
ATOM 5711 N N . SER C 1 195 ? 31.185 68.909 48.145 1.00 18.23 192 SER C N 1
ATOM 5712 C CA . SER C 1 195 ? 31.844 70.040 47.485 1.00 18.22 192 SER C CA 1
ATOM 5713 C C . SER C 1 195 ? 33.208 69.599 46.973 1.00 18.18 192 SER C C 1
ATOM 5714 O O . SER C 1 195 ? 33.594 69.917 45.849 1.00 18.99 192 SER C O 1
ATOM 5717 N N . ILE C 1 196 ? 33.954 68.847 47.795 1.00 18.28 193 ILE C N 1
ATOM 5718 C CA . ILE C 1 196 ? 35.256 68.323 47.341 1.00 18.36 193 ILE C CA 1
ATOM 5719 C C . ILE C 1 196 ? 35.118 67.480 46.074 1.00 19.84 193 ILE C C 1
ATOM 5720 O O . ILE C 1 196 ? 35.889 67.622 45.142 1.00 18.80 193 ILE C O 1
ATOM 5725 N N . ALA C 1 197 ? 34.123 66.592 46.063 1.00 21.28 194 ALA C N 1
ATOM 5726 C CA . ALA C 1 197 ? 33.845 65.737 44.913 1.00 23.15 194 ALA C CA 1
ATOM 5727 C C . ALA C 1 197 ? 33.454 66.520 43.656 1.00 24.18 194 ALA C C 1
ATOM 5728 O O . ALA C 1 197 ? 33.701 66.046 42.558 1.00 25.91 194 ALA C O 1
ATOM 5730 N N . LYS C 1 198 ? 32.845 67.696 43.806 1.00 25.33 195 LYS C N 1
ATOM 5731 C CA . LYS C 1 198 ? 32.535 68.577 42.659 1.00 26.66 195 LYS C CA 1
ATOM 5732 C C . LYS C 1 198 ? 33.812 69.118 42.005 1.00 26.55 195 LYS C C 1
ATOM 5733 O O . LYS C 1 198 ? 33.846 69.347 40.809 1.00 26.33 195 LYS C O 1
ATOM 5739 N N . ILE C 1 199 ? 34.875 69.276 42.788 1.00 25.92 196 ILE C N 1
ATOM 5740 C CA . ILE C 1 199 ? 36.119 69.894 42.316 1.00 25.68 196 ILE C CA 1
ATOM 5741 C C . ILE C 1 199 ? 37.190 68.878 41.925 1.00 25.71 196 ILE C C 1
ATOM 5742 O O . ILE C 1 199 ? 37.863 69.045 40.910 1.00 25.73 196 ILE C O 1
ATOM 5747 N N . LEU C 1 200 ? 37.355 67.845 42.756 1.00 25.48 197 LEU C N 1
ATOM 5748 C CA . LEU C 1 200 ? 38.320 66.782 42.542 1.00 25.68 197 LEU C CA 1
ATOM 5749 C C . LEU C 1 200 ? 37.600 65.453 42.733 1.00 26.35 197 LEU C C 1
ATOM 5750 O O . LEU C 1 200 ? 37.481 64.925 43.855 1.00 25.91 197 LEU C O 1
ATOM 5755 N N . ASP C 1 201 ? 37.092 64.916 41.632 1.00 26.34 198 ASP C N 1
ATOM 5756 C CA . ASP C 1 201 ? 36.210 63.770 41.703 1.00 26.83 198 ASP C CA 1
ATOM 5757 C C . ASP C 1 201 ? 37.003 62.461 41.615 1.00 26.39 198 ASP C C 1
ATOM 5758 O O . ASP C 1 201 ? 36.994 61.774 40.597 1.00 27.61 198 ASP C O 1
ATOM 5763 N N . VAL C 1 202 ? 37.693 62.134 42.705 1.00 24.91 199 VAL C N 1
ATOM 5764 C CA . VAL C 1 202 ? 38.403 60.871 42.864 1.00 23.64 199 VAL C CA 1
ATOM 5765 C C . VAL C 1 202 ? 37.834 60.191 44.089 1.00 21.88 199 VAL C C 1
ATOM 5766 O O . VAL C 1 202 ? 37.060 60.814 44.861 1.00 22.41 199 VAL C O 1
ATOM 5770 N N . LYS C 1 203 ? 38.229 58.939 44.312 1.00 20.72 200 LYS C N 1
ATOM 5771 C CA . LYS C 1 203 ? 37.793 58.224 45.498 1.00 20.49 200 LYS C CA 1
ATOM 5772 C C . LYS C 1 203 ? 38.275 59.021 46.724 1.00 19.86 200 LYS C C 1
ATOM 5773 O O . LYS C 1 203 ? 39.446 59.386 46.809 1.00 18.76 200 LYS C O 1
ATOM 5779 N N . LEU C 1 204 ? 37.343 59.308 47.625 1.00 20.04 201 LEU C N 1
ATOM 5780 C CA . LEU C 1 204 ? 37.635 60.004 48.882 1.00 19.51 201 LEU C CA 1
ATOM 5781 C C . LEU C 1 204 ? 37.672 58.999 50.036 1.00 19.32 201 LEU C C 1
ATOM 5782 O O . LEU C 1 204 ? 36.726 58.221 50.231 1.00 20.90 201 LEU C O 1
ATOM 5787 N N . ILE C 1 205 ? 38.753 59.023 50.819 1.00 18.41 202 ILE C N 1
ATOM 5788 C CA . ILE C 1 205 ? 38.962 58.095 51.927 1.00 17.96 202 ILE C CA 1
ATOM 5789 C C . ILE C 1 205 ? 38.707 58.848 53.227 1.00 17.82 202 ILE C C 1
ATOM 5790 O O . ILE C 1 205 ? 39.264 59.919 53.430 1.00 16.75 202 ILE C O 1
ATOM 5795 N N . ASP C 1 206 ? 37.834 58.306 54.069 1.00 17.80 203 ASP C N 1
ATOM 5796 C CA . ASP C 1 206 ? 37.496 58.892 55.374 1.00 18.24 203 ASP C CA 1
ATOM 5797 C C . ASP C 1 206 ? 38.085 57.998 56.458 1.00 18.40 203 ASP C C 1
ATOM 5798 O O . ASP C 1 206 ? 37.516 56.949 56.789 1.00 19.36 203 ASP C O 1
ATOM 5803 N N . PRO C 1 207 ? 39.199 58.420 57.077 1.00 16.92 204 PRO C N 1
ATOM 5804 C CA . PRO C 1 207 ? 39.780 57.622 58.166 1.00 17.24 204 PRO C CA 1
ATOM 5805 C C . PRO C 1 207 ? 38.882 57.365 59.385 1.00 17.38 204 PRO C C 1
ATOM 5806 O O . PRO C 1 207 ? 39.042 56.328 60.055 1.00 17.82 204 PRO C O 1
ATOM 5810 N N A SER C 1 208 ? 37.960 58.283 59.681 0.50 17.41 205 SER C N 1
ATOM 5811 N N B SER C 1 208 ? 37.963 58.284 59.688 0.50 17.52 205 SER C N 1
ATOM 5812 C CA A SER C 1 208 ? 37.195 58.229 60.937 0.50 17.09 205 SER C CA 1
ATOM 5813 C CA B SER C 1 208 ? 37.212 58.223 60.954 0.50 17.32 205 SER C CA 1
ATOM 5814 C C A SER C 1 208 ? 36.345 56.968 61.064 0.50 16.97 205 SER C C 1
ATOM 581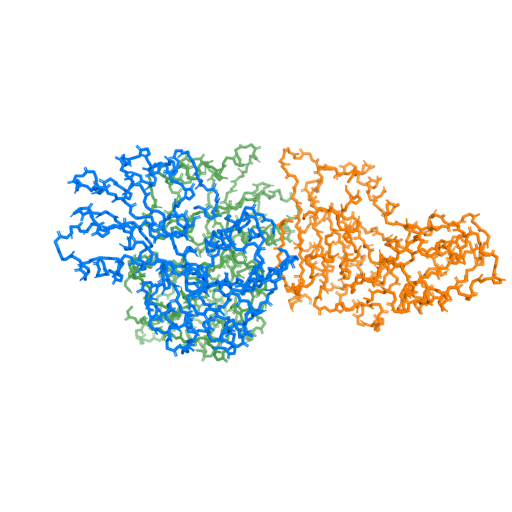5 C C B SER C 1 208 ? 36.331 56.977 61.074 0.50 17.09 205 SER C C 1
ATOM 5816 O O A SER C 1 208 ? 36.366 56.283 62.095 0.50 16.51 205 SER C O 1
ATOM 5817 O O B SER C 1 208 ? 36.325 56.304 62.112 0.50 16.65 205 SER C O 1
ATOM 5822 N N . LEU C 1 209 ? 35.592 56.639 60.028 1.00 16.95 206 LEU C N 1
ATOM 5823 C CA . LEU C 1 209 ? 34.784 55.415 60.070 1.00 17.43 206 LEU C CA 1
ATOM 5824 C C . LEU C 1 209 ? 35.641 54.141 60.174 1.00 16.94 206 LEU C C 1
ATOM 5825 O O . LEU C 1 209 ? 35.332 53.240 60.934 1.00 17.14 206 LEU C O 1
ATOM 5830 N N . GLN C 1 210 ? 36.743 54.097 59.438 1.00 15.81 207 GLN C N 1
ATOM 5831 C CA . GLN C 1 210 ? 37.652 52.945 59.512 1.00 15.25 207 GLN C CA 1
ATOM 5832 C C . GLN C 1 210 ? 38.278 52.795 60.908 1.00 14.11 207 GLN C C 1
ATOM 5833 O O . GLN C 1 210 ? 38.477 51.659 61.388 1.00 12.36 207 GLN C O 1
ATOM 5839 N N . ALA C 1 211 ? 38.601 53.930 61.548 1.00 13.43 208 ALA C N 1
ATOM 5840 C CA . ALA C 1 211 ? 39.096 53.900 62.924 1.00 13.43 208 ALA C CA 1
ATOM 5841 C C . ALA C 1 211 ? 38.085 53.283 63.863 1.00 12.25 208 ALA C C 1
ATOM 5842 O O . ALA C 1 211 ? 38.412 52.491 64.722 1.00 13.09 208 ALA C O 1
ATOM 5844 N N . SER C 1 212 ? 36.814 53.652 63.681 1.00 13.37 209 SER C N 1
ATOM 5845 C CA . SER C 1 212 ? 35.742 53.095 64.471 1.00 13.07 209 SER C CA 1
ATOM 5846 C C . SER C 1 212 ? 35.616 51.577 64.254 1.00 12.66 209 SER C C 1
ATOM 5847 O O . SER C 1 212 ? 35.462 50.842 65.237 1.00 12.40 209 SER C O 1
ATOM 5850 N N . LYS C 1 213 ? 35.711 51.110 63.008 1.00 13.13 210 LYS C N 1
ATOM 5851 C CA . LYS C 1 213 ? 35.737 49.664 62.717 1.00 13.46 210 LYS C CA 1
ATOM 5852 C C . LYS C 1 213 ? 36.914 48.932 63.397 1.00 14.28 210 LYS C C 1
ATOM 5853 O O . LYS C 1 213 ? 36.739 47.846 63.953 1.00 14.09 210 LYS C O 1
ATOM 5867 N N . LEU C 1 215 ? 38.395 49.782 66.099 1.00 13.71 212 LEU C N 1
ATOM 5868 C CA . LEU C 1 215 ? 38.184 49.704 67.533 1.00 15.61 212 LEU C CA 1
ATOM 5869 C C . LEU C 1 215 ? 37.245 48.539 67.836 1.00 15.58 212 LEU C C 1
ATOM 5870 O O . LEU C 1 215 ? 37.497 47.784 68.770 1.00 17.66 212 LEU C O 1
ATOM 5875 N N . TYR C 1 216 ? 36.165 48.384 67.050 1.00 15.92 213 TYR C N 1
ATOM 5876 C CA . TYR C 1 216 ? 35.242 47.252 67.226 1.00 16.25 213 TYR C CA 1
ATOM 5877 C C . TYR C 1 216 ? 36.024 45.948 67.125 1.00 16.78 213 TYR C C 1
ATOM 5878 O O . TYR C 1 216 ? 35.906 45.082 68.012 1.00 17.19 213 TYR C O 1
ATOM 5887 N N . SER C 1 217 ? 36.826 45.821 66.078 1.00 17.88 214 SER C N 1
ATOM 5888 C CA . SER C 1 217 ? 37.603 44.591 65.868 1.00 19.86 214 SER C CA 1
ATOM 5889 C C . SER C 1 217 ? 38.479 44.288 67.059 1.00 21.11 214 SER C C 1
ATOM 5890 O O . SER C 1 217 ? 38.527 43.139 67.490 1.00 22.85 214 SER C O 1
ATOM 5893 N N . LEU C 1 218 ? 39.185 45.296 67.571 1.00 22.77 215 LEU C N 1
ATOM 5894 C CA . LEU C 1 218 ? 40.034 45.136 68.759 1.00 24.45 215 LEU C CA 1
ATOM 5895 C C . LEU C 1 218 ? 39.235 44.625 69.966 1.00 25.30 215 LEU C C 1
ATOM 5896 O O . LEU C 1 218 ? 39.570 43.602 70.560 1.00 24.89 215 LEU C O 1
ATOM 5901 N N . LEU C 1 219 ? 38.155 45.310 70.308 1.00 26.05 216 LEU C N 1
ATOM 5902 C CA . LEU C 1 219 ? 37.295 44.845 71.399 1.00 27.46 216 LEU C CA 1
ATOM 5903 C C . LEU C 1 219 ? 36.682 43.444 71.157 1.00 29.92 216 LEU C C 1
ATOM 5904 O O . LEU C 1 219 ? 36.585 42.639 72.081 1.00 31.05 216 LEU C O 1
ATOM 5909 N N . PHE C 1 220 ? 36.256 43.145 69.931 1.00 32.73 217 PHE C N 1
ATOM 5910 C CA . PHE C 1 220 ? 35.559 41.880 69.645 1.00 35.13 217 PHE C CA 1
ATOM 5911 C C . PHE C 1 220 ? 36.490 40.693 69.736 1.00 37.15 217 PHE C C 1
ATOM 5912 O O . PHE C 1 220 ? 36.172 39.685 70.379 1.00 37.60 217 PHE C O 1
ATOM 5920 N N . GLU C 1 221 ? 37.633 40.797 69.067 1.00 39.07 218 GLU C N 1
ATOM 5921 C CA . GLU C 1 221 ? 38.574 39.693 69.031 1.00 40.27 218 GLU C CA 1
ATOM 5922 C C . GLU C 1 221 ? 39.258 39.533 70.406 1.00 40.86 218 GLU C C 1
ATOM 5923 O O . GLU C 1 221 ? 39.456 38.396 70.851 1.00 41.10 218 GLU C O 1
ATOM 5929 N N . ASN C 1 222 ? 39.557 40.643 71.096 1.00 41.56 219 ASN C N 1
ATOM 5930 C CA . ASN C 1 222 ? 40.184 40.607 72.456 1.00 41.91 219 ASN C CA 1
ATOM 5931 C C . ASN C 1 222 ? 39.205 40.434 73.639 1.00 42.02 219 ASN C C 1
ATOM 5932 O O . ASN C 1 222 ? 39.613 40.579 74.785 1.00 42.75 219 ASN C O 1
ATOM 5937 N N . LYS C 1 223 ? 37.923 40.187 73.373 1.00 41.80 220 LYS C N 1
ATOM 5938 C CA . LYS C 1 223 ? 36.931 39.962 74.432 1.00 41.33 220 LYS C CA 1
ATOM 5939 C C . LYS C 1 223 ? 36.860 41.120 75.473 1.00 39.93 220 LYS C C 1
ATOM 5940 O O . LYS C 1 223 ? 36.934 40.905 76.687 1.00 40.72 220 LYS C O 1
ATOM 5946 N N . LEU C 1 224 ? 36.728 42.350 74.987 1.00 37.27 221 LEU C N 1
ATOM 5947 C CA . LEU C 1 224 ? 36.643 43.523 75.849 1.00 34.94 221 LEU C CA 1
ATOM 5948 C C . LEU C 1 224 ? 35.277 44.221 75.621 1.00 32.15 221 LEU C C 1
ATOM 5949 O O . LEU C 1 224 ? 35.120 45.346 75.978 1.00 29.74 221 LEU C O 1
ATOM 5954 N N . LEU C 1 225 ? 34.302 43.531 75.041 1.00 31.00 222 LEU C N 1
ATOM 5955 C CA . LEU C 1 225 ? 32.974 44.111 74.819 1.00 30.16 222 LEU C CA 1
ATOM 5956 C C . LEU C 1 225 ? 32.102 44.153 76.093 1.00 29.69 222 LEU C C 1
ATOM 5957 O O . LEU C 1 225 ? 32.087 43.224 76.891 1.00 29.62 222 LEU C O 1
ATOM 5962 N N . ASN C 1 226 ? 31.375 45.257 76.261 1.00 29.08 223 ASN C N 1
ATOM 5963 C CA . ASN C 1 226 ? 30.475 45.495 77.396 1.00 29.01 223 ASN C CA 1
ATOM 5964 C C . ASN C 1 226 ? 29.145 44.787 77.125 1.00 30.25 223 ASN C C 1
ATOM 5965 O O . ASN C 1 226 ? 28.521 45.059 76.102 1.00 29.79 223 ASN C O 1
ATOM 5970 N N . THR C 1 227 ? 28.713 43.885 78.015 1.00 32.24 224 THR C N 1
ATOM 5971 C CA . THR C 1 227 ? 27.387 43.211 77.873 1.00 32.90 224 THR C CA 1
ATOM 5972 C C . THR C 1 227 ? 26.410 43.472 79.030 1.00 33.61 224 THR C C 1
ATOM 5973 O O . THR C 1 227 ? 25.508 42.666 79.289 1.00 33.94 224 THR C O 1
ATOM 5977 N N . THR C 1 228 ? 26.568 44.603 79.708 1.00 33.90 225 THR C N 1
ATOM 5978 C CA . THR C 1 228 ? 25.720 44.940 80.845 1.00 33.74 225 THR C CA 1
ATOM 5979 C C . THR C 1 228 ? 24.341 45.346 80.341 1.00 34.07 225 THR C C 1
ATOM 5980 O O . THR C 1 228 ? 24.169 45.674 79.153 1.00 33.49 225 THR C O 1
ATOM 5984 N N . LYS C 1 229 ? 23.364 45.322 81.251 1.00 34.21 226 LYS C N 1
ATOM 5985 C CA . LYS C 1 229 ? 21.986 45.709 80.943 1.00 34.08 226 LYS C CA 1
ATOM 5986 C C . LYS C 1 229 ? 21.682 47.147 81.354 1.00 33.49 226 LYS C C 1
ATOM 5987 O O . LYS C 1 229 ? 20.604 47.659 81.059 1.00 33.90 226 LYS C O 1
ATOM 5993 N N . SER C 1 230 ? 22.618 47.792 82.048 1.00 32.49 227 SER C N 1
ATOM 5994 C CA . SER C 1 230 ? 22.466 49.195 82.405 1.00 31.26 227 SER C CA 1
ATOM 5995 C C . SER C 1 230 ? 22.634 50.021 81.139 1.00 30.44 227 SER C C 1
ATOM 5996 O O . SER C 1 230 ? 23.489 49.720 80.305 1.00 30.82 227 SER C O 1
ATOM 5999 N N . ASN C 1 231 ? 21.790 51.035 80.996 1.00 28.55 228 ASN C N 1
ATOM 6000 C CA . ASN C 1 231 ? 21.772 51.876 79.807 1.00 27.30 228 ASN C CA 1
ATOM 6001 C C . ASN C 1 231 ? 23.184 52.467 79.584 1.00 25.24 228 ASN C C 1
ATOM 6002 O O . ASN C 1 231 ? 23.851 52.849 80.559 1.00 24.92 228 ASN C O 1
ATOM 6007 N N . PRO C 1 232 ? 23.639 52.548 78.326 1.00 22.87 229 PRO C N 1
ATOM 6008 C CA . PRO C 1 232 ? 24.938 53.204 78.079 1.00 22.00 229 PRO C CA 1
ATOM 6009 C C . PRO C 1 232 ? 24.985 54.639 78.589 1.00 21.01 229 PRO C C 1
ATOM 6010 O O . PRO C 1 232 ? 23.992 55.358 78.467 1.00 21.23 229 PRO C O 1
ATOM 6014 N N . GLU C 1 233 ? 26.135 55.037 79.142 1.00 20.25 230 GLU C N 1
ATOM 6015 C CA . GLU C 1 233 ? 26.378 56.379 79.663 1.00 19.44 230 GLU C CA 1
ATOM 6016 C C . GLU C 1 233 ? 27.340 57.088 78.714 1.00 17.85 230 GLU C C 1
ATOM 6017 O O . GLU C 1 233 ? 28.350 56.505 78.325 1.00 17.35 230 GLU C O 1
ATOM 6023 N N . TYR C 1 234 ? 27.001 58.314 78.330 1.00 15.66 231 TYR C N 1
ATOM 6024 C CA . TYR C 1 234 ? 27.824 59.130 77.435 1.00 14.77 231 TYR C CA 1
ATOM 6025 C C . TYR C 1 234 ? 28.249 60.379 78.198 1.00 15.06 231 TYR C C 1
ATOM 6026 O O . TYR C 1 234 ? 27.384 61.079 78.779 1.00 16.07 231 TYR C O 1
ATOM 6035 N N . ARG C 1 235 ? 29.557 60.647 78.266 1.00 12.91 232 ARG C N 1
ATOM 6036 C CA . ARG C 1 235 ? 30.035 61.852 78.954 1.00 13.35 232 ARG C CA 1
ATOM 6037 C C . ARG C 1 235 ? 30.898 62.624 78.006 1.00 12.57 232 ARG C C 1
ATOM 6038 O O . ARG C 1 235 ? 31.752 62.046 77.331 1.00 13.01 232 ARG C O 1
ATOM 6046 N N . PHE C 1 236 ? 30.690 63.938 77.981 1.00 10.84 233 PHE C N 1
ATOM 6047 C CA . PHE C 1 236 ? 31.459 64.853 77.124 1.00 9.57 233 PHE C CA 1
ATOM 6048 C C . PHE C 1 236 ? 32.175 65.868 78.002 1.00 9.86 233 PHE C C 1
ATOM 6049 O O . PHE C 1 236 ? 31.562 66.712 78.627 1.00 11.20 233 PHE C O 1
ATOM 6057 N N . TYR C 1 237 ? 33.472 65.703 78.127 1.00 8.51 234 TYR C N 1
ATOM 6058 C CA . TYR C 1 237 ? 34.312 66.536 78.954 1.00 9.39 234 TYR C CA 1
ATOM 6059 C C . TYR C 1 237 ? 34.995 67.546 78.021 1.00 9.78 234 TYR C C 1
ATOM 6060 O O . TYR C 1 237 ? 35.572 67.168 76.983 1.00 8.59 234 TYR C O 1
ATOM 6069 N N . VAL C 1 238 ? 34.910 68.833 78.387 1.00 9.37 235 VAL C N 1
ATOM 6070 C CA . VAL C 1 238 ? 35.471 69.873 77.535 1.00 9.04 235 VAL C CA 1
ATOM 6071 C C . VAL C 1 238 ? 36.160 70.918 78.411 1.00 10.02 235 VAL C C 1
ATOM 6072 O O . VAL C 1 238 ? 35.895 71.010 79.597 1.00 11.00 235 VAL C O 1
ATOM 6076 N N . THR C 1 239 ? 37.108 71.646 77.845 1.00 9.73 236 THR C N 1
ATOM 6077 C CA . THR C 1 239 ? 37.779 72.696 78.596 1.00 9.76 236 THR C CA 1
ATOM 6078 C C . THR C 1 239 ? 37.124 74.071 78.425 1.00 10.31 236 THR C C 1
ATOM 6079 O O . THR C 1 239 ? 37.530 75.042 79.081 1.00 11.18 236 THR C O 1
ATOM 6083 N N . ASP C 1 240 ? 36.086 74.156 77.579 1.00 9.96 237 ASP C N 1
ATOM 6084 C CA . ASP C 1 240 ? 35.270 75.377 77.425 1.00 11.34 237 ASP C CA 1
ATOM 6085 C C . ASP C 1 240 ? 33.947 75.019 76.802 1.00 11.65 237 ASP C C 1
ATOM 6086 O O . ASP C 1 240 ? 33.858 74.027 76.070 1.00 11.66 237 ASP C O 1
ATOM 6091 N N . ILE C 1 241 ? 32.926 75.840 77.052 1.00 13.73 238 ILE C N 1
ATOM 6092 C CA . ILE C 1 241 ? 31.663 75.723 76.312 1.00 15.25 238 ILE C CA 1
ATOM 6093 C C . ILE C 1 241 ? 31.437 77.061 75.617 1.00 16.81 238 ILE C C 1
ATOM 6094 O O . ILE C 1 241 ? 30.804 77.946 76.179 1.00 18.65 238 ILE C O 1
ATOM 6099 N N . PRO C 1 242 ? 32.001 77.191 74.406 1.00 18.94 239 PRO C N 1
ATOM 6100 C CA . PRO C 1 242 ? 31.898 78.442 73.691 1.00 21.18 239 PRO C CA 1
ATOM 6101 C C . PRO C 1 242 ? 30.550 78.653 73.047 1.00 23.10 239 PRO C C 1
ATOM 6102 O O . PRO C 1 242 ? 29.622 77.812 73.142 1.00 22.14 239 PRO C O 1
ATOM 6106 N N . LEU C 1 243 ? 30.473 79.803 72.394 1.00 24.90 240 LEU C N 1
ATOM 6107 C CA . LEU C 1 243 ? 29.225 80.386 71.989 1.00 26.12 240 LEU C CA 1
ATOM 6108 C C . LEU C 1 243 ? 28.258 79.391 71.366 1.00 25.93 240 LEU C C 1
ATOM 6109 O O . LEU C 1 243 ? 27.227 79.043 71.932 1.00 28.93 240 LEU C O 1
ATOM 6114 N N . LYS C 1 244 ? 28.628 78.905 70.222 1.00 25.04 241 LYS C N 1
ATOM 6115 C CA . LYS C 1 244 ? 27.727 78.101 69.456 1.00 24.25 241 LYS C CA 1
ATOM 6116 C C . LYS C 1 244 ? 28.170 76.653 69.538 1.00 21.41 241 LYS C C 1
ATOM 6117 O O . LYS C 1 244 ? 27.893 75.877 68.651 1.00 19.91 241 LYS C O 1
ATOM 6123 N N . PHE C 1 245 ? 28.801 76.276 70.654 1.00 18.62 242 PHE C N 1
ATOM 6124 C CA . PHE C 1 245 ? 29.389 74.929 70.741 1.00 17.09 242 PHE C CA 1
ATOM 6125 C C . PHE C 1 245 ? 28.386 73.800 70.534 1.00 15.40 242 PHE C C 1
ATOM 6126 O O . PHE C 1 245 ? 28.667 72.865 69.802 1.00 14.56 242 PHE C O 1
ATOM 6134 N N . ARG C 1 246 ? 27.237 73.850 71.194 1.00 16.61 243 ARG C N 1
ATOM 6135 C CA . ARG C 1 246 ? 26.279 72.746 71.029 1.00 16.46 243 ARG C CA 1
ATOM 6136 C C . ARG C 1 246 ? 25.806 72.630 69.597 1.00 16.39 243 ARG C C 1
ATOM 6137 O O . ARG C 1 246 ? 25.695 71.525 69.065 1.00 16.23 243 ARG C O 1
ATOM 6145 N N . SER C 1 247 ? 25.525 73.761 68.957 1.00 16.65 244 SER C N 1
ATOM 6146 C CA . SER C 1 247 ? 25.000 73.696 67.596 1.00 17.46 244 SER C CA 1
ATOM 6147 C C . SER C 1 247 ? 26.046 73.180 66.590 1.00 16.93 244 SER C C 1
ATOM 6148 O O . SER C 1 247 ? 25.740 72.380 65.686 1.00 17.49 244 SER C O 1
ATOM 6151 N N . VAL C 1 248 ? 27.293 73.607 66.763 1.00 16.17 245 VAL C N 1
ATOM 6152 C CA . VAL C 1 248 ? 28.353 73.130 65.910 1.00 15.76 245 VAL C CA 1
ATOM 6153 C C . VAL C 1 248 ? 28.642 71.660 66.213 1.00 15.18 245 VAL C C 1
ATOM 6154 O O . VAL C 1 248 ? 28.796 70.855 65.280 1.00 16.65 245 VAL C O 1
ATOM 6158 N N . GLY C 1 249 ? 28.703 71.293 67.497 1.00 15.11 246 GLY C N 1
ATOM 6159 C CA . GLY C 1 249 ? 29.011 69.908 67.894 1.00 15.64 246 GLY C CA 1
ATOM 6160 C C . GLY C 1 249 ? 27.926 68.969 67.439 1.00 17.57 246 GLY C C 1
ATOM 6161 O O . GLY C 1 249 ? 28.198 67.831 67.005 1.00 16.70 246 GLY C O 1
ATOM 6162 N N . GLU C 1 250 ? 26.692 69.452 67.470 1.00 18.96 247 GLU C N 1
ATOM 6163 C CA . GLU C 1 250 ? 25.549 68.609 67.100 1.00 21.27 247 GLU C CA 1
ATOM 6164 C C . GLU C 1 250 ? 25.494 68.379 65.554 1.00 21.86 247 GLU C C 1
ATOM 6165 O O . GLU C 1 250 ? 24.984 67.355 65.081 1.00 22.94 247 GLU C O 1
ATOM 6179 N N . PHE C 1 252 ? 28.189 67.490 63.952 1.00 17.51 249 PHE C N 1
ATOM 6180 C CA . PHE C 1 252 ? 28.988 66.287 63.844 1.00 16.04 249 PHE C CA 1
ATOM 6181 C C . PHE C 1 252 ? 28.395 65.072 64.560 1.00 14.62 249 PHE C C 1
ATOM 6182 O O . PHE C 1 252 ? 28.497 63.941 64.074 1.00 15.06 249 PHE C O 1
ATOM 6190 N N . LEU C 1 253 ? 27.786 65.289 65.713 1.00 14.54 250 LEU C N 1
ATOM 6191 C CA . LEU C 1 253 ? 27.359 64.159 66.548 1.00 15.16 250 LEU C CA 1
ATOM 6192 C C . LEU C 1 253 ? 26.027 63.595 66.067 1.00 16.82 250 LEU C C 1
ATOM 6193 O O . LEU C 1 253 ? 25.777 62.375 66.152 1.00 17.82 250 LEU C O 1
ATOM 6198 N N . GLN C 1 254 ? 25.199 64.517 65.584 1.00 19.05 251 GLN C N 1
ATOM 6199 C CA . GLN C 1 254 ? 23.845 64.270 65.042 1.00 20.77 251 GLN C CA 1
ATOM 6200 C C . GLN C 1 254 ? 22.836 63.831 66.094 1.00 21.20 251 GLN C C 1
ATOM 6201 O O . GLN C 1 254 ? 21.799 63.221 65.752 1.00 21.43 251 GLN C O 1
ATOM 6207 N N . THR C 1 255 ? 23.137 64.138 67.354 1.00 20.93 252 THR C N 1
ATOM 6208 C CA . THR C 1 255 ? 22.249 63.978 68.482 1.00 20.90 252 THR C CA 1
ATOM 6209 C C . THR C 1 255 ? 22.744 64.932 69.584 1.00 21.91 252 THR C C 1
ATOM 6210 O O . THR C 1 255 ? 23.826 65.509 69.458 1.00 21.00 252 THR C O 1
ATOM 6214 N N . GLU C 1 256 ? 21.973 65.112 70.646 1.00 22.30 253 GLU C N 1
ATOM 6215 C CA . GLU C 1 256 ? 22.366 66.003 71.746 1.00 23.33 253 GLU C CA 1
ATOM 6216 C C . GLU C 1 256 ? 23.378 65.374 72.693 1.00 22.95 253 GLU C C 1
ATOM 6217 O O . GLU C 1 256 ? 23.370 64.137 72.912 1.00 23.08 253 GLU C O 1
ATOM 6231 N N . GLN C 1 258 ? 24.163 64.834 76.268 1.00 24.63 255 GLN C N 1
ATOM 6232 C CA . GLN C 1 258 ? 23.297 64.941 77.425 1.00 25.15 255 GLN C CA 1
ATOM 6233 C C . GLN C 1 258 ? 24.030 65.364 78.697 1.00 22.80 255 GLN C C 1
ATOM 6234 O O . GLN C 1 258 ? 23.448 66.074 79.521 1.00 24.47 255 GLN C O 1
ATOM 6240 N N . HIS C 1 259 ? 25.304 64.970 78.829 1.00 19.14 256 HIS C N 1
ATOM 6241 C CA . HIS C 1 259 ? 26.179 65.374 79.924 1.00 16.67 256 HIS C CA 1
ATOM 6242 C C . HIS C 1 259 ? 27.386 66.106 79.295 1.00 14.99 256 HIS C C 1
ATOM 6243 O O . HIS C 1 259 ? 28.252 65.451 78.683 1.00 13.75 256 HIS C O 1
ATOM 6250 N N . LEU C 1 260 ? 27.414 67.428 79.421 1.00 12.79 257 LEU C N 1
ATOM 6251 C CA . LEU C 1 260 ? 28.509 68.279 78.891 1.00 11.54 257 LEU C CA 1
ATOM 6252 C C . LEU C 1 260 ? 29.104 69.060 80.053 1.00 11.81 257 LEU C C 1
ATOM 6253 O O . LEU C 1 260 ? 28.423 69.933 80.625 1.00 11.76 257 LEU C O 1
ATOM 6258 N N . GLU C 1 261 ? 30.346 68.736 80.418 1.00 10.20 258 GLU C N 1
ATOM 6259 C CA . GLU C 1 261 ? 30.914 69.219 81.669 1.00 11.06 258 GLU C CA 1
ATOM 6260 C C . GLU C 1 261 ? 32.290 69.848 81.431 1.00 11.53 258 GLU C C 1
ATOM 6261 O O . GLU C 1 261 ? 33.161 69.220 80.803 1.00 10.78 258 GLU C O 1
ATOM 6267 N N . ILE C 1 262 ? 32.472 71.070 81.934 1.00 10.86 259 ILE C N 1
ATOM 6268 C CA . ILE C 1 262 ? 33.745 71.749 81.846 1.00 11.63 259 ILE C CA 1
ATOM 6269 C C . ILE C 1 262 ? 34.703 71.218 82.904 1.00 11.90 259 ILE C C 1
ATOM 6270 O O . ILE C 1 262 ? 34.344 71.094 84.108 1.00 11.48 259 ILE C O 1
ATOM 6275 N N . VAL C 1 263 ? 35.912 70.855 82.441 1.00 11.43 260 VAL C N 1
ATOM 6276 C CA . VAL C 1 263 ? 36.987 70.380 83.314 1.00 12.76 260 VAL C CA 1
ATOM 6277 C C . VAL C 1 263 ? 38.230 71.236 83.084 1.00 13.90 260 VAL C C 1
ATOM 6278 O O . VAL C 1 263 ? 38.381 71.877 82.045 1.00 14.65 260 VAL C O 1
ATOM 6282 N N . SER C 1 264 ? 39.127 71.224 84.051 1.00 16.88 261 SER C N 1
ATOM 6283 C CA . SER C 1 264 ? 40.397 71.904 83.856 1.00 17.83 261 SER C CA 1
ATOM 6284 C C . SER C 1 264 ? 41.506 70.869 83.797 1.00 19.58 261 SER C C 1
ATOM 6285 O O . SER C 1 264 ? 41.490 69.885 84.535 1.00 19.83 261 SER C O 1
ATOM 6288 N N . LEU C 1 265 ? 42.451 71.098 82.895 1.00 20.07 262 LEU C N 1
ATOM 6289 C CA . LEU C 1 265 ? 43.612 70.213 82.736 1.00 20.86 262 LEU C CA 1
ATOM 6290 C C . LEU C 1 265 ? 44.849 70.781 83.437 1.00 22.86 262 LEU C C 1
ATOM 6291 O O . LEU C 1 265 ? 45.935 70.225 83.317 1.00 23.27 262 LEU C O 1
ATOM 6296 N N . ASP C 1 266 ? 44.695 71.904 84.124 1.00 23.84 263 ASP C N 1
ATOM 6297 C CA . ASP C 1 266 ? 45.842 72.648 84.651 1.00 25.95 263 ASP C CA 1
ATOM 6298 C C . ASP C 1 266 ? 46.685 71.863 85.645 1.00 26.58 263 ASP C C 1
ATOM 6299 O O . ASP C 1 266 ? 47.880 72.153 85.792 1.00 27.77 263 ASP C O 1
ATOM 6304 N N . SER C 1 267 ? 46.088 70.863 86.293 1.00 26.48 264 SER C N 1
ATOM 6305 C CA . SER C 1 267 ? 46.807 70.021 87.259 1.00 26.93 264 SER C CA 1
ATOM 6306 C C . SER C 1 267 ? 47.687 68.961 86.584 1.00 26.59 264 SER C C 1
ATOM 6307 O O . SER C 1 267 ? 48.517 68.350 87.245 1.00 27.00 264 SER C O 1
ATOM 6310 N N . TYR C 1 268 ? 47.509 68.751 85.281 1.00 26.17 265 TYR C N 1
ATOM 6311 C CA . TYR C 1 268 ? 48.296 67.772 84.514 1.00 26.07 265 TYR C CA 1
ATOM 6312 C C . TYR C 1 268 ? 49.482 68.406 83.789 1.00 26.32 265 TYR C C 1
ATOM 6313 O O . TYR C 1 268 ? 49.498 69.610 83.515 1.00 25.83 265 TYR C O 1
#

Nearest PDB structures (foldseek):
  3out-assembly1_A  TM=1.003E+00  e=3.193E-50  Francisella tularensis subsp. tularensis
  3out-assembly1_B  TM=9.979E-01  e=6.563E-48  Francisella tularensis subsp. tularensis
  6dli-assembly1_D  TM=9.025E-01  e=3.910E-24  Thermus thermophilus
  2jfq-assembly1_B  TM=9.304E-01  e=1.545E-23  Staphylococcus aureus
  1b73-assembly1_A  TM=8.211E-01  e=3.806E-17  Aquifex pyrophilus

B-factor: mean 16.63, std 7.77, range [2.0, 47.68]

Sequence (776 aa):
LDNRRPIGVFDSGIGGLTTIVKNLSILPNEDIIYFGDIARIPYGTKSRATIQKFAAQTAKFLIDQEVKAIIIACNTISAIAKDIVQEIAKAIPVIDVITAGVSLVDNLNTVGVIATPATINSNAYALQIHKKNPNIEVYSNPCGLFVSSIEEGFVSGHIVELVAKEYLSSYFHDKNIQALILGCTHYPIIKESIAKILDVKLIDPSSLQASKLYSLLFENKLLNTTKNPEYRFYVTDIPLKFRSSVGEFLQTEQHLEIVSLDSYLDNRRPIGVFDSGIGGLTTIVKNLSILPNEDIIYFGDIARIPYGTKSRATIQKFAAQTAKFLIDQEVKAIIIACNTISAIAKDIVQQEIAKAIPVIDVITAGVSLVDNLNTVGVIATPATINSNAYALQIHKKNPNIEVYSNPCGLFVSIEEGFVSGHIVELVAKEYLSSYFHDKNIQALILGCTHYPIIKESIAKILDVKLIDPSLQASKLYSLLFENKLLNTTKSNPEYRFYVTDIPLKFRSVGEFLQQTTEQHLEIVSLDSYLDNRPIGVFDSGIGGLTTIVKNLSSILPNEDIIYFGDIARIPYGTKSRRATIQKFAAQTAKFLIDQEVKAIIIACNTISAIAKDIVQEIAAKKAAIPVIDVITAGVSLVDNLNTVGVIATPATINSNAYALQIHKKNPNIEVYSNPCGLFVSSIEEGFVSGHIVELVAKEYLSYFHDKNIQALILGCTHYPIIKESIAKILDVKLIDPSSLQASKLYSLLFENKLLNTTKSNPEYRFYVTDIPLKFRSVGEFLQTEQHLEIVSLDSY

InterPro domains:
  IPR001920 Asp/Glu racemase [G3DSA:3.40.50.1860] (5-242)
  IPR001920 Asp/Glu racemase [G3DSA:3.40.50.1860] (97-204)
  IPR001920 Asp/Glu racemase [SSF53681] (6-105)
  IPR001920 Asp/Glu racemase [SSF53681] (109-260)
  IPR004391 Glutamate racemase [MF_00258] (5-253)
  IPR004391 Glutamate racemase [TIGR00067] (7-245)
  IPR015942 Asp/Glu/hydantoin racemase [PF01177] (25-204)
  IPR033134 Asp/Glu racemase, active site 2 [PS00924] (179-189)

Solvent-accessible surface area: 30333 Å² total

Secondary structure (DSSP, 8-state):
-TTSPEEEEESSSTTHHHHHH----TT--EEEEE-TTT---TTS-HHHHHHHHHHHHHHHHHTT-SEEEE--HHHHHHHHHHHHHHHTTS-EEEHHHHHHHTTTT-SEEEEEE-HHHHHHTHHHHHHHHH-TTSEEEEEE-TTS---TTS--SSHHHHHHHHHHHGGGTTS--SEEEE-STTGGGGHHHHHHH--SEEE--HHHHH--HHHHHHTT---------EEEEES---TTHHHHH---S---EEEE---TT-/-TTSPEEEEESSSTTHHHHHH----TT--EEEEE-TTT---TTS-HHHHHHHHHHHHHHHHHTT-SEEEE--HHHHHHHHHHHHHHHTTS-EEEHHHHHHHTTTT-SEEEEEE-HHHHHHTHHHHHHHHH-TTSEEEEEE-GGG---TTS--SSHHHHHHHHHHHGGGTTS--SEEEE-STTGGGGHHHHHHHS-SEEE--HHHHH--HHHHHHTT------SPPPEEEEES---TTHHHHH---S---EEEE---TT-/-TTSPEEEEESSSTTHHHHHH----TT--EEEEE-TTT---TTS-HHHHHHHHHHHHHHHHHTT-SEEEE--HHHHHHHHHHHHHHSSSS-EEEHHHHHHHTTTT-SEEEEEE-HHHHHTTHHHHHHHHH-TT-EEEEEE-TTS---TTS--SSHHHHHHHHHHHGGGTTT--SEEEE-STTGGGGHHHHHHHS-SEEE-HHHHHH--HHHHHHTT-----SSPP-EEEEES---TTHHHHH---S----EEE---TT-